Protein AF-A0A942S6B8-F1 (afdb_monomer)

Solvent-accessible surface area (backbone atoms only — not comparable to full-atom values): 69332 Å² total; per-residue (Å²): 142,80,85,87,83,87,82,84,86,86,85,88,84,91,89,78,94,70,94,60,59,54,60,22,39,58,41,60,64,40,84,64,71,44,78,44,99,30,43,45,52,40,47,31,43,44,52,34,79,82,56,38,43,36,40,33,31,12,32,60,76,71,49,8,24,29,42,35,36,38,78,88,68,45,78,41,54,66,49,101,44,85,36,75,44,97,40,42,18,71,32,54,34,50,34,55,22,74,85,59,41,39,38,44,35,26,24,40,37,83,92,50,50,7,29,41,34,34,41,38,55,97,80,37,79,42,79,53,77,60,77,41,70,50,78,41,66,50,43,24,39,33,44,40,91,88,56,41,44,34,40,39,36,45,51,72,25,21,36,36,34,34,54,55,99,93,42,78,42,55,39,22,37,66,36,76,60,78,44,69,56,42,32,46,27,44,42,62,36,87,84,44,35,36,40,42,34,36,18,40,99,48,22,32,30,41,31,34,44,50,78,82,38,46,52,80,37,72,66,39,39,52,69,77,33,67,67,68,41,66,13,35,60,35,68,54,30,29,59,31,58,44,60,50,95,87,49,34,37,36,41,41,35,22,24,24,78,88,56,54,26,8,44,36,39,34,39,29,75,82,64,52,79,44,75,54,41,60,79,44,61,44,96,55,31,45,28,30,47,21,50,33,62,33,75,79,75,40,45,35,38,36,34,12,32,64,44,87,76,67,46,26,26,20,42,34,35,30,52,39,79,93,77,43,39,74,46,70,54,55,31,67,57,67,37,92,29,37,32,44,44,39,18,37,32,43,32,83,86,47,46,42,34,44,30,28,27,22,62,70,78,37,13,26,28,41,28,34,47,48,79,76,78,50,64,65,74,41,40,47,70,46,40,62,95,70,51,78,59,59,35,68,48,62,76,27,69,51,48,42,44,75,51,35,30,52,82,63,13,44,75,53,58,47,66,42,70,80,38,43,68,77,29,33,51,71,43,90,76,34,44,35,36,45,66,27,33,77,37,66,29,32,38,33,40,20,36,68,93,38,76,88,34,42,33,72,46,67,32,42,26,35,67,33,75,40,95,42,74,63,73,44,35,41,73,46,39,61,94,70,47,77,62,59,31,48,30,64,90,45,70,48,52,36,46,73,50,30,36,53,71,62,15,65,55,55,57,45,58,43,64,78,39,34,70,73,17,29,48,59,40,89,75,34,44,29,42,47,67,38,69,44,52,25,32,38,32,44,28,30,69,89,48,70,88,31,46,30,75,47,71,30,44,33,26,66,45,34,44,74,48,38,30,31,85,62,71,77,49,81,40,56,18,24,52,65,70,28,43,19,35,32,62,50,73,35,56,82,64,26,27,36,35,41,34,35,41,35,35,37,34,32,22,64,53,91,80,51,72,62,34,31,45,39,31,37,18,39,54,55,84,89,41,75,46,62,74,75,46,72,46,81,44,55,59,76,42,77,44,82,73,51,72,61,91,70,32,31,32,32,43,38,33,36,66,49,91,69,61,53,78,41,59,50,45,61,32,20,45,30,50,32,57,42,36,81,83,70,63,47,35,25,30,19,12,12,75,51,64,49,78,53,99,66,61,48,23,28,36,24,64,78,79,82,70,54,56,34,74,69,62,74,36,30,50,21,34,38,40,33,27,33,49,42,72,27,51,22,38,48,46,46,76,81,77,55,74,59,62,42,36,59,75,34,72,47,54,38,41,65,48,54,67,44,92,94,58,66,70,52,51,50,48,41,58,78,40,36,67,73,12,28,49,51,38,81,77,34,41,32,34,21,72,27,72,39,61,17,33,36,31,40,25,32,73,82,41,82,89,40,46,21,62,40,68,34,38,19,38,58,88,41,60,42,72,53,64,25,63,77,75,80,74,80,44,62,50,56,40,88,75,36,48,40,27,40,58,48,80,30,56,74,50,25,34,36,37,38,38,34,39,34,40,36,23,32,34,76,60,91,50,54,38,34,32,35,19,36,54,49,97,89,37,69,52,61,75,77,42,90,71,45,47,42,49,78,80,42,79,38,49,77,48,70,36,87,88,79,75,36,44,30,28,40,33,38,28,42,39,78,59,63,48,76,39,55,39,45,58,30,23,43,31,56,48,52,72,21,54,19,40,28,32,21,74,90,39,64,54,86,55,44,16,31,35,29,24,74,92,58,72,67,38,74,40,62,37,94,81,58,25,14,55,28,34,34,45,32,29,36,52,43,74,69,83,82,46,72,35,30,77,46,51,49,74,49,80,55,96,54,22,44,33,38,38,46,44,78,41,81,93,52,91,68,63,35,72,54,20,35,41,32,26,48,76,86,40,78,76,48,73,40,50,62,88,51,53,62,50,74,48,73,74,65,67,81,45,78,46,44,35,28,36,19,32,28,30,33,74,59,38,66,47,66,17,61,56,29,62,37,82,45,78,44,86,75,52,60,38,85,45,61,44,68,78,70,65,85,72,84,83,90,58,90,92,74,86,86,88,84,83,74,46,80,45,69,80,32,80,41,90,77,74,81,52,80,40,76,42,64,51,56,100,84,66,89,74,90,73,84,83,90,72,77,84,88,78,87,75,95,71,92,78,66,101,81,71,86,74,66,50,54,50,66,54,73,53,75,81,81,86,78,89,83,84,88,88,86,80,74,70,85,60,95,54,101,58,92,83,63,85,74,89,79,94,71,76,85,86,88,80,74,93,83,70,94,64,35,51,71,53,74,53,68,49,76,45,47,29,87,65,31,39,90,43,47,80,41,61,47,48,62,48,77,45,74,28,59,68,63,55,80,41,39,28,45,36,32,20,36,58,49,59,99,88,45,70,33,59,82,74,47,77,45,77,58,85,62,56,56,72,35,78,35,79,44,68,46,95,64,57,46,75,31,78,24,49,31,36,21,50,28,36,39,40,29,37,73,69,114

Secondary structure (DSSP, 8-state):
---------------------S---EEESSSSS-SSSS-EEEEEEEE-TT--EEEEEEETTTTEEEEEEE-SS-EEESSSSS--SSS--SSEEEEE-TT--EEEEEEPPTT--BEEEEEEETTEEEEEPPS-SSB-SSEEEEE-TTS-EEEEESGGGSEEEEEETTEEEE-S-S-TTSS--S-EEEEE-TTSEEEEEEEETTEEEEEEEETT--TTSPPEEGGG-SS-EE---BTTB-EEEEE-TT--EEEEEE--TTTTT-EEEEEE-SS-EEE-SSTT-SSS-EEEEEEEE-TTS-EEEEEEE-SSTTTT-EEEEEEETTTTEEEEESSS-SSSS-EEEEEEEE-TT--EEEEEEETTTTEEEEEEE--------EEEEEEGGG--SEE-STT-EEEEEEEEESTTS---EEEEEEE-TTTEEE-TT-EEEE-SSSEEEEEEEEETTEEEEEEEEEEEE-S---SS---EEEEEEGGG--S-B-STT--EEEEEEEESTTS---EEEEEEE-TTTEEE-TT-EEEE-SSEEEEEEEEESS-TT-EEEEEEEE-TTEEEEE--S---EE---SSSSSEEEEEEEEEEEEEEEEEEEEEEEEESSS--EEEEEEEEEEESSSSEEEEEEEEEE--SEEEEEEEETTEEEEEEEEEEEEEEEEEEEEEEEEEEEEETT---EEEEEESS-SS---PPPEEE-SSSS-EEE-SS-EE-EEEEEEEEE-SEEEEETTS--SEEETT-EEEEEEEE-STTS-S-EEEEEEE-TTTEEE-TTSEEEE-SSEEEEEEEEESS-TT-EEEEEEEEE-TTEEEEEE--SSS-EEEE-TT-EEEEEEEE-TTEEEEEEEEEEEEES--S-EEEEEEEEETTEEEEEEEEEEEEEEEEEEEEEEETTTTEEEEEEEEEEEEEEEE-SEEEEEEEEESSSEEEEESS--SSSPPEEE-GGGTS--EE-TTS-EE-EEEEEEEEE----PPPS-EEEEEETTEEEEEEPPPP--TT-EEEEEEEEETTEEEEEEETT--EEEEET--SEEEEEEEEEEEETTS-EEPPPEEEEEEE-----EEEESS-------STT-------EEEE-SSS----EEEEEEE-TT--------S-S---------TT----EEEEEEE------------S---SSSSTT-----S-SS-------TT-EEEEEEEEE-HHHHGGGTT-EEEEEEEEESS--SEEEEEEE-S-BTTB--SEEEEEE----TTEEEEEEEEEEEE--SS-EEEEEEEEE---

Radius of gyration: 59.53 Å; Cα contacts (8 Å, |Δi|>4): 3350; chains: 1; bounding box: 93×90×215 Å

Sequence (1280 aa):
MKRRITFMFFSCLLSFLNVSLYAQVWEPVGDPAGVSAGQAGRLALKVDQQDNIVVGYYDASVAKGSVQRFDGNSWTYLGDGPGMTAATATYNSLSVDAQGVVYFTNQAGWPAAGLNVHKFINNTWESLPDAASATINFQASAVSANGTLFVATGENTGLVKRFVNGAWEQVGNAGFFGGGPSYLSMTIANDDRIYVSWNNNGFVHVYTNIVNASETDLWEAVGNVPNIAPATTSENYNSAVAVDLDNNLFLAYVSDNDGGRKLNVKKFNGETWSQLGPQNFTENRVQHISIAIGSNDIIYVAVSNWENENHLRNYVMAYDESTNTWHQAGTGWASVDKATNNSLAVDSNGNLYLGFVDSGLGKLSVKKLNLEIVAAESLIISTEAGLEPEITIDNGTIQLLAVVTPEQASQQVVWTLISGENHATIDQTGLLTATTSNAVVTVKAHAAENISIFNTIDVSITNQISPVQPQETYITTENNVNPDILSLDTDLQLYALTIPVEADQYVTWSVQVGADVASVDENGLVTPLAEGFAVLRATNSTYPELFDEIRVNVWEYGCTQFNDLSMVGIGYGINNGHLGADDFVVESETRFRVGTVRMKLMAQSLTEFTSFDLRFLKNDIDRPGEVLTSVNIVPTSQVYVTQVGMFHNYDVQLDLTEPVILDQGTYWISPIANTVDGNVVYWGATVNTGGIDGFSLFVDYNDGHGWRGLGGFNGVFEITGSCTPMPVVVKPTNGSEAKIYLNESLQLEAIVNVSGLSQNVNWSVETGTDFATVSSTGVVTGIGVGVATIKAVSVDDQTVFGILDVAVHDPNECFQQVVSNNMENGYTFGGIQLAIDIEVQSGQTFTISSIDINTGDLATTFSFVFFKDVDGLPGDQIVATATGNIVQNRVIGHHNVFLIYFHQYSIELTTPVVLSPGLYWMQCTSNALAWESTSSDINGFPGAFKSEATGNVWVYSSNGSDFVYKVNGLCETVTDFPSPNAVAYNYSNNTVNLIWEAPEAQAGFNLVGYKIYKGGQQIGTTDASTLNFGDPNSVNGTYTYGVSAVYGEPLPGESMPATVSVIIDLYPAIAVNPNSYVVSFNTPNVQATENMTIENNGTSLLHWTATIEYLNKNKTAAIDLTKVGAIANTNNFNENDPMLSTRIHLNEIPELALQSDVNGGQPLTTERDNAVLNYDGDNADAIGLTSGGSFYAAARFPASMTAPYAGFELESVDVFINHVPSASKLMIYAAGSATAPGALLHEQTFTGAASSWVTINLTSPVAINGTDIWVGYFVTHAGG

Mean predicted aligned error: 22.31 Å

Structure (mmCIF, N/CA/C/O backbone):
data_AF-A0A942S6B8-F1
#
_entry.id   AF-A0A942S6B8-F1
#
loop_
_atom_site.group_PDB
_atom_site.id
_atom_site.type_symbol
_atom_site.label_atom_id
_atom_site.label_alt_id
_atom_site.label_comp_id
_atom_site.label_asym_id
_atom_site.label_entity_id
_atom_site.label_seq_id
_atom_site.pdbx_PDB_ins_code
_atom_site.Cartn_x
_atom_site.Cartn_y
_atom_site.Cartn_z
_atom_site.occupancy
_atom_site.B_iso_or_equiv
_atom_site.auth_seq_id
_atom_site.auth_comp_id
_atom_site.auth_asym_id
_atom_site.auth_atom_id
_atom_site.pdbx_PDB_model_num
ATOM 1 N N . MET A 1 1 ? -47.130 -14.323 25.236 1.00 38.88 1 MET A N 1
ATOM 2 C CA . MET A 1 1 ? -47.177 -15.724 25.715 1.00 38.88 1 MET A CA 1
ATOM 3 C C . MET A 1 1 ? -45.967 -16.473 25.155 1.00 38.88 1 MET A C 1
ATOM 5 O O . MET A 1 1 ? -46.058 -17.019 24.070 1.00 38.88 1 MET A O 1
ATOM 9 N N . LYS A 1 2 ? -44.828 -16.449 25.858 1.00 27.91 2 LYS A N 1
ATOM 10 C CA . LYS A 1 2 ? -43.669 -17.350 25.696 1.00 27.91 2 LYS A CA 1
ATOM 11 C C . LYS A 1 2 ? -42.962 -17.405 27.063 1.00 27.91 2 LYS A C 1
ATOM 13 O O . LYS A 1 2 ? -43.058 -16.460 27.839 1.00 27.91 2 LYS A O 1
ATOM 18 N N . ARG A 1 3 ? -42.479 -18.596 27.413 1.00 28.83 3 ARG A N 1
ATOM 19 C CA . ARG A 1 3 ? -42.334 -19.145 28.774 1.00 28.83 3 ARG A CA 1
ATOM 20 C C . ARG A 1 3 ? -41.286 -18.439 29.646 1.00 28.83 3 ARG A C 1
ATOM 22 O O . ARG A 1 3 ? -40.148 -18.286 29.230 1.00 28.83 3 ARG A O 1
ATOM 29 N N . ARG A 1 4 ? -41.678 -18.146 30.894 1.00 29.83 4 ARG A N 1
ATOM 30 C CA . ARG A 1 4 ? -40.789 -17.900 32.040 1.00 29.83 4 ARG A CA 1
ATOM 31 C C . ARG A 1 4 ? -40.051 -19.194 32.403 1.00 29.83 4 ARG A C 1
ATOM 33 O O . ARG A 1 4 ? -40.712 -20.206 32.635 1.00 29.83 4 ARG A O 1
ATOM 40 N N . ILE A 1 5 ? -38.726 -19.138 32.509 1.00 27.66 5 ILE A N 1
ATOM 41 C CA . ILE A 1 5 ? -37.935 -20.079 33.309 1.00 27.66 5 ILE A CA 1
ATOM 42 C C . ILE A 1 5 ? -37.397 -19.271 34.487 1.00 27.66 5 ILE A C 1
ATOM 44 O O . ILE A 1 5 ? -36.614 -18.345 34.325 1.00 27.66 5 ILE A O 1
ATOM 48 N N . THR A 1 6 ? -37.926 -19.582 35.664 1.00 27.80 6 THR A N 1
ATOM 49 C CA . THR A 1 6 ? -37.502 -19.057 36.959 1.00 27.80 6 THR A CA 1
ATOM 50 C C . THR A 1 6 ? -36.287 -19.856 37.422 1.00 27.80 6 THR A C 1
ATOM 52 O O . THR A 1 6 ? -36.414 -21.065 37.598 1.00 27.80 6 THR A O 1
ATOM 55 N N . PHE A 1 7 ? -35.157 -19.198 37.683 1.00 25.34 7 PHE A N 1
ATOM 56 C CA . PHE A 1 7 ? -34.187 -19.682 38.665 1.00 25.34 7 PHE A CA 1
ATOM 57 C C . PHE A 1 7 ? -34.056 -18.641 39.774 1.00 25.34 7 PHE A C 1
ATOM 59 O O . PHE A 1 7 ? -33.945 -17.443 39.538 1.00 25.34 7 PHE A O 1
ATOM 66 N N . MET A 1 8 ? -34.239 -19.136 40.990 1.00 26.84 8 MET A N 1
ATOM 67 C CA . MET A 1 8 ? -34.455 -18.397 42.221 1.00 26.84 8 MET A CA 1
ATOM 68 C C . MET A 1 8 ? -33.093 -18.069 42.843 1.00 26.84 8 MET A C 1
ATOM 70 O O . MET A 1 8 ? -32.275 -18.965 43.030 1.00 26.84 8 MET A O 1
ATOM 74 N N . PHE A 1 9 ? -32.880 -16.791 43.151 1.00 28.38 9 PHE A N 1
ATOM 75 C CA . PHE A 1 9 ? -31.761 -16.260 43.929 1.00 28.38 9 PHE A CA 1
ATOM 76 C C . PHE A 1 9 ? -31.639 -16.934 45.308 1.00 28.38 9 PHE A C 1
ATOM 78 O O . PHE A 1 9 ? -32.648 -17.151 45.985 1.00 28.38 9 PHE A O 1
ATOM 85 N N . PHE A 1 10 ? -30.403 -17.119 45.778 1.00 26.95 10 PHE A N 1
ATOM 86 C CA . PHE A 1 10 ? -30.080 -17.050 47.204 1.00 26.95 10 PHE A CA 1
ATOM 87 C C . PHE A 1 10 ? -29.012 -15.970 47.389 1.00 26.95 10 PHE A C 1
ATOM 89 O O . PHE A 1 10 ? -27.934 -16.056 46.807 1.00 26.95 10 PHE A O 1
ATOM 96 N N . SER A 1 11 ? -29.351 -14.932 48.153 1.00 26.83 11 SER A N 1
ATOM 97 C CA . SER A 1 11 ? -28.458 -13.839 48.531 1.00 26.83 11 SER A CA 1
ATOM 98 C C . SER A 1 11 ? -28.036 -13.957 50.003 1.00 26.83 11 SER A C 1
ATOM 100 O O . SER A 1 11 ? -28.673 -14.658 50.790 1.00 26.83 11 SER A O 1
ATOM 102 N N . CYS A 1 12 ? -26.989 -13.190 50.332 1.00 25.47 12 CYS A N 1
ATOM 103 C CA . CYS A 1 12 ? -26.458 -12.815 51.650 1.00 25.47 12 CYS A CA 1
ATOM 104 C C . CYS A 1 12 ? -25.491 -13.787 52.356 1.00 25.47 12 CYS A C 1
ATOM 106 O O . CYS A 1 12 ? -25.913 -14.656 53.112 1.00 25.47 12 CYS A O 1
ATOM 108 N N . LEU A 1 13 ? -24.186 -13.475 52.300 1.00 25.89 13 LEU A N 1
ATOM 109 C CA . LEU A 1 13 ? -23.561 -12.596 53.306 1.00 25.89 13 LEU A CA 1
ATOM 110 C C . LEU A 1 13 ? -22.230 -11.999 52.792 1.00 25.89 13 LEU A C 1
ATOM 112 O O . LEU A 1 13 ? -21.275 -12.716 52.520 1.00 25.89 13 LEU A O 1
ATOM 116 N N . LEU A 1 14 ? -22.192 -10.670 52.686 1.00 37.78 14 LEU A N 1
ATOM 117 C CA . LEU A 1 14 ? -21.020 -9.833 52.411 1.00 37.78 14 LEU A CA 1
ATOM 118 C C . LEU A 1 14 ? -20.243 -9.604 53.722 1.00 37.78 14 LEU A C 1
ATOM 120 O O . LEU A 1 14 ? -20.875 -9.224 54.708 1.00 37.78 14 LEU A O 1
ATOM 124 N N . SER A 1 15 ? -18.915 -9.786 53.746 1.00 27.28 15 SER A N 1
ATOM 125 C CA . SER A 1 15 ? -17.926 -8.886 54.395 1.00 27.28 15 SER A CA 1
ATOM 126 C C . SER A 1 15 ? -16.551 -9.549 54.567 1.00 27.28 15 SER A C 1
ATOM 128 O O . SER A 1 15 ? -16.372 -10.423 55.405 1.00 27.28 15 SER A O 1
ATOM 130 N N . PHE A 1 16 ? -15.605 -9.098 53.741 1.00 26.45 16 PHE A N 1
ATOM 131 C CA . PHE A 1 16 ? -14.185 -8.790 53.981 1.00 26.45 16 PHE A CA 1
ATOM 132 C C . PHE A 1 16 ? -13.411 -9.025 52.684 1.00 26.45 16 PHE A C 1
ATOM 134 O O . PHE A 1 16 ? -13.256 -10.156 52.229 1.00 26.45 16 PHE A O 1
ATOM 141 N N . LEU A 1 17 ? -12.943 -7.918 52.098 1.00 36.81 17 LEU A N 1
ATOM 142 C CA . LEU A 1 17 ? -11.971 -7.914 51.017 1.00 36.81 17 LEU A CA 1
ATOM 143 C C . LEU A 1 17 ? -10.741 -8.725 51.443 1.00 36.81 17 LEU A C 1
ATOM 145 O O . LEU A 1 17 ? -10.040 -8.350 52.380 1.00 36.81 17 LEU A O 1
ATOM 149 N N . ASN A 1 18 ? -10.453 -9.791 50.706 1.00 25.27 18 ASN A N 1
ATOM 150 C CA . ASN A 1 18 ? -9.083 -10.186 50.430 1.00 25.27 18 ASN A CA 1
ATOM 151 C C . ASN A 1 18 ? -8.911 -10.099 48.921 1.00 25.27 18 ASN A C 1
ATOM 153 O O . ASN A 1 18 ? -9.507 -10.864 48.169 1.00 25.27 18 ASN A O 1
ATOM 157 N N . VAL A 1 19 ? -8.092 -9.140 48.503 1.00 42.66 19 VAL A N 1
ATOM 158 C CA . VAL A 1 19 ? -7.434 -9.185 47.206 1.00 42.66 19 VAL A CA 1
ATOM 159 C C . VAL A 1 19 ? -6.567 -10.440 47.239 1.00 42.66 19 VAL A C 1
ATOM 161 O O . VAL A 1 19 ? -5.649 -10.553 48.050 1.00 42.66 19 VAL A O 1
ATOM 164 N N . SER A 1 20 ? -6.889 -11.437 46.429 1.00 30.25 20 SER A N 1
ATOM 165 C CA . SER A 1 20 ? -5.974 -12.532 46.138 1.00 30.25 20 SER A CA 1
ATOM 166 C C . SER A 1 20 ? -6.148 -12.905 44.680 1.00 30.25 20 SER A C 1
ATOM 168 O O . SER A 1 20 ? -7.237 -13.233 44.226 1.00 30.25 20 SER A O 1
ATOM 170 N N . LEU A 1 21 ? -5.027 -12.705 43.999 1.00 40.00 21 LEU A N 1
ATOM 171 C CA . LEU A 1 21 ? -4.666 -13.004 42.627 1.00 40.00 21 LEU A CA 1
ATOM 172 C C . LEU A 1 21 ? -5.307 -14.289 42.048 1.00 40.00 21 LEU A C 1
ATOM 174 O O . LEU A 1 21 ? -5.657 -15.207 42.786 1.00 40.00 21 LEU A O 1
ATOM 178 N N . TYR A 1 22 ? -5.372 -14.334 40.712 1.00 45.38 22 TYR A N 1
ATOM 179 C CA . TYR A 1 22 ? -5.459 -15.500 39.814 1.00 45.38 22 TYR A CA 1
ATOM 180 C C . TYR A 1 22 ? -5.088 -16.824 40.484 1.00 45.38 22 TYR A C 1
ATOM 182 O O . TYR A 1 22 ? -3.904 -17.052 40.690 1.00 45.38 22 TYR A O 1
ATOM 190 N N . ALA A 1 23 ? -6.020 -17.699 40.843 1.00 44.59 23 ALA A N 1
ATOM 191 C CA . ALA A 1 23 ? -5.739 -18.693 41.876 1.00 44.59 23 ALA A CA 1
ATOM 192 C C . ALA A 1 23 ? -4.818 -19.867 41.421 1.00 44.59 23 ALA A C 1
ATOM 194 O O . ALA A 1 23 ? -5.246 -21.011 41.317 1.00 44.59 23 ALA A O 1
ATOM 195 N N . GLN A 1 24 ? -3.516 -19.611 41.236 1.00 63.47 24 GLN A N 1
ATOM 196 C CA . GLN A 1 24 ? -2.429 -20.564 41.462 1.00 63.47 24 GLN A CA 1
ATOM 197 C C . GLN A 1 24 ? -2.352 -20.785 42.978 1.00 63.47 24 GLN A C 1
ATOM 199 O O . GLN A 1 24 ? -1.637 -20.088 43.710 1.00 63.47 24 GLN A O 1
ATOM 204 N N . VAL A 1 25 ? -3.187 -21.692 43.482 1.00 73.56 25 VAL A N 1
ATOM 205 C CA . VAL A 1 25 ? -3.338 -21.917 44.922 1.00 73.56 25 VAL A CA 1
ATOM 206 C C . VAL A 1 25 ? -2.312 -22.926 45.418 1.00 73.56 25 VAL A C 1
ATOM 208 O O . VAL A 1 25 ? -1.962 -23.899 44.752 1.00 73.56 25 VAL A O 1
ATOM 211 N N . TRP A 1 26 ? -1.849 -22.695 46.641 1.00 85.06 26 TRP A N 1
ATOM 212 C CA . TRP A 1 26 ? -1.077 -23.665 47.398 1.00 85.06 26 TRP A CA 1
ATOM 213 C C . TRP A 1 26 ? -1.985 -24.755 47.970 1.00 85.06 26 TRP A C 1
ATOM 215 O O . TRP A 1 26 ? -2.694 -24.536 48.964 1.00 85.06 26 TRP A O 1
ATOM 225 N N . GLU A 1 27 ? -1.897 -25.949 47.395 1.00 87.00 27 GLU A N 1
ATOM 226 C CA . GLU A 1 27 ? -2.666 -27.123 47.800 1.00 87.00 27 GLU A CA 1
ATOM 227 C C . GLU A 1 27 ? -1.858 -28.019 48.748 1.00 87.00 27 GLU A C 1
ATOM 229 O O . GLU A 1 27 ? -0.646 -28.167 48.575 1.00 87.00 27 GLU A O 1
ATOM 234 N N . PRO A 1 28 ? -2.479 -28.617 49.779 1.00 87.62 28 PRO A N 1
ATOM 235 C CA . PRO A 1 28 ? -1.800 -29.585 50.634 1.00 87.62 28 PRO A CA 1
ATOM 236 C C . PRO A 1 28 ? -1.384 -30.831 49.840 1.00 87.62 28 PRO A C 1
ATOM 238 O O . PRO A 1 28 ? -2.161 -31.383 49.067 1.00 87.62 28 PRO A O 1
ATOM 241 N N . VAL A 1 29 ? -0.159 -31.303 50.069 1.00 87.50 29 VAL A N 1
ATOM 242 C CA . VAL A 1 29 ? 0.324 -32.579 49.529 1.00 87.50 29 VAL A CA 1
ATOM 243 C C . VAL A 1 29 ? -0.071 -33.690 50.492 1.00 87.50 29 VAL A C 1
ATOM 245 O O . VAL A 1 29 ? 0.502 -33.801 51.577 1.00 87.50 29 VAL A O 1
ATOM 248 N N . GLY A 1 30 ? -1.035 -34.515 50.082 1.00 76.62 30 GLY A N 1
ATOM 249 C CA . GLY A 1 30 ? -1.618 -35.583 50.898 1.00 76.62 30 GLY A CA 1
ATOM 250 C C . GLY A 1 30 ? -2.759 -35.112 51.812 1.00 76.62 30 GLY A C 1
ATOM 251 O O . GLY A 1 30 ? -2.859 -33.940 52.171 1.00 76.62 30 GLY A O 1
ATOM 252 N N . ASP A 1 31 ? -3.631 -36.048 52.190 1.00 65.81 31 ASP A N 1
ATOM 253 C CA . ASP A 1 31 ? -4.774 -35.836 53.091 1.00 65.81 31 ASP A CA 1
ATOM 254 C C . ASP A 1 31 ? -4.561 -36.641 54.390 1.00 65.81 31 ASP A C 1
ATOM 256 O O . ASP A 1 31 ? -4.319 -37.852 54.304 1.00 65.81 31 ASP A O 1
ATOM 260 N N . PRO A 1 32 ? -4.622 -36.033 55.598 1.00 67.62 32 PRO A N 1
ATOM 261 C CA . PRO A 1 32 ? -4.933 -34.630 55.927 1.00 67.62 32 PRO A CA 1
ATOM 262 C C . PRO A 1 32 ? -3.765 -33.649 55.744 1.00 67.62 32 PRO A C 1
ATOM 264 O O . PRO A 1 32 ? -2.610 -34.054 55.709 1.00 67.62 32 PRO A O 1
ATOM 267 N N . ALA A 1 33 ? -4.081 -32.343 55.732 1.00 68.31 33 ALA A N 1
ATOM 268 C CA . ALA A 1 33 ? -3.197 -31.185 55.476 1.00 68.31 33 ALA A CA 1
ATOM 269 C C . ALA A 1 33 ? -1.949 -31.017 56.386 1.00 68.31 33 ALA A C 1
ATOM 271 O O . ALA A 1 33 ? -1.314 -29.965 56.379 1.00 68.31 33 ALA A O 1
ATOM 272 N N . GLY A 1 34 ? -1.589 -32.017 57.193 1.00 81.62 34 GLY A N 1
ATOM 273 C CA . GLY A 1 34 ? -0.377 -32.034 58.005 1.00 81.62 34 GLY A CA 1
ATOM 274 C C . GLY A 1 34 ? 0.291 -33.408 57.982 1.00 81.62 34 GLY A C 1
ATOM 275 O O . GLY A 1 34 ? -0.355 -34.422 58.237 1.00 81.62 34 GLY A O 1
ATOM 276 N N . VAL A 1 35 ? 1.599 -33.411 57.734 1.00 90.25 35 VAL A N 1
ATOM 277 C CA . VAL A 1 35 ? 2.439 -34.602 57.536 1.00 90.25 35 VAL A CA 1
ATOM 278 C C . VAL A 1 35 ? 2.861 -35.228 58.866 1.00 90.25 35 VAL A C 1
ATOM 280 O O . VAL A 1 35 ? 2.888 -36.447 59.017 1.00 90.25 35 VAL A O 1
ATOM 283 N N . SER A 1 36 ? 3.202 -34.409 59.861 1.00 91.06 36 SER A N 1
ATOM 284 C CA . SER A 1 36 ? 3.652 -34.897 61.168 1.00 91.06 36 SER A CA 1
ATOM 285 C C . SER A 1 36 ? 2.483 -35.207 62.111 1.00 91.06 36 SER A C 1
ATOM 287 O O . SER A 1 36 ? 1.410 -34.601 62.050 1.00 91.06 36 SER A O 1
ATOM 289 N N . ALA A 1 37 ? 2.700 -36.133 63.051 1.00 85.31 37 ALA A N 1
ATOM 290 C CA . ALA A 1 37 ? 1.703 -36.483 64.066 1.00 85.31 37 ALA A CA 1
ATOM 291 C C . ALA A 1 37 ? 1.380 -35.312 65.024 1.00 85.31 37 ALA A C 1
ATOM 293 O O . ALA A 1 37 ? 0.256 -35.206 65.514 1.00 85.31 37 ALA A O 1
ATOM 294 N N . GLY A 1 38 ? 2.341 -34.409 65.251 1.00 86.00 38 GLY A N 1
ATOM 295 C CA . GLY A 1 38 ? 2.199 -33.185 66.046 1.00 86.00 38 GLY A CA 1
ATOM 296 C C . GLY A 1 38 ? 3.207 -32.116 65.618 1.00 86.00 38 GLY A C 1
ATOM 297 O O . GLY A 1 38 ? 3.633 -32.109 64.464 1.00 86.00 38 GLY A O 1
ATOM 298 N N . GLN A 1 39 ? 3.613 -31.240 66.542 1.00 88.25 39 GLN A N 1
ATOM 299 C CA . GLN A 1 39 ? 4.574 -30.162 66.266 1.00 88.25 39 GLN A CA 1
ATOM 300 C C . GLN A 1 39 ? 5.887 -30.708 65.687 1.00 88.25 39 GLN A C 1
ATOM 302 O O . GLN A 1 39 ? 6.383 -31.756 66.112 1.00 88.25 39 GLN A O 1
ATOM 307 N N . ALA A 1 40 ? 6.463 -29.976 64.738 1.00 92.12 40 ALA A N 1
ATOM 308 C CA . ALA A 1 40 ? 7.741 -30.301 64.119 1.00 92.12 40 ALA A CA 1
ATOM 309 C C . ALA A 1 40 ? 8.750 -29.164 64.337 1.00 92.12 40 ALA A C 1
ATOM 311 O O . ALA A 1 40 ? 8.369 -28.018 64.557 1.00 92.12 40 ALA A O 1
ATOM 312 N N . GLY A 1 41 ? 10.041 -29.490 64.320 1.00 88.12 41 GLY A N 1
ATOM 313 C CA . GLY A 1 41 ? 11.136 -28.517 64.351 1.00 88.12 41 GLY A CA 1
ATOM 314 C C . GLY A 1 41 ? 11.771 -28.328 62.976 1.00 88.12 41 GLY A C 1
ATOM 315 O O . GLY A 1 41 ? 11.094 -28.430 61.955 1.00 88.12 41 GLY A O 1
ATOM 316 N N . ARG A 1 42 ? 13.089 -28.082 62.953 1.00 89.44 42 ARG A N 1
ATOM 317 C CA . ARG A 1 42 ? 13.868 -27.941 61.716 1.00 89.44 42 ARG A CA 1
ATOM 318 C C . ARG A 1 42 ? 13.556 -29.093 60.757 1.00 89.44 42 ARG A C 1
ATOM 320 O O . ARG A 1 42 ? 13.542 -30.263 61.158 1.00 89.44 42 ARG A O 1
ATOM 327 N N . LEU A 1 43 ? 13.265 -28.733 59.513 1.00 94.19 43 LEU A N 1
ATOM 328 C CA . LEU A 1 43 ? 12.903 -29.657 58.450 1.00 94.19 43 LEU A CA 1
ATOM 329 C C . LEU A 1 43 ? 13.775 -29.420 57.223 1.00 94.19 43 LEU A C 1
ATOM 331 O O . LEU A 1 43 ? 14.296 -28.324 57.015 1.00 94.19 43 LEU A O 1
ATOM 335 N N . ALA A 1 44 ? 13.897 -30.455 56.407 1.00 94.38 44 ALA A N 1
ATOM 336 C CA . ALA A 1 44 ? 14.477 -30.388 55.081 1.00 94.38 44 ALA A CA 1
ATOM 337 C C . ALA A 1 44 ? 13.620 -31.231 54.134 1.00 94.38 44 ALA A C 1
ATOM 339 O O . ALA A 1 44 ? 13.363 -32.408 54.396 1.00 94.38 44 ALA A O 1
ATOM 340 N N . LEU A 1 45 ? 13.175 -30.597 53.055 1.00 95.44 45 LEU A N 1
ATOM 341 C CA . LEU A 1 45 ? 12.439 -31.197 51.951 1.00 95.44 45 LEU A CA 1
ATOM 342 C C . LEU A 1 45 ? 13.410 -31.436 50.791 1.00 95.44 45 LEU A C 1
ATOM 344 O O . LEU A 1 45 ? 14.239 -30.570 50.475 1.00 95.44 45 LEU A O 1
ATOM 348 N N . LYS A 1 46 ? 13.330 -32.613 50.177 1.00 94.00 46 LYS A N 1
ATOM 349 C CA . LYS A 1 46 ? 14.080 -32.989 48.977 1.00 94.00 46 LYS A CA 1
ATOM 350 C C . LYS A 1 46 ? 13.166 -33.767 48.039 1.00 94.00 46 LYS A C 1
ATOM 352 O O . LYS A 1 46 ? 12.267 -34.466 48.500 1.00 94.00 46 LYS A O 1
ATOM 357 N N . VAL A 1 47 ? 13.419 -33.636 46.745 1.00 90.06 47 VAL A N 1
ATOM 358 C CA . VAL A 1 47 ? 12.813 -34.465 45.704 1.00 90.06 47 VAL A CA 1
ATOM 359 C C . VAL A 1 47 ? 13.925 -35.341 45.138 1.00 90.06 47 VAL A C 1
ATOM 361 O O . VAL A 1 47 ? 15.032 -34.847 44.915 1.00 90.06 47 VAL A O 1
ATOM 364 N N . ASP A 1 48 ? 13.673 -36.643 45.017 1.00 83.94 48 ASP A N 1
ATOM 365 C CA . ASP A 1 48 ? 14.621 -37.575 44.402 1.00 83.94 48 ASP A CA 1
ATOM 366 C C . ASP A 1 48 ? 14.476 -37.608 42.870 1.00 83.94 48 ASP A C 1
ATOM 368 O O . ASP A 1 48 ? 13.570 -37.002 42.305 1.00 83.94 48 ASP A O 1
ATOM 372 N N . GLN A 1 49 ? 15.374 -38.308 42.170 1.00 81.12 49 GLN A N 1
ATOM 373 C CA . GLN A 1 49 ? 15.331 -38.393 40.700 1.00 81.12 49 GLN A CA 1
ATOM 374 C C . GLN A 1 49 ? 14.112 -39.151 40.144 1.00 81.12 49 GLN A C 1
ATOM 376 O O . GLN A 1 49 ? 13.931 -39.207 38.931 1.00 81.12 49 GLN A O 1
ATOM 381 N N . GLN A 1 50 ? 13.305 -39.780 40.999 1.00 83.88 50 GLN A N 1
ATOM 382 C CA . GLN A 1 50 ? 12.051 -40.430 40.626 1.00 83.88 50 GLN A CA 1
ATOM 383 C C . GLN A 1 50 ? 10.836 -39.577 41.031 1.00 83.88 50 GLN A C 1
ATOM 385 O O . GLN A 1 50 ? 9.722 -40.094 41.079 1.00 83.88 50 GLN A O 1
ATOM 390 N N . ASP A 1 51 ? 11.056 -38.291 41.324 1.00 85.31 51 ASP A N 1
ATOM 391 C CA . ASP A 1 51 ? 10.067 -37.313 41.778 1.00 85.31 51 ASP A CA 1
ATOM 392 C C . ASP A 1 51 ? 9.366 -37.672 43.101 1.00 85.31 51 ASP A C 1
ATOM 394 O O . ASP A 1 51 ? 8.329 -37.095 43.444 1.00 85.31 51 ASP A O 1
ATOM 398 N N . ASN A 1 52 ? 9.933 -38.579 43.908 1.00 87.44 52 ASN A N 1
ATOM 399 C CA . ASN A 1 52 ? 9.397 -38.812 45.245 1.00 87.44 52 ASN A CA 1
ATOM 400 C C . ASN A 1 52 ? 9.800 -37.667 46.172 1.00 87.44 52 ASN A C 1
ATOM 402 O O . ASN A 1 52 ? 10.967 -37.273 46.259 1.00 87.44 52 ASN A O 1
ATOM 406 N N . ILE A 1 53 ? 8.831 -37.192 46.948 1.00 92.06 53 ILE A N 1
ATOM 407 C CA . ILE A 1 53 ? 9.039 -36.107 47.901 1.00 92.06 53 ILE A CA 1
ATOM 408 C C . ILE A 1 53 ? 9.415 -36.716 49.249 1.00 92.06 53 ILE A C 1
ATOM 410 O O . ILE A 1 53 ? 8.649 -37.485 49.833 1.00 92.06 53 ILE A O 1
ATOM 414 N N . VAL A 1 54 ? 10.585 -36.357 49.769 1.00 94.38 54 VAL A N 1
ATOM 415 C CA . VAL A 1 54 ? 11.098 -36.831 51.056 1.00 94.38 54 VAL A CA 1
ATOM 416 C C . VAL A 1 54 ? 11.259 -35.648 51.999 1.00 94.38 54 VAL A C 1
ATOM 418 O O . VAL A 1 54 ? 11.880 -34.639 51.661 1.00 94.38 54 VAL A O 1
ATOM 421 N N . VAL A 1 55 ? 10.720 -35.777 53.210 1.00 95.75 55 VAL A N 1
ATOM 422 C CA . VAL A 1 55 ? 10.853 -34.767 54.260 1.00 95.75 55 VAL A CA 1
ATOM 423 C C . VAL A 1 55 ? 11.461 -35.374 55.515 1.00 95.75 55 VAL A C 1
ATOM 425 O O . VAL A 1 55 ? 10.957 -36.350 56.068 1.00 95.75 55 VAL A O 1
ATOM 428 N N . GLY A 1 56 ? 12.557 -34.780 55.977 1.00 95.56 56 GLY A N 1
ATOM 429 C CA . GLY A 1 56 ? 13.203 -35.103 57.244 1.00 95.56 56 GLY A CA 1
ATOM 430 C C . GLY A 1 56 ? 12.988 -33.968 58.230 1.00 95.56 56 GLY A C 1
ATOM 431 O O . GLY A 1 56 ? 13.184 -32.809 57.873 1.00 95.56 56 GLY A O 1
ATOM 432 N N . TYR A 1 57 ? 12.589 -34.269 59.462 1.00 95.88 57 TYR A N 1
ATOM 433 C CA . TYR A 1 57 ? 12.254 -33.244 60.449 1.00 95.88 57 TYR A CA 1
ATOM 434 C C . TYR A 1 57 ? 12.483 -33.712 61.891 1.00 95.88 57 TYR A C 1
ATOM 436 O O . TYR A 1 57 ? 12.551 -34.910 62.177 1.00 95.88 57 TYR A O 1
ATOM 444 N N . TYR A 1 58 ? 12.607 -32.759 62.816 1.00 95.00 58 TYR A N 1
ATOM 445 C CA . TYR A 1 58 ? 12.525 -33.046 64.249 1.00 95.00 58 TYR A CA 1
ATOM 446 C C . TYR A 1 58 ? 11.065 -33.250 64.650 1.00 95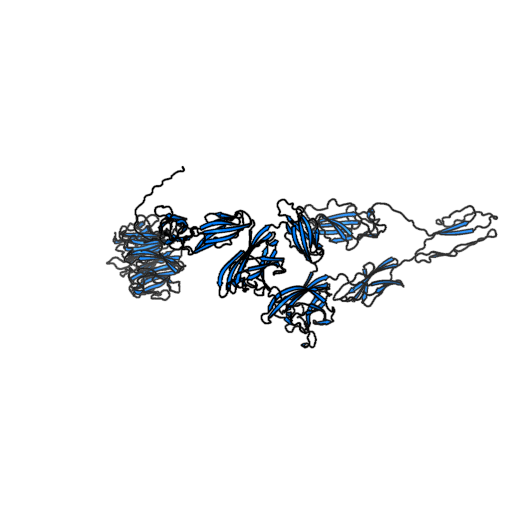.00 58 TYR A C 1
ATOM 448 O O . TYR A 1 58 ? 10.279 -32.304 64.625 1.00 95.00 58 TYR A O 1
ATOM 456 N N . ASP A 1 59 ? 10.695 -34.467 65.027 1.00 94.38 59 ASP A N 1
ATOM 457 C CA . ASP A 1 59 ? 9.346 -34.797 65.462 1.00 94.38 59 ASP A CA 1
ATOM 458 C C . ASP A 1 59 ? 9.215 -34.573 66.971 1.00 94.38 59 ASP A C 1
ATOM 460 O O . ASP A 1 59 ? 9.734 -35.347 67.784 1.00 94.38 59 ASP A O 1
ATOM 464 N N . ALA A 1 60 ? 8.523 -33.500 67.364 1.00 91.56 60 ALA A N 1
ATOM 465 C CA . ALA A 1 60 ? 8.383 -33.144 68.772 1.00 91.56 60 ALA A CA 1
ATOM 466 C C . ALA A 1 60 ? 7.467 -34.112 69.537 1.00 91.56 60 ALA A C 1
ATOM 468 O O . ALA A 1 60 ? 7.546 -34.164 70.764 1.00 91.56 60 ALA A O 1
ATOM 469 N N . SER A 1 61 ? 6.634 -34.902 68.843 1.00 90.62 61 SER A N 1
ATOM 470 C CA . SER A 1 61 ? 5.750 -35.884 69.487 1.00 90.62 61 SER A CA 1
ATOM 471 C C . SER A 1 61 ? 6.518 -37.070 70.081 1.00 90.62 61 SER A C 1
ATOM 473 O O . SER A 1 61 ? 6.100 -37.636 71.089 1.00 90.62 61 SER A O 1
ATOM 475 N N . VAL A 1 62 ? 7.673 -37.398 69.493 1.00 93.50 62 VAL A N 1
ATOM 476 C CA . VAL A 1 62 ? 8.575 -38.474 69.942 1.00 93.50 62 VAL A CA 1
ATOM 477 C C . VAL A 1 62 ? 9.965 -37.966 70.348 1.00 93.50 62 VAL A C 1
ATOM 479 O O . VAL A 1 62 ? 10.817 -38.764 70.734 1.00 93.50 62 VAL A O 1
ATOM 482 N N . ALA A 1 63 ? 10.192 -36.649 70.280 1.00 92.38 63 ALA A N 1
ATOM 483 C CA . ALA A 1 63 ? 11.457 -35.965 70.562 1.00 92.38 63 ALA A CA 1
ATOM 484 C C . ALA A 1 63 ? 12.667 -36.548 69.804 1.00 92.38 63 ALA A C 1
ATOM 486 O O . ALA A 1 63 ? 13.773 -36.634 70.342 1.00 92.38 63 ALA A O 1
ATOM 487 N N . LYS A 1 64 ? 12.464 -36.950 68.546 1.00 94.19 64 LYS A N 1
ATOM 488 C CA . LYS A 1 64 ? 13.450 -37.642 67.701 1.00 94.19 64 LYS A CA 1
ATOM 489 C C . LYS A 1 64 ? 13.351 -37.177 66.249 1.00 94.19 64 LYS A C 1
ATOM 491 O O . LYS A 1 64 ? 12.362 -36.567 65.858 1.00 94.19 64 LYS A O 1
ATOM 496 N N . GLY A 1 65 ? 14.377 -37.444 65.451 1.00 94.31 65 GLY A N 1
ATOM 497 C CA . GLY A 1 65 ? 14.341 -37.230 64.008 1.00 94.31 65 GLY A CA 1
ATOM 498 C C . GLY A 1 65 ? 13.441 -38.262 63.339 1.00 94.31 65 GLY A C 1
ATOM 499 O O . GLY A 1 65 ? 13.508 -39.448 63.663 1.00 94.31 65 GLY A O 1
ATOM 500 N N . SER A 1 66 ? 12.606 -37.804 62.417 1.00 95.88 66 SER A N 1
ATOM 501 C CA . SER A 1 66 ? 11.728 -38.635 61.599 1.00 95.88 66 SER A CA 1
ATOM 502 C C . SER A 1 66 ? 11.912 -38.271 60.136 1.00 95.88 66 SER A C 1
ATOM 504 O O . SER A 1 66 ? 12.184 -37.115 59.808 1.00 95.88 66 SER A O 1
ATOM 506 N N . VAL A 1 67 ? 11.732 -39.252 59.258 1.00 96.00 67 VAL A N 1
ATOM 507 C CA . VAL A 1 67 ? 11.745 -39.042 57.812 1.00 96.00 67 VAL A CA 1
ATOM 508 C C . VAL A 1 67 ? 10.513 -39.705 57.223 1.00 96.00 67 VAL A C 1
ATOM 510 O O . VAL A 1 67 ? 10.219 -40.857 57.546 1.00 96.00 67 VAL A O 1
ATOM 513 N N . GLN A 1 68 ? 9.791 -38.971 56.386 1.00 94.44 68 GLN A N 1
ATOM 514 C CA . GLN A 1 68 ? 8.637 -39.474 55.655 1.00 94.44 68 GLN A CA 1
ATOM 515 C C . GLN A 1 68 ? 8.825 -39.262 54.155 1.00 94.44 68 GLN A C 1
ATOM 517 O O . GLN A 1 68 ? 9.490 -38.313 53.737 1.00 94.44 68 GLN A O 1
ATOM 522 N N . ARG A 1 69 ? 8.227 -40.142 53.354 1.00 92.12 69 ARG A N 1
ATOM 523 C CA . ARG A 1 69 ? 8.182 -40.045 51.896 1.00 92.12 69 ARG A CA 1
ATOM 524 C C . ARG A 1 69 ? 6.735 -40.039 51.419 1.00 92.12 69 ARG A C 1
ATOM 526 O O . ARG A 1 69 ? 5.913 -40.791 51.946 1.00 92.12 69 ARG A O 1
ATOM 533 N N . PHE A 1 70 ? 6.455 -39.198 50.433 1.00 91.06 70 PHE A N 1
ATOM 534 C CA . PHE A 1 70 ? 5.192 -39.163 49.713 1.00 91.06 70 PHE A CA 1
ATOM 535 C C . PHE A 1 70 ? 5.273 -40.082 48.492 1.00 91.06 70 PHE A C 1
ATOM 537 O O . PHE A 1 70 ? 6.217 -39.980 47.711 1.00 91.06 70 PHE A O 1
ATOM 544 N N . ASP A 1 71 ? 4.302 -40.980 48.343 1.00 74.19 71 ASP A N 1
ATOM 545 C CA . ASP A 1 71 ? 4.233 -41.963 47.249 1.00 74.19 71 ASP A CA 1
ATOM 546 C C . ASP A 1 71 ? 3.267 -41.563 46.118 1.00 74.19 71 ASP A C 1
ATOM 548 O O . ASP A 1 71 ? 2.923 -42.383 45.268 1.00 74.19 71 ASP A O 1
ATOM 552 N N . GLY A 1 72 ? 2.800 -40.312 46.125 1.00 77.94 72 GLY A N 1
ATOM 553 C CA . GLY A 1 72 ? 1.775 -39.801 45.212 1.00 77.94 72 GLY A CA 1
ATOM 554 C C . GLY A 1 72 ? 0.370 -39.780 45.818 1.00 77.94 72 GLY A C 1
ATOM 555 O O . GLY A 1 72 ? -0.451 -38.976 45.388 1.00 77.94 72 GLY A O 1
ATOM 556 N N . ASN A 1 73 ? 0.107 -40.586 46.854 1.00 79.56 73 ASN A N 1
ATOM 557 C CA . ASN A 1 73 ? -1.198 -40.647 47.519 1.00 79.56 73 ASN A CA 1
ATOM 558 C C . ASN A 1 73 ? -1.125 -40.311 49.013 1.00 79.56 73 ASN A C 1
ATOM 560 O O . ASN A 1 73 ? -2.036 -39.680 49.548 1.00 79.56 73 ASN A O 1
ATOM 564 N N . SER A 1 74 ? -0.072 -40.740 49.714 1.00 86.62 74 SER A N 1
ATOM 565 C CA . SER A 1 74 ? 0.025 -40.600 51.168 1.00 86.62 74 SER A CA 1
ATOM 566 C C . SER A 1 74 ? 1.461 -40.458 51.671 1.00 86.62 74 SER A C 1
ATOM 568 O O . SER A 1 74 ? 2.424 -40.841 51.007 1.00 86.62 74 SER A O 1
ATOM 570 N N . TRP A 1 75 ? 1.602 -39.898 52.874 1.00 91.81 75 TRP A N 1
ATOM 571 C CA . TRP A 1 75 ? 2.880 -39.825 53.579 1.00 91.81 75 TRP A CA 1
ATOM 572 C C . TRP A 1 75 ? 3.120 -41.092 54.397 1.00 91.81 75 TRP A C 1
ATOM 574 O O . TRP A 1 75 ? 2.263 -41.520 55.172 1.00 91.81 75 TRP A O 1
ATOM 584 N N . THR A 1 76 ? 4.308 -41.676 54.246 1.00 91.12 76 THR A N 1
ATOM 585 C CA . THR A 1 76 ? 4.727 -42.874 54.982 1.00 91.12 76 THR A CA 1
ATOM 586 C C . THR A 1 76 ? 6.084 -42.663 55.640 1.00 91.12 76 THR A C 1
ATOM 588 O O . THR A 1 76 ? 6.986 -42.068 55.051 1.00 91.12 76 THR A O 1
ATOM 591 N N . TYR A 1 77 ? 6.252 -43.153 56.870 1.00 93.00 77 TYR A N 1
ATOM 592 C CA . TYR A 1 77 ? 7.551 -43.145 57.545 1.00 93.00 77 TYR A CA 1
ATOM 593 C C . TYR A 1 77 ? 8.536 -44.072 56.831 1.00 93.00 77 TYR A C 1
ATOM 595 O O . TYR A 1 77 ? 8.210 -45.213 56.509 1.00 93.00 77 TYR A O 1
ATOM 603 N N . LEU A 1 78 ? 9.763 -43.595 56.626 1.00 92.88 78 LEU A N 1
ATOM 604 C CA . LEU A 1 78 ? 10.870 -44.455 56.222 1.00 92.88 78 LEU A CA 1
ATOM 605 C C . LEU A 1 78 ? 11.378 -45.194 57.469 1.00 92.88 78 LEU A C 1
ATOM 607 O O . LEU A 1 78 ? 11.859 -44.556 58.406 1.00 92.88 78 LEU A O 1
ATOM 611 N N . GLY A 1 79 ? 11.262 -46.526 57.492 1.00 87.00 79 GLY A N 1
ATOM 612 C CA . GLY A 1 79 ? 11.573 -47.383 58.648 1.00 87.00 79 GLY A CA 1
ATOM 613 C C . GLY A 1 79 ? 10.332 -47.819 59.445 1.00 87.00 79 GLY A C 1
ATOM 614 O O . GLY A 1 79 ? 9.208 -47.696 58.973 1.00 87.00 79 GLY A O 1
ATOM 615 N N . ASP A 1 80 ? 10.526 -48.328 60.666 1.00 85.81 80 ASP A N 1
ATOM 616 C CA . ASP A 1 80 ? 9.462 -48.977 61.463 1.00 85.81 80 ASP A CA 1
ATOM 617 C C . ASP A 1 80 ? 8.479 -48.004 62.169 1.00 85.81 80 ASP A C 1
ATOM 619 O O . ASP A 1 80 ? 7.679 -48.429 63.006 1.00 85.81 80 ASP A O 1
ATOM 623 N N . GLY A 1 81 ? 8.524 -46.697 61.874 1.00 89.19 81 GLY A N 1
ATOM 624 C CA . GLY A 1 81 ? 7.642 -45.676 62.465 1.00 89.19 81 GLY A CA 1
ATOM 625 C C . GLY A 1 81 ? 8.327 -44.325 62.743 1.00 89.19 81 GLY A C 1
ATOM 626 O O . GLY A 1 81 ? 9.445 -44.096 62.277 1.00 89.19 81 GLY A O 1
ATOM 627 N N . PRO A 1 82 ? 7.678 -43.407 63.493 1.00 91.88 82 PRO A N 1
ATOM 628 C CA . PRO A 1 82 ? 8.271 -42.123 63.874 1.00 91.88 82 PRO A CA 1
ATOM 629 C C . PRO A 1 82 ? 9.486 -42.291 64.796 1.00 91.88 82 PRO A C 1
ATOM 631 O O . PRO A 1 82 ? 9.499 -43.143 65.684 1.00 91.88 82 PRO A O 1
ATOM 634 N N . GLY A 1 83 ? 10.470 -41.401 64.656 1.00 91.81 83 GLY A N 1
ATOM 635 C CA . GLY A 1 83 ? 11.612 -41.306 65.563 1.00 91.81 83 GLY A CA 1
ATOM 636 C C . GLY A 1 83 ? 12.713 -42.334 65.298 1.00 91.81 83 GLY A C 1
ATOM 637 O O . GLY A 1 83 ? 13.009 -43.157 66.167 1.00 91.81 83 GLY A O 1
ATOM 638 N N . MET A 1 84 ? 13.355 -42.247 64.131 1.00 93.06 84 MET A N 1
ATOM 639 C CA . MET A 1 84 ? 14.463 -43.126 63.729 1.00 93.06 84 MET A CA 1
ATOM 640 C C . MET A 1 84 ? 15.783 -42.831 64.464 1.00 93.06 84 MET A C 1
ATOM 642 O O . MET A 1 84 ? 16.620 -43.723 64.600 1.00 93.06 84 MET A O 1
ATOM 646 N N . THR A 1 85 ? 15.969 -41.622 65.004 1.00 92.88 85 THR A N 1
ATOM 647 C CA . THR A 1 85 ? 17.189 -41.283 65.754 1.00 92.88 85 THR A CA 1
ATOM 648 C C . THR A 1 85 ? 17.177 -41.866 67.172 1.00 92.88 85 THR A C 1
ATOM 650 O O . THR A 1 85 ? 16.135 -42.083 67.803 1.00 92.88 85 THR A O 1
ATOM 653 N N . ALA A 1 86 ? 18.368 -42.085 67.734 1.00 86.88 86 ALA A N 1
ATOM 654 C CA . ALA A 1 86 ? 18.508 -42.550 69.115 1.00 86.88 86 ALA A CA 1
ATOM 655 C C . ALA A 1 86 ? 18.104 -41.476 70.150 1.00 86.88 86 ALA A C 1
ATOM 657 O O . ALA A 1 86 ? 17.563 -41.816 71.203 1.00 86.88 86 ALA A O 1
ATOM 658 N N . ALA A 1 87 ? 18.331 -40.195 69.838 1.00 89.56 87 ALA A N 1
ATOM 659 C CA . ALA A 1 87 ? 18.098 -39.043 70.714 1.00 89.56 87 ALA A CA 1
ATOM 660 C C . ALA A 1 87 ? 17.492 -37.846 69.948 1.00 89.56 87 ALA A C 1
ATOM 662 O O . ALA A 1 87 ? 17.050 -37.992 68.806 1.00 89.56 87 ALA A O 1
ATOM 663 N N . THR A 1 88 ? 17.454 -36.668 70.579 1.00 90.19 88 THR A N 1
ATOM 664 C CA . THR A 1 88 ? 16.886 -35.441 70.002 1.00 90.19 88 THR A CA 1
ATOM 665 C C . THR A 1 88 ? 17.627 -34.990 68.743 1.00 90.19 88 THR A C 1
ATOM 667 O O . THR A 1 88 ? 18.852 -35.007 68.684 1.00 90.19 88 THR A O 1
ATOM 670 N N . ALA A 1 89 ? 16.870 -34.540 67.740 1.00 91.19 89 ALA A N 1
ATOM 671 C CA . ALA A 1 89 ? 17.385 -34.139 66.428 1.00 91.19 89 ALA A CA 1
ATOM 672 C C . ALA A 1 89 ? 16.969 -32.704 66.063 1.00 91.19 89 ALA A C 1
ATOM 674 O O . ALA A 1 89 ? 16.504 -32.456 64.957 1.00 91.19 89 ALA A O 1
ATOM 675 N N . THR A 1 90 ? 17.085 -31.756 67.002 1.00 91.12 90 THR A N 1
ATOM 676 C CA . THR A 1 90 ? 16.598 -30.371 66.818 1.00 91.12 90 THR A CA 1
ATOM 677 C C . THR A 1 90 ? 17.330 -29.606 65.718 1.00 91.12 90 THR A C 1
ATOM 679 O O . THR A 1 90 ? 16.782 -28.649 65.179 1.00 91.12 90 THR A O 1
ATOM 682 N N . TYR A 1 91 ? 18.537 -30.050 65.362 1.00 91.44 91 TYR A N 1
ATOM 683 C CA . TYR A 1 91 ? 19.240 -29.614 64.169 1.00 91.44 91 TYR A CA 1
ATOM 684 C C . TYR A 1 91 ? 19.578 -30.822 63.306 1.00 91.44 91 TYR A C 1
ATOM 686 O O . TYR A 1 91 ? 20.259 -31.757 63.738 1.00 91.44 91 TYR A O 1
ATOM 694 N N . ASN A 1 92 ? 19.093 -30.781 62.075 1.00 93.94 92 ASN A N 1
ATOM 695 C CA . ASN A 1 92 ? 19.179 -31.865 61.115 1.00 93.94 92 ASN A CA 1
ATOM 696 C C . ASN A 1 92 ? 19.442 -31.347 59.694 1.00 93.94 92 ASN A C 1
ATOM 698 O O . ASN A 1 92 ? 19.316 -30.150 59.421 1.00 93.94 92 ASN A O 1
ATOM 702 N N . SER A 1 93 ? 19.819 -32.259 58.804 1.00 95.00 93 SER A N 1
ATOM 703 C CA . SER A 1 93 ? 19.865 -32.062 57.355 1.00 95.00 93 SER A CA 1
ATOM 704 C C . SER A 1 93 ? 19.393 -33.345 56.667 1.00 95.00 93 SER A C 1
ATOM 706 O O . SER A 1 93 ? 19.449 -34.430 57.250 1.00 95.00 93 SER A O 1
ATOM 708 N N . LEU A 1 94 ? 18.897 -33.200 55.442 1.00 96.19 94 LEU A N 1
ATOM 709 C CA . LEU A 1 94 ? 18.443 -34.293 54.594 1.00 96.19 94 LEU A CA 1
ATOM 710 C C . LEU A 1 94 ? 19.070 -34.119 53.212 1.00 96.19 94 LEU A C 1
ATOM 712 O O . LEU A 1 94 ? 18.979 -33.037 52.624 1.00 96.19 94 LEU A O 1
ATOM 716 N N . SER A 1 95 ? 19.652 -35.189 52.691 1.00 95.38 95 SER A N 1
ATOM 717 C CA . SER A 1 95 ? 20.117 -35.283 51.310 1.00 95.38 95 SER A CA 1
ATOM 718 C C . SER A 1 95 ? 19.710 -36.630 50.720 1.00 95.38 95 SER A C 1
ATOM 720 O O . SER A 1 95 ? 19.496 -37.600 51.446 1.00 95.38 95 SER A O 1
ATOM 722 N N . VAL A 1 96 ? 19.532 -36.673 49.404 1.00 93.38 96 VAL A N 1
ATOM 723 C CA . VAL A 1 96 ? 19.121 -37.876 48.676 1.00 93.38 96 VAL A CA 1
ATOM 724 C C . VAL A 1 96 ? 20.046 -38.022 47.479 1.00 93.38 96 VAL A C 1
ATOM 726 O O . VAL A 1 96 ? 20.359 -37.021 46.836 1.00 93.38 96 VAL A O 1
ATOM 729 N N . ASP A 1 97 ? 20.536 -39.233 47.225 1.00 90.94 97 ASP A N 1
ATOM 730 C CA . ASP A 1 97 ? 21.364 -39.500 46.049 1.00 90.94 97 ASP A CA 1
ATOM 731 C C . ASP A 1 97 ? 20.527 -39.808 44.799 1.00 90.94 97 ASP A C 1
ATOM 733 O O . ASP A 1 97 ? 19.305 -39.953 44.851 1.00 90.94 97 ASP A O 1
ATOM 737 N N . ALA A 1 98 ? 21.201 -39.913 43.654 1.00 85.69 98 ALA A N 1
ATOM 738 C CA . ALA A 1 98 ? 20.571 -40.209 42.369 1.00 85.69 98 ALA A CA 1
ATOM 739 C C . ALA A 1 98 ? 19.814 -41.555 42.346 1.00 85.69 98 ALA A C 1
ATOM 741 O O . ALA A 1 98 ? 18.923 -41.761 41.525 1.00 85.69 98 ALA A O 1
ATOM 742 N N . GLN A 1 99 ? 20.147 -42.480 43.249 1.00 86.44 99 GLN A N 1
ATOM 743 C CA . GLN A 1 99 ? 19.508 -43.790 43.371 1.00 86.44 99 GLN A CA 1
ATOM 744 C C . GLN A 1 99 ? 18.362 -43.796 44.400 1.00 86.44 99 GLN A C 1
ATOM 746 O O . GLN A 1 99 ? 17.808 -44.861 44.684 1.00 86.44 99 GLN A O 1
ATOM 751 N N . GLY A 1 100 ? 18.010 -42.637 44.966 1.00 86.94 100 GLY A N 1
ATOM 752 C CA . GLY A 1 100 ? 16.947 -42.499 45.962 1.00 86.94 100 GLY A CA 1
ATOM 753 C C . GLY A 1 100 ? 17.359 -42.929 47.375 1.00 86.94 100 GLY A C 1
ATOM 754 O O . GLY A 1 100 ? 16.498 -43.105 48.242 1.00 86.94 100 GLY A O 1
ATOM 755 N N . VAL A 1 101 ? 18.656 -43.122 47.646 1.00 92.38 101 VAL A N 1
ATOM 756 C CA . VAL A 1 101 ? 19.152 -43.396 49.002 1.00 92.38 101 VAL A CA 1
ATOM 757 C C . VAL A 1 101 ? 19.077 -42.113 49.812 1.00 92.38 101 VAL A C 1
ATOM 759 O O . VAL A 1 101 ? 19.641 -41.083 49.440 1.00 92.38 101 VAL A O 1
ATOM 762 N N . VAL A 1 102 ? 18.407 -42.190 50.958 1.00 95.06 102 VAL A N 1
ATOM 763 C CA . VAL A 1 102 ? 18.184 -41.033 51.824 1.00 95.06 102 VAL A CA 1
ATOM 764 C C . VAL A 1 102 ? 19.233 -40.996 52.927 1.00 95.06 102 VAL A C 1
ATOM 766 O O . VAL A 1 102 ? 19.406 -41.965 53.669 1.00 95.06 102 VAL A O 1
ATOM 769 N N . TYR A 1 103 ? 19.891 -39.853 53.078 1.00 96.75 103 TYR A N 1
ATOM 770 C CA . TYR A 1 103 ? 20.805 -39.565 54.172 1.00 96.75 103 TYR A CA 1
ATOM 771 C C . TYR A 1 103 ? 20.178 -38.528 55.097 1.00 96.75 103 TYR A C 1
ATOM 773 O O . TYR A 1 103 ? 19.775 -37.444 54.672 1.00 96.75 103 TYR A O 1
ATOM 781 N N . PHE A 1 104 ? 20.102 -38.864 56.380 1.00 96.81 104 PHE A N 1
ATOM 782 C CA . PHE A 1 104 ? 19.617 -37.972 57.422 1.00 96.81 104 PHE A CA 1
ATOM 783 C C . PHE A 1 104 ? 20.720 -37.764 58.446 1.00 96.81 104 PHE A C 1
ATOM 785 O O . PHE A 1 104 ? 21.250 -38.722 59.012 1.00 96.81 104 PHE A O 1
ATOM 792 N N . THR A 1 105 ? 21.068 -36.510 58.692 1.00 96.38 105 THR A N 1
ATOM 793 C CA . THR A 1 105 ? 22.086 -36.156 59.676 1.00 96.38 105 THR A CA 1
ATOM 794 C C . THR A 1 105 ? 21.451 -35.382 60.812 1.00 96.38 105 THR A C 1
ATOM 796 O O . THR A 1 105 ? 20.564 -34.556 60.596 1.00 96.38 105 THR A O 1
ATOM 799 N N . ASN A 1 106 ? 21.941 -35.579 62.030 1.00 95.12 106 ASN A N 1
ATOM 800 C CA . ASN A 1 106 ? 21.527 -34.797 63.186 1.00 95.12 106 ASN A CA 1
ATOM 801 C C . ASN A 1 106 ? 22.676 -34.608 64.166 1.00 95.12 106 ASN A C 1
ATOM 803 O O . ASN A 1 106 ? 23.619 -35.393 64.230 1.00 95.12 106 ASN A O 1
ATOM 807 N N . GLN A 1 107 ? 22.559 -33.574 64.986 1.00 92.94 107 GLN A N 1
ATOM 808 C CA . GLN A 1 107 ? 23.438 -33.421 66.135 1.00 92.94 107 GLN A CA 1
ATOM 809 C C . GLN A 1 107 ? 23.288 -34.587 67.113 1.00 92.94 107 GLN A C 1
ATOM 811 O O . GLN A 1 107 ? 22.170 -35.054 67.353 1.00 92.94 107 GLN A O 1
ATOM 816 N N . ALA A 1 108 ? 24.387 -35.022 67.724 1.00 90.44 108 ALA A N 1
ATOM 817 C CA . ALA A 1 108 ? 24.315 -35.969 68.828 1.00 90.44 108 ALA A CA 1
ATOM 818 C C . ALA A 1 108 ? 23.538 -35.354 70.011 1.00 90.44 108 ALA A C 1
ATOM 820 O O . ALA A 1 108 ? 23.744 -34.196 70.383 1.00 90.44 108 ALA A O 1
ATOM 821 N N . GLY A 1 109 ? 22.619 -36.125 70.598 1.00 84.62 109 GLY A N 1
ATOM 822 C CA . GLY A 1 109 ? 21.809 -35.671 71.729 1.00 84.62 109 GLY A CA 1
ATOM 823 C C . GLY A 1 109 ? 22.620 -35.592 73.025 1.00 84.62 109 GLY A C 1
ATOM 824 O O . GLY A 1 109 ? 23.363 -36.517 73.357 1.00 84.62 109 GLY A O 1
ATOM 825 N N . TRP A 1 110 ? 22.445 -34.509 73.791 1.00 80.19 110 TRP A N 1
ATOM 826 C CA . TRP A 1 110 ? 23.138 -34.313 75.070 1.00 80.19 110 TRP A CA 1
ATOM 827 C C . TRP A 1 110 ? 22.959 -35.530 76.006 1.00 80.19 110 TRP A C 1
ATOM 829 O O . TRP A 1 110 ? 21.832 -36.011 76.154 1.00 80.19 110 TRP A O 1
ATOM 839 N N . PRO A 1 111 ? 24.027 -36.024 76.670 1.00 86.44 111 PRO A N 1
ATOM 840 C CA . PRO A 1 111 ? 25.361 -35.425 76.806 1.00 86.44 111 PRO A CA 1
ATOM 841 C C . PRO A 1 111 ? 26.381 -35.810 75.720 1.00 86.44 111 PRO A C 1
ATOM 843 O O . PRO A 1 111 ? 27.538 -35.408 75.833 1.00 86.44 111 PRO A O 1
ATOM 846 N N . ALA A 1 112 ? 26.000 -36.589 74.703 1.00 86.75 112 ALA A N 1
ATOM 847 C CA . ALA A 1 112 ? 26.905 -36.932 73.608 1.00 86.75 112 ALA A CA 1
ATOM 848 C C . ALA A 1 112 ? 27.206 -35.701 72.732 1.00 86.75 112 ALA A C 1
ATOM 850 O O . ALA A 1 112 ? 26.392 -34.784 72.624 1.00 86.75 112 ALA A O 1
ATOM 851 N N . ALA A 1 113 ? 28.388 -35.688 72.118 1.00 90.00 113 ALA A N 1
ATOM 852 C CA . ALA A 1 113 ? 28.822 -34.668 71.172 1.00 90.00 113 ALA A CA 1
ATOM 853 C C . ALA A 1 113 ? 29.232 -35.354 69.868 1.00 90.00 113 ALA A C 1
ATOM 855 O O . ALA A 1 113 ? 29.835 -36.425 69.899 1.00 90.00 113 ALA A O 1
ATOM 856 N N . GLY A 1 114 ? 28.868 -34.747 68.745 1.00 92.50 114 GLY A N 1
ATOM 857 C CA . GLY A 1 114 ? 29.172 -35.245 67.414 1.00 92.50 114 GLY A CA 1
ATOM 858 C C . GLY A 1 114 ? 28.060 -34.976 66.409 1.00 92.50 114 GLY A C 1
ATOM 859 O O . GLY A 1 114 ? 27.049 -34.336 66.725 1.00 92.50 114 GLY A O 1
ATOM 860 N N . LEU A 1 115 ? 28.261 -35.482 65.193 1.00 95.38 115 LEU A N 1
ATOM 861 C CA . LEU A 1 115 ? 27.269 -35.469 64.121 1.00 95.38 115 LEU A CA 1
ATOM 862 C C . LEU A 1 115 ? 26.892 -36.903 63.749 1.00 95.38 115 LEU A C 1
ATOM 864 O O . LEU A 1 115 ? 27.679 -37.585 63.091 1.00 95.38 115 LEU A O 1
ATOM 868 N N . ASN A 1 116 ? 25.690 -37.325 64.142 1.00 95.62 116 ASN A N 1
ATOM 869 C CA . ASN A 1 116 ? 25.147 -38.621 63.760 1.00 95.62 116 ASN A CA 1
ATOM 870 C C . ASN A 1 116 ? 24.708 -38.579 62.297 1.00 95.62 116 ASN A C 1
ATOM 872 O O . ASN A 1 116 ? 24.104 -37.603 61.838 1.00 95.62 116 ASN A O 1
ATOM 876 N N . VAL A 1 117 ? 25.004 -39.655 61.574 1.00 96.56 117 VAL A N 1
ATOM 877 C CA . VAL A 1 117 ? 24.679 -39.796 60.158 1.00 96.56 117 VAL A CA 1
ATOM 878 C C . VAL A 1 117 ? 23.978 -41.126 59.946 1.00 96.56 117 VAL A C 1
ATOM 880 O O . VAL A 1 117 ? 24.485 -42.182 60.319 1.00 96.56 117 VAL A O 1
ATOM 883 N N . HIS A 1 118 ? 22.806 -41.066 59.333 1.00 96.19 118 HIS A N 1
ATOM 884 C CA . HIS A 1 118 ? 21.954 -42.212 59.081 1.00 96.19 118 HIS A CA 1
ATOM 885 C C . HIS A 1 118 ? 21.720 -42.355 57.581 1.00 96.19 118 HIS A C 1
ATOM 887 O O . HIS A 1 118 ? 21.403 -41.379 56.902 1.00 96.19 118 HIS A O 1
ATOM 893 N N . LYS A 1 119 ? 21.858 -43.577 57.075 1.00 95.62 119 LYS A N 1
ATOM 894 C CA . LYS A 1 119 ? 21.649 -43.947 55.676 1.00 95.62 119 LYS A CA 1
ATOM 895 C C . LYS A 1 119 ? 20.444 -44.876 55.578 1.00 95.62 119 LYS A C 1
ATOM 897 O O . LYS A 1 119 ? 20.400 -45.892 56.266 1.00 95.62 119 LYS A O 1
ATOM 902 N N . PHE A 1 120 ? 19.479 -44.550 54.727 1.00 94.56 120 PHE A N 1
ATOM 903 C CA . PHE A 1 120 ? 18.330 -45.404 54.450 1.00 94.56 120 PHE A CA 1
ATOM 904 C C . PHE A 1 120 ? 18.528 -46.147 53.136 1.00 94.56 120 PHE A C 1
ATOM 906 O O . PHE A 1 120 ? 18.486 -45.553 52.060 1.00 94.56 120 PHE A O 1
ATOM 913 N N . ILE A 1 121 ? 18.729 -47.457 53.225 1.00 87.75 121 ILE A N 1
ATOM 914 C CA . ILE A 1 121 ? 18.897 -48.334 52.067 1.00 87.75 121 ILE A CA 1
ATOM 915 C C . ILE A 1 121 ? 18.203 -49.669 52.338 1.00 87.75 121 ILE A C 1
ATOM 917 O O . ILE A 1 121 ? 18.130 -50.127 53.479 1.00 87.75 121 ILE A O 1
ATOM 921 N N . ASN A 1 122 ? 17.652 -50.291 51.292 1.00 87.25 122 ASN A N 1
ATOM 922 C CA . ASN A 1 122 ? 16.926 -51.564 51.391 1.00 87.25 122 ASN A CA 1
ATOM 923 C C . ASN A 1 122 ? 15.804 -51.552 52.448 1.00 87.25 122 ASN A C 1
ATOM 925 O O . ASN A 1 122 ? 15.590 -52.535 53.153 1.00 87.25 122 ASN A O 1
ATOM 929 N N . ASN A 1 123 ? 15.090 -50.427 52.548 1.00 87.12 123 ASN A N 1
ATOM 930 C CA . ASN A 1 123 ? 13.997 -50.205 53.497 1.00 87.12 123 ASN A CA 1
ATOM 931 C C . ASN A 1 123 ? 14.403 -50.242 54.988 1.00 87.12 123 ASN A C 1
ATOM 933 O O . ASN A 1 123 ? 13.554 -50.434 55.856 1.00 87.12 123 ASN A O 1
ATOM 937 N N . THR A 1 124 ? 15.690 -50.061 55.298 1.00 91.69 124 THR A N 1
ATOM 938 C CA . THR A 1 124 ? 16.224 -50.074 56.668 1.00 91.69 124 THR A CA 1
ATOM 939 C C . THR A 1 124 ? 17.168 -48.901 56.914 1.00 91.69 124 THR A C 1
ATOM 941 O O . THR A 1 124 ? 17.866 -48.461 56.000 1.00 91.69 124 THR A O 1
ATOM 944 N N . TRP A 1 125 ? 17.199 -48.404 58.153 1.00 94.56 125 TRP A N 1
ATOM 945 C CA . TRP A 1 125 ? 18.160 -47.388 58.583 1.00 94.56 125 TRP A CA 1
ATOM 946 C C . TRP A 1 125 ? 19.455 -48.028 59.082 1.00 94.56 125 TRP A C 1
ATOM 948 O O . TRP A 1 125 ? 19.448 -48.846 60.001 1.00 94.56 125 TRP A O 1
ATOM 958 N N . GLU A 1 126 ? 20.569 -47.593 58.507 1.00 93.69 126 GLU A N 1
ATOM 959 C CA . GLU A 1 126 ? 21.930 -47.883 58.940 1.00 93.69 126 GLU A CA 1
ATOM 960 C C . GLU A 1 126 ? 22.534 -46.625 59.580 1.00 93.69 126 GLU A C 1
ATOM 962 O O . GLU A 1 126 ? 22.460 -45.534 59.014 1.00 93.69 126 GLU A O 1
ATOM 967 N N . SER A 1 127 ? 23.145 -46.760 60.759 1.00 93.50 127 SER A N 1
ATOM 968 C CA . SER A 1 127 ? 23.930 -45.678 61.366 1.00 93.50 127 SER A CA 1
ATOM 969 C C . SER A 1 127 ? 25.376 -45.757 60.889 1.00 93.50 127 SER A C 1
ATOM 971 O O . SER A 1 127 ? 26.040 -46.774 61.089 1.00 93.50 127 SER A O 1
ATOM 973 N N . LEU A 1 128 ? 25.867 -44.672 60.300 1.00 95.81 128 LEU A N 1
ATOM 974 C CA . LEU A 1 128 ? 27.268 -44.512 59.925 1.00 95.81 128 LEU A CA 1
ATOM 975 C C . LEU A 1 128 ? 28.084 -43.990 61.125 1.00 95.81 128 LEU A C 1
ATOM 977 O O . LEU A 1 128 ? 27.501 -43.480 62.086 1.00 95.81 128 LEU A O 1
ATOM 981 N N . PRO A 1 129 ? 29.428 -44.101 61.101 1.00 95.19 129 PRO A N 1
ATOM 982 C CA . PRO A 1 129 ? 30.282 -43.450 62.092 1.00 95.19 129 PRO A CA 1
ATOM 983 C C . PRO A 1 129 ? 29.982 -41.950 62.205 1.00 95.19 129 PRO A C 1
ATOM 985 O O . PRO A 1 129 ? 29.627 -41.318 61.210 1.00 95.19 129 PRO A O 1
ATOM 988 N N . ASP A 1 130 ? 30.175 -41.365 63.386 1.00 94.25 130 ASP A N 1
ATOM 989 C CA . ASP A 1 130 ? 29.967 -39.927 63.571 1.00 94.25 130 ASP A CA 1
ATOM 990 C C . ASP A 1 130 ? 30.955 -39.117 62.721 1.00 94.25 130 ASP A C 1
ATOM 992 O O . ASP A 1 130 ? 32.164 -39.370 62.720 1.00 94.25 130 ASP A O 1
ATOM 996 N N . ALA A 1 131 ? 30.444 -38.118 62.000 1.00 94.25 131 ALA A N 1
ATOM 997 C CA . ALA A 1 131 ? 31.265 -37.309 61.098 1.00 94.25 131 ALA A CA 1
ATOM 998 C C . ALA A 1 131 ? 32.047 -36.203 61.821 1.00 94.25 131 ALA A C 1
ATOM 1000 O O . ALA A 1 131 ? 33.010 -35.656 61.284 1.00 94.25 131 ALA A O 1
ATOM 1001 N N . ALA A 1 132 ? 31.651 -35.870 63.045 1.00 93.81 132 ALA A N 1
ATOM 1002 C CA . ALA A 1 132 ? 32.305 -34.891 63.902 1.00 93.81 132 ALA A CA 1
ATOM 1003 C C . ALA A 1 132 ? 32.300 -35.389 65.347 1.00 93.81 132 ALA A C 1
ATOM 1005 O O . ALA A 1 132 ? 31.463 -36.208 65.721 1.00 93.81 132 ALA A O 1
ATOM 1006 N N . SER A 1 133 ? 33.221 -34.867 66.149 1.00 91.31 133 SER A N 1
ATOM 1007 C CA . SER A 1 133 ? 33.368 -35.179 67.577 1.00 91.31 133 SER A CA 1
ATOM 1008 C C . SER A 1 133 ? 32.924 -34.028 68.488 1.00 91.31 133 SER A C 1
ATOM 1010 O O . SER A 1 133 ? 32.618 -34.241 69.660 1.00 91.31 133 SER A O 1
ATOM 1012 N N . ALA A 1 134 ? 32.878 -32.804 67.955 1.00 90.81 134 ALA A N 1
ATOM 1013 C CA . ALA A 1 134 ? 32.386 -31.618 68.647 1.00 90.81 134 ALA A CA 1
ATOM 1014 C C . ALA A 1 134 ? 30.847 -31.556 68.690 1.00 90.81 134 ALA A C 1
ATOM 1016 O O . ALA A 1 134 ? 30.156 -32.206 67.910 1.00 90.81 134 ALA A O 1
ATOM 1017 N N . THR A 1 135 ? 30.284 -30.738 69.584 1.00 89.94 135 THR A N 1
ATOM 1018 C CA . THR A 1 135 ? 28.846 -30.423 69.564 1.00 89.94 135 THR A CA 1
ATOM 1019 C C . THR A 1 135 ? 28.518 -29.621 68.305 1.00 89.94 135 THR A C 1
ATOM 1021 O O . THR A 1 135 ? 28.999 -28.498 68.148 1.00 89.94 135 THR A O 1
ATOM 1024 N N . ILE A 1 136 ? 27.700 -30.186 67.414 1.00 92.06 136 ILE A N 1
ATOM 1025 C CA . ILE A 1 136 ? 27.360 -29.582 66.121 1.00 92.06 136 ILE A CA 1
ATOM 1026 C C . ILE A 1 136 ? 25.895 -29.156 66.114 1.00 92.06 136 ILE A C 1
ATOM 1028 O O . ILE A 1 136 ? 25.035 -30.017 66.060 1.00 92.06 136 ILE A O 1
ATOM 1032 N N . ASN A 1 137 ? 25.609 -27.852 66.095 1.00 89.69 137 ASN A N 1
ATOM 1033 C CA . ASN A 1 137 ? 24.241 -27.360 65.879 1.00 89.69 137 ASN A CA 1
ATOM 1034 C C . ASN A 1 137 ? 24.005 -27.071 64.389 1.00 89.69 137 ASN A C 1
ATOM 1036 O O . ASN A 1 137 ? 23.150 -27.669 63.748 1.00 89.69 137 ASN A O 1
ATOM 1040 N N . PHE A 1 138 ? 24.806 -26.188 63.790 1.00 91.44 138 PHE A N 1
ATOM 1041 C CA . PHE A 1 138 ? 24.688 -25.885 62.365 1.00 91.44 138 PHE A CA 1
ATOM 1042 C C . PHE A 1 138 ? 25.508 -26.872 61.542 1.00 91.44 138 PHE A C 1
ATOM 1044 O O . PHE A 1 138 ? 26.710 -27.043 61.755 1.00 91.44 138 PHE A O 1
ATOM 1051 N N . GLN A 1 139 ? 24.829 -27.505 60.595 1.00 94.12 139 GLN A N 1
ATOM 1052 C CA . GLN A 1 139 ? 25.398 -28.462 59.661 1.00 94.12 139 GLN A CA 1
ATOM 1053 C C . GLN A 1 139 ? 24.581 -28.500 58.371 1.00 94.12 139 GLN A C 1
ATOM 1055 O O . GLN A 1 139 ? 23.389 -28.160 58.370 1.00 94.12 139 GLN A O 1
ATOM 1060 N N . ALA A 1 140 ? 25.236 -28.937 57.302 1.00 96.19 140 ALA A N 1
ATOM 1061 C CA . ALA A 1 140 ? 24.636 -29.182 56.001 1.00 96.19 140 ALA A CA 1
ATOM 1062 C C . ALA A 1 140 ? 25.206 -30.475 55.410 1.00 96.19 140 ALA A C 1
ATOM 1064 O O . ALA A 1 140 ? 26.352 -30.833 55.689 1.00 96.19 140 ALA A O 1
ATOM 1065 N N . SER A 1 141 ? 24.406 -31.157 54.597 1.00 97.12 141 SER A N 1
ATOM 1066 C CA . SER A 1 141 ? 24.814 -32.355 53.870 1.00 97.12 141 SER A CA 1
ATOM 1067 C C . SER A 1 141 ? 24.423 -32.248 52.402 1.00 97.12 141 SER A C 1
ATOM 1069 O O . SER A 1 141 ? 23.411 -31.624 52.079 1.00 97.12 141 SER A O 1
ATOM 1071 N N . ALA A 1 142 ? 25.221 -32.855 51.533 1.00 96.81 142 ALA A N 1
ATOM 1072 C CA . ALA A 1 142 ? 24.937 -33.002 50.112 1.00 96.81 142 ALA A CA 1
ATOM 1073 C C . ALA A 1 142 ? 25.539 -34.319 49.611 1.00 96.81 142 ALA A C 1
ATOM 1075 O O . ALA A 1 142 ? 26.472 -34.847 50.217 1.00 96.81 142 ALA A O 1
ATOM 1076 N N . VAL A 1 143 ? 25.013 -34.849 48.511 1.00 95.19 143 VAL A N 1
ATOM 1077 C CA . VAL A 1 143 ? 25.522 -36.076 47.892 1.00 95.19 143 VAL A CA 1
ATOM 1078 C C . VAL A 1 143 ? 25.964 -35.751 46.473 1.00 95.19 143 VAL A C 1
ATOM 1080 O O . VAL A 1 143 ? 25.240 -35.078 45.745 1.00 95.19 143 VAL A O 1
ATOM 1083 N N . SER A 1 144 ? 27.166 -36.180 46.094 1.00 93.75 144 SER A N 1
ATOM 1084 C CA . SER A 1 144 ? 27.667 -36.027 44.724 1.00 93.75 144 SER A CA 1
ATOM 1085 C C . SER A 1 144 ? 26.950 -36.973 43.760 1.00 93.75 144 SER A C 1
ATOM 1087 O O . SER A 1 144 ? 26.345 -37.964 44.173 1.00 93.75 144 SER A O 1
ATOM 1089 N N . ALA A 1 145 ? 27.090 -36.732 42.453 1.00 89.19 145 ALA A N 1
ATOM 1090 C CA . ALA A 1 145 ? 26.470 -37.554 41.409 1.00 89.19 145 ALA A CA 1
ATOM 1091 C C . ALA A 1 145 ? 26.831 -39.054 41.496 1.00 89.19 145 ALA A C 1
ATOM 1093 O O . ALA A 1 145 ? 26.042 -39.913 41.109 1.00 89.19 145 ALA A O 1
ATOM 1094 N N . ASN A 1 146 ? 28.007 -39.386 42.043 1.00 89.12 146 ASN A N 1
ATOM 1095 C CA . ASN A 1 146 ? 28.456 -40.767 42.254 1.00 89.12 146 ASN A CA 1
ATOM 1096 C C . ASN A 1 146 ? 27.975 -41.406 43.578 1.00 89.12 146 ASN A C 1
ATOM 1098 O O . ASN A 1 146 ? 28.433 -42.496 43.921 1.00 89.12 146 ASN A O 1
ATOM 1102 N N . GLY A 1 147 ? 27.097 -40.739 44.335 1.00 90.50 147 GLY A N 1
ATOM 1103 C CA . GLY A 1 147 ? 26.522 -41.259 45.580 1.00 90.50 147 GLY A CA 1
ATOM 1104 C C . GLY A 1 147 ? 27.390 -41.065 46.831 1.00 90.50 147 GLY A C 1
ATOM 1105 O O . GLY A 1 147 ? 27.106 -41.661 47.871 1.00 90.50 147 GLY A O 1
ATOM 1106 N N . THR A 1 148 ? 28.452 -40.252 46.768 1.00 95.50 148 THR A N 1
ATOM 1107 C CA . THR A 1 148 ? 29.304 -39.968 47.937 1.00 95.50 148 THR A CA 1
ATOM 1108 C C . THR A 1 148 ? 28.675 -38.881 48.808 1.00 95.50 148 THR A C 1
ATOM 1110 O O . THR A 1 148 ? 28.416 -37.775 48.340 1.00 95.50 148 THR A O 1
ATOM 1113 N N . LEU A 1 149 ? 28.456 -39.175 50.092 1.00 97.50 149 LEU A N 1
ATOM 1114 C CA . LEU A 1 149 ? 27.918 -38.215 51.058 1.00 97.50 149 LEU A CA 1
ATOM 1115 C C . LEU A 1 149 ? 29.002 -37.245 51.543 1.00 97.50 149 LEU A C 1
ATOM 1117 O O . LEU A 1 149 ? 30.053 -37.678 52.019 1.00 97.50 149 LEU A O 1
ATOM 1121 N N . PHE A 1 150 ? 28.685 -35.952 51.521 1.00 98.31 150 PHE A N 1
ATOM 1122 C CA . PHE A 1 150 ? 29.472 -34.860 52.082 1.00 98.31 150 PHE A CA 1
ATOM 1123 C C . PHE A 1 150 ? 28.719 -34.190 53.229 1.00 98.31 150 PHE A C 1
ATOM 1125 O O . PHE A 1 150 ? 27.500 -34.015 53.175 1.00 98.31 150 PHE A O 1
ATOM 1132 N N . VAL A 1 151 ? 29.453 -33.780 54.262 1.00 98.06 151 VAL A N 1
ATOM 1133 C CA . VAL A 1 151 ? 28.911 -33.021 55.395 1.00 98.06 151 VAL A CA 1
ATOM 1134 C C . VAL A 1 151 ? 29.810 -31.837 55.728 1.00 98.06 151 VAL A C 1
ATOM 1136 O O . VAL A 1 151 ? 31.027 -31.990 55.825 1.00 98.06 151 VAL A O 1
ATOM 1139 N N . ALA A 1 152 ? 29.210 -30.662 55.928 1.00 97.19 152 ALA A N 1
ATOM 1140 C CA . ALA A 1 152 ? 29.870 -29.474 56.465 1.00 97.19 152 ALA A CA 1
ATOM 1141 C C . ALA A 1 152 ? 29.433 -29.227 57.905 1.00 97.19 152 ALA A C 1
ATOM 1143 O O . ALA A 1 152 ? 28.241 -29.251 58.224 1.00 97.19 152 ALA A O 1
ATOM 1144 N N . THR A 1 153 ? 30.403 -28.919 58.764 1.00 96.00 153 THR A N 1
ATOM 1145 C CA . THR A 1 153 ? 30.173 -28.620 60.179 1.00 96.00 153 THR A CA 1
ATOM 1146 C C . THR A 1 153 ? 30.993 -27.418 60.635 1.00 96.00 153 THR A C 1
ATOM 1148 O O . THR A 1 153 ? 32.003 -27.060 60.028 1.00 96.00 153 THR A O 1
ATOM 1151 N N . GLY A 1 154 ? 30.579 -26.815 61.750 1.00 92.12 154 GLY A N 1
ATOM 1152 C CA . GLY A 1 154 ? 31.365 -25.795 62.447 1.00 92.12 154 GLY A CA 1
ATOM 1153 C C . GLY A 1 154 ? 32.558 -26.334 63.254 1.00 92.12 154 GLY A C 1
ATOM 1154 O O . GLY A 1 154 ? 33.221 -25.534 63.918 1.00 92.12 154 GLY A O 1
ATOM 1155 N N . GLU A 1 155 ? 32.837 -27.648 63.238 1.00 94.00 155 GLU A N 1
ATOM 1156 C CA . GLU A 1 155 ? 34.023 -28.222 63.896 1.00 94.00 155 GLU A CA 1
ATOM 1157 C C . GLU A 1 155 ? 35.286 -27.533 63.355 1.00 94.00 155 GLU A C 1
ATOM 1159 O O . GLU A 1 155 ? 35.389 -27.270 62.159 1.00 94.00 155 GLU A O 1
ATOM 1164 N N . ASN A 1 156 ? 36.221 -27.175 64.242 1.00 91.62 156 ASN A N 1
ATOM 1165 C CA . ASN A 1 156 ? 37.442 -26.437 63.893 1.00 91.62 156 ASN A CA 1
ATOM 1166 C C . ASN A 1 156 ? 37.203 -25.172 63.044 1.00 91.62 156 ASN A C 1
ATOM 1168 O O . ASN A 1 156 ? 37.988 -24.894 62.148 1.00 91.62 156 ASN A O 1
ATOM 1172 N N . THR A 1 157 ? 36.116 -24.429 63.300 1.00 92.81 157 THR A N 1
ATOM 1173 C CA . THR A 1 157 ? 35.722 -23.224 62.538 1.00 92.81 157 THR A CA 1
ATOM 1174 C C . THR A 1 157 ? 35.603 -23.466 61.029 1.00 92.81 157 THR A C 1
ATOM 1176 O O . THR A 1 157 ? 35.977 -22.610 60.231 1.00 92.81 157 THR A O 1
ATOM 1179 N N . GLY A 1 158 ? 35.097 -24.638 60.643 1.00 93.88 158 GLY A N 1
ATOM 1180 C CA . GLY A 1 158 ? 34.800 -25.012 59.263 1.00 93.88 158 GLY A CA 1
ATOM 1181 C C . GLY A 1 158 ? 35.506 -26.293 58.869 1.00 93.88 158 GLY A C 1
ATOM 1182 O O . GLY A 1 158 ? 36.722 -26.307 58.694 1.00 93.88 158 GLY A O 1
ATOM 1183 N N . LEU A 1 159 ? 34.733 -27.366 58.727 1.00 95.69 159 LEU A N 1
ATOM 1184 C CA . LEU A 1 159 ? 35.236 -28.681 58.359 1.00 95.69 159 LEU A CA 1
ATOM 1185 C C . LEU A 1 159 ? 34.245 -29.378 57.432 1.00 95.69 159 LEU A C 1
ATOM 1187 O O . LEU A 1 159 ? 33.065 -29.502 57.773 1.00 95.69 159 LEU A O 1
ATOM 1191 N N . VAL A 1 160 ? 34.744 -29.858 56.293 1.00 98.00 160 VAL A N 1
ATOM 1192 C CA . VAL A 1 160 ? 33.984 -30.674 55.341 1.00 98.00 160 VAL A CA 1
ATOM 1193 C C . VAL A 1 160 ? 34.589 -32.068 55.290 1.00 98.00 160 VAL A C 1
ATOM 1195 O O . VAL A 1 160 ? 35.811 -32.215 55.224 1.00 98.00 160 VAL A O 1
ATOM 1198 N N . LYS A 1 161 ? 33.745 -33.100 55.342 1.00 97.69 161 LYS A N 1
ATOM 1199 C CA . LYS A 1 161 ? 34.171 -34.496 55.193 1.00 97.69 161 LYS A CA 1
ATOM 1200 C C . LYS A 1 161 ? 33.310 -35.227 54.175 1.00 97.69 161 LYS A C 1
ATOM 1202 O O . LYS A 1 161 ? 32.119 -34.939 54.068 1.00 97.69 161 LYS A O 1
ATOM 1207 N N . ARG A 1 162 ? 33.909 -36.198 53.487 1.00 97.94 162 ARG A N 1
ATOM 1208 C CA . ARG A 1 162 ? 33.230 -37.166 52.620 1.00 97.94 162 ARG A CA 1
ATOM 1209 C C . ARG A 1 162 ? 33.262 -38.561 53.228 1.00 97.94 162 ARG A C 1
ATOM 1211 O O . ARG A 1 162 ? 34.231 -38.915 53.901 1.00 97.94 162 ARG A O 1
ATOM 1218 N N . PHE A 1 163 ? 32.228 -39.355 52.983 1.00 97.38 163 PHE A N 1
ATOM 1219 C CA . PHE A 1 163 ? 32.169 -40.738 53.444 1.00 97.38 163 PHE A CA 1
ATOM 1220 C C . PHE A 1 163 ? 32.594 -41.701 52.333 1.00 97.38 163 PHE A C 1
ATOM 1222 O O . PHE A 1 163 ? 31.863 -41.898 51.364 1.00 97.38 163 PHE A O 1
ATOM 1229 N N . VAL A 1 164 ? 33.770 -42.314 52.475 1.00 94.06 164 VAL A N 1
ATOM 1230 C CA . VAL A 1 164 ? 34.363 -43.208 51.471 1.00 94.06 164 VAL A CA 1
ATOM 1231 C C . VAL A 1 164 ? 34.836 -44.488 52.155 1.00 94.06 164 VAL A C 1
ATOM 1233 O O . VAL A 1 164 ? 35.483 -44.454 53.198 1.00 94.06 164 VAL A O 1
ATOM 1236 N N . ASN A 1 165 ? 34.491 -45.647 51.584 1.00 92.12 165 ASN A N 1
ATOM 1237 C CA . ASN A 1 165 ? 34.934 -46.969 52.057 1.00 92.12 165 ASN A CA 1
ATOM 1238 C C . ASN A 1 165 ? 34.701 -47.244 53.561 1.00 92.12 165 ASN A C 1
ATOM 1240 O O . ASN A 1 165 ? 35.497 -47.927 54.204 1.00 92.12 165 ASN A O 1
ATOM 1244 N N . GLY A 1 166 ? 33.604 -46.733 54.130 1.00 91.25 166 GLY A N 1
ATOM 1245 C CA . GLY A 1 166 ? 33.251 -46.956 55.537 1.00 91.25 166 GLY A CA 1
ATOM 1246 C C . GLY A 1 166 ? 33.898 -45.984 56.533 1.00 91.25 166 GLY A C 1
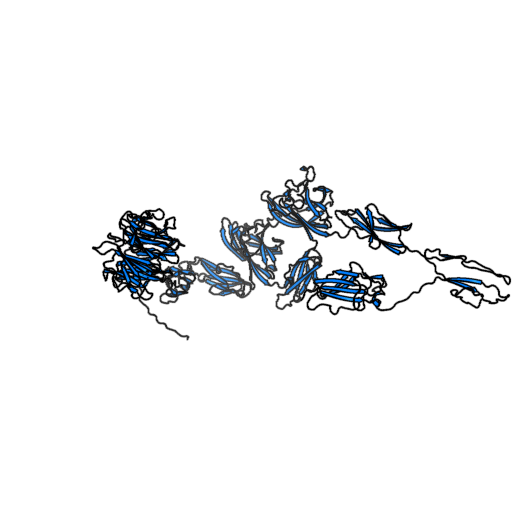ATOM 1247 O O . GLY A 1 166 ? 33.700 -46.147 57.737 1.00 91.25 166 GLY A O 1
ATOM 1248 N N . ALA A 1 167 ? 34.651 -44.984 56.065 1.00 95.19 167 ALA A N 1
ATOM 1249 C CA . ALA A 1 167 ? 35.319 -43.989 56.901 1.00 95.19 167 ALA A CA 1
ATOM 1250 C C . ALA A 1 167 ? 35.058 -42.553 56.416 1.00 95.19 167 ALA A C 1
ATOM 1252 O O . ALA A 1 167 ? 34.723 -42.315 55.256 1.00 95.19 167 ALA A O 1
ATOM 1253 N N . TRP A 1 168 ? 35.224 -41.588 57.324 1.00 97.50 168 TRP A N 1
ATOM 1254 C CA . TRP A 1 168 ? 35.169 -40.163 57.000 1.00 97.50 168 TRP A CA 1
ATOM 1255 C C . TRP A 1 168 ? 36.551 -39.638 56.625 1.00 97.50 168 TRP A C 1
ATOM 1257 O O . TRP A 1 168 ? 37.487 -39.724 57.420 1.00 97.50 168 TRP A O 1
ATOM 1267 N N . GLU A 1 169 ? 36.652 -39.036 55.445 1.00 97.12 169 GLU A N 1
ATOM 1268 C CA . GLU A 1 169 ? 37.849 -38.361 54.943 1.00 97.12 169 GLU A CA 1
ATOM 1269 C C . GLU A 1 169 ? 37.608 -36.851 54.901 1.00 97.12 169 GLU A C 1
ATOM 1271 O O . GLU A 1 169 ? 36.534 -36.405 54.498 1.00 97.12 169 GLU A O 1
ATOM 1276 N N . GLN A 1 170 ? 38.591 -36.049 55.314 1.00 97.19 170 GLN A N 1
ATOM 1277 C CA . GLN A 1 170 ? 38.506 -34.591 55.219 1.00 97.19 170 GLN A CA 1
ATOM 1278 C C . GLN A 1 170 ? 38.621 -34.126 53.760 1.00 97.19 170 GLN A C 1
ATOM 1280 O O . GLN A 1 170 ? 39.414 -34.665 52.991 1.00 97.19 170 GLN A O 1
ATOM 1285 N N . VAL A 1 171 ? 37.837 -33.108 53.402 1.00 97.88 171 VAL A N 1
ATOM 1286 C CA . VAL A 1 171 ? 37.805 -32.484 52.074 1.00 97.88 171 VAL A CA 1
ATOM 1287 C C . VAL A 1 171 ? 38.246 -31.031 52.219 1.00 97.88 171 VAL A C 1
ATOM 1289 O O . VAL A 1 171 ? 37.538 -30.214 52.814 1.00 97.88 171 VAL A O 1
ATOM 1292 N N . GLY A 1 172 ? 39.427 -30.718 51.692 1.00 97.69 172 GLY A N 1
ATOM 1293 C CA . GLY A 1 172 ? 40.068 -29.416 51.842 1.00 97.69 172 GLY A CA 1
ATOM 1294 C C . GLY A 1 172 ? 40.556 -29.121 53.264 1.00 97.69 172 GLY A C 1
ATOM 1295 O O . GLY A 1 172 ? 40.411 -29.927 54.187 1.00 97.69 172 GLY A O 1
ATOM 1296 N N . ASN A 1 173 ? 41.138 -27.943 53.462 1.00 96.38 173 ASN A N 1
ATOM 1297 C CA . ASN A 1 173 ? 41.649 -27.501 54.754 1.00 96.38 173 ASN A CA 1
ATOM 1298 C C . ASN A 1 173 ? 40.518 -27.186 55.750 1.00 96.38 173 ASN A C 1
ATOM 1300 O O . ASN A 1 173 ? 39.479 -26.635 55.393 1.00 96.38 173 ASN A O 1
ATOM 1304 N N . ALA A 1 174 ? 40.754 -27.457 57.033 1.00 95.50 174 ALA A N 1
ATOM 1305 C CA . ALA A 1 174 ? 39.881 -26.989 58.107 1.00 95.50 174 ALA A CA 1
ATOM 1306 C C . ALA A 1 174 ? 40.073 -25.480 58.381 1.00 95.50 174 ALA A C 1
ATOM 1308 O O . ALA A 1 174 ? 41.084 -24.884 57.996 1.00 95.50 174 ALA A O 1
ATOM 1309 N N . GLY A 1 175 ? 39.129 -24.866 59.095 1.00 94.94 175 GLY A N 1
ATOM 1310 C CA . GLY A 1 175 ? 39.245 -23.498 59.613 1.00 94.94 175 GLY A CA 1
ATOM 1311 C C . GLY A 1 175 ? 38.804 -22.383 58.670 1.00 94.94 175 GLY A C 1
ATOM 1312 O O . GLY A 1 175 ? 38.885 -21.211 59.039 1.00 94.94 175 GLY A O 1
ATOM 1313 N N . PHE A 1 176 ? 38.313 -22.720 57.479 1.00 95.62 176 PHE A N 1
ATOM 1314 C CA . PHE A 1 176 ? 38.018 -21.748 56.426 1.00 95.62 176 PHE A CA 1
ATOM 1315 C C . PHE A 1 176 ? 36.780 -20.869 56.682 1.00 95.62 176 PHE A C 1
ATOM 1317 O O . PHE A 1 176 ? 36.621 -19.861 56.000 1.00 95.62 176 PHE A O 1
ATOM 1324 N N . PHE A 1 177 ? 35.938 -21.160 57.688 1.00 94.69 177 PHE A N 1
ATOM 1325 C CA . PHE A 1 177 ? 34.861 -20.229 58.060 1.00 94.69 177 PHE A CA 1
ATOM 1326 C C . PHE A 1 177 ? 35.378 -18.985 58.795 1.00 94.69 177 PHE A C 1
ATOM 1328 O O . PHE A 1 177 ? 34.656 -17.992 58.897 1.00 94.69 177 PHE A O 1
ATOM 1335 N N . GLY A 1 178 ? 36.592 -19.032 59.365 1.00 89.06 178 GLY A N 1
ATOM 1336 C CA . GLY A 1 178 ? 37.175 -17.920 60.129 1.00 89.06 178 GLY A CA 1
ATOM 1337 C C . GLY A 1 178 ? 36.433 -17.574 61.432 1.00 89.06 178 GLY A C 1
ATOM 1338 O O . GLY A 1 178 ? 36.705 -16.545 62.046 1.00 89.06 178 GLY A O 1
ATOM 1339 N N . GLY A 1 179 ? 35.486 -18.416 61.860 1.00 90.06 179 GLY A N 1
ATOM 1340 C CA . GLY A 1 179 ? 34.638 -18.231 63.038 1.00 90.06 179 GLY A CA 1
ATOM 1341 C C . GLY A 1 179 ? 33.473 -19.226 63.070 1.00 90.06 179 GLY A C 1
ATOM 1342 O O . GLY A 1 179 ? 33.270 -19.990 62.128 1.00 90.06 179 GLY A O 1
ATOM 1343 N N . GLY A 1 180 ? 32.697 -19.236 64.158 1.00 89.69 180 GLY A N 1
ATOM 1344 C CA . GLY A 1 180 ? 31.513 -20.096 64.270 1.00 89.69 180 GLY A CA 1
ATOM 1345 C C . GLY A 1 180 ? 30.381 -19.646 63.328 1.00 89.69 180 GLY A C 1
ATOM 1346 O O . GLY A 1 180 ? 30.070 -18.453 63.309 1.00 89.69 180 GLY A O 1
ATOM 1347 N N . PRO A 1 181 ? 29.753 -20.550 62.553 1.00 93.81 181 PRO A N 1
ATOM 1348 C CA . PRO A 1 181 ? 28.637 -20.196 61.678 1.00 93.81 181 PRO A CA 1
ATOM 1349 C C . PRO A 1 181 ? 27.332 -20.040 62.477 1.00 93.81 181 PRO A C 1
ATOM 1351 O O . PRO A 1 181 ? 27.117 -20.748 63.458 1.00 93.81 181 PRO A O 1
ATOM 1354 N N . SER A 1 182 ? 26.442 -19.143 62.039 1.00 90.62 182 SER A N 1
ATOM 1355 C CA . SER A 1 182 ? 25.061 -19.021 62.561 1.00 90.62 182 SER A CA 1
ATOM 1356 C C . SER A 1 182 ? 24.019 -19.749 61.699 1.00 90.62 182 SER A C 1
ATOM 1358 O O . SER A 1 182 ? 22.862 -19.866 62.090 1.00 90.62 182 SER A O 1
ATOM 1360 N N . TYR A 1 183 ? 24.422 -20.201 60.509 1.00 91.56 183 TYR A N 1
ATOM 1361 C CA . TYR A 1 183 ? 23.661 -21.050 59.594 1.00 91.56 183 TYR A CA 1
ATOM 1362 C C . TYR A 1 183 ? 24.628 -21.652 58.563 1.00 91.56 183 TYR A C 1
ATOM 1364 O O . TYR A 1 183 ? 25.678 -21.059 58.309 1.00 91.56 183 TYR A O 1
ATOM 1372 N N . LEU A 1 184 ? 24.285 -22.804 57.982 1.00 93.94 184 LEU A N 1
ATOM 1373 C CA . LEU A 1 184 ? 25.077 -23.492 56.957 1.00 93.94 184 LEU A CA 1
ATOM 1374 C C . LEU A 1 184 ? 24.170 -24.040 55.853 1.00 93.94 184 LEU A C 1
ATOM 1376 O O . LEU A 1 184 ? 23.150 -24.663 56.157 1.00 93.94 184 LEU A O 1
ATOM 1380 N N . SER A 1 185 ? 24.585 -23.861 54.601 1.00 95.31 185 SER A N 1
ATOM 1381 C CA . SER A 1 185 ? 24.008 -24.512 53.421 1.00 95.31 185 SER A CA 1
ATOM 1382 C C . SER A 1 185 ? 25.126 -25.102 52.565 1.00 95.31 185 SER A C 1
ATOM 1384 O O . SER A 1 185 ? 26.226 -24.554 52.506 1.00 95.31 185 SER A O 1
ATOM 1386 N N . MET A 1 186 ? 24.851 -26.227 51.911 1.00 97.12 186 MET A N 1
ATOM 1387 C CA . MET A 1 186 ? 25.788 -26.906 51.020 1.00 97.12 186 MET A CA 1
ATOM 1388 C C . MET A 1 186 ? 25.047 -27.376 49.776 1.00 97.12 186 MET A C 1
ATOM 1390 O O . MET A 1 186 ? 23.930 -27.876 49.885 1.00 97.12 186 MET A O 1
ATOM 1394 N N . THR A 1 187 ? 25.689 -27.246 48.622 1.00 96.06 187 THR A N 1
ATOM 1395 C CA . THR A 1 187 ? 25.250 -27.876 47.375 1.00 96.06 187 THR A CA 1
ATOM 1396 C C . THR A 1 187 ? 26.463 -28.368 46.586 1.00 96.06 187 THR A C 1
ATOM 1398 O O . THR A 1 187 ? 27.584 -27.916 46.832 1.00 96.06 187 THR A O 1
ATOM 1401 N N . ILE A 1 188 ? 26.250 -29.315 45.675 1.00 95.69 188 ILE A N 1
ATOM 1402 C CA . ILE A 1 188 ? 27.279 -29.843 44.775 1.00 95.69 188 ILE A CA 1
ATOM 1403 C C . ILE A 1 188 ? 26.773 -29.636 43.349 1.00 95.69 188 ILE A C 1
ATOM 1405 O O . ILE A 1 188 ? 25.657 -30.039 43.034 1.00 95.69 188 ILE A O 1
ATOM 1409 N N . ALA A 1 189 ? 27.572 -28.960 42.529 1.00 93.44 189 ALA A N 1
ATOM 1410 C CA . ALA A 1 189 ? 27.286 -28.701 41.125 1.00 93.44 189 ALA A CA 1
ATOM 1411 C C . ALA A 1 189 ? 27.608 -29.913 40.241 1.00 93.44 189 ALA A C 1
ATOM 1413 O O . ALA A 1 189 ? 28.289 -30.852 40.663 1.00 93.44 189 ALA A O 1
ATOM 1414 N N . ASN A 1 190 ? 27.117 -29.884 39.001 1.00 90.69 190 ASN A N 1
ATOM 1415 C CA . ASN A 1 190 ? 27.304 -30.966 38.032 1.00 90.69 190 ASN A CA 1
ATOM 1416 C C . ASN A 1 190 ? 28.770 -31.104 37.588 1.00 90.69 190 ASN A C 1
ATOM 1418 O O . ASN A 1 190 ? 29.164 -32.163 37.106 1.00 90.69 190 ASN A O 1
ATOM 1422 N N . ASP A 1 191 ? 29.584 -30.061 37.771 1.00 92.94 191 ASP A N 1
ATOM 1423 C CA . ASP A 1 191 ? 31.028 -30.053 37.516 1.00 92.94 191 ASP A CA 1
ATOM 1424 C C . ASP A 1 191 ? 31.876 -30.540 38.712 1.00 92.94 191 ASP A C 1
ATOM 1426 O O . ASP A 1 191 ? 33.081 -30.285 38.771 1.00 92.94 191 ASP A O 1
ATOM 1430 N N . ASP A 1 192 ? 31.255 -31.242 39.668 1.00 94.44 192 ASP A N 1
ATOM 1431 C CA . ASP A 1 192 ? 31.883 -31.775 40.882 1.00 94.44 192 ASP A CA 1
ATOM 1432 C C . ASP A 1 192 ? 32.435 -30.701 41.848 1.00 94.44 192 ASP A C 1
ATOM 1434 O O . ASP A 1 192 ? 33.231 -30.998 42.755 1.00 94.44 192 ASP A O 1
ATOM 1438 N N . ARG A 1 193 ? 31.997 -29.443 41.718 1.00 95.50 193 ARG A N 1
ATOM 1439 C CA . ARG A 1 193 ? 32.282 -28.403 42.714 1.00 95.50 193 ARG A CA 1
ATOM 1440 C C . ARG A 1 193 ? 31.310 -28.459 43.875 1.00 95.50 193 ARG A C 1
ATOM 1442 O O . ARG A 1 193 ? 30.095 -28.425 43.716 1.00 95.50 193 ARG A O 1
ATOM 1449 N N . ILE A 1 194 ? 31.865 -28.459 45.075 1.00 97.81 194 ILE A N 1
ATOM 1450 C CA . ILE A 1 194 ? 31.139 -28.260 46.320 1.00 97.81 194 ILE A CA 1
ATOM 1451 C C . ILE A 1 194 ? 31.081 -26.760 46.587 1.00 97.81 194 ILE A C 1
ATOM 1453 O O . ILE A 1 194 ? 32.104 -26.077 46.529 1.00 97.81 194 ILE A O 1
ATOM 1457 N N . TYR A 1 195 ? 29.906 -26.266 46.954 1.00 98.00 195 TYR A N 1
ATOM 1458 C CA . TYR A 1 195 ? 29.705 -24.916 47.460 1.00 98.00 195 TYR A CA 1
ATOM 1459 C C . TYR A 1 195 ? 29.169 -24.979 48.883 1.00 98.00 195 TYR A C 1
ATOM 1461 O O . TYR A 1 195 ? 28.191 -25.677 49.158 1.00 98.00 195 TYR A O 1
ATOM 1469 N N . VAL A 1 196 ? 29.795 -24.232 49.788 1.00 98.00 196 VAL A N 1
ATOM 1470 C CA . VAL A 1 196 ? 29.356 -24.098 51.181 1.00 98.00 196 VAL A CA 1
ATOM 1471 C C . VAL A 1 196 ? 29.122 -22.628 51.480 1.00 98.00 196 VAL A C 1
ATOM 1473 O O . VAL A 1 196 ? 30.033 -21.816 51.311 1.00 98.00 196 VAL A O 1
ATOM 1476 N N . SER A 1 197 ? 27.918 -22.293 51.948 1.00 97.06 197 SER A N 1
ATOM 1477 C CA . SER A 1 197 ? 27.586 -20.952 52.427 1.00 97.06 197 SER A CA 1
ATOM 1478 C C . SER A 1 197 ? 27.354 -20.918 53.929 1.00 97.06 197 SER A C 1
ATOM 1480 O O . SER A 1 197 ? 26.818 -21.861 54.521 1.00 97.06 197 SER A O 1
ATOM 1482 N N . TRP A 1 198 ? 27.749 -19.811 54.554 1.00 96.25 198 TRP A N 1
ATOM 1483 C CA . TRP A 1 198 ? 27.500 -19.556 55.969 1.00 96.25 198 TRP A CA 1
ATOM 1484 C C . TRP A 1 198 ? 27.381 -18.066 56.263 1.00 96.25 198 TRP A C 1
ATOM 1486 O O . TRP A 1 198 ? 27.852 -17.220 55.502 1.00 96.25 198 TRP A O 1
ATOM 1496 N N . ASN A 1 199 ? 26.796 -17.765 57.423 1.00 95.25 199 ASN A N 1
ATOM 1497 C CA . ASN A 1 199 ? 26.714 -16.408 57.950 1.00 95.25 199 ASN A CA 1
ATOM 1498 C C . ASN A 1 199 ? 27.550 -16.319 59.228 1.00 95.25 199 ASN A C 1
ATOM 1500 O O . ASN A 1 199 ? 27.310 -17.072 60.181 1.00 95.25 199 ASN A O 1
ATOM 1504 N N . ASN A 1 200 ? 28.502 -15.389 59.273 1.00 94.44 200 ASN A N 1
ATOM 1505 C CA . ASN A 1 200 ? 29.163 -14.957 60.503 1.00 94.44 200 ASN A CA 1
ATOM 1506 C C . ASN A 1 200 ? 29.643 -13.501 60.359 1.00 94.44 200 ASN A C 1
ATOM 1508 O O . ASN A 1 200 ? 29.625 -12.936 59.273 1.00 94.44 200 ASN A O 1
ATOM 1512 N N . ASN A 1 201 ? 29.992 -12.854 61.475 1.00 92.94 201 ASN A N 1
ATOM 1513 C CA . ASN A 1 201 ? 30.600 -11.514 61.485 1.00 92.94 201 ASN A CA 1
ATOM 1514 C C . ASN A 1 201 ? 29.866 -10.411 60.676 1.00 92.94 201 ASN A C 1
ATOM 1516 O O . ASN A 1 201 ? 30.500 -9.457 60.236 1.00 92.94 201 ASN A O 1
ATOM 1520 N N . GLY A 1 202 ? 28.542 -10.510 60.500 1.00 94.31 202 GLY A N 1
ATOM 1521 C CA . GLY A 1 202 ? 27.723 -9.547 59.748 1.00 94.31 202 GLY A CA 1
ATOM 1522 C C . GLY A 1 202 ? 27.698 -9.750 58.228 1.00 94.31 202 GLY A C 1
ATOM 1523 O O . GLY A 1 202 ? 27.172 -8.897 57.517 1.00 94.31 202 GLY A O 1
ATOM 1524 N N . PHE A 1 203 ? 28.249 -10.855 57.718 1.00 96.44 203 PHE A N 1
ATOM 1525 C CA . PHE A 1 203 ? 28.322 -11.145 56.288 1.00 96.44 203 PHE A CA 1
ATOM 1526 C C . PHE A 1 203 ? 27.814 -12.550 55.960 1.00 96.44 203 PHE A C 1
ATOM 1528 O O . PHE A 1 203 ? 27.778 -13.446 56.810 1.00 96.44 203 PHE A O 1
ATOM 1535 N N . VAL A 1 204 ? 27.424 -12.730 54.697 1.00 97.44 204 VAL A N 1
ATOM 1536 C CA . VAL A 1 204 ? 27.257 -14.045 54.074 1.00 97.44 204 VAL A CA 1
ATOM 1537 C C . VAL A 1 204 ? 28.489 -14.369 53.229 1.00 97.44 204 VAL A C 1
ATOM 1539 O O . VAL A 1 204 ? 29.013 -13.519 52.502 1.00 97.44 204 VAL A O 1
ATOM 1542 N N . HIS A 1 205 ? 28.952 -15.608 53.338 1.00 97.62 205 HIS A N 1
ATOM 1543 C CA . HIS A 1 205 ? 30.145 -16.125 52.676 1.00 97.62 205 HIS A CA 1
ATOM 1544 C C . HIS A 1 205 ? 29.769 -17.329 51.822 1.00 97.62 205 HIS A C 1
ATOM 1546 O O . HIS A 1 205 ? 28.863 -18.078 52.193 1.00 97.62 205 HIS A O 1
ATOM 1552 N N . VAL A 1 206 ? 30.481 -17.537 50.712 1.00 98.19 206 VAL A N 1
ATOM 1553 C CA . VAL A 1 206 ? 30.356 -18.751 49.898 1.00 98.19 206 VAL A CA 1
ATOM 1554 C C . VAL A 1 206 ? 31.736 -19.181 49.425 1.00 98.19 206 VAL A C 1
ATOM 1556 O O . VAL A 1 206 ? 32.444 -18.400 48.790 1.00 98.19 206 VAL A O 1
ATOM 1559 N N . TYR A 1 207 ? 32.134 -20.401 49.777 1.00 98.12 207 TYR A N 1
ATOM 1560 C CA . TYR A 1 207 ? 33.428 -20.971 49.402 1.00 98.12 207 TYR A CA 1
ATOM 1561 C C . TYR A 1 207 ? 33.229 -22.261 48.617 1.00 98.12 207 TYR A C 1
ATOM 1563 O O . TYR A 1 207 ? 32.213 -22.944 48.772 1.00 98.12 207 TYR A O 1
ATOM 1571 N N . THR A 1 208 ? 34.209 -22.580 47.780 1.00 97.94 208 THR A N 1
ATOM 1572 C CA . THR A 1 208 ? 34.187 -23.739 46.898 1.00 97.94 208 THR A CA 1
ATOM 1573 C C . THR A 1 208 ? 35.439 -24.595 47.020 1.00 97.94 208 THR A C 1
ATOM 1575 O O . THR A 1 208 ? 36.517 -24.113 47.375 1.00 97.94 208 THR A O 1
ATOM 1578 N N . ASN A 1 209 ? 35.263 -25.884 46.742 1.00 97.81 209 ASN A N 1
ATOM 1579 C CA . ASN A 1 209 ? 36.316 -26.868 46.532 1.00 97.81 209 ASN A CA 1
ATOM 1580 C C . ASN A 1 209 ? 35.761 -27.997 45.642 1.00 97.81 209 ASN A C 1
ATOM 1582 O O . ASN A 1 209 ? 34.564 -28.028 45.371 1.00 97.81 209 ASN A O 1
ATOM 1586 N N . ILE A 1 210 ? 36.589 -28.931 45.186 1.00 96.75 210 ILE A N 1
ATOM 1587 C CA . ILE A 1 210 ? 36.149 -30.077 44.372 1.00 96.75 210 ILE A CA 1
ATOM 1588 C C . ILE A 1 210 ? 35.897 -31.322 45.232 1.00 96.75 210 ILE A C 1
ATOM 1590 O O . ILE A 1 210 ? 36.528 -31.508 46.275 1.00 96.75 210 ILE A O 1
ATOM 1594 N N . VAL A 1 211 ? 35.022 -32.226 44.779 1.00 96.50 211 VAL A N 1
ATOM 1595 C CA . VAL A 1 211 ? 34.649 -33.452 45.525 1.00 96.50 211 VAL A CA 1
ATOM 1596 C C . VAL A 1 211 ? 35.833 -34.342 45.935 1.00 96.50 211 VAL A C 1
ATOM 1598 O O . VAL A 1 211 ? 35.804 -35.002 46.979 1.00 96.50 211 VAL A O 1
ATOM 1601 N N . ASN A 1 212 ? 36.908 -34.328 45.144 1.00 94.81 212 ASN A N 1
ATOM 1602 C CA . ASN A 1 212 ? 38.097 -35.160 45.344 1.00 94.81 212 ASN A CA 1
ATOM 1603 C C . ASN A 1 212 ? 39.247 -34.449 46.074 1.00 94.81 212 ASN A C 1
ATOM 1605 O O . ASN A 1 212 ? 40.335 -35.017 46.168 1.00 94.81 212 ASN A O 1
ATOM 1609 N N . ALA A 1 213 ? 39.025 -33.246 46.609 1.00 96.94 213 ALA A N 1
ATOM 1610 C CA . ALA A 1 213 ? 40.056 -32.493 47.314 1.00 96.94 213 ALA A CA 1
ATOM 1611 C C . ALA A 1 213 ? 40.664 -33.287 48.485 1.00 96.94 213 ALA A C 1
ATOM 1613 O O . ALA A 1 213 ? 39.978 -34.050 49.176 1.00 96.94 213 ALA A O 1
ATOM 1614 N N . SER A 1 214 ? 41.965 -33.105 48.681 1.00 95.94 214 SER A N 1
ATOM 1615 C CA . SER A 1 214 ? 42.748 -33.594 49.813 1.00 95.94 214 SER A CA 1
ATOM 1616 C C . SER A 1 214 ? 42.593 -32.678 51.029 1.00 95.94 214 SER A C 1
ATOM 1618 O O . SER A 1 214 ? 42.136 -31.545 50.917 1.00 95.94 214 SER A O 1
ATOM 1620 N N . GLU A 1 215 ? 43.025 -33.132 52.205 1.00 95.75 215 GLU A N 1
ATOM 1621 C CA . GLU A 1 215 ? 42.985 -32.329 53.438 1.00 95.75 215 GLU A CA 1
ATOM 1622 C C . GLU A 1 215 ? 43.869 -31.065 53.400 1.00 95.75 215 GLU A C 1
ATOM 1624 O O . GLU A 1 215 ? 43.697 -30.171 54.231 1.00 95.75 215 GLU A O 1
ATOM 1629 N N . THR A 1 216 ? 44.814 -30.988 52.455 1.00 94.31 216 THR A N 1
ATOM 1630 C CA . THR A 1 216 ? 45.720 -29.842 52.274 1.00 94.31 216 THR A CA 1
ATOM 1631 C C . THR A 1 216 ? 45.237 -28.829 51.241 1.00 94.31 216 THR A C 1
ATOM 1633 O O . THR A 1 216 ? 45.774 -27.722 51.203 1.00 94.31 216 THR A O 1
ATOM 1636 N N . ASP A 1 217 ? 44.254 -29.184 50.409 1.00 97.25 217 ASP A N 1
ATOM 1637 C CA . ASP A 1 217 ? 43.735 -28.281 49.381 1.00 97.25 217 ASP A CA 1
ATOM 1638 C C . ASP A 1 217 ? 42.939 -27.144 50.019 1.00 97.25 217 ASP A C 1
ATOM 1640 O O . ASP A 1 217 ? 42.159 -27.353 50.949 1.00 97.25 217 ASP A O 1
ATOM 1644 N N . LEU A 1 218 ? 43.137 -25.920 49.535 1.00 97.00 218 LEU A N 1
ATOM 1645 C CA . LEU A 1 218 ? 42.493 -24.759 50.132 1.00 97.00 218 LEU A CA 1
ATOM 1646 C C . LEU A 1 218 ? 41.035 -24.648 49.681 1.00 97.00 218 LEU A C 1
ATOM 1648 O O . LEU A 1 218 ? 40.730 -24.778 48.501 1.00 97.00 218 LEU A O 1
ATOM 1652 N N . TRP A 1 219 ? 40.137 -24.373 50.624 1.00 97.94 219 TRP A N 1
ATOM 1653 C CA . TRP A 1 219 ? 38.818 -23.838 50.309 1.00 97.94 219 TRP A CA 1
ATOM 1654 C C . TRP A 1 219 ? 38.963 -22.396 49.830 1.00 97.94 219 TRP A C 1
ATOM 1656 O O . TRP A 1 219 ? 39.540 -21.557 50.528 1.00 97.94 219 TRP A O 1
ATOM 1666 N N . GLU A 1 220 ? 38.407 -22.100 48.661 1.00 97.12 220 GLU A N 1
ATOM 1667 C CA . GLU A 1 220 ? 38.545 -20.799 48.008 1.00 97.12 220 GLU A CA 1
ATOM 1668 C C . GLU A 1 220 ? 37.238 -20.013 48.069 1.00 97.12 220 GLU A C 1
ATOM 1670 O O . GLU A 1 220 ? 36.154 -20.569 47.897 1.00 97.12 220 GLU A O 1
ATOM 1675 N N . ALA A 1 221 ? 37.326 -18.701 48.291 1.00 97.31 221 ALA A N 1
ATOM 1676 C CA . ALA A 1 221 ? 36.163 -17.827 48.215 1.00 97.31 221 ALA A CA 1
ATOM 1677 C C . ALA A 1 221 ? 35.644 -17.772 46.772 1.00 97.31 221 ALA A C 1
ATOM 1679 O O . ALA A 1 221 ? 36.404 -17.473 45.848 1.00 97.31 221 ALA A O 1
ATOM 1680 N N . VAL A 1 222 ? 34.347 -18.011 46.566 1.00 97.88 222 VAL A N 1
ATOM 1681 C CA . VAL A 1 222 ? 33.757 -18.010 45.219 1.00 97.88 222 VAL A CA 1
ATOM 1682 C C . VAL A 1 222 ? 33.886 -16.623 44.587 1.00 97.88 222 VAL A C 1
ATOM 1684 O O . VAL A 1 222 ? 33.473 -15.617 45.170 1.00 97.88 222 VAL A O 1
ATOM 1687 N N . GLY A 1 223 ? 34.474 -16.567 43.390 1.00 95.31 223 GLY A N 1
ATOM 1688 C CA . GLY A 1 223 ? 34.753 -15.314 42.684 1.00 95.31 223 GLY A CA 1
ATOM 1689 C C . GLY A 1 223 ? 35.837 -14.453 43.340 1.00 95.31 223 GLY A C 1
ATOM 1690 O O . GLY A 1 223 ? 35.889 -13.255 43.084 1.00 95.31 223 GLY A O 1
ATOM 1691 N N . ASN A 1 224 ? 36.674 -15.026 44.215 1.00 95.88 224 ASN A N 1
ATOM 1692 C CA . ASN A 1 224 ? 37.648 -14.301 45.042 1.00 95.88 224 ASN A CA 1
ATOM 1693 C C . ASN A 1 224 ? 37.014 -13.247 45.972 1.00 95.88 224 ASN A C 1
ATOM 1695 O O . ASN A 1 224 ? 37.677 -12.291 46.379 1.00 95.88 224 ASN A O 1
ATOM 1699 N N . VAL A 1 225 ? 35.738 -13.420 46.336 1.00 97.44 225 VAL A N 1
ATOM 1700 C CA . VAL A 1 225 ? 35.014 -12.505 47.225 1.00 97.44 225 VAL A CA 1
ATOM 1701 C C . VAL A 1 225 ? 34.776 -13.191 48.576 1.00 97.44 225 VAL A C 1
ATOM 1703 O O . VAL A 1 225 ? 33.835 -13.968 48.714 1.00 97.44 225 VAL A O 1
ATOM 1706 N N . PRO A 1 226 ? 35.603 -12.939 49.608 1.00 94.00 226 PRO A N 1
ATOM 1707 C CA . PRO A 1 226 ? 35.457 -13.616 50.897 1.00 94.00 226 PRO A CA 1
ATOM 1708 C C . PRO A 1 226 ? 34.182 -13.209 51.646 1.00 94.00 226 PRO A C 1
ATOM 1710 O O . PRO A 1 226 ? 33.600 -14.053 52.318 1.00 94.00 226 PRO A O 1
ATOM 1713 N N . ASN A 1 227 ? 33.732 -11.955 51.512 1.00 96.44 227 ASN A N 1
ATOM 1714 C CA . ASN A 1 227 ? 32.501 -11.428 52.111 1.00 96.44 227 ASN A CA 1
ATOM 1715 C C . ASN A 1 227 ? 31.543 -11.021 50.984 1.00 96.44 227 ASN A C 1
ATOM 1717 O O . ASN A 1 227 ? 31.681 -9.926 50.440 1.00 96.44 227 ASN A O 1
ATOM 1721 N N . ILE A 1 228 ? 30.599 -11.891 50.614 1.00 97.50 228 ILE A N 1
ATOM 1722 C CA . ILE A 1 228 ? 29.750 -11.686 49.427 1.00 97.50 228 ILE A CA 1
ATOM 1723 C C . ILE A 1 228 ? 28.836 -10.469 49.591 1.00 97.50 228 ILE A C 1
ATOM 1725 O O . ILE A 1 228 ? 28.697 -9.662 48.669 1.00 97.50 228 ILE A O 1
ATOM 1729 N N . ALA A 1 229 ? 28.198 -10.340 50.756 1.00 97.12 229 ALA A N 1
ATOM 1730 C CA . ALA A 1 229 ? 27.325 -9.217 51.078 1.00 97.12 229 ALA A CA 1
ATOM 1731 C C . ALA A 1 229 ? 27.099 -9.078 52.595 1.00 97.12 229 ALA A C 1
ATOM 1733 O O . ALA A 1 229 ? 27.185 -10.083 53.311 1.00 97.12 229 ALA A O 1
ATOM 1734 N N . PRO A 1 230 ? 26.775 -7.867 53.093 1.00 97.25 230 PRO A N 1
ATOM 1735 C CA . PRO A 1 230 ? 26.256 -7.681 54.444 1.00 97.25 230 PRO A CA 1
ATOM 1736 C C . PRO A 1 230 ? 24.965 -8.482 54.638 1.00 97.25 230 PRO A C 1
ATOM 1738 O O . PRO A 1 230 ? 24.031 -8.385 53.837 1.00 97.25 230 PRO A O 1
ATOM 1741 N N . ALA A 1 231 ? 24.921 -9.294 55.689 1.00 96.38 231 ALA A N 1
ATOM 1742 C CA . ALA A 1 231 ? 23.804 -10.185 55.965 1.00 96.38 231 ALA A CA 1
ATOM 1743 C C . ALA A 1 231 ? 23.586 -10.343 57.468 1.00 96.38 231 ALA A C 1
ATOM 1745 O O . ALA A 1 231 ? 24.517 -10.278 58.276 1.00 96.38 231 ALA A O 1
ATOM 1746 N N . THR A 1 232 ? 22.340 -10.602 57.856 1.00 95.00 232 THR A N 1
ATOM 1747 C CA . THR A 1 232 ? 22.028 -10.867 59.261 1.00 95.00 232 THR A CA 1
ATOM 1748 C C . THR A 1 232 ? 22.639 -12.207 59.707 1.00 95.00 232 THR A C 1
ATOM 1750 O O . THR A 1 232 ? 22.503 -13.236 59.047 1.00 95.00 232 THR A O 1
ATOM 1753 N N . THR A 1 233 ? 23.306 -12.220 60.864 1.00 91.50 233 THR A N 1
ATOM 1754 C CA . THR A 1 233 ? 23.882 -13.432 61.472 1.00 91.50 233 THR A CA 1
ATOM 1755 C C . THR A 1 233 ? 22.950 -13.994 62.541 1.00 91.50 233 THR A C 1
ATOM 1757 O O . THR A 1 233 ? 23.123 -13.753 63.737 1.00 91.50 233 THR A O 1
ATOM 1760 N N . SER A 1 234 ? 21.914 -14.705 62.108 1.00 90.38 234 SER A N 1
ATOM 1761 C CA . SER A 1 234 ? 20.944 -15.363 62.984 1.00 90.38 234 SER A CA 1
ATOM 1762 C C . SER A 1 234 ? 20.362 -16.581 62.276 1.00 90.38 234 SER A C 1
ATOM 1764 O O . SER A 1 234 ? 20.150 -16.543 61.068 1.00 90.38 234 SER A O 1
ATOM 1766 N N . GLU A 1 235 ? 20.051 -17.640 63.022 1.00 84.69 235 GLU A N 1
ATOM 1767 C CA . GLU A 1 235 ? 19.473 -18.871 62.463 1.00 84.69 235 GLU A CA 1
ATOM 1768 C C . GLU A 1 235 ? 18.089 -18.667 61.820 1.00 84.69 235 GLU A C 1
ATOM 1770 O O . GLU A 1 235 ? 17.705 -19.428 60.935 1.00 84.69 235 GLU A O 1
ATOM 1775 N N . ASN A 1 236 ? 17.368 -17.610 62.218 1.00 88.38 236 ASN A N 1
ATOM 1776 C CA . ASN A 1 236 ? 16.072 -17.246 61.638 1.00 88.38 236 ASN A CA 1
ATOM 1777 C C . ASN A 1 236 ? 16.211 -16.382 60.372 1.00 88.38 236 ASN A C 1
ATOM 1779 O O . ASN A 1 236 ? 15.283 -16.318 59.574 1.00 88.38 236 ASN A O 1
ATOM 1783 N N . TYR A 1 237 ? 17.357 -15.726 60.175 1.00 87.69 237 TYR A N 1
ATOM 1784 C CA . TYR A 1 237 ? 17.664 -14.871 59.022 1.00 87.69 237 TYR A CA 1
ATOM 1785 C C . TYR A 1 237 ? 18.788 -15.520 58.207 1.00 87.69 237 TYR A C 1
ATOM 1787 O O . TYR A 1 237 ? 19.917 -15.034 58.146 1.00 87.69 237 TYR A O 1
ATOM 1795 N N . ASN A 1 238 ? 18.486 -16.697 57.674 1.00 87.25 238 ASN A N 1
ATOM 1796 C CA . ASN A 1 238 ? 19.442 -17.600 57.054 1.00 87.25 238 ASN A CA 1
ATOM 1797 C C . ASN A 1 238 ? 19.852 -17.180 55.630 1.00 87.25 238 ASN A C 1
ATOM 1799 O O . ASN A 1 238 ? 19.323 -16.235 55.043 1.00 87.25 238 ASN A O 1
ATOM 1803 N N . SER A 1 239 ? 20.833 -17.905 55.090 1.00 94.75 239 SER A N 1
ATOM 1804 C CA . SER A 1 239 ? 21.197 -17.907 53.674 1.00 94.75 239 SER A CA 1
ATOM 1805 C C . SER A 1 239 ? 21.015 -19.306 53.095 1.00 94.75 239 SER A C 1
ATOM 1807 O O . SER A 1 239 ? 21.040 -20.300 53.828 1.00 94.75 239 SER A O 1
ATOM 1809 N N . ALA A 1 240 ? 20.826 -19.384 51.784 1.00 95.81 240 ALA A N 1
ATOM 1810 C CA . ALA A 1 240 ? 20.705 -20.645 51.073 1.00 95.81 240 ALA A CA 1
ATOM 1811 C C . ALA A 1 240 ? 21.367 -20.542 49.697 1.00 95.81 240 ALA A C 1
ATOM 1813 O O . ALA A 1 240 ? 21.337 -19.483 49.066 1.00 95.81 240 ALA A O 1
ATOM 1814 N N . VAL A 1 241 ? 21.962 -21.649 49.252 1.00 97.12 241 VAL A N 1
ATOM 1815 C CA . VAL A 1 241 ? 22.589 -21.763 47.932 1.00 97.12 241 VAL A CA 1
ATOM 1816 C C . VAL A 1 241 ? 21.933 -22.859 47.108 1.00 97.12 241 VAL A C 1
ATOM 1818 O O . VAL A 1 241 ? 21.602 -23.916 47.643 1.00 97.12 241 VAL A O 1
ATOM 1821 N N . ALA A 1 242 ? 21.791 -22.603 45.813 1.00 95.88 242 ALA A N 1
ATOM 1822 C CA . ALA A 1 242 ? 21.373 -23.571 44.807 1.00 95.88 242 ALA A CA 1
ATOM 1823 C C . ALA A 1 242 ? 22.212 -23.383 43.538 1.00 95.88 242 ALA A C 1
ATOM 1825 O O . ALA A 1 242 ? 22.777 -22.313 43.320 1.00 95.88 242 ALA A O 1
ATOM 1826 N N . VAL A 1 243 ? 22.308 -24.432 42.729 1.00 93.31 243 VAL A N 1
ATOM 1827 C CA . VAL A 1 243 ? 23.031 -24.437 41.453 1.00 93.31 243 VAL A CA 1
ATOM 1828 C C . VAL A 1 243 ? 22.076 -24.901 40.365 1.00 93.31 243 VAL A C 1
ATOM 1830 O O . VAL A 1 243 ? 21.294 -25.822 40.612 1.00 93.31 243 VAL A O 1
ATOM 1833 N N . ASP A 1 244 ? 22.091 -24.227 39.219 1.00 91.00 244 ASP A N 1
ATOM 1834 C CA . ASP A 1 244 ? 21.315 -24.647 38.049 1.00 91.00 244 ASP A CA 1
ATOM 1835 C C . ASP A 1 244 ? 22.056 -25.732 37.247 1.00 91.00 244 ASP A C 1
ATOM 1837 O O . ASP A 1 244 ? 23.149 -26.181 37.618 1.00 91.00 244 ASP A O 1
ATOM 1841 N N . LEU A 1 245 ? 21.441 -26.184 36.150 1.00 87.88 245 LEU A N 1
ATOM 1842 C CA . LEU A 1 245 ? 22.013 -27.219 35.287 1.00 87.88 245 LEU A CA 1
ATOM 1843 C C . LEU A 1 245 ? 23.314 -26.772 34.601 1.00 87.88 245 LEU A C 1
ATOM 1845 O O . LEU A 1 245 ? 24.188 -27.612 34.368 1.00 87.88 245 LEU A O 1
ATOM 1849 N N . ASP A 1 246 ? 23.471 -25.467 34.373 1.00 90.12 246 ASP A N 1
ATOM 1850 C CA . ASP A 1 246 ? 24.647 -24.837 33.765 1.00 90.12 246 ASP A CA 1
ATOM 1851 C C . ASP A 1 246 ? 25.769 -24.529 34.774 1.00 90.12 246 ASP A C 1
ATOM 1853 O O . ASP A 1 246 ? 26.815 -23.988 34.408 1.00 90.12 246 ASP A O 1
ATOM 1857 N N . ASN A 1 247 ? 25.601 -24.922 36.041 1.00 91.00 247 ASN A N 1
ATOM 1858 C CA . ASN A 1 247 ? 26.514 -24.653 37.156 1.00 91.00 247 ASN A CA 1
ATOM 1859 C C . ASN A 1 247 ? 26.626 -23.170 37.551 1.00 91.00 247 ASN A C 1
ATOM 1861 O O . ASN A 1 247 ? 27.586 -22.783 38.228 1.00 91.00 247 ASN A O 1
ATOM 1865 N N . ASN A 1 248 ? 25.646 -22.330 37.208 1.00 93.62 248 ASN A N 1
ATOM 1866 C CA . ASN A 1 248 ? 25.538 -21.024 37.842 1.00 93.62 248 ASN A CA 1
ATOM 1867 C C . ASN A 1 248 ? 25.098 -21.206 39.294 1.00 93.62 248 ASN A C 1
ATOM 1869 O O . ASN A 1 248 ? 24.167 -21.947 39.612 1.00 93.62 248 ASN A O 1
ATOM 1873 N N . LEU A 1 249 ? 25.760 -20.481 40.188 1.00 96.94 249 LEU A N 1
ATOM 1874 C CA . LEU A 1 249 ? 25.493 -20.535 41.616 1.00 96.94 249 LEU A CA 1
ATOM 1875 C C . LEU A 1 249 ? 24.609 -19.363 42.030 1.00 96.94 249 LEU A C 1
ATOM 1877 O O . LEU A 1 249 ? 24.941 -18.202 41.799 1.00 96.94 249 LEU A O 1
ATOM 1881 N N . PHE A 1 250 ? 23.519 -19.663 42.721 1.00 97.62 250 PHE A N 1
ATOM 1882 C CA . PHE A 1 250 ? 22.594 -18.676 43.253 1.00 97.62 250 PHE A CA 1
ATOM 1883 C C . PHE A 1 250 ? 22.682 -18.649 44.771 1.00 97.62 250 PHE A C 1
ATOM 1885 O O . PHE A 1 250 ? 22.646 -19.687 45.432 1.00 97.62 250 PHE A O 1
ATOM 1892 N N . LEU A 1 251 ? 22.781 -17.445 45.327 1.00 98.12 251 LEU A N 1
ATOM 1893 C CA . LEU A 1 251 ? 22.812 -17.185 46.759 1.00 98.12 251 LEU A CA 1
ATOM 1894 C C . LEU A 1 251 ? 21.617 -16.318 47.141 1.00 98.12 251 LEU A C 1
ATOM 1896 O O . LEU A 1 251 ? 21.593 -15.131 46.813 1.00 98.12 251 LEU A O 1
ATOM 1900 N N . ALA A 1 252 ? 20.677 -16.883 47.894 1.00 98.12 252 ALA A N 1
ATOM 1901 C CA . ALA A 1 252 ? 19.649 -16.119 48.588 1.00 98.12 252 ALA A CA 1
ATOM 1902 C C . ALA A 1 252 ? 20.121 -15.792 50.010 1.00 98.12 252 ALA A C 1
ATOM 1904 O O . ALA A 1 252 ? 20.654 -16.655 50.715 1.00 98.12 252 ALA A O 1
ATOM 1905 N N . TYR A 1 253 ? 19.924 -14.551 50.450 1.00 97.81 253 TYR A N 1
ATOM 1906 C CA . TYR A 1 253 ? 20.278 -14.117 51.801 1.00 97.81 253 TYR A CA 1
ATOM 1907 C C . TYR A 1 253 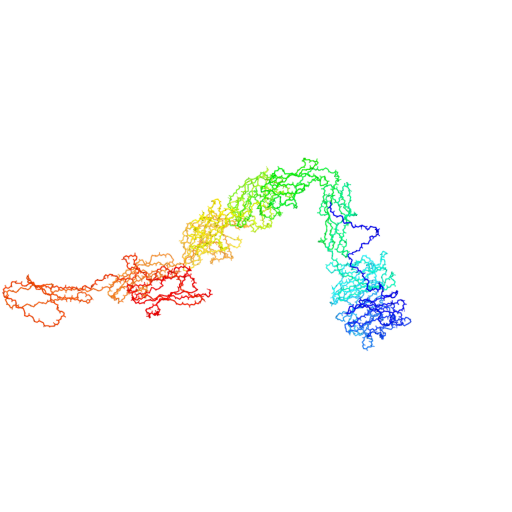? 19.380 -12.979 52.283 1.00 97.81 253 TYR A C 1
ATOM 1909 O O . TYR A 1 253 ? 18.877 -12.176 51.495 1.00 97.81 253 TYR A O 1
ATOM 1917 N N . VAL A 1 254 ? 19.203 -12.894 53.602 1.00 97.88 254 VAL A N 1
ATOM 1918 C CA . VAL A 1 254 ? 18.556 -11.740 54.229 1.00 97.88 254 VAL A CA 1
ATOM 1919 C C . VAL A 1 254 ? 19.605 -10.690 54.576 1.00 97.88 254 VAL A C 1
ATOM 1921 O O . VAL A 1 254 ? 20.606 -11.001 55.231 1.00 97.88 254 VAL A O 1
ATOM 1924 N N . SER A 1 255 ? 19.375 -9.448 54.143 1.00 97.12 255 SER A N 1
ATOM 1925 C CA . SER A 1 255 ? 20.282 -8.333 54.414 1.00 97.12 255 SER A CA 1
ATOM 1926 C C . SER A 1 255 ? 20.434 -8.054 55.909 1.00 97.12 255 SER A C 1
ATOM 1928 O O . SER A 1 255 ? 19.720 -8.589 56.765 1.00 97.12 255 SER A O 1
ATOM 1930 N N . ASP A 1 256 ? 21.435 -7.251 56.240 1.00 95.38 256 ASP A N 1
ATOM 1931 C CA . ASP A 1 256 ? 21.658 -6.755 57.588 1.00 95.38 256 ASP A CA 1
ATOM 1932 C C . ASP A 1 256 ? 20.588 -5.725 58.013 1.00 95.38 256 ASP A C 1
ATOM 1934 O O . ASP A 1 256 ? 19.535 -5.559 57.391 1.00 95.38 256 ASP A O 1
ATOM 1938 N N . ASN A 1 257 ? 20.824 -5.054 59.141 1.00 94.19 257 ASN A N 1
ATOM 1939 C CA . ASN A 1 257 ? 19.877 -4.079 59.667 1.00 94.19 257 ASN A CA 1
ATOM 1940 C C . ASN A 1 257 ? 19.737 -2.840 58.766 1.00 94.19 257 ASN A C 1
ATOM 1942 O O . ASN A 1 257 ? 18.639 -2.295 58.679 1.00 94.19 257 ASN A O 1
ATOM 1946 N N . ASP A 1 258 ? 20.812 -2.432 58.090 1.00 95.31 258 ASP A N 1
ATOM 1947 C CA . ASP A 1 258 ? 20.835 -1.247 57.227 1.00 95.31 258 ASP A CA 1
ATOM 1948 C C . ASP A 1 258 ? 20.127 -1.517 55.893 1.00 95.31 258 ASP A C 1
ATOM 1950 O O . ASP A 1 258 ? 19.386 -0.667 55.402 1.00 95.31 258 ASP A O 1
ATOM 1954 N N . GLY A 1 259 ? 20.239 -2.740 55.361 1.00 93.50 259 GLY A N 1
ATOM 1955 C CA . GLY A 1 259 ? 19.410 -3.225 54.251 1.00 93.50 259 GLY A CA 1
ATOM 1956 C C . GLY A 1 259 ? 17.952 -3.522 54.633 1.00 93.50 259 GLY A C 1
ATOM 1957 O O . GLY A 1 259 ? 17.182 -4.008 53.803 1.00 93.50 259 GLY A O 1
ATOM 1958 N N . GLY A 1 260 ? 17.563 -3.259 55.885 1.00 95.75 260 GLY A N 1
ATOM 1959 C CA . GLY A 1 260 ? 16.201 -3.426 56.373 1.00 95.75 260 GLY A CA 1
ATOM 1960 C C . GLY A 1 260 ? 15.770 -4.879 56.558 1.00 95.75 260 GLY A C 1
ATOM 1961 O O . GLY A 1 260 ? 14.571 -5.111 56.625 1.00 95.75 260 GLY A O 1
ATOM 1962 N N . ARG A 1 261 ? 16.696 -5.849 56.650 1.00 95.50 261 ARG A N 1
ATOM 1963 C CA . ARG A 1 261 ? 16.419 -7.300 56.773 1.00 95.50 261 ARG A CA 1
ATOM 1964 C C . ARG A 1 261 ? 15.471 -7.835 55.695 1.00 95.50 261 ARG A C 1
ATOM 1966 O O . ARG A 1 261 ? 14.513 -8.561 55.980 1.00 95.50 261 ARG A O 1
ATOM 1973 N N . LYS A 1 262 ? 15.748 -7.444 54.457 1.00 97.00 262 LYS A N 1
ATOM 1974 C CA . LYS A 1 262 ? 14.987 -7.785 53.254 1.00 97.00 262 LYS A CA 1
ATOM 1975 C C . LYS A 1 262 ? 15.704 -8.851 52.430 1.00 97.00 262 LYS A C 1
ATOM 1977 O O . LYS A 1 262 ? 16.910 -9.067 52.585 1.00 97.00 262 LYS A O 1
ATOM 1982 N N . LEU A 1 263 ? 14.959 -9.531 51.563 1.00 97.56 263 LEU A N 1
ATOM 1983 C CA . LEU A 1 263 ? 15.523 -10.579 50.717 1.00 97.56 263 LEU A CA 1
ATOM 1984 C C . LEU A 1 263 ? 16.434 -9.988 49.634 1.00 97.56 263 LEU A C 1
ATOM 1986 O O . LEU A 1 263 ? 16.124 -8.961 49.029 1.00 97.56 263 LEU A O 1
ATOM 1990 N N . ASN A 1 264 ? 17.538 -10.680 49.370 1.00 98.00 264 ASN A N 1
ATOM 1991 C CA . ASN A 1 264 ? 18.405 -10.466 48.221 1.00 98.00 264 ASN A CA 1
ATOM 1992 C C . ASN A 1 264 ? 18.773 -11.808 47.592 1.00 98.00 264 ASN A C 1
ATOM 1994 O O . ASN A 1 264 ? 18.898 -12.815 48.294 1.00 98.00 264 ASN A O 1
ATOM 1998 N N . VAL A 1 265 ? 19.002 -11.794 46.280 1.00 98.19 265 VAL A N 1
ATOM 1999 C CA . VAL A 1 265 ? 19.506 -12.946 45.535 1.00 98.19 265 VAL A CA 1
ATOM 2000 C C . VAL A 1 265 ? 20.645 -12.489 44.634 1.00 98.19 265 VAL A C 1
ATOM 2002 O O . VAL A 1 265 ? 20.532 -11.477 43.942 1.00 98.19 265 VAL A O 1
ATOM 2005 N N . LYS A 1 266 ? 21.758 -13.219 44.657 1.00 97.69 266 LYS A N 1
ATOM 2006 C CA . LYS A 1 266 ? 22.904 -12.995 43.771 1.00 97.69 266 LYS A CA 1
ATOM 2007 C C . LYS A 1 266 ? 23.179 -14.233 42.926 1.00 97.69 266 LYS A C 1
ATOM 2009 O O . LYS A 1 266 ? 23.084 -15.344 43.443 1.00 97.69 266 LYS A O 1
ATOM 2014 N N . LYS A 1 267 ? 23.558 -14.026 41.664 1.00 96.94 267 LYS A N 1
ATOM 2015 C CA . LYS A 1 267 ? 24.010 -15.064 40.727 1.00 96.94 267 LYS A CA 1
ATOM 2016 C C . LYS A 1 267 ? 25.525 -14.968 40.566 1.00 96.94 267 LYS A C 1
ATOM 2018 O O . LYS A 1 267 ? 26.063 -13.872 40.436 1.00 96.94 267 LYS A O 1
ATOM 2023 N N . PHE A 1 268 ? 26.207 -16.102 40.575 1.00 97.25 268 PHE A N 1
ATOM 2024 C CA . PHE A 1 268 ? 27.602 -16.245 40.191 1.00 97.25 268 PHE A CA 1
ATOM 2025 C C . PHE A 1 268 ? 27.664 -17.105 38.936 1.00 97.25 268 PHE A C 1
ATOM 2027 O O . PHE A 1 268 ? 27.268 -18.268 38.959 1.00 97.25 268 PHE A O 1
ATOM 2034 N N . ASN A 1 269 ? 28.152 -16.523 37.846 1.00 90.38 269 ASN A N 1
ATOM 2035 C CA . ASN A 1 269 ? 28.160 -17.143 36.518 1.00 90.38 269 ASN A CA 1
ATOM 2036 C C . ASN A 1 269 ? 29.442 -17.940 36.207 1.00 90.38 269 ASN A C 1
ATOM 2038 O O . ASN A 1 269 ? 29.758 -18.168 35.045 1.00 90.38 269 ASN A O 1
ATOM 2042 N N . GLY A 1 270 ? 30.234 -18.275 37.228 1.00 89.12 270 GLY A N 1
ATOM 2043 C CA . GLY A 1 270 ? 31.566 -18.869 37.073 1.00 89.12 270 GLY A CA 1
ATOM 2044 C C . GLY A 1 270 ? 32.715 -17.862 37.187 1.00 89.12 270 GLY A C 1
ATOM 2045 O O . GLY A 1 270 ? 33.821 -18.255 37.558 1.00 89.12 270 GLY A O 1
ATOM 2046 N N . GLU A 1 271 ? 32.457 -16.566 36.975 1.00 89.69 271 GLU A N 1
ATOM 2047 C CA . GLU A 1 271 ? 33.488 -15.519 37.042 1.00 89.69 271 GLU A CA 1
ATOM 2048 C C . GLU A 1 271 ? 33.160 -14.407 38.042 1.00 89.69 271 GLU A C 1
ATOM 2050 O O . GLU A 1 271 ? 34.005 -14.037 38.862 1.00 89.69 271 GLU A O 1
ATOM 2055 N N . THR A 1 272 ? 31.938 -13.866 38.004 1.00 94.06 272 THR A N 1
ATOM 2056 C CA . THR A 1 272 ? 31.555 -12.683 38.791 1.00 94.06 272 THR A CA 1
ATOM 2057 C C . THR A 1 272 ? 30.191 -12.833 39.452 1.00 94.06 272 THR A C 1
ATOM 2059 O O . THR A 1 272 ? 29.322 -13.562 38.978 1.00 94.06 272 THR A O 1
ATOM 2062 N N . TRP A 1 273 ? 30.009 -12.131 40.575 1.00 97.38 273 TRP A N 1
ATOM 2063 C CA . TRP A 1 273 ? 28.732 -12.041 41.281 1.00 97.38 273 TRP A CA 1
ATOM 2064 C C . TRP A 1 273 ? 27.901 -10.861 40.765 1.00 97.38 273 TRP A C 1
ATOM 2066 O O . TRP A 1 273 ? 28.334 -9.712 40.868 1.00 97.38 273 TRP A O 1
ATOM 2076 N N . SER A 1 274 ? 26.671 -11.117 40.324 1.00 96.12 274 SER A N 1
ATOM 2077 C CA . SER A 1 274 ? 25.668 -10.104 39.977 1.00 96.12 274 SER A CA 1
ATOM 2078 C C . SER A 1 274 ? 24.462 -10.172 40.919 1.00 96.12 274 SER A C 1
ATOM 2080 O O . SER A 1 274 ? 24.156 -11.213 41.497 1.00 96.12 274 SER A O 1
ATOM 2082 N N . GLN A 1 275 ? 23.799 -9.035 41.141 1.00 96.75 275 GLN A N 1
ATOM 2083 C CA . GLN A 1 275 ? 22.510 -9.003 41.839 1.00 96.75 275 GLN A CA 1
ATOM 2084 C C . GLN A 1 275 ? 21.407 -9.446 40.871 1.00 96.75 275 GLN A C 1
ATOM 2086 O O . GLN A 1 275 ? 21.379 -8.974 39.738 1.00 96.75 275 GLN A O 1
ATOM 2091 N N . LEU A 1 276 ? 20.494 -10.297 41.339 1.00 96.06 276 LEU A N 1
ATOM 2092 C CA . LEU A 1 276 ? 19.324 -10.741 40.590 1.00 96.06 276 LEU A CA 1
ATOM 2093 C C . LEU A 1 276 ? 18.095 -9.919 41.022 1.00 96.06 276 LEU A C 1
ATOM 2095 O O . LEU A 1 276 ? 17.640 -10.026 42.165 1.00 96.06 276 LEU A O 1
ATOM 2099 N N . GLY A 1 277 ? 17.591 -9.061 40.132 1.00 95.31 277 GLY A N 1
ATOM 2100 C CA . GLY A 1 277 ? 16.559 -8.062 40.431 1.00 95.31 277 GLY A CA 1
ATOM 2101 C C . GLY A 1 277 ? 17.031 -6.894 41.316 1.00 95.31 277 GLY A C 1
ATOM 2102 O O . GLY A 1 277 ? 18.228 -6.729 41.567 1.00 95.31 277 GLY A O 1
ATOM 2103 N N . PRO A 1 278 ? 16.110 -6.045 41.807 1.00 95.25 278 PRO A N 1
ATOM 2104 C CA . PRO A 1 278 ? 16.452 -4.960 42.727 1.00 95.25 278 PRO A CA 1
ATOM 2105 C C . PRO A 1 278 ? 17.069 -5.480 44.037 1.00 95.25 278 PRO A C 1
ATOM 2107 O O . PRO A 1 278 ? 16.732 -6.561 44.516 1.00 95.25 278 PRO A O 1
ATOM 2110 N N . GLN A 1 279 ? 17.967 -4.712 44.661 1.00 95.94 279 GLN A N 1
ATOM 2111 C CA . GLN A 1 279 ? 18.426 -5.030 46.020 1.00 95.94 279 GLN A CA 1
ATOM 2112 C C . GLN A 1 279 ? 17.307 -4.792 47.035 1.00 95.94 279 GLN A C 1
ATOM 2114 O O . GLN A 1 279 ? 16.551 -3.832 46.907 1.00 95.94 279 GLN A O 1
ATOM 2119 N N . ASN A 1 280 ? 17.252 -5.623 48.080 1.00 96.31 280 ASN A N 1
ATOM 2120 C CA . ASN A 1 280 ? 16.279 -5.513 49.170 1.00 96.31 280 ASN A CA 1
ATOM 2121 C C . ASN A 1 280 ? 14.828 -5.429 48.649 1.00 96.31 280 ASN A C 1
ATOM 2123 O O . ASN A 1 280 ? 14.054 -4.580 49.089 1.00 96.31 280 ASN A O 1
ATOM 2127 N N . PHE A 1 281 ? 14.478 -6.277 47.678 1.00 94.62 281 PHE A N 1
ATOM 2128 C CA . PHE A 1 281 ? 13.269 -6.115 46.861 1.00 94.62 281 PHE A CA 1
ATOM 2129 C C . PHE A 1 281 ? 11.961 -6.479 47.569 1.00 94.62 281 PHE A C 1
ATOM 2131 O O . PHE A 1 281 ? 10.894 -6.080 47.112 1.00 94.62 281 PHE A O 1
ATOM 2138 N N . THR A 1 282 ? 12.001 -7.231 48.672 1.00 93.56 282 THR A N 1
ATOM 2139 C CA . THR A 1 282 ? 10.773 -7.530 49.416 1.00 93.56 282 THR A CA 1
ATOM 2140 C C . THR A 1 282 ? 10.209 -6.259 50.038 1.00 93.56 282 THR A C 1
ATOM 2142 O O . THR A 1 282 ? 10.947 -5.436 50.581 1.00 93.56 282 THR A O 1
ATOM 2145 N N . GLU A 1 283 ? 8.888 -6.092 49.999 1.00 90.38 283 GLU A N 1
ATOM 2146 C CA . GLU A 1 283 ? 8.217 -4.951 50.634 1.00 90.38 283 GLU A CA 1
ATOM 2147 C C . GLU A 1 283 ? 8.542 -4.888 52.136 1.00 90.38 283 GLU A C 1
ATOM 2149 O O . GLU A 1 283 ? 8.955 -3.846 52.654 1.00 90.38 283 GLU A O 1
ATOM 2154 N N . ASN A 1 284 ? 8.498 -6.053 52.782 1.00 92.44 284 ASN A N 1
ATOM 2155 C CA . ASN A 1 284 ? 8.630 -6.243 54.219 1.00 92.44 284 ASN A CA 1
ATOM 2156 C C . ASN A 1 284 ? 9.922 -6.970 54.622 1.00 92.44 284 ASN A C 1
ATOM 2158 O O . ASN A 1 284 ? 10.646 -7.527 53.786 1.00 92.44 284 ASN A O 1
ATOM 2162 N N . ARG A 1 285 ? 10.194 -6.984 55.935 1.00 94.88 285 ARG A N 1
ATOM 2163 C CA . ARG A 1 285 ? 11.239 -7.823 56.541 1.00 94.88 285 ARG A CA 1
ATOM 2164 C C . ARG A 1 285 ? 10.899 -9.298 56.386 1.00 94.88 285 ARG A C 1
ATOM 2166 O O . ARG A 1 285 ? 9.738 -9.676 56.519 1.00 94.88 285 ARG A O 1
ATOM 2173 N N . VAL A 1 286 ? 11.913 -10.138 56.193 1.00 95.88 286 VAL A N 1
ATOM 2174 C CA . VAL A 1 286 ? 11.715 -11.580 55.980 1.00 95.88 286 VAL A CA 1
ATOM 2175 C C . VAL A 1 286 ? 12.644 -12.453 56.825 1.00 95.88 286 VAL A C 1
ATOM 2177 O O . VAL A 1 286 ? 13.715 -12.022 57.251 1.00 95.88 286 VAL A O 1
ATOM 2180 N N . GLN A 1 287 ? 12.220 -13.695 57.066 1.00 94.94 287 GLN A N 1
ATOM 2181 C CA . GLN A 1 287 ? 12.953 -14.748 57.782 1.00 94.94 287 GLN A CA 1
ATOM 2182 C C . GLN A 1 287 ? 12.698 -16.130 57.155 1.00 94.94 287 GLN A C 1
ATOM 2184 O O . GLN A 1 287 ? 11.828 -16.273 56.298 1.00 94.94 287 GLN A O 1
ATOM 2189 N N . HIS A 1 288 ? 13.430 -17.148 57.619 1.00 94.12 288 HIS A N 1
ATOM 2190 C CA . HIS A 1 288 ? 13.282 -18.559 57.246 1.00 94.12 288 HIS A CA 1
ATOM 2191 C C . HIS A 1 288 ? 13.291 -18.775 55.733 1.00 94.12 288 HIS A C 1
ATOM 2193 O O . HIS A 1 288 ? 12.350 -19.328 55.175 1.00 94.12 288 HIS A O 1
ATOM 2199 N N . ILE A 1 289 ? 14.333 -18.311 55.057 1.00 96.00 289 ILE A N 1
ATOM 2200 C CA . ILE A 1 289 ? 14.393 -18.376 53.605 1.00 96.00 289 ILE A CA 1
ATOM 2201 C C . ILE A 1 289 ? 14.770 -19.775 53.114 1.00 96.00 289 ILE A C 1
ATOM 2203 O O . ILE A 1 289 ? 15.489 -20.517 53.790 1.00 96.00 289 ILE A O 1
ATOM 2207 N N . SER A 1 290 ? 14.328 -20.116 51.911 1.00 96.06 290 SER A N 1
ATOM 2208 C CA . SER A 1 290 ? 14.773 -21.302 51.179 1.00 96.06 290 SER A CA 1
ATOM 2209 C C . SER A 1 290 ? 14.795 -20.991 49.692 1.00 96.06 290 SER A C 1
ATOM 2211 O O . SER A 1 290 ? 13.943 -20.238 49.237 1.00 96.06 290 SER A O 1
ATOM 2213 N N . ILE A 1 291 ? 15.750 -21.550 48.952 1.00 96.56 291 ILE A N 1
ATOM 2214 C CA . ILE A 1 291 ? 15.883 -21.368 47.504 1.00 96.56 291 ILE A CA 1
ATOM 2215 C C . ILE A 1 291 ? 15.804 -22.724 46.808 1.00 96.56 291 ILE A C 1
ATOM 2217 O O . ILE A 1 291 ? 16.370 -23.706 47.293 1.00 96.56 291 ILE A O 1
ATOM 2221 N N . ALA A 1 292 ? 15.112 -22.758 45.676 1.00 94.19 292 ALA A N 1
ATOM 2222 C CA . ALA A 1 292 ? 15.127 -23.864 44.732 1.00 94.19 292 ALA A CA 1
ATOM 2223 C C . ALA A 1 292 ? 15.079 -23.305 43.305 1.00 94.19 292 ALA A C 1
ATOM 2225 O O . ALA A 1 292 ? 14.589 -22.197 43.084 1.00 94.19 292 ALA A O 1
ATOM 2226 N N . ILE A 1 293 ? 15.604 -24.068 42.354 1.00 91.12 293 ILE A N 1
ATOM 2227 C CA . ILE A 1 293 ? 15.625 -23.710 40.935 1.00 91.12 293 ILE A CA 1
ATOM 2228 C C . ILE A 1 293 ? 14.789 -24.762 40.214 1.00 91.12 293 ILE A C 1
ATOM 2230 O O . ILE A 1 293 ? 14.958 -25.956 40.475 1.00 91.12 293 ILE A O 1
ATOM 2234 N N . GLY A 1 294 ? 13.830 -24.318 39.404 1.00 81.56 294 GLY A N 1
ATOM 2235 C CA . GLY A 1 294 ? 12.974 -25.211 38.631 1.00 81.56 294 GLY A CA 1
ATOM 2236 C C . GLY A 1 294 ? 13.663 -25.755 37.382 1.00 81.56 294 GLY A C 1
ATOM 2237 O O . GLY A 1 294 ? 14.674 -25.221 36.940 1.00 81.56 294 GLY A O 1
ATOM 2238 N N . SER A 1 295 ? 13.093 -26.804 36.784 1.00 69.38 295 SER A N 1
ATOM 2239 C CA . SER A 1 295 ? 13.563 -27.376 35.508 1.00 69.38 295 SER A CA 1
ATOM 2240 C C . SER A 1 295 ? 13.380 -26.443 34.299 1.00 69.38 295 SER A C 1
ATOM 2242 O O . SER A 1 295 ? 13.856 -26.741 33.210 1.00 69.38 295 SER A O 1
ATOM 2244 N N . ASN A 1 296 ? 12.701 -25.315 34.501 1.00 68.06 296 ASN A N 1
ATOM 2245 C CA . ASN A 1 296 ? 12.525 -24.198 33.575 1.00 68.06 296 ASN A CA 1
ATOM 2246 C C . ASN A 1 296 ? 13.511 -23.039 33.832 1.00 68.06 296 ASN A C 1
ATOM 2248 O O . ASN A 1 296 ? 13.256 -21.927 33.379 1.00 68.06 296 ASN A O 1
ATOM 2252 N N . ASP A 1 297 ? 14.561 -23.270 34.626 1.00 80.62 297 ASP A N 1
ATOM 2253 C CA . ASP A 1 297 ? 15.549 -22.281 35.080 1.00 80.62 297 ASP A CA 1
ATOM 2254 C C . ASP A 1 297 ? 14.974 -21.101 35.889 1.00 80.62 297 ASP A C 1
ATOM 2256 O O . ASP A 1 297 ? 15.680 -20.137 36.191 1.00 80.62 297 ASP A O 1
ATOM 2260 N N . ILE A 1 298 ? 13.713 -21.185 36.337 1.00 87.56 298 ILE A N 1
ATOM 2261 C CA . ILE A 1 298 ? 13.125 -20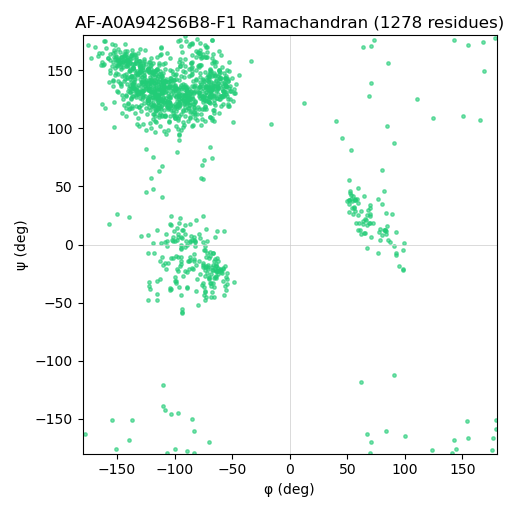.169 37.215 1.00 87.56 298 ILE A CA 1
ATOM 2262 C C . ILE A 1 298 ? 13.645 -20.346 38.643 1.00 87.56 298 ILE A C 1
ATOM 2264 O O . ILE A 1 298 ? 13.624 -21.435 39.223 1.00 87.56 298 ILE A O 1
ATOM 2268 N N . ILE A 1 299 ? 14.069 -19.233 39.241 1.00 93.88 299 ILE A N 1
ATOM 2269 C CA . ILE A 1 299 ? 14.567 -19.175 40.612 1.00 93.88 299 ILE A CA 1
ATOM 2270 C C . ILE A 1 299 ? 13.412 -18.849 41.556 1.00 93.88 299 ILE A C 1
ATOM 2272 O O . ILE A 1 299 ? 12.798 -17.784 41.460 1.00 93.88 299 ILE A O 1
ATOM 2276 N N . TYR A 1 300 ? 13.170 -19.741 42.517 1.00 93.94 300 TYR A N 1
ATOM 2277 C CA . TYR A 1 300 ? 12.139 -19.592 43.538 1.00 93.94 300 TYR A CA 1
ATOM 2278 C C . TYR A 1 300 ? 12.756 -19.404 44.922 1.00 93.94 300 TYR A C 1
ATOM 2280 O O . TYR A 1 300 ? 13.634 -20.166 45.332 1.00 93.94 300 TYR A O 1
ATOM 2288 N N . VAL A 1 301 ? 12.260 -18.424 45.680 1.00 96.88 301 VAL A N 1
ATOM 2289 C CA . VAL A 1 301 ? 12.691 -18.172 47.060 1.00 96.88 301 VAL A CA 1
ATOM 2290 C C . VAL A 1 301 ? 11.497 -18.077 48.001 1.00 96.88 301 VAL A C 1
ATOM 2292 O O . VAL A 1 301 ? 10.694 -17.152 47.913 1.00 96.88 301 VAL A O 1
ATOM 2295 N N . ALA A 1 302 ? 11.390 -19.018 48.936 1.00 96.00 302 ALA A N 1
ATOM 2296 C CA . ALA A 1 302 ? 10.398 -18.979 50.004 1.00 96.00 302 ALA A CA 1
ATOM 2297 C C . ALA A 1 302 ? 10.879 -18.074 51.129 1.00 96.00 302 ALA A C 1
ATOM 2299 O O . ALA A 1 302 ? 12.059 -18.092 51.477 1.00 96.00 302 ALA A O 1
ATOM 2300 N N . VAL A 1 303 ? 9.953 -17.333 51.728 1.00 95.81 303 VAL A N 1
ATOM 2301 C CA . VAL A 1 303 ? 10.204 -16.415 52.839 1.00 95.81 303 VAL A CA 1
ATOM 2302 C C . VAL A 1 303 ? 9.024 -16.410 53.809 1.00 95.81 303 VAL A C 1
ATOM 2304 O O . VAL A 1 303 ? 7.886 -16.643 53.409 1.00 95.81 303 VAL A O 1
ATOM 2307 N N . SER A 1 304 ? 9.277 -16.100 55.081 1.00 96.12 304 SER A N 1
ATOM 2308 C CA . SER A 1 304 ? 8.245 -15.796 56.080 1.00 96.12 304 SER A CA 1
ATOM 2309 C C . SER A 1 304 ? 8.237 -14.300 56.399 1.00 96.12 304 SER A C 1
ATOM 2311 O O . SER A 1 304 ? 9.274 -13.739 56.761 1.00 96.12 304 SER A O 1
ATOM 2313 N N . ASN A 1 305 ? 7.071 -13.658 56.285 1.00 93.44 305 ASN A N 1
ATOM 2314 C CA . ASN A 1 305 ? 6.885 -12.214 56.476 1.00 93.44 305 ASN A CA 1
ATOM 2315 C C . ASN A 1 305 ? 7.070 -11.791 57.945 1.00 93.44 305 ASN A C 1
ATOM 2317 O O . ASN A 1 305 ? 6.481 -12.393 58.833 1.00 93.44 305 ASN A O 1
ATOM 2321 N N . TRP A 1 306 ? 7.831 -10.738 58.243 1.00 89.50 306 TRP A N 1
ATOM 2322 C CA . TRP A 1 306 ? 8.121 -10.290 59.617 1.00 89.50 306 TRP A CA 1
ATOM 2323 C C . TRP A 1 306 ? 7.457 -8.948 59.970 1.00 89.50 306 TRP A C 1
ATOM 2325 O O . TRP A 1 306 ? 8.043 -8.104 60.644 1.00 89.50 306 TRP A O 1
ATOM 2335 N N . GLU A 1 307 ? 6.209 -8.742 59.560 1.00 88.94 307 GLU A N 1
ATOM 2336 C CA . GLU A 1 307 ? 5.418 -7.582 60.000 1.00 88.94 307 GLU A CA 1
ATOM 2337 C C . GLU A 1 307 ? 4.254 -7.989 60.904 1.00 88.94 307 GLU A C 1
ATOM 2339 O O . GLU A 1 307 ? 4.001 -9.174 61.107 1.00 88.94 307 GLU A O 1
ATOM 2344 N N . ASN A 1 308 ? 3.609 -7.012 61.550 1.00 79.19 308 ASN A N 1
ATOM 2345 C CA . ASN A 1 308 ? 2.556 -7.279 62.540 1.00 79.19 308 ASN A CA 1
ATOM 2346 C C . ASN A 1 308 ? 1.302 -7.893 61.896 1.00 79.19 308 ASN A C 1
ATOM 2348 O O . ASN A 1 308 ? 0.708 -8.813 62.457 1.00 79.19 308 ASN A O 1
ATOM 2352 N N . GLU A 1 309 ? 0.916 -7.400 60.720 1.00 73.38 309 GLU A N 1
ATOM 2353 C CA . GLU A 1 309 ? -0.132 -7.997 59.895 1.00 73.38 309 GLU A CA 1
ATOM 2354 C C . GLU A 1 309 ? 0.455 -9.200 59.142 1.00 73.38 309 GLU A C 1
ATOM 2356 O O . GLU A 1 309 ? 1.499 -9.090 58.501 1.00 73.38 309 GLU A O 1
ATOM 2361 N N . ASN A 1 310 ? -0.189 -10.371 59.243 1.00 80.62 310 ASN A N 1
ATOM 2362 C CA . ASN A 1 310 ? 0.307 -11.638 58.678 1.00 80.62 310 ASN A CA 1
ATOM 2363 C C . ASN A 1 310 ? 1.697 -12.060 59.198 1.00 80.62 310 ASN A C 1
ATOM 2365 O O . ASN A 1 310 ? 2.528 -12.586 58.453 1.00 80.62 310 ASN A O 1
ATOM 2369 N N . HIS A 1 311 ? 1.945 -11.838 60.491 1.00 89.88 311 HIS A N 1
ATOM 2370 C CA . HIS A 1 311 ? 3.211 -12.161 61.143 1.00 89.88 311 HIS A CA 1
ATOM 2371 C C . HIS A 1 311 ? 3.628 -13.626 60.945 1.00 89.88 311 HIS A C 1
ATOM 2373 O O . HIS A 1 311 ? 2.931 -14.544 61.367 1.00 89.88 311 HIS A O 1
ATOM 2379 N N . LEU A 1 312 ? 4.803 -13.823 60.351 1.00 92.12 312 LEU A N 1
ATOM 2380 C CA . LEU A 1 312 ? 5.444 -15.084 59.971 1.00 92.12 312 LEU A CA 1
ATOM 2381 C C . LEU A 1 312 ? 4.688 -15.959 58.968 1.00 92.12 312 LEU A C 1
ATOM 2383 O O . LEU A 1 312 ? 5.085 -17.105 58.769 1.00 92.12 312 LEU A O 1
ATOM 2387 N N . ARG A 1 313 ? 3.650 -15.463 58.294 1.00 93.81 313 ARG A N 1
ATOM 2388 C CA . ARG A 1 313 ? 3.050 -16.232 57.196 1.00 93.81 313 ARG A CA 1
ATOM 2389 C C . ARG A 1 313 ? 4.021 -16.308 56.020 1.00 93.81 313 ARG A C 1
ATOM 2391 O O . ARG A 1 313 ? 4.726 -15.334 55.739 1.00 93.81 313 ARG A O 1
ATOM 2398 N N . ASN A 1 314 ? 4.095 -17.470 55.374 1.00 93.88 314 ASN A N 1
ATOM 2399 C CA . ASN A 1 314 ? 5.045 -17.695 54.289 1.00 93.88 314 ASN A CA 1
ATOM 2400 C C . ASN A 1 314 ? 4.426 -17.522 52.900 1.00 93.88 314 ASN A C 1
ATOM 2402 O O . ASN A 1 314 ? 3.234 -17.736 52.672 1.00 93.88 314 ASN A O 1
ATOM 2406 N N . TYR A 1 315 ? 5.287 -17.123 51.975 1.00 93.00 315 TYR A N 1
ATOM 2407 C CA . TYR A 1 315 ? 5.014 -16.985 50.553 1.00 93.00 315 TYR A CA 1
ATOM 2408 C C . TYR A 1 315 ? 6.300 -17.268 49.771 1.00 93.00 315 TYR A C 1
ATOM 2410 O O . TYR A 1 315 ? 7.383 -17.376 50.356 1.00 93.00 315 TYR A O 1
ATOM 2418 N N . VAL A 1 316 ? 6.182 -17.423 48.455 1.00 93.31 316 VAL A N 1
ATOM 2419 C CA . VAL A 1 316 ? 7.317 -17.700 47.569 1.00 93.31 316 VAL A CA 1
ATOM 2420 C C . VAL A 1 316 ? 7.434 -16.590 46.543 1.00 93.31 316 VAL A C 1
ATOM 2422 O O . VAL A 1 316 ? 6.425 -16.120 46.039 1.00 93.31 316 VAL A O 1
ATOM 2425 N N . MET A 1 317 ? 8.656 -16.172 46.241 1.00 92.44 317 MET A N 1
ATOM 2426 C CA . MET A 1 317 ? 8.972 -15.234 45.170 1.00 92.44 317 MET A CA 1
ATOM 2427 C C . MET A 1 317 ? 9.572 -15.998 43.989 1.00 92.44 317 MET A C 1
ATOM 2429 O O . MET A 1 317 ? 10.430 -16.851 44.206 1.00 92.44 317 MET A O 1
ATOM 2433 N N . ALA A 1 318 ? 9.145 -15.680 42.772 1.00 91.38 318 ALA A N 1
ATOM 2434 C CA . ALA A 1 318 ? 9.718 -16.143 41.514 1.00 91.38 318 ALA A CA 1
ATOM 2435 C C . ALA A 1 318 ? 10.424 -14.985 40.802 1.00 91.38 318 ALA A C 1
ATOM 2437 O O . ALA A 1 318 ? 9.948 -13.843 40.820 1.00 91.38 318 ALA A O 1
ATOM 2438 N N . TYR A 1 319 ? 11.576 -15.283 40.210 1.00 91.81 319 TYR A N 1
ATOM 2439 C CA . TYR A 1 319 ? 12.322 -14.328 39.402 1.00 91.81 319 TYR A CA 1
ATOM 2440 C C . TYR A 1 319 ? 11.823 -14.330 37.956 1.00 91.81 319 TYR A C 1
ATOM 2442 O O . TYR A 1 319 ? 11.702 -15.392 37.348 1.00 91.81 319 TYR A O 1
ATOM 2450 N N . ASP A 1 320 ? 11.575 -13.140 37.415 1.00 86.56 320 ASP A N 1
ATOM 2451 C CA . ASP A 1 320 ? 11.320 -12.913 35.997 1.00 86.56 320 ASP A CA 1
ATOM 2452 C C . ASP A 1 320 ? 12.571 -12.298 35.359 1.00 86.56 320 ASP A C 1
ATOM 2454 O O . ASP A 1 320 ? 12.950 -11.156 35.645 1.00 86.56 320 ASP A O 1
ATOM 2458 N N . GLU A 1 321 ? 13.234 -13.078 34.509 1.00 85.06 321 GLU A N 1
ATOM 2459 C CA . GLU A 1 321 ? 14.451 -12.652 33.821 1.00 85.06 321 GLU A CA 1
ATOM 2460 C C . GLU A 1 321 ? 14.175 -11.583 32.753 1.00 85.06 321 GLU A C 1
ATOM 2462 O O . GLU A 1 321 ? 15.015 -10.708 32.539 1.00 85.06 321 GLU A O 1
ATOM 2467 N N . SER A 1 322 ? 12.990 -11.588 32.131 1.00 83.69 322 SER A N 1
ATOM 2468 C CA . SER A 1 322 ? 12.652 -10.671 31.033 1.00 83.69 322 SER A CA 1
ATOM 2469 C C . SER A 1 322 ? 12.525 -9.222 31.502 1.00 83.69 322 SER A C 1
ATOM 2471 O O . SER A 1 322 ? 12.934 -8.287 30.811 1.00 83.69 322 SER A O 1
ATOM 2473 N N . THR A 1 323 ? 12.005 -9.038 32.712 1.00 86.44 323 THR A N 1
ATOM 2474 C CA . THR A 1 323 ? 11.819 -7.735 33.356 1.00 86.44 323 THR A CA 1
ATOM 2475 C C . THR A 1 323 ? 12.897 -7.434 34.394 1.00 86.44 323 THR A C 1
ATOM 2477 O O . THR A 1 323 ? 12.987 -6.300 34.871 1.00 86.44 323 THR A O 1
ATOM 2480 N N . ASN A 1 324 ? 13.710 -8.430 34.764 1.00 88.94 324 ASN A N 1
ATOM 2481 C CA . ASN A 1 324 ? 14.629 -8.382 35.898 1.00 88.94 324 ASN A CA 1
ATOM 2482 C C . ASN A 1 324 ? 13.916 -7.982 37.208 1.00 88.94 324 ASN A C 1
ATOM 2484 O O . ASN A 1 324 ? 14.418 -7.166 37.990 1.00 88.94 324 ASN A O 1
ATOM 2488 N N . THR A 1 325 ? 12.728 -8.539 37.456 1.00 90.69 325 THR A N 1
ATOM 2489 C CA . THR A 1 325 ? 11.938 -8.283 38.671 1.00 90.69 325 THR A CA 1
ATOM 2490 C C . THR A 1 325 ? 11.559 -9.571 39.396 1.00 90.69 325 THR A C 1
ATOM 2492 O O . THR A 1 325 ? 11.727 -10.679 38.897 1.00 90.69 325 THR A O 1
ATOM 2495 N N . TRP A 1 326 ? 11.082 -9.421 40.632 1.00 91.00 326 TRP A N 1
ATOM 2496 C CA . TRP A 1 326 ? 10.572 -10.520 41.445 1.00 91.00 326 TRP A CA 1
ATOM 2497 C C . TRP A 1 326 ? 9.073 -10.346 41.649 1.00 91.00 326 TRP A C 1
ATOM 2499 O O . TRP A 1 326 ? 8.626 -9.261 42.025 1.00 91.00 326 TRP A O 1
ATOM 2509 N N . HIS A 1 327 ? 8.314 -11.420 41.468 1.00 87.19 327 HIS A N 1
ATOM 2510 C CA . HIS A 1 327 ? 6.879 -11.469 41.740 1.00 87.19 327 HIS A CA 1
ATOM 2511 C C . HIS A 1 327 ? 6.559 -12.642 42.671 1.00 87.19 327 HIS A C 1
ATOM 2513 O O . HIS A 1 327 ? 7.347 -13.574 42.809 1.00 87.19 327 HIS A O 1
ATOM 2519 N N . GLN A 1 328 ? 5.425 -12.591 43.367 1.00 88.19 328 GLN A N 1
ATOM 2520 C CA . GLN A 1 328 ? 5.008 -13.697 44.224 1.00 88.19 328 GLN A CA 1
ATOM 2521 C C . GLN A 1 328 ? 4.546 -14.883 43.362 1.00 88.19 328 GLN A C 1
ATOM 2523 O O . GLN A 1 328 ? 3.719 -14.713 42.471 1.00 88.19 328 GLN A O 1
ATOM 2528 N N . ALA A 1 329 ? 5.079 -16.073 43.632 1.00 84.38 329 ALA A N 1
ATOM 2529 C CA . ALA A 1 329 ? 4.651 -17.325 43.026 1.00 84.38 329 ALA A CA 1
ATOM 2530 C C . ALA A 1 329 ? 3.424 -17.867 43.770 1.00 84.38 329 ALA A C 1
ATOM 2532 O O . ALA A 1 329 ? 3.473 -18.131 44.981 1.00 84.38 329 ALA A O 1
ATOM 2533 N N . GLY A 1 330 ? 2.327 -18.046 43.038 1.00 75.19 330 GLY A N 1
ATOM 2534 C CA . GLY A 1 330 ? 1.047 -18.404 43.624 1.00 75.19 330 GLY A CA 1
ATOM 2535 C C . GLY A 1 330 ? 0.367 -17.270 44.379 1.00 75.19 330 GLY A C 1
ATOM 2536 O O . GLY A 1 330 ? 0.895 -16.171 44.554 1.00 75.19 330 GLY A O 1
ATOM 2537 N N . THR A 1 331 ? -0.839 -17.554 44.855 1.00 70.00 331 THR A N 1
ATOM 2538 C CA . THR A 1 331 ? -1.731 -16.525 45.397 1.00 70.00 331 THR A CA 1
ATOM 2539 C C . THR A 1 331 ? -1.961 -16.702 46.878 1.00 70.00 331 THR A C 1
ATOM 2541 O O . THR A 1 331 ? -2.221 -17.811 47.350 1.00 70.00 331 THR A O 1
ATOM 2544 N N . GLY A 1 332 ? -1.887 -15.593 47.612 1.00 75.69 332 GLY A N 1
ATOM 2545 C CA . GLY A 1 332 ? -2.026 -15.593 49.060 1.00 75.69 332 GLY A CA 1
ATOM 2546 C C . GLY A 1 332 ? -0.870 -16.298 49.773 1.00 75.69 332 GLY A C 1
ATOM 2547 O O . GLY A 1 332 ? 0.216 -16.497 49.235 1.00 75.69 332 GLY A O 1
ATOM 2548 N N . TRP A 1 333 ? -1.101 -16.648 51.032 1.00 87.25 333 TRP A N 1
ATOM 2549 C CA . TRP A 1 333 ? -0.099 -17.271 51.892 1.00 87.25 333 TRP A CA 1
ATOM 2550 C C . TRP A 1 333 ? -0.163 -18.789 51.763 1.00 87.25 333 TRP A C 1
ATOM 2552 O O . TRP A 1 333 ? -1.248 -19.373 51.844 1.00 87.25 333 TRP A O 1
ATOM 2562 N N . ALA A 1 334 ? 0.991 -19.444 51.637 1.00 88.06 334 ALA A N 1
ATOM 2563 C CA . ALA A 1 334 ? 1.022 -20.901 51.641 1.00 88.06 334 ALA A CA 1
ATOM 2564 C C . ALA A 1 334 ? 0.595 -21.443 53.018 1.00 88.06 334 ALA A C 1
ATOM 2566 O O . ALA A 1 334 ? -0.129 -22.437 53.095 1.00 88.06 334 ALA A O 1
ATOM 2567 N N . SER A 1 335 ? 0.962 -20.767 54.105 1.00 91.19 335 SER A N 1
ATOM 2568 C CA . SER A 1 335 ? 0.600 -21.155 55.465 1.00 91.19 335 SER A CA 1
ATOM 2569 C C . SER A 1 335 ? -0.758 -20.637 55.927 1.00 91.19 335 SER A C 1
ATOM 2571 O O . SER A 1 335 ? -1.226 -19.569 55.522 1.00 91.19 335 SER A O 1
ATOM 2573 N N . VAL A 1 336 ? -1.382 -21.384 56.838 1.00 87.44 336 VAL A N 1
ATOM 2574 C CA . VAL A 1 336 ? -2.597 -20.963 57.546 1.00 87.44 336 VAL A CA 1
ATOM 2575 C C . VAL A 1 336 ? -2.247 -19.888 58.578 1.00 87.44 336 VAL A C 1
ATOM 2577 O O . VAL A 1 336 ? -2.908 -18.854 58.629 1.00 87.44 336 VAL A O 1
ATOM 2580 N N . ASP A 1 337 ? -1.175 -20.098 59.345 1.00 90.00 337 ASP A N 1
ATOM 2581 C CA . A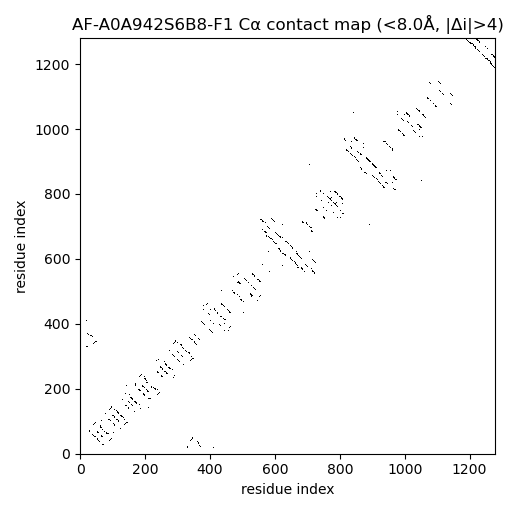SP A 1 337 ? -0.659 -19.164 60.359 1.00 90.00 337 ASP A CA 1
ATOM 2582 C C . ASP A 1 337 ? 0.885 -19.079 60.270 1.00 90.00 337 ASP A C 1
ATOM 2584 O O . ASP A 1 337 ? 1.446 -19.237 59.182 1.00 90.00 337 ASP A O 1
ATOM 2588 N N . LYS A 1 338 ? 1.598 -18.794 61.367 1.00 93.44 338 LYS A N 1
ATOM 2589 C CA . LYS A 1 338 ? 3.063 -18.657 61.385 1.00 93.44 338 LYS A CA 1
ATOM 2590 C C . LYS A 1 338 ? 3.745 -19.890 60.797 1.00 93.44 338 LYS A C 1
ATOM 2592 O O . LYS A 1 338 ? 3.565 -21.004 61.289 1.00 93.44 338 LYS A O 1
ATOM 2597 N N . ALA A 1 339 ? 4.584 -19.652 59.798 1.00 93.62 339 ALA A N 1
ATOM 2598 C CA . ALA A 1 339 ? 5.409 -20.640 59.134 1.00 93.62 339 ALA A CA 1
ATOM 2599 C C . ALA A 1 339 ? 6.882 -20.444 59.490 1.00 93.62 339 ALA A C 1
ATOM 2601 O O . ALA A 1 339 ? 7.469 -19.384 59.251 1.00 93.62 339 ALA A O 1
ATOM 2602 N N . THR A 1 340 ? 7.496 -21.490 60.038 1.00 93.00 340 THR A N 1
ATOM 2603 C CA . THR A 1 340 ? 8.936 -21.520 60.337 1.00 93.00 340 THR A CA 1
ATOM 2604 C C . THR A 1 340 ? 9.615 -22.677 59.612 1.00 93.00 340 THR A C 1
ATOM 2606 O O . THR A 1 340 ? 8.971 -23.673 59.277 1.00 93.00 340 THR A O 1
ATOM 2609 N N . ASN A 1 341 ? 10.931 -22.556 59.403 1.00 91.88 341 ASN A N 1
ATOM 2610 C CA . ASN A 1 341 ? 11.766 -23.577 58.759 1.00 91.88 341 ASN A CA 1
ATOM 2611 C C . ASN A 1 341 ? 11.323 -23.925 57.326 1.00 91.88 341 ASN A C 1
ATOM 2613 O O . ASN A 1 341 ? 11.183 -25.101 57.005 1.00 91.88 341 ASN A O 1
ATOM 2617 N N . ASN A 1 342 ? 11.095 -22.925 56.467 1.00 95.94 342 ASN A N 1
ATOM 2618 C CA . ASN A 1 342 ? 10.732 -23.195 55.075 1.00 95.94 342 ASN A CA 1
ATOM 2619 C C . ASN A 1 342 ? 11.807 -24.055 54.385 1.00 95.94 342 ASN A C 1
ATOM 2621 O O . ASN A 1 342 ? 13.006 -23.819 54.545 1.00 95.94 342 ASN A O 1
ATOM 2625 N N . SER A 1 343 ? 11.369 -25.022 53.584 1.00 95.44 343 SER A N 1
ATOM 2626 C CA . SER A 1 343 ? 12.215 -25.782 52.670 1.00 95.44 343 SER A CA 1
ATOM 2627 C C . SER A 1 343 ? 11.495 -25.938 51.342 1.00 95.44 343 SER A C 1
ATOM 2629 O O . SER A 1 343 ? 10.437 -26.565 51.280 1.00 95.44 343 SER A O 1
ATOM 2631 N N . LEU A 1 344 ? 12.090 -25.384 50.291 1.00 94.81 344 LEU A N 1
ATOM 2632 C CA . LEU A 1 344 ? 11.628 -25.540 48.921 1.00 94.81 344 LEU A CA 1
ATOM 2633 C C . LEU A 1 344 ? 12.282 -26.741 48.247 1.00 94.81 344 LEU A C 1
ATOM 2635 O O . LEU A 1 344 ? 13.436 -27.082 48.525 1.00 94.81 344 LEU A O 1
ATOM 2639 N N . ALA A 1 345 ? 11.531 -27.352 47.342 1.00 92.56 345 ALA A N 1
ATOM 2640 C CA . ALA A 1 345 ? 12.030 -28.295 46.358 1.00 92.56 345 ALA A CA 1
ATOM 2641 C C . ALA A 1 345 ? 11.168 -28.207 45.092 1.00 92.56 345 ALA A C 1
ATOM 2643 O O . ALA A 1 345 ? 10.001 -27.820 45.161 1.00 92.56 345 ALA A O 1
ATOM 2644 N N . VAL A 1 346 ? 11.747 -28.566 43.950 1.00 89.81 346 VAL A N 1
ATOM 2645 C CA . VAL A 1 346 ? 11.052 -28.636 42.661 1.00 89.81 346 VAL A CA 1
ATOM 2646 C C . VAL A 1 346 ? 11.262 -30.039 42.100 1.00 89.81 346 VAL A C 1
ATOM 2648 O O . VAL A 1 346 ? 12.354 -30.588 42.255 1.00 89.81 346 VAL A O 1
ATOM 2651 N N . ASP A 1 347 ? 10.214 -30.635 41.533 1.00 86.62 347 ASP A N 1
ATOM 2652 C CA . ASP A 1 347 ? 10.319 -31.925 40.841 1.00 86.62 347 ASP A CA 1
ATOM 2653 C C . ASP A 1 347 ? 10.715 -31.762 39.366 1.00 86.62 347 ASP A C 1
ATOM 2655 O O . ASP A 1 347 ? 10.787 -30.649 38.840 1.00 86.62 347 ASP A O 1
ATOM 2659 N N . SER A 1 348 ? 10.996 -32.873 38.683 1.00 83.12 348 SER A N 1
ATOM 2660 C CA . SER A 1 348 ? 11.438 -32.851 37.286 1.00 83.12 348 SER A CA 1
ATOM 2661 C C . SER A 1 348 ? 10.398 -32.247 36.329 1.00 83.12 348 SER A C 1
ATOM 2663 O O . SER A 1 348 ? 10.761 -31.655 35.311 1.00 83.12 348 SER A O 1
ATOM 2665 N N . ASN A 1 349 ? 9.114 -32.294 36.701 1.00 79.88 349 ASN A N 1
ATOM 2666 C CA . ASN A 1 349 ? 7.997 -31.717 35.950 1.00 79.88 349 ASN A CA 1
ATOM 2667 C C . ASN A 1 349 ? 7.800 -30.215 36.230 1.00 79.88 349 ASN A C 1
ATOM 2669 O O . ASN A 1 349 ? 6.840 -29.621 35.742 1.00 79.88 349 ASN A O 1
ATOM 2673 N N . GLY A 1 350 ? 8.678 -29.601 37.026 1.00 77.81 350 GLY A N 1
ATOM 2674 C CA . GLY A 1 350 ? 8.611 -28.185 37.372 1.00 77.81 350 GLY A CA 1
ATOM 2675 C C . GLY A 1 350 ? 7.603 -27.866 38.475 1.00 77.81 350 GLY A C 1
ATOM 2676 O O . GLY A 1 350 ? 7.375 -26.691 38.760 1.00 77.81 350 GLY A O 1
ATOM 2677 N N . ASN A 1 351 ? 7.005 -28.865 39.136 1.00 85.31 351 ASN A N 1
ATOM 2678 C CA . ASN A 1 351 ? 6.084 -28.588 40.229 1.00 85.31 351 ASN A CA 1
ATOM 2679 C C . ASN A 1 351 ? 6.837 -28.106 41.467 1.00 85.31 351 ASN A C 1
ATOM 2681 O O . ASN A 1 351 ? 7.774 -28.750 41.945 1.00 85.31 351 ASN A O 1
ATOM 2685 N N . LEU A 1 352 ? 6.361 -27.004 42.036 1.00 90.06 352 LEU A N 1
ATOM 2686 C CA . LEU A 1 352 ? 6.967 -26.373 43.197 1.00 90.06 352 LEU A CA 1
ATOM 2687 C C . LEU A 1 352 ? 6.346 -26.892 44.500 1.00 90.06 352 LEU A C 1
ATOM 2689 O O . LEU A 1 352 ? 5.134 -26.796 44.703 1.00 90.06 352 LEU A O 1
ATOM 2693 N N . TYR A 1 353 ? 7.192 -27.371 45.415 1.00 92.62 353 TYR A N 1
ATOM 2694 C CA . TYR A 1 353 ? 6.797 -27.857 46.735 1.00 92.62 353 TYR A CA 1
ATOM 2695 C C . TYR A 1 353 ? 7.423 -27.025 47.851 1.00 92.62 353 TYR A C 1
ATOM 2697 O O . TYR A 1 353 ? 8.627 -26.764 47.866 1.00 92.62 353 TYR A O 1
ATOM 2705 N N . LEU A 1 354 ? 6.603 -26.663 48.834 1.00 95.19 354 LEU A N 1
ATOM 2706 C CA . LEU A 1 354 ? 6.997 -25.891 50.004 1.00 95.19 354 LEU A CA 1
ATOM 2707 C C . LEU A 1 354 ? 6.643 -26.648 51.286 1.00 95.19 354 LEU A C 1
ATOM 2709 O O . LEU A 1 354 ? 5.472 -26.820 51.622 1.00 95.19 354 LEU A O 1
ATOM 2713 N N . GLY A 1 355 ? 7.673 -27.078 52.015 1.00 95.12 355 GLY A N 1
ATOM 2714 C CA . GLY A 1 355 ? 7.565 -27.643 53.359 1.00 95.12 355 GLY A CA 1
ATOM 2715 C C . GLY A 1 355 ? 7.802 -26.582 54.433 1.00 95.12 355 GLY A C 1
ATOM 2716 O O . GLY A 1 355 ? 8.738 -25.794 54.319 1.00 95.12 355 GLY A O 1
ATOM 2717 N N . PHE A 1 356 ? 6.974 -26.554 55.474 1.00 95.31 356 PHE A N 1
ATOM 2718 C CA . PHE A 1 356 ? 7.079 -25.601 56.586 1.00 95.31 356 PHE A CA 1
ATOM 2719 C C . PHE A 1 356 ? 6.387 -26.130 57.848 1.00 95.31 356 PHE A C 1
ATOM 2721 O O . PHE A 1 356 ? 5.530 -27.011 57.782 1.00 95.31 356 PHE A O 1
ATOM 2728 N N . VAL A 1 357 ? 6.738 -25.585 59.015 1.00 94.00 357 VAL A N 1
ATOM 2729 C CA . VAL A 1 357 ? 6.015 -25.849 60.269 1.00 94.00 357 VAL A CA 1
ATOM 2730 C C . VAL A 1 357 ? 4.946 -24.785 60.458 1.00 94.00 357 VAL A C 1
ATOM 2732 O O . VAL A 1 357 ? 5.290 -23.616 60.629 1.00 94.00 357 VAL A O 1
ATOM 2735 N N . ASP A 1 358 ? 3.677 -25.192 60.451 1.00 92.38 358 ASP A N 1
ATOM 2736 C CA . ASP A 1 358 ? 2.520 -24.306 60.584 1.00 92.38 358 ASP A CA 1
ATOM 2737 C C . ASP A 1 358 ? 2.011 -24.288 62.035 1.00 92.38 358 ASP A C 1
ATOM 2739 O O . ASP A 1 358 ? 1.600 -25.320 62.581 1.00 92.38 358 ASP A O 1
ATOM 2743 N N . SER A 1 359 ? 2.022 -23.115 62.677 1.00 89.69 359 SER A N 1
ATOM 2744 C CA . SER A 1 359 ? 1.556 -22.976 64.063 1.00 89.69 359 SER A CA 1
ATOM 2745 C C . SER A 1 359 ? 0.046 -23.132 64.230 1.00 89.69 359 SER A C 1
ATOM 2747 O O . SER A 1 359 ? -0.392 -23.556 65.298 1.00 89.69 359 SER A O 1
ATOM 2749 N N . GLY A 1 360 ? -0.737 -22.808 63.201 1.00 86.31 360 GLY A N 1
ATOM 2750 C CA . GLY A 1 360 ? -2.196 -22.899 63.204 1.00 86.31 360 GLY A CA 1
ATOM 2751 C C . GLY A 1 360 ? -2.673 -24.345 63.095 1.00 86.31 360 GLY A C 1
ATOM 2752 O O . GLY A 1 360 ? -3.629 -24.732 63.764 1.00 86.31 360 GLY A O 1
ATOM 2753 N N . LEU A 1 361 ? -1.960 -25.169 62.319 1.00 85.69 361 LEU A N 1
ATOM 2754 C CA . LEU A 1 361 ? -2.188 -26.621 62.251 1.00 85.69 361 LEU A CA 1
ATOM 2755 C C . LEU A 1 361 ? -1.476 -27.391 63.371 1.00 85.69 361 LEU A C 1
ATOM 2757 O O . LEU A 1 361 ? -1.823 -28.534 63.674 1.00 85.69 361 LEU A O 1
ATOM 2761 N N . GLY A 1 362 ? -0.451 -26.778 63.958 1.00 87.00 362 GLY A N 1
ATOM 2762 C CA . GLY A 1 362 ? 0.436 -27.382 64.938 1.00 87.00 362 GLY A CA 1
ATOM 2763 C C . GLY A 1 362 ? 1.229 -28.580 64.413 1.00 87.00 362 GLY A C 1
ATOM 2764 O O . GLY A 1 362 ? 1.545 -29.489 65.185 1.00 87.00 362 GLY A O 1
ATOM 2765 N N . LYS A 1 363 ? 1.507 -28.594 63.105 1.00 91.12 363 LYS A N 1
ATOM 2766 C CA . LYS A 1 363 ? 2.126 -29.695 62.356 1.00 91.12 363 LYS A CA 1
ATOM 2767 C C . LYS A 1 363 ? 3.048 -29.160 61.259 1.00 91.12 363 LYS A C 1
ATOM 2769 O O . LYS A 1 363 ? 2.940 -28.009 60.845 1.00 91.12 363 LYS A O 1
ATOM 2774 N N . LEU A 1 364 ? 3.927 -30.024 60.759 1.00 93.19 364 LEU A N 1
ATOM 2775 C CA . LEU A 1 364 ? 4.595 -29.825 59.477 1.00 93.19 364 LEU A CA 1
ATOM 2776 C C . LEU A 1 364 ? 3.574 -29.973 58.346 1.00 93.19 364 LEU A C 1
ATOM 2778 O O . LEU A 1 364 ? 2.833 -30.956 58.311 1.00 93.19 364 LEU A O 1
ATOM 2782 N N . SER A 1 365 ? 3.565 -29.019 57.424 1.00 93.31 365 SER A N 1
ATOM 2783 C CA . SER A 1 365 ? 2.760 -29.024 56.206 1.00 93.31 365 SER A CA 1
ATOM 2784 C C . SER A 1 365 ? 3.688 -29.020 54.996 1.00 93.31 365 SER A C 1
ATOM 2786 O O . SER A 1 365 ? 4.718 -28.346 55.001 1.00 93.31 365 SER A O 1
ATOM 2788 N N . VAL A 1 366 ? 3.311 -29.757 53.954 1.00 94.19 366 VAL A N 1
ATOM 2789 C CA . VAL A 1 366 ? 3.923 -29.661 52.627 1.00 94.19 366 VAL A CA 1
ATOM 2790 C C . VAL A 1 366 ? 2.821 -29.260 51.666 1.00 94.19 366 VAL A C 1
ATOM 2792 O O . VAL A 1 366 ? 1.763 -29.888 51.649 1.00 94.19 366 VAL A O 1
ATOM 2795 N N . LYS A 1 367 ? 3.052 -28.197 50.901 1.00 92.38 367 LYS A N 1
ATOM 2796 C CA . LYS A 1 367 ? 2.120 -27.728 49.881 1.00 92.38 367 LYS A CA 1
ATOM 2797 C C . LYS A 1 367 ? 2.751 -27.747 48.499 1.00 92.38 367 LYS A C 1
ATOM 2799 O O . LYS A 1 367 ? 3.945 -27.487 48.378 1.00 92.38 367 LYS A O 1
ATOM 2804 N N . LYS A 1 368 ? 1.942 -28.040 47.487 1.00 89.44 368 LYS A N 1
ATOM 2805 C CA . LYS A 1 368 ? 2.282 -27.969 46.067 1.00 89.44 368 LYS A CA 1
ATOM 2806 C C . LYS A 1 368 ? 1.625 -26.725 45.480 1.00 89.44 368 LYS A C 1
ATOM 2808 O O . LYS A 1 368 ? 0.465 -26.451 45.785 1.00 89.44 368 LYS A O 1
ATOM 2813 N N . LEU A 1 369 ? 2.356 -25.974 44.665 1.00 85.19 369 LEU A N 1
ATOM 2814 C CA . LEU A 1 369 ? 1.767 -24.906 43.868 1.00 85.19 369 LEU A CA 1
ATOM 2815 C C . LEU A 1 369 ? 1.187 -25.511 42.587 1.00 85.19 369 LEU A C 1
ATOM 2817 O O . LEU A 1 369 ? 1.926 -26.132 41.821 1.00 85.19 369 LEU A O 1
ATOM 2821 N N . ASN A 1 370 ? -0.119 -25.349 42.361 1.00 67.62 370 ASN A N 1
ATOM 2822 C CA . ASN A 1 370 ? -0.718 -25.720 41.083 1.00 67.62 370 ASN A CA 1
ATOM 2823 C C . ASN A 1 370 ? -0.338 -24.667 40.024 1.00 67.62 370 ASN A C 1
ATOM 2825 O O . ASN A 1 370 ? -0.672 -23.492 40.175 1.00 67.62 370 ASN A O 1
ATOM 2829 N N . LEU A 1 371 ? 0.412 -25.085 39.000 1.00 57.59 371 LEU A N 1
ATOM 2830 C CA . LEU A 1 371 ? 0.941 -24.220 37.939 1.00 57.59 371 LEU A CA 1
ATOM 2831 C C . LEU A 1 371 ? 0.048 -24.173 36.688 1.00 57.59 371 LEU A C 1
ATOM 2833 O O . LEU A 1 371 ? 0.391 -23.467 35.740 1.00 57.59 371 LEU A O 1
ATOM 2837 N N . GLU A 1 372 ? -1.084 -24.888 36.653 1.00 49.09 372 GLU A N 1
ATOM 2838 C CA . GLU A 1 372 ? -2.040 -24.748 35.549 1.00 49.09 372 GLU A CA 1
ATOM 2839 C C . GLU A 1 372 ? -2.660 -23.341 35.570 1.00 49.09 372 GLU A C 1
ATOM 2841 O O . GLU A 1 372 ? -3.487 -23.008 36.419 1.00 49.09 372 GLU A O 1
ATOM 2846 N N . ILE A 1 373 ? -2.244 -22.492 34.625 1.00 52.78 373 ILE A N 1
ATOM 2847 C CA . ILE A 1 373 ? -2.910 -21.222 34.333 1.00 52.78 373 ILE A CA 1
ATOM 2848 C C . ILE A 1 373 ? -4.273 -21.565 33.733 1.00 52.78 373 ILE A C 1
ATOM 2850 O O . ILE A 1 373 ? -4.358 -21.996 32.582 1.00 52.78 373 ILE A O 1
ATOM 2854 N N . VAL A 1 374 ? -5.344 -21.362 34.498 1.00 56.22 374 VAL A N 1
ATOM 2855 C CA . VAL A 1 374 ? -6.696 -21.415 33.944 1.00 56.22 374 VAL A CA 1
ATOM 2856 C C . VAL A 1 374 ? -6.928 -20.111 33.187 1.00 56.22 374 VAL A C 1
ATOM 2858 O O . VAL A 1 374 ? -7.114 -19.055 33.791 1.00 56.22 374 VAL A O 1
ATOM 2861 N N . ALA A 1 375 ? -6.838 -20.172 31.859 1.00 60.66 375 ALA A N 1
ATOM 2862 C CA . ALA A 1 375 ? -7.070 -19.016 31.006 1.00 60.66 375 ALA A CA 1
ATOM 2863 C C . ALA A 1 375 ? -8.518 -18.530 31.151 1.00 60.66 375 ALA A C 1
ATOM 2865 O O . ALA A 1 375 ? -9.448 -19.338 31.172 1.00 60.66 375 ALA A O 1
ATOM 2866 N N . ALA A 1 376 ? -8.710 -17.212 31.215 1.00 69.88 376 ALA A N 1
ATOM 2867 C CA . ALA A 1 376 ? -10.026 -16.625 31.023 1.00 69.88 376 ALA A CA 1
ATOM 2868 C C . ALA A 1 376 ? -10.564 -17.036 29.644 1.00 69.88 376 ALA A C 1
ATOM 2870 O O . ALA A 1 376 ? -9.942 -16.773 28.616 1.00 69.88 376 ALA A O 1
ATOM 2871 N N . GLU A 1 377 ? -11.712 -17.701 29.626 1.00 82.62 377 GLU A N 1
ATOM 2872 C CA . GLU A 1 377 ? -12.402 -18.126 28.406 1.00 82.62 377 GLU A CA 1
ATOM 2873 C C . GLU A 1 377 ? -13.477 -17.118 28.002 1.00 82.62 377 GLU A C 1
ATOM 2875 O O . GLU A 1 377 ? -13.706 -16.881 26.818 1.00 82.62 377 GLU A O 1
ATOM 2880 N N . SER A 1 378 ? -14.156 -16.521 28.984 1.00 84.56 378 SER A N 1
ATOM 2881 C CA . SER A 1 378 ? -15.160 -15.489 28.736 1.00 84.56 378 SER A CA 1
ATOM 2882 C C . SER A 1 378 ? -15.288 -14.539 29.922 1.00 84.56 378 SER A C 1
ATOM 2884 O O . SER A 1 378 ? -14.864 -14.853 31.031 1.00 84.56 378 SER A O 1
ATOM 2886 N N . LEU A 1 379 ? -15.872 -13.371 29.685 1.00 91.94 379 LEU A N 1
ATOM 2887 C CA . LEU A 1 379 ? -16.201 -12.379 30.702 1.00 91.94 379 LEU A CA 1
ATOM 2888 C C . LEU A 1 379 ? -17.665 -11.993 30.498 1.00 91.94 379 LEU A C 1
ATOM 2890 O O . LEU A 1 379 ? -18.107 -11.849 29.359 1.00 91.94 379 LEU A O 1
ATOM 2894 N N . ILE A 1 380 ? -18.424 -11.823 31.576 1.00 91.62 380 ILE A N 1
ATOM 2895 C CA . ILE A 1 380 ? -19.778 -11.257 31.544 1.00 91.62 380 ILE A CA 1
ATOM 2896 C C . ILE A 1 380 ? -19.845 -10.014 32.426 1.00 91.62 380 ILE A C 1
ATOM 2898 O O . ILE A 1 380 ? -19.282 -10.008 33.519 1.00 91.62 380 ILE A O 1
ATOM 2902 N N . ILE A 1 381 ? -20.537 -8.971 31.962 1.00 94.19 381 ILE A N 1
ATOM 2903 C CA . ILE A 1 381 ? -20.857 -7.784 32.767 1.00 94.19 381 ILE A CA 1
ATOM 2904 C C . ILE A 1 381 ? -22.341 -7.828 33.136 1.00 94.19 381 ILE A C 1
ATOM 2906 O O . ILE A 1 381 ? -23.188 -8.210 32.331 1.00 94.19 381 ILE A O 1
ATOM 2910 N N . SER A 1 382 ? -22.657 -7.442 34.367 1.00 91.56 382 SER A N 1
ATOM 2911 C CA . SER A 1 382 ? -24.019 -7.293 34.880 1.00 91.56 382 SER A CA 1
ATOM 2912 C C . SER A 1 382 ? -24.114 -6.078 35.802 1.00 91.56 382 SER A C 1
ATOM 2914 O O . SER A 1 382 ? -23.101 -5.559 36.261 1.00 91.56 382 SER A O 1
ATOM 2916 N N . THR A 1 383 ? -25.326 -5.618 36.084 1.00 91.56 383 THR A N 1
ATOM 2917 C CA . THR A 1 383 ? -25.590 -4.580 37.087 1.00 91.56 383 THR A CA 1
ATOM 2918 C C . THR A 1 383 ? -25.718 -5.202 38.478 1.00 91.56 383 THR A C 1
ATOM 2920 O O . THR A 1 383 ? -26.182 -6.340 38.639 1.00 91.56 383 THR A O 1
ATOM 2923 N N . GLU A 1 384 ? -25.343 -4.460 39.518 1.00 86.81 384 GLU A N 1
ATOM 2924 C CA . GLU A 1 384 ? -25.598 -4.881 40.894 1.00 86.81 384 GLU A CA 1
ATOM 2925 C C . GLU A 1 384 ? -27.107 -5.113 41.107 1.00 86.81 384 GLU A C 1
ATOM 2927 O O . GLU A 1 384 ? -27.948 -4.313 40.702 1.00 86.81 384 GLU A O 1
ATOM 2932 N N . ALA A 1 385 ? -27.453 -6.253 41.713 1.00 79.19 385 ALA A N 1
ATOM 2933 C CA . ALA A 1 385 ? -28.829 -6.727 41.910 1.00 79.19 385 ALA A CA 1
ATOM 2934 C C . ALA A 1 385 ? -29.654 -7.008 40.630 1.00 79.19 385 ALA A C 1
ATOM 2936 O O . ALA A 1 385 ? -30.845 -7.306 40.747 1.00 79.19 385 ALA A O 1
ATOM 2937 N N . GLY A 1 386 ? -29.043 -6.996 39.437 1.00 79.19 386 GLY A N 1
ATOM 2938 C CA . GLY A 1 386 ? -29.721 -7.312 38.173 1.00 79.19 386 GLY A CA 1
ATOM 2939 C C . GLY A 1 386 ? -30.736 -6.252 37.736 1.00 79.19 386 GLY A C 1
ATOM 2940 O O . GLY A 1 386 ? -31.785 -6.596 37.195 1.00 79.19 386 GLY A O 1
ATOM 2941 N N . LEU A 1 387 ? -30.453 -4.983 38.033 1.00 84.69 387 LEU A N 1
ATOM 2942 C CA . LEU A 1 387 ? -31.215 -3.830 37.552 1.00 84.69 387 LEU A CA 1
ATOM 2943 C C . LEU A 1 387 ? -31.086 -3.669 36.026 1.00 84.69 387 LEU A C 1
ATOM 2945 O O . LEU A 1 387 ? -30.108 -4.117 35.429 1.00 84.69 387 LEU A O 1
ATOM 2949 N N . GLU A 1 388 ? -32.045 -2.997 35.393 1.00 89.69 388 GLU A N 1
ATOM 2950 C CA . GLU A 1 388 ? -31.870 -2.559 34.001 1.00 89.69 388 GLU A CA 1
ATOM 2951 C C . GLU A 1 388 ? -30.662 -1.599 33.919 1.00 89.69 388 GLU A C 1
ATOM 2953 O O . GLU A 1 388 ? -30.468 -0.803 34.845 1.00 89.69 388 GLU A O 1
ATOM 2958 N N . PRO A 1 389 ? -29.819 -1.674 32.871 1.00 91.50 389 PRO A N 1
ATOM 2959 C CA . PRO A 1 389 ? -28.638 -0.827 32.725 1.00 91.50 389 PRO A CA 1
ATOM 2960 C C . PRO A 1 389 ? -29.042 0.592 32.292 1.00 91.50 389 PRO A C 1
ATOM 2962 O O . PRO A 1 389 ? -28.777 1.030 31.176 1.00 91.50 389 PRO A O 1
ATOM 2965 N N . GLU A 1 390 ? -29.710 1.321 33.182 1.00 92.19 390 GLU A N 1
ATOM 2966 C CA . GLU A 1 390 ? -30.150 2.696 32.958 1.00 92.19 390 GLU A CA 1
ATOM 2967 C C . GLU A 1 390 ? -29.844 3.605 34.156 1.00 92.19 390 GLU A C 1
ATOM 2969 O O . GLU A 1 390 ? -29.972 3.213 35.318 1.00 92.19 390 GLU A O 1
ATOM 2974 N N . ILE A 1 391 ? -29.464 4.852 33.870 1.00 88.88 391 ILE A N 1
ATOM 2975 C CA . ILE A 1 391 ? -29.379 5.938 34.849 1.00 88.88 391 ILE A CA 1
ATOM 2976 C C . ILE A 1 391 ? -30.394 7.003 34.433 1.00 88.88 391 ILE A C 1
ATOM 2978 O O . ILE A 1 391 ? -30.188 7.742 33.474 1.00 88.88 391 ILE A O 1
ATOM 2982 N N . THR A 1 392 ? -31.511 7.077 35.158 1.00 88.19 392 THR A N 1
ATOM 2983 C CA . THR A 1 392 ? -32.638 7.976 34.838 1.00 88.19 392 THR A CA 1
ATOM 2984 C C . THR A 1 392 ? -32.827 9.099 35.860 1.00 88.19 392 THR A C 1
ATOM 2986 O O . THR A 1 392 ? -33.806 9.845 35.792 1.00 88.19 392 THR A O 1
ATOM 2989 N N . ILE A 1 393 ? -31.963 9.156 36.876 1.00 84.31 393 ILE A N 1
ATOM 2990 C CA . ILE A 1 393 ? -31.974 10.160 37.944 1.00 84.31 393 ILE A CA 1
ATOM 2991 C C . ILE A 1 393 ? -30.813 11.112 37.681 1.00 84.31 393 ILE A C 1
ATOM 2993 O O . ILE A 1 393 ? -29.710 10.649 37.395 1.00 84.31 393 ILE A O 1
ATOM 2997 N N . ASP A 1 394 ? -31.061 12.414 37.792 1.00 79.81 394 ASP A N 1
ATOM 2998 C CA . ASP A 1 394 ? -30.033 13.450 37.678 1.00 79.81 394 ASP A CA 1
ATOM 2999 C C . ASP A 1 394 ? -28.873 13.201 38.663 1.00 79.81 394 ASP A C 1
ATOM 3001 O O . ASP A 1 394 ? -29.110 13.001 39.859 1.00 79.81 394 ASP A O 1
ATOM 3005 N N . ASN A 1 395 ? -27.633 13.189 38.158 1.00 77.81 395 ASN A N 1
ATOM 3006 C CA . ASN A 1 395 ? -26.414 12.818 38.895 1.00 77.81 395 ASN A CA 1
ATOM 3007 C C . ASN A 1 395 ? -26.463 11.404 39.518 1.00 77.81 395 ASN A C 1
ATOM 3009 O O . ASN A 1 395 ? -25.869 11.145 40.570 1.00 77.81 395 ASN A O 1
ATOM 3013 N N . GLY A 1 396 ? -27.221 10.491 38.908 1.00 88.00 396 GLY A N 1
ATOM 3014 C CA . GLY A 1 396 ? -27.361 9.112 39.363 1.00 88.00 396 GLY A CA 1
ATOM 3015 C C . GLY A 1 396 ? -26.112 8.259 39.118 1.00 88.00 396 GLY A C 1
ATOM 3016 O O . GLY A 1 396 ? -25.259 8.578 38.287 1.00 88.00 396 GLY A O 1
ATOM 3017 N N . THR A 1 397 ? -26.025 7.135 39.829 1.00 93.44 397 THR A N 1
ATOM 3018 C CA . THR A 1 397 ? -24.960 6.138 39.667 1.00 93.44 397 THR A CA 1
ATOM 3019 C C . THR A 1 397 ? -25.538 4.742 39.451 1.00 93.44 397 THR A C 1
ATOM 3021 O O . THR A 1 397 ? -26.649 4.445 39.898 1.00 93.44 397 THR A O 1
ATOM 3024 N N . ILE A 1 398 ? -24.775 3.871 38.793 1.00 93.25 398 ILE A N 1
ATOM 3025 C CA . ILE A 1 398 ? -25.063 2.438 38.688 1.00 93.25 398 ILE A CA 1
ATOM 3026 C C . ILE A 1 398 ? -23.781 1.634 38.917 1.00 93.25 398 ILE A C 1
ATOM 3028 O O . ILE A 1 398 ? -22.717 1.968 38.398 1.00 93.25 398 ILE A O 1
ATOM 3032 N N . GLN A 1 399 ? -23.872 0.580 39.724 1.00 95.50 399 GLN A N 1
ATOM 3033 C CA . GLN A 1 399 ? -22.749 -0.311 40.002 1.00 95.50 399 GLN A CA 1
ATOM 3034 C C . GLN A 1 399 ? -22.737 -1.456 38.986 1.00 95.50 399 GLN A C 1
ATOM 3036 O O . GLN A 1 399 ? -23.714 -2.203 38.874 1.00 95.50 399 GLN A O 1
ATOM 3041 N N . LEU A 1 400 ? -21.624 -1.615 38.274 1.00 94.75 400 LEU A N 1
ATOM 3042 C CA . LEU A 1 400 ? -21.380 -2.727 37.360 1.00 94.75 400 LEU A CA 1
ATOM 3043 C C . LEU A 1 400 ? -20.521 -3.797 38.042 1.00 94.75 400 LEU A C 1
ATOM 3045 O O . LEU A 1 400 ? -19.676 -3.502 38.889 1.00 94.75 400 LEU A O 1
ATOM 3049 N N . LEU A 1 401 ? -20.766 -5.053 37.679 1.00 92.44 401 LEU A N 1
ATOM 3050 C CA . LEU A 1 401 ? -20.085 -6.247 38.168 1.00 92.44 401 LEU A CA 1
ATOM 3051 C C . LEU A 1 401 ? -19.601 -7.061 36.967 1.00 92.44 401 LEU A C 1
ATOM 3053 O O . LEU A 1 401 ? -20.383 -7.324 36.054 1.00 92.44 401 LEU A O 1
ATOM 3057 N N . ALA A 1 402 ? -18.343 -7.496 36.986 1.00 89.56 402 ALA A N 1
ATOM 3058 C CA . ALA A 1 402 ? -17.786 -8.393 35.980 1.00 89.56 402 ALA A CA 1
ATOM 3059 C C . ALA A 1 402 ? -17.502 -9.771 36.591 1.00 89.56 402 ALA A C 1
ATOM 3061 O O . ALA A 1 402 ? -17.033 -9.860 37.725 1.00 89.56 402 ALA A O 1
ATOM 3062 N N . VAL A 1 403 ? -17.777 -10.835 35.837 1.00 87.56 403 VAL A N 1
ATOM 3063 C CA . VAL A 1 403 ? -17.446 -12.219 36.206 1.00 87.56 403 VAL A CA 1
ATOM 3064 C C . VAL A 1 403 ? -16.700 -12.862 35.047 1.00 87.56 403 VAL A C 1
ATOM 3066 O O . VAL A 1 403 ? -17.201 -12.875 33.922 1.00 87.56 403 VAL A O 1
ATOM 3069 N N . VAL A 1 404 ? -15.517 -13.402 35.317 1.00 81.81 404 VAL A N 1
ATOM 3070 C CA . VAL A 1 404 ? -14.689 -14.106 34.332 1.00 81.81 404 VAL A CA 1
ATOM 3071 C C . VAL A 1 404 ? -14.893 -15.610 34.495 1.00 81.81 404 VAL A C 1
ATOM 3073 O O . VAL A 1 404 ? -14.906 -16.127 35.614 1.00 81.81 404 VAL A O 1
ATOM 3076 N N . THR A 1 405 ? -15.066 -16.327 33.386 1.00 76.81 405 THR A N 1
ATOM 3077 C CA . THR A 1 405 ? -15.221 -17.783 33.367 1.00 76.81 405 THR A CA 1
ATOM 3078 C C . THR A 1 405 ? -14.023 -18.473 32.720 1.00 76.81 405 THR A C 1
ATOM 3080 O O . THR A 1 405 ? -13.522 -17.962 31.718 1.00 76.81 405 THR A O 1
ATOM 3083 N N . PRO A 1 406 ? -13.662 -19.679 33.184 1.00 67.31 406 PRO A N 1
ATOM 3084 C CA . PRO A 1 406 ? -14.210 -20.353 34.370 1.00 67.31 406 PRO A CA 1
ATOM 3085 C C . PRO A 1 406 ? -13.828 -19.619 35.673 1.00 67.31 406 PRO A C 1
ATOM 3087 O O . PRO A 1 406 ? -12.881 -18.848 35.684 1.00 67.31 406 PRO A O 1
ATOM 3090 N N . GLU A 1 407 ? -14.546 -19.861 36.779 1.00 64.81 407 GLU A N 1
ATOM 3091 C CA . GLU A 1 407 ? -14.340 -19.173 38.082 1.00 64.81 407 GLU A CA 1
ATOM 3092 C C . GLU A 1 407 ? -12.902 -19.297 38.628 1.00 64.81 407 GLU A C 1
ATOM 3094 O O . GLU A 1 407 ? -12.482 -18.509 39.469 1.00 64.81 407 GLU A O 1
ATOM 3099 N N . GLN A 1 408 ? -12.140 -20.273 38.127 1.00 59.34 408 GLN A N 1
ATOM 3100 C CA . GLN A 1 408 ? -10.744 -20.511 38.500 1.00 59.34 408 GLN A CA 1
ATOM 3101 C C . GLN A 1 408 ? -9.746 -19.620 37.736 1.00 59.34 408 GLN A C 1
ATOM 3103 O O . GLN A 1 408 ? -8.577 -19.555 38.114 1.00 59.34 408 GLN A O 1
ATOM 3108 N N . ALA A 1 409 ? -10.193 -18.937 36.675 1.00 59.56 409 ALA A N 1
ATOM 3109 C CA . ALA A 1 409 ? -9.443 -17.867 36.026 1.00 59.56 409 ALA A CA 1
ATOM 3110 C C . ALA A 1 409 ? -9.431 -16.603 36.906 1.00 59.56 409 ALA A C 1
ATOM 3112 O O . ALA A 1 409 ? -10.149 -16.506 37.909 1.00 59.56 409 ALA A O 1
ATOM 3113 N N . SER A 1 410 ? -8.622 -15.610 36.536 1.00 68.56 410 SER A N 1
ATOM 3114 C CA . SER A 1 410 ? -8.625 -14.319 37.225 1.00 68.56 410 SER A CA 1
ATOM 3115 C C . SER A 1 410 ? -9.997 -13.706 37.298 1.00 68.56 410 SER A C 1
ATOM 3117 O O . SER A 1 410 ? -10.709 -13.686 36.306 1.00 68.56 410 SER A O 1
ATOM 3119 N N . GLN A 1 411 ? -10.303 -13.059 38.414 1.00 79.94 411 GLN A N 1
ATOM 3120 C CA . GLN A 1 411 ? -11.442 -12.146 38.477 1.00 79.94 411 GLN A CA 1
ATOM 3121 C C . GLN A 1 411 ? -11.007 -10.676 38.383 1.00 79.94 411 GLN A C 1
ATOM 3123 O O . GLN A 1 411 ? -11.827 -9.779 38.564 1.00 79.94 411 GLN A O 1
ATOM 3128 N N . GLN A 1 412 ? -9.721 -10.397 38.124 1.00 77.81 412 GLN A N 1
ATOM 3129 C CA . GLN A 1 412 ? -9.268 -9.028 37.896 1.00 77.81 412 GLN A CA 1
ATOM 3130 C C . GLN A 1 412 ? -9.673 -8.559 36.507 1.00 77.81 412 GLN A C 1
ATOM 3132 O O . GLN A 1 412 ? -9.337 -9.175 35.497 1.00 77.81 412 GLN A O 1
ATOM 3137 N N . VAL A 1 413 ? -10.349 -7.419 36.478 1.00 85.88 413 VAL A N 1
ATOM 3138 C CA . VAL A 1 413 ? -10.764 -6.763 35.248 1.00 85.88 413 VAL A CA 1
ATOM 3139 C C . VAL A 1 413 ? -10.301 -5.317 35.255 1.00 85.88 413 VAL A C 1
ATOM 3141 O O . VAL A 1 413 ? -10.147 -4.704 36.313 1.00 85.88 413 VAL A O 1
ATOM 3144 N N . VAL A 1 414 ? -10.087 -4.770 34.069 1.00 87.69 414 VAL A N 1
ATOM 3145 C CA . VAL A 1 414 ? -9.855 -3.340 33.877 1.00 87.69 414 VAL A CA 1
ATOM 3146 C C . VAL A 1 414 ? -11.126 -2.746 33.296 1.00 87.69 414 VAL A C 1
ATOM 3148 O O . VAL A 1 414 ? -11.606 -3.196 32.254 1.00 87.69 414 VAL A O 1
ATOM 3151 N N . TRP A 1 415 ? -11.666 -1.756 34.002 1.00 94.12 415 TRP A N 1
ATOM 3152 C CA . TRP A 1 415 ? -12.825 -0.986 33.576 1.00 94.12 415 TRP A CA 1
ATOM 3153 C C . TRP A 1 415 ? -12.377 0.200 32.738 1.00 94.12 415 TRP A C 1
ATOM 3155 O O . TRP A 1 415 ? -11.525 0.982 33.165 1.00 94.12 415 TRP A O 1
ATOM 3165 N N . THR A 1 416 ? -12.975 0.350 31.565 1.00 90.69 416 THR A N 1
ATOM 3166 C CA . THR A 1 416 ? -12.803 1.524 30.718 1.00 90.69 416 THR A CA 1
ATOM 3167 C C . THR A 1 416 ? -14.144 1.957 30.154 1.00 90.69 416 THR A C 1
ATOM 3169 O O . THR A 1 416 ? -15.015 1.142 29.842 1.00 90.69 416 THR A O 1
ATOM 3172 N N . LEU A 1 417 ? -14.310 3.265 30.015 1.00 91.38 417 LEU A N 1
ATOM 3173 C CA . LEU A 1 417 ? -15.301 3.804 29.100 1.00 91.38 417 LEU A CA 1
ATOM 3174 C C . LEU A 1 417 ? -14.706 3.697 27.702 1.00 91.38 417 LEU A C 1
ATOM 3176 O O . LEU A 1 417 ? -13.554 4.058 27.497 1.00 91.38 417 LEU A O 1
ATOM 3180 N N . ILE A 1 418 ? -15.453 3.114 26.772 1.00 88.19 418 ILE A N 1
ATOM 3181 C CA . ILE A 1 418 ? -15.034 3.049 25.365 1.00 88.19 418 ILE A CA 1
ATOM 3182 C C . ILE A 1 418 ? -15.934 3.894 24.465 1.00 88.19 418 ILE A C 1
ATOM 3184 O O . ILE A 1 418 ? -15.560 4.182 23.334 1.00 88.19 418 ILE A O 1
ATOM 3188 N N . SER A 1 419 ? -17.092 4.322 24.976 1.00 84.06 419 SER A N 1
ATOM 3189 C CA . SER A 1 419 ? -17.937 5.350 24.376 1.00 84.06 419 SER A CA 1
ATOM 3190 C C . SER A 1 419 ? -18.683 6.105 25.476 1.00 84.06 419 SER A C 1
ATOM 3192 O O . SER A 1 419 ? -19.121 5.500 26.455 1.00 84.06 419 SER A O 1
ATOM 3194 N N . GLY A 1 420 ? -18.824 7.422 25.322 1.00 75.88 420 GLY A N 1
ATOM 3195 C CA . GLY A 1 420 ? -19.586 8.263 26.245 1.00 75.88 420 GLY A CA 1
ATOM 3196 C C . GLY A 1 420 ? -18.807 8.845 27.435 1.00 75.88 420 GLY A C 1
ATOM 3197 O O . GLY A 1 420 ? -19.415 9.155 28.456 1.00 75.88 420 GLY A O 1
ATOM 3198 N N . GLU A 1 421 ? -17.485 9.038 27.324 1.00 79.69 421 GLU A N 1
ATOM 3199 C CA . GLU A 1 421 ? -16.627 9.577 28.407 1.00 79.69 421 GLU A CA 1
ATOM 3200 C C . GLU A 1 421 ? -17.032 10.976 28.911 1.00 79.69 421 GLU A C 1
ATOM 3202 O O . GLU A 1 421 ? -16.772 11.325 30.060 1.00 79.69 421 GLU A O 1
ATOM 3207 N N . ASN A 1 422 ? -17.717 11.770 28.080 1.00 76.00 422 ASN A N 1
ATOM 3208 C CA . ASN A 1 422 ? -18.258 13.081 28.470 1.00 76.00 422 ASN A CA 1
ATOM 3209 C C . ASN A 1 422 ? -19.621 12.987 29.189 1.00 76.00 422 ASN A C 1
ATOM 3211 O O . ASN A 1 422 ? -20.132 13.985 29.704 1.00 76.00 422 ASN A O 1
ATOM 3215 N N . HIS A 1 423 ? -20.217 11.793 29.216 1.00 78.88 423 HIS A N 1
ATOM 3216 C CA . HIS A 1 423 ? -21.562 11.534 29.730 1.00 78.88 423 HIS A CA 1
ATOM 3217 C C . HIS A 1 423 ? -21.581 10.737 31.030 1.00 78.88 423 HIS A C 1
ATOM 3219 O O . HIS A 1 423 ? -22.592 10.748 31.739 1.00 78.88 423 HIS A O 1
ATOM 3225 N N . ALA A 1 424 ? -20.476 10.070 31.363 1.00 86.38 424 ALA A N 1
ATOM 3226 C CA . ALA A 1 424 ? -20.291 9.425 32.647 1.00 86.38 424 ALA A CA 1
ATOM 3227 C C . ALA A 1 424 ? -18.811 9.248 32.994 1.00 86.38 424 ALA A C 1
ATOM 3229 O O . ALA A 1 424 ? -17.939 9.288 32.135 1.00 86.38 424 ALA A O 1
ATOM 3230 N N . THR A 1 425 ? -18.535 8.976 34.267 1.00 91.19 425 THR A N 1
ATOM 3231 C CA . THR A 1 425 ? -17.218 8.526 34.741 1.00 91.19 425 THR A CA 1
ATOM 3232 C C . THR A 1 425 ? -17.333 7.131 35.340 1.00 91.19 425 THR A C 1
ATOM 3234 O O . THR A 1 425 ? -18.350 6.819 35.961 1.00 91.19 425 THR A O 1
ATOM 3237 N N . ILE A 1 426 ? -16.310 6.291 35.157 1.00 94.88 426 ILE A N 1
ATOM 3238 C CA . ILE A 1 426 ? -16.224 4.964 35.776 1.00 94.88 426 ILE A CA 1
ATOM 3239 C C . ILE A 1 426 ? -14.971 4.853 36.640 1.00 94.88 426 ILE A C 1
ATOM 3241 O O . ILE A 1 426 ? -13.893 5.297 36.242 1.00 94.88 426 ILE A O 1
ATOM 3245 N N . ASP A 1 427 ? -15.106 4.269 37.827 1.00 91.81 427 ASP A N 1
ATOM 3246 C CA . ASP A 1 427 ? -13.972 3.998 38.708 1.00 91.81 427 ASP A CA 1
ATOM 3247 C C . ASP A 1 427 ? -13.454 2.551 38.594 1.00 91.81 427 ASP A C 1
ATOM 3249 O O . ASP A 1 427 ? -14.023 1.696 37.915 1.00 91.81 427 ASP A O 1
ATOM 3253 N N . GLN A 1 428 ? -12.355 2.252 39.294 1.00 86.38 428 GLN A N 1
ATOM 3254 C CA . GLN A 1 428 ? -11.728 0.921 39.288 1.00 86.38 428 GLN A CA 1
ATOM 3255 C C . GLN A 1 428 ? -12.605 -0.184 39.898 1.00 86.38 428 GLN A C 1
ATOM 3257 O O . GLN A 1 428 ? -12.285 -1.364 39.758 1.00 86.38 428 GLN A O 1
ATOM 3262 N N . THR A 1 429 ? -13.690 0.178 40.584 1.00 86.19 429 THR A N 1
ATOM 3263 C CA . THR A 1 429 ? -14.640 -0.770 41.171 1.00 86.19 429 THR A CA 1
ATOM 3264 C C . THR A 1 429 ? -15.830 -1.052 40.258 1.00 86.19 429 THR A C 1
ATOM 3266 O O . THR A 1 429 ? -16.640 -1.910 40.593 1.00 86.19 429 THR A O 1
ATOM 3269 N N . GLY A 1 430 ? -15.933 -0.379 39.106 1.00 91.19 430 GLY A N 1
ATOM 3270 C CA . GLY A 1 430 ? -17.062 -0.504 38.186 1.00 91.19 430 GLY A CA 1
ATOM 3271 C C . GLY A 1 430 ? -18.250 0.396 38.540 1.00 91.19 430 GLY A C 1
ATOM 3272 O O . GLY A 1 430 ? -19.355 0.154 38.054 1.00 91.19 430 GLY A O 1
ATOM 3273 N N . LEU A 1 431 ? -18.066 1.412 39.393 1.00 94.62 431 LEU A N 1
ATOM 3274 C CA . LEU A 1 431 ? -19.115 2.385 39.698 1.00 94.62 431 LEU A CA 1
ATOM 3275 C C . LEU A 1 431 ? -19.186 3.433 38.582 1.00 94.62 431 LEU A C 1
ATOM 3277 O O . LEU A 1 431 ? -18.264 4.233 38.420 1.00 94.62 431 LEU A O 1
ATOM 3281 N N . LEU A 1 432 ? -20.287 3.436 37.831 1.00 94.88 432 LEU A N 1
ATOM 3282 C CA . LEU A 1 432 ? -20.552 4.385 36.753 1.00 94.88 432 LEU A CA 1
ATOM 3283 C C . LEU A 1 432 ? -21.416 5.546 37.273 1.00 94.88 432 LEU A C 1
ATOM 3285 O O . LEU A 1 432 ? -22.479 5.320 37.850 1.00 94.88 432 LEU A O 1
ATOM 3289 N N . THR A 1 433 ? -20.973 6.786 37.062 1.00 91.06 433 THR A N 1
ATOM 3290 C CA . THR A 1 433 ? -21.653 8.019 37.504 1.00 91.06 433 THR A CA 1
ATOM 3291 C C . THR A 1 433 ? -22.024 8.883 36.306 1.00 91.06 433 THR A C 1
ATOM 3293 O O . THR A 1 433 ? -21.122 9.275 35.570 1.00 91.06 433 THR A O 1
ATOM 3296 N N . ALA A 1 434 ? -23.310 9.203 36.129 1.00 88.12 434 ALA A N 1
ATOM 3297 C CA . ALA A 1 434 ? -23.794 10.038 35.026 1.00 88.12 434 ALA A CA 1
ATOM 3298 C C . ALA A 1 434 ? -23.453 11.524 35.219 1.00 88.12 434 ALA A C 1
ATOM 3300 O O . ALA A 1 434 ? -23.557 12.051 36.328 1.00 88.12 434 ALA A O 1
ATOM 3301 N N . THR A 1 435 ? -23.090 12.199 34.128 1.00 78.50 435 THR A N 1
ATOM 3302 C CA . THR A 1 435 ? -22.762 13.634 34.099 1.00 78.50 435 THR A CA 1
ATOM 3303 C C . THR A 1 435 ? -23.629 14.437 33.127 1.00 78.50 435 THR A C 1
ATOM 3305 O O . THR A 1 435 ? -23.919 15.595 33.414 1.00 78.50 435 THR A O 1
ATOM 3308 N N . THR A 1 436 ? -24.076 13.859 32.005 1.00 70.69 436 THR A N 1
ATOM 3309 C CA . THR A 1 436 ? -24.946 14.523 31.007 1.00 70.69 436 THR A CA 1
ATOM 3310 C C . THR A 1 436 ? -25.926 13.525 30.365 1.00 70.69 436 THR A C 1
ATOM 3312 O O . THR A 1 436 ? -25.753 12.314 30.483 1.00 70.69 436 THR A O 1
ATOM 3315 N N . SER A 1 437 ? -27.014 14.005 29.746 1.00 73.06 437 SER A N 1
ATOM 3316 C CA . SER A 1 437 ? -28.152 13.163 29.322 1.00 73.06 437 SER A CA 1
ATOM 3317 C C . SER A 1 437 ? -28.055 12.715 27.868 1.00 73.06 437 SER A C 1
ATOM 3319 O O . SER A 1 437 ? -27.447 13.392 27.044 1.00 73.06 437 SER A O 1
ATOM 3321 N N . ASN A 1 438 ? -28.784 11.643 27.543 1.00 68.19 438 ASN A N 1
ATOM 3322 C CA . ASN A 1 438 ? -29.012 11.083 26.195 1.00 68.19 438 ASN A CA 1
ATOM 3323 C C . ASN A 1 438 ? -27.760 10.560 25.542 1.00 68.19 438 ASN A C 1
ATOM 3325 O O . ASN A 1 438 ? -27.535 10.729 24.348 1.00 68.19 438 ASN A O 1
ATOM 3329 N N . ALA A 1 439 ? -26.978 9.881 26.355 1.00 72.62 439 ALA A N 1
ATOM 3330 C CA . ALA A 1 439 ? -25.977 8.989 25.849 1.00 72.62 439 ALA A CA 1
ATOM 3331 C C . ALA A 1 439 ? -26.364 7.571 26.216 1.00 72.62 439 ALA A C 1
ATOM 3333 O O . ALA A 1 439 ? -26.855 7.291 27.313 1.00 72.62 439 ALA A O 1
ATOM 3334 N N . VAL A 1 440 ? -26.088 6.674 25.286 1.00 83.50 440 VAL A N 1
ATOM 3335 C CA . VAL A 1 440 ? -25.764 5.310 25.651 1.00 83.50 440 VAL A CA 1
ATOM 3336 C C . VAL A 1 440 ? -24.264 5.305 25.895 1.00 83.50 440 VAL A C 1
ATOM 3338 O O . VAL A 1 440 ? -23.478 5.651 25.017 1.00 83.50 440 VAL A O 1
ATOM 3341 N N . VAL A 1 441 ? -23.879 4.995 27.125 1.00 87.00 441 VAL A N 1
ATOM 3342 C CA . VAL A 1 441 ? -22.480 4.898 27.518 1.00 87.00 441 VAL A CA 1
ATOM 3343 C C . VAL A 1 441 ? -22.072 3.440 27.437 1.00 87.00 441 VAL A C 1
ATOM 3345 O O . VAL A 1 441 ? -22.656 2.596 28.120 1.00 87.00 441 VAL A O 1
ATOM 3348 N N . THR A 1 442 ? -21.056 3.147 26.630 1.00 92.25 442 THR A N 1
ATOM 3349 C CA . THR A 1 442 ? -20.527 1.790 26.503 1.00 92.25 442 THR A CA 1
ATOM 3350 C C . THR A 1 442 ? -19.349 1.623 27.447 1.00 92.25 442 THR A C 1
ATOM 3352 O O . THR A 1 442 ? -18.272 2.207 27.273 1.00 92.25 442 THR A O 1
ATOM 3355 N N . VAL A 1 443 ? -19.554 0.782 28.454 1.00 94.06 443 VAL A N 1
ATOM 3356 C CA . VAL A 1 443 ? -18.521 0.388 29.405 1.00 94.06 443 VAL A CA 1
ATOM 3357 C C . VAL A 1 443 ? -17.927 -0.939 28.966 1.00 94.06 443 VAL A C 1
ATOM 3359 O O . VAL A 1 443 ? -18.648 -1.918 28.776 1.00 94.06 443 VAL A O 1
ATOM 3362 N N . LYS A 1 444 ? -16.600 -0.997 28.869 1.00 94.56 444 LYS A N 1
ATOM 3363 C CA . LYS A 1 444 ? -15.847 -2.228 28.650 1.00 94.56 444 LYS A CA 1
ATOM 3364 C C . LYS A 1 444 ? -15.219 -2.689 29.959 1.00 94.56 444 LYS A C 1
ATOM 3366 O O . LYS A 1 444 ? -14.589 -1.910 30.672 1.00 94.56 444 LYS A O 1
ATOM 3371 N N . ALA A 1 445 ? -15.339 -3.982 30.227 1.00 94.19 445 ALA A N 1
ATOM 3372 C CA . ALA A 1 445 ? -14.471 -4.676 31.163 1.00 94.19 445 ALA A CA 1
ATOM 3373 C C . ALA A 1 445 ? -13.706 -5.742 30.387 1.00 94.19 445 ALA A C 1
ATOM 3375 O O . ALA A 1 445 ? -14.313 -6.557 29.690 1.00 94.19 445 ALA A O 1
ATOM 3376 N N . HIS A 1 446 ? -12.383 -5.744 30.498 1.00 90.88 446 HIS A N 1
ATOM 3377 C CA . HIS A 1 446 ? -11.560 -6.833 29.981 1.00 90.88 446 HIS A CA 1
ATOM 3378 C C . HIS A 1 446 ? -10.819 -7.532 31.111 1.00 90.88 446 HIS A C 1
ATOM 3380 O O . HIS A 1 446 ? -10.465 -6.897 32.105 1.00 90.88 446 HIS A O 1
ATOM 3386 N N . ALA A 1 447 ? -10.572 -8.828 30.945 1.00 83.44 447 ALA A N 1
ATOM 3387 C CA . ALA A 1 447 ? -9.721 -9.598 31.835 1.00 83.44 447 ALA A CA 1
ATOM 3388 C C . ALA A 1 447 ? -8.320 -8.966 31.852 1.00 83.44 447 ALA A C 1
ATOM 3390 O O . ALA A 1 447 ? -7.784 -8.578 30.805 1.00 83.44 447 ALA A O 1
ATOM 3391 N N . ALA A 1 448 ? -7.741 -8.796 33.037 1.00 76.38 448 ALA A N 1
ATOM 3392 C CA . ALA A 1 448 ? -6.461 -8.110 33.184 1.00 76.38 448 ALA A CA 1
ATOM 3393 C C . ALA A 1 448 ? -5.286 -8.914 32.581 1.00 76.38 448 ALA A C 1
ATOM 3395 O O . ALA A 1 448 ? -4.311 -8.314 32.134 1.00 76.38 448 ALA A O 1
ATOM 3396 N N . GLU A 1 449 ? -5.398 -10.242 32.489 1.00 68.12 449 GLU A N 1
ATOM 3397 C CA . GLU A 1 449 ? -4.426 -11.132 31.837 1.00 68.12 449 GLU A CA 1
ATOM 3398 C C . GLU A 1 449 ? -4.505 -11.150 30.310 1.00 68.12 449 GLU A C 1
ATOM 3400 O O . GLU A 1 449 ? -3.526 -11.494 29.648 1.00 68.12 449 GLU A O 1
ATOM 3405 N N . ASN A 1 450 ? -5.668 -10.840 29.737 1.00 72.38 450 ASN A N 1
ATOM 3406 C CA . ASN A 1 450 ? -5.889 -10.932 28.302 1.00 72.38 450 ASN A CA 1
ATOM 3407 C C . ASN A 1 450 ? -6.969 -9.941 27.876 1.00 72.38 450 ASN A C 1
ATOM 3409 O O . ASN A 1 450 ? -8.164 -10.209 27.986 1.00 72.38 450 ASN A O 1
ATOM 3413 N N . ILE A 1 451 ? -6.530 -8.820 27.309 1.00 80.88 451 ILE A N 1
ATOM 3414 C CA . ILE A 1 451 ? -7.402 -7.757 26.796 1.00 80.88 451 ILE A CA 1
ATOM 3415 C C . ILE A 1 451 ? -8.390 -8.235 25.715 1.00 80.88 451 ILE A C 1
ATOM 3417 O O . ILE A 1 451 ? -9.408 -7.579 25.481 1.00 80.88 451 ILE A O 1
ATOM 3421 N N . SER A 1 452 ? -8.112 -9.377 25.072 1.00 83.31 452 SER A N 1
ATOM 3422 C CA . SER A 1 452 ? -8.997 -9.999 24.077 1.00 83.31 452 SER A CA 1
ATOM 3423 C C . SER A 1 452 ? -10.207 -10.691 24.711 1.00 83.31 452 SER A C 1
ATOM 3425 O O . SER A 1 452 ? -11.201 -10.910 24.026 1.00 83.31 452 SER A O 1
ATOM 3427 N N . ILE A 1 453 ? -10.150 -11.017 26.007 1.00 86.19 453 ILE A N 1
ATOM 3428 C CA . ILE A 1 453 ? -11.282 -11.546 26.771 1.00 86.19 453 ILE A CA 1
ATOM 3429 C C . ILE A 1 453 ? -11.952 -10.373 27.463 1.00 86.19 453 ILE A C 1
ATOM 3431 O O . ILE A 1 453 ? -11.507 -9.883 28.498 1.00 86.19 453 ILE A O 1
ATOM 3435 N N . PHE A 1 454 ? -13.021 -9.886 26.856 1.00 93.12 454 PHE A N 1
ATOM 3436 C CA . PHE A 1 454 ? -13.741 -8.730 27.348 1.00 93.12 454 PHE A CA 1
ATOM 3437 C C . PHE A 1 454 ? -15.233 -8.899 27.139 1.00 93.12 454 PHE A C 1
ATOM 3439 O O . PHE A 1 454 ? -15.694 -9.767 26.399 1.00 93.12 454 PHE A O 1
ATOM 3446 N N . ASN A 1 455 ? -15.983 -8.034 27.796 1.00 95.81 455 ASN A N 1
ATOM 3447 C CA . ASN A 1 455 ? -17.384 -7.821 27.514 1.00 95.81 455 ASN A CA 1
ATOM 3448 C C . ASN A 1 455 ? -17.649 -6.317 27.556 1.00 95.81 455 ASN A C 1
ATOM 3450 O O . ASN A 1 455 ? -16.844 -5.540 28.083 1.00 95.81 455 ASN A O 1
ATOM 3454 N N . THR A 1 456 ? -18.765 -5.912 26.979 1.00 95.38 456 THR A N 1
ATOM 3455 C CA . THR A 1 456 ? -19.232 -4.535 26.981 1.00 95.38 456 THR A CA 1
ATOM 3456 C C . THR A 1 456 ? -20.665 -4.508 27.474 1.00 95.38 456 THR A C 1
ATOM 3458 O O . THR A 1 456 ? -21.448 -5.415 27.199 1.00 95.38 456 THR A O 1
ATOM 3461 N N . ILE A 1 457 ? -21.015 -3.462 28.207 1.00 93.88 457 ILE A N 1
ATOM 3462 C CA . ILE A 1 457 ? -22.397 -3.183 28.570 1.00 93.88 457 ILE A CA 1
ATOM 3463 C C . ILE A 1 457 ? -22.730 -1.755 28.168 1.00 93.88 457 ILE A C 1
ATOM 3465 O O . ILE A 1 457 ? -21.971 -0.826 28.448 1.00 93.88 457 ILE A O 1
ATOM 3469 N N . ASP A 1 458 ? -23.874 -1.608 27.518 1.00 93.75 458 ASP A N 1
ATOM 3470 C CA . ASP A 1 458 ? -24.451 -0.319 27.180 1.00 93.75 458 ASP A CA 1
ATOM 3471 C C . ASP A 1 458 ? -25.366 0.123 28.316 1.00 93.75 458 ASP A C 1
ATOM 3473 O O . ASP A 1 458 ? -26.292 -0.596 28.700 1.00 93.75 458 ASP A O 1
ATOM 3477 N N . VAL A 1 459 ? -25.092 1.304 28.867 1.00 90.50 459 VAL A N 1
ATOM 3478 C CA . VAL A 1 459 ? -25.904 1.924 29.913 1.00 90.50 459 VAL A CA 1
ATOM 3479 C C . VAL A 1 459 ? -26.608 3.142 29.335 1.00 90.50 459 VAL A C 1
ATOM 3481 O O . VAL A 1 459 ? -25.964 4.092 28.894 1.00 90.50 459 VAL A O 1
ATOM 3484 N N . SER A 1 460 ? -27.940 3.132 29.360 1.00 89.81 460 SER A N 1
ATOM 3485 C CA . SER A 1 460 ? -28.749 4.260 28.889 1.00 89.81 460 SER A CA 1
ATOM 3486 C C . SER A 1 460 ? -28.813 5.357 29.949 1.00 89.81 460 SER A C 1
ATOM 3488 O O . SER A 1 460 ? -29.338 5.145 31.042 1.00 89.81 460 SER A O 1
ATOM 3490 N N . ILE A 1 461 ? -28.318 6.549 29.630 1.00 86.81 461 ILE A N 1
ATOM 3491 C CA . ILE A 1 461 ? -28.364 7.714 30.514 1.00 86.81 461 ILE A CA 1
ATOM 3492 C C . ILE A 1 461 ? -29.416 8.691 29.995 1.00 86.81 461 ILE A C 1
ATOM 3494 O O . ILE A 1 461 ? -29.306 9.223 28.892 1.00 86.81 461 ILE A O 1
ATOM 3498 N N . THR A 1 462 ? -30.443 8.954 30.799 1.00 80.81 462 THR A N 1
ATOM 3499 C CA . THR A 1 462 ? -31.529 9.890 30.465 1.00 80.81 462 THR A CA 1
ATOM 3500 C C . THR A 1 462 ? -31.864 10.791 31.651 1.00 80.81 462 THR A C 1
ATOM 3502 O O . THR A 1 462 ? -31.486 10.510 32.789 1.00 80.81 462 THR A O 1
ATOM 3505 N N . ASN A 1 463 ? -32.582 11.887 31.392 1.00 75.50 463 ASN A N 1
ATOM 3506 C CA . ASN A 1 463 ? -33.012 12.869 32.395 1.00 75.50 463 ASN A CA 1
ATOM 3507 C C . ASN A 1 463 ? -31.874 13.472 33.234 1.00 75.50 463 ASN A C 1
ATOM 3509 O O . ASN A 1 463 ? -32.091 13.818 34.397 1.00 75.50 463 ASN A O 1
ATOM 3513 N N . GLN A 1 464 ? -30.680 13.609 32.661 1.00 76.69 464 GLN A N 1
ATOM 3514 C CA . GLN A 1 464 ? -29.666 14.476 33.261 1.00 76.69 464 GLN A CA 1
ATOM 3515 C C . GLN A 1 464 ? -29.932 15.899 32.788 1.00 76.69 464 GLN A C 1
ATOM 3517 O O . GLN A 1 464 ? -30.313 16.123 31.638 1.00 76.69 464 GLN A O 1
ATOM 3522 N N . ILE A 1 465 ? -29.768 16.868 33.671 1.00 70.00 465 ILE A N 1
ATOM 3523 C CA . ILE A 1 465 ? -29.948 18.265 33.297 1.00 70.00 465 ILE A CA 1
ATOM 3524 C C . ILE A 1 465 ? -28.570 18.885 33.267 1.00 70.00 465 ILE A C 1
ATOM 3526 O O . ILE A 1 465 ? -27.952 19.073 34.318 1.00 70.00 465 ILE A O 1
ATOM 3530 N N . SER A 1 466 ? -28.098 19.238 32.071 1.00 62.69 466 SER A N 1
ATOM 3531 C CA . SER A 1 466 ? -26.901 20.053 32.014 1.00 62.69 466 SER A CA 1
ATOM 3532 C C . SER A 1 466 ? -27.193 21.457 32.557 1.00 62.69 466 SER A C 1
ATOM 3534 O O . SER A 1 466 ? -28.133 22.119 32.108 1.00 62.69 466 SER A O 1
ATOM 3536 N N . PRO A 1 467 ? -26.382 21.981 33.492 1.00 67.38 467 PRO A N 1
ATOM 3537 C CA . PRO A 1 467 ? -26.438 23.389 33.867 1.00 67.38 467 PRO A CA 1
ATOM 3538 C C . PRO A 1 467 ? -25.829 24.318 32.796 1.00 67.38 467 PRO A C 1
ATOM 3540 O O . PRO A 1 467 ? -25.814 25.536 32.990 1.00 67.38 467 PRO A O 1
ATOM 3543 N N . VAL A 1 468 ? -25.301 23.772 31.696 1.00 72.44 468 VAL A N 1
ATOM 3544 C CA . VAL A 1 468 ? -24.566 24.491 30.651 1.00 72.44 468 VAL A CA 1
ATOM 3545 C C . VAL A 1 468 ? -25.445 24.645 29.404 1.00 72.44 468 VAL A C 1
ATOM 3547 O O . VAL A 1 468 ? -26.012 23.676 28.910 1.00 72.44 468 VAL A O 1
ATOM 3550 N N . GLN A 1 469 ? -25.582 25.873 28.889 1.00 80.44 469 GLN A N 1
ATOM 3551 C CA . GLN A 1 469 ? -26.366 26.123 27.673 1.00 80.44 469 GLN A CA 1
ATOM 3552 C C . GLN A 1 469 ? -25.591 25.739 26.403 1.00 80.44 469 GLN A C 1
ATOM 3554 O O . GLN A 1 469 ? -24.400 26.058 26.319 1.00 80.44 469 GLN A O 1
ATOM 3559 N N . PRO A 1 470 ? -26.260 25.128 25.407 1.00 82.31 470 PRO A N 1
ATOM 3560 C CA . PRO A 1 470 ? -25.658 24.826 24.115 1.00 82.31 470 PRO A CA 1
ATOM 3561 C C . PRO A 1 470 ? -25.406 26.112 23.320 1.00 82.31 470 PRO A C 1
ATOM 3563 O O . PRO A 1 470 ? -26.195 27.056 23.385 1.00 82.31 470 PRO A O 1
ATOM 3566 N N . GLN A 1 471 ? -24.290 26.155 22.597 1.00 88.06 471 GLN A N 1
ATOM 3567 C CA . GLN A 1 471 ? -23.850 27.317 21.820 1.00 88.06 471 GLN A CA 1
ATOM 3568 C C . GLN A 1 471 ? -23.840 27.027 20.324 1.00 88.06 471 GLN A C 1
ATOM 3570 O O . GLN A 1 471 ? -24.290 27.866 19.553 1.00 88.06 471 GLN A O 1
ATOM 3575 N N . GLU A 1 472 ? -23.358 25.854 19.920 1.00 88.94 472 GLU A N 1
ATOM 3576 C CA . GLU A 1 472 ? -23.222 25.446 18.518 1.00 88.94 472 GLU A CA 1
ATOM 3577 C C . GLU A 1 472 ? -23.490 23.945 18.388 1.00 88.94 472 GLU A C 1
ATOM 3579 O O . GLU A 1 472 ? -23.373 23.211 19.366 1.00 88.94 472 GLU A O 1
ATOM 3584 N N . THR A 1 473 ? -23.878 23.479 17.203 1.00 89.31 473 THR A N 1
ATOM 3585 C CA . THR A 1 473 ? -24.029 22.052 16.872 1.00 89.31 473 THR A CA 1
ATOM 3586 C C . THR A 1 473 ? -23.243 21.782 15.601 1.00 89.31 473 THR A C 1
ATOM 3588 O O . THR A 1 473 ? -23.260 22.630 14.720 1.00 89.31 473 THR A O 1
ATOM 3591 N N . TYR A 1 474 ? -22.564 20.640 15.535 1.00 87.50 474 TYR A N 1
ATOM 3592 C CA . TYR A 1 474 ? -21.714 20.215 14.423 1.00 87.50 474 TYR A CA 1
ATOM 3593 C C . TYR A 1 474 ? -22.039 18.775 14.033 1.00 87.50 474 TYR A C 1
ATOM 3595 O O . TYR A 1 474 ? -22.339 17.970 14.917 1.00 87.50 474 TYR A O 1
ATOM 3603 N N . ILE A 1 475 ? -21.938 18.437 12.749 1.00 91.62 475 ILE A N 1
ATOM 3604 C CA . ILE A 1 475 ? -22.009 17.060 12.249 1.00 91.62 475 ILE A CA 1
ATOM 3605 C C . ILE A 1 475 ? -20.598 16.550 11.950 1.00 91.62 475 ILE A C 1
ATOM 3607 O O . ILE A 1 475 ? -19.782 17.240 11.345 1.00 91.62 475 ILE A O 1
ATOM 3611 N N . THR A 1 476 ? -20.326 15.303 12.322 1.00 87.19 476 THR A N 1
ATOM 3612 C CA . THR A 1 476 ? -19.168 14.551 11.836 1.00 87.19 476 THR A CA 1
ATOM 3613 C C . THR A 1 476 ? -19.576 13.144 11.405 1.00 87.19 476 THR A C 1
ATOM 3615 O O . THR A 1 476 ? -20.636 12.646 11.783 1.00 87.19 476 THR A O 1
ATOM 3618 N N . THR A 1 477 ? -18.739 12.497 10.607 1.00 87.06 477 THR A N 1
ATOM 3619 C CA . THR A 1 477 ? -18.847 11.075 10.275 1.00 87.06 477 THR A CA 1
ATOM 3620 C C . THR A 1 477 ? -18.172 10.226 11.351 1.00 87.06 477 THR A C 1
ATOM 3622 O O . THR A 1 477 ? -17.282 10.682 12.078 1.00 87.06 477 THR A O 1
ATOM 3625 N N . GLU A 1 478 ? -18.566 8.960 11.458 1.00 85.06 478 GLU A N 1
ATOM 3626 C CA . GLU A 1 478 ? -17.849 7.999 12.294 1.00 85.06 478 GLU A CA 1
ATOM 3627 C C . GLU A 1 478 ? -16.361 7.927 11.911 1.00 85.06 478 GLU A C 1
ATOM 3629 O O . GLU A 1 478 ? -16.012 7.796 10.743 1.00 85.06 478 GLU A O 1
ATOM 3634 N N . ASN A 1 479 ? -15.464 8.038 12.896 1.00 77.75 479 ASN A N 1
ATOM 3635 C CA . ASN A 1 479 ? -14.006 8.063 12.695 1.00 77.75 479 ASN A CA 1
ATOM 3636 C C . ASN A 1 479 ? -13.482 9.182 11.766 1.00 77.75 479 ASN A C 1
ATOM 3638 O O . ASN A 1 479 ? -12.343 9.097 11.307 1.00 77.75 479 ASN A O 1
ATOM 3642 N N . ASN A 1 480 ? -14.267 10.239 11.512 1.00 74.38 480 ASN A N 1
ATOM 3643 C CA . ASN A 1 480 ? -13.932 11.322 10.577 1.00 74.38 480 ASN A CA 1
ATOM 3644 C C . ASN A 1 480 ? -13.613 10.827 9.147 1.00 74.38 480 ASN A C 1
ATOM 3646 O O . ASN A 1 480 ? -12.775 11.417 8.457 1.00 74.38 480 ASN A O 1
ATOM 3650 N N . VAL A 1 481 ? -14.249 9.735 8.704 1.00 80.31 481 VAL A N 1
ATOM 3651 C CA . VAL A 1 481 ? -14.125 9.234 7.324 1.00 80.31 481 VAL A CA 1
ATOM 3652 C C . VAL A 1 481 ? -14.750 10.199 6.311 1.00 80.31 481 VAL A C 1
ATOM 3654 O O . VAL A 1 481 ? -15.521 11.092 6.671 1.00 80.31 481 VAL A O 1
ATOM 3657 N N . ASN A 1 482 ? -14.427 10.034 5.028 1.00 81.38 482 ASN A N 1
ATOM 3658 C CA . ASN A 1 482 ? -15.083 10.789 3.961 1.00 81.38 482 ASN A CA 1
ATOM 3659 C C . ASN A 1 482 ? -16.617 10.541 4.001 1.00 81.38 482 ASN A C 1
ATOM 3661 O O . ASN A 1 482 ? -17.023 9.385 4.121 1.00 81.38 482 ASN A O 1
ATOM 3665 N N . PRO A 1 483 ? -17.466 11.592 3.945 1.00 87.00 483 PRO A N 1
ATOM 3666 C CA . PRO A 1 483 ? -18.922 11.441 3.897 1.00 87.00 483 PRO A CA 1
ATOM 3667 C C . PRO A 1 483 ? -19.466 10.845 2.589 1.00 87.00 483 PRO A C 1
ATOM 3669 O O . PRO A 1 483 ? -20.666 10.604 2.514 1.00 87.00 483 PRO A O 1
ATOM 3672 N N . ASP A 1 484 ? -18.649 10.625 1.559 1.00 89.12 484 ASP A N 1
ATOM 3673 C CA . ASP A 1 484 ? -19.079 9.971 0.324 1.00 89.12 484 ASP A CA 1
ATOM 3674 C C . ASP A 1 484 ? -19.346 8.470 0.543 1.00 89.12 484 ASP A C 1
ATOM 3676 O O . ASP A 1 484 ? -18.541 7.739 1.120 1.00 89.12 484 ASP A O 1
ATOM 3680 N N . ILE A 1 485 ? -20.476 7.992 0.023 1.00 90.44 485 ILE A N 1
ATOM 3681 C CA . ILE A 1 485 ? -20.873 6.583 0.038 1.00 90.44 485 ILE A CA 1
ATOM 3682 C C . ILE A 1 485 ? -20.527 5.971 -1.322 1.00 90.44 485 ILE A C 1
ATOM 3684 O O . ILE A 1 485 ? -21.039 6.408 -2.351 1.00 90.44 485 ILE A O 1
ATOM 3688 N N . LEU A 1 486 ? -19.665 4.951 -1.336 1.00 90.50 486 LEU A N 1
ATOM 3689 C CA . LEU A 1 486 ? -19.124 4.363 -2.573 1.00 90.50 486 LEU A CA 1
ATOM 3690 C C . LEU A 1 486 ? -19.941 3.183 -3.138 1.00 90.50 486 LEU A C 1
ATOM 3692 O O . LEU A 1 486 ? -19.571 2.623 -4.167 1.00 90.50 486 LEU A O 1
ATOM 3696 N N . SER A 1 487 ? -21.017 2.770 -2.466 1.00 91.00 487 SER A N 1
ATOM 3697 C CA . SER A 1 487 ? -21.926 1.713 -2.929 1.00 91.00 487 SER A CA 1
ATOM 3698 C C . SER A 1 487 ? -23.306 1.863 -2.288 1.00 91.00 487 SER A C 1
ATOM 3700 O O . SER A 1 487 ? -23.411 2.297 -1.142 1.00 91.00 487 SER A O 1
ATOM 3702 N N . LEU A 1 488 ? -24.364 1.433 -2.982 1.00 91.00 488 LEU A N 1
ATOM 3703 C CA . LEU A 1 488 ? -25.735 1.418 -2.447 1.00 91.00 488 LEU A CA 1
ATOM 3704 C C . LEU A 1 488 ? -25.960 0.390 -1.323 1.00 91.00 488 LEU A C 1
ATOM 3706 O O . LEU A 1 488 ? -27.002 0.419 -0.677 1.00 91.00 488 LEU A O 1
ATOM 3710 N N . ASP A 1 489 ? -25.002 -0.505 -1.079 1.00 91.12 489 ASP A N 1
ATOM 3711 C CA . ASP A 1 489 ? -25.086 -1.514 -0.014 1.00 91.12 489 ASP A CA 1
ATOM 3712 C C . ASP A 1 489 ? -24.340 -1.098 1.271 1.00 91.12 489 ASP A C 1
ATOM 3714 O O . ASP A 1 489 ? -24.249 -1.884 2.217 1.00 91.12 489 ASP A O 1
ATOM 3718 N N . THR A 1 490 ? -23.792 0.122 1.311 1.00 91.25 490 THR A N 1
ATOM 3719 C CA . THR A 1 490 ? -22.980 0.625 2.426 1.00 91.25 490 THR A CA 1
ATOM 3720 C C . THR A 1 490 ? -23.661 1.817 3.094 1.00 91.25 490 THR A C 1
ATOM 3722 O O . THR A 1 490 ? -23.799 2.876 2.488 1.00 91.25 490 THR A O 1
ATOM 3725 N N . ASP A 1 491 ? -24.042 1.667 4.362 1.00 93.50 491 ASP A N 1
ATOM 3726 C CA . ASP A 1 491 ? -24.556 2.776 5.172 1.00 93.50 491 ASP A CA 1
ATOM 3727 C C . ASP A 1 491 ? -23.412 3.679 5.686 1.00 93.50 491 ASP A C 1
ATOM 3729 O O . ASP A 1 491 ? -22.279 3.229 5.878 1.00 93.50 491 ASP A O 1
ATOM 3733 N N . LEU A 1 492 ? -23.720 4.950 5.963 1.00 94.56 492 LEU A N 1
ATOM 3734 C CA . LEU A 1 492 ? -22.811 5.912 6.598 1.00 94.56 492 LEU A CA 1
ATOM 3735 C C . LEU A 1 492 ? -23.355 6.329 7.965 1.00 94.56 492 LEU A C 1
ATOM 3737 O O . LEU A 1 492 ? -24.482 6.803 8.072 1.00 94.56 492 LEU A O 1
ATOM 3741 N N . GLN A 1 493 ? -22.537 6.233 9.009 1.00 95.81 493 GLN A N 1
ATOM 3742 C CA . GLN A 1 493 ? -22.911 6.709 10.339 1.00 95.81 493 GLN A CA 1
ATOM 3743 C C . GLN A 1 493 ? -22.481 8.169 10.543 1.00 95.81 493 GLN A C 1
ATOM 3745 O O . GLN A 1 493 ? -21.295 8.502 10.441 1.00 95.81 493 GLN A O 1
ATOM 3750 N N . LEU A 1 494 ? -23.444 9.033 10.876 1.00 92.88 494 LEU A N 1
ATOM 3751 C CA . LEU A 1 494 ? -23.211 10.413 11.299 1.00 92.88 494 LEU A CA 1
ATOM 3752 C C . LEU A 1 494 ? -23.391 10.572 12.810 1.00 92.88 494 LEU A C 1
ATOM 3754 O O . LEU A 1 494 ? -24.218 9.910 13.434 1.00 92.88 494 LEU A O 1
ATOM 3758 N N . TYR A 1 495 ? -22.652 11.516 13.379 1.00 89.06 495 TYR A N 1
ATOM 3759 C CA . TYR A 1 495 ? -22.770 11.957 14.762 1.00 89.06 495 TYR A CA 1
ATOM 3760 C C . TYR A 1 495 ? -22.959 13.468 14.804 1.00 89.06 495 TYR A C 1
ATOM 3762 O O . TYR A 1 495 ? -22.349 14.200 14.026 1.00 89.06 495 TYR A O 1
ATOM 3770 N N . ALA A 1 496 ? -23.783 13.937 15.737 1.00 89.50 496 ALA A N 1
ATOM 3771 C CA . ALA A 1 496 ? -23.908 15.354 16.033 1.00 89.50 496 ALA A CA 1
ATOM 3772 C C . ALA A 1 496 ? -23.296 15.652 17.403 1.00 89.50 496 ALA A C 1
ATOM 3774 O O . ALA A 1 496 ? -23.531 14.916 18.361 1.00 89.50 496 ALA A O 1
ATOM 3775 N N . LEU A 1 497 ? -22.535 16.741 17.496 1.00 85.75 497 LEU A N 1
ATOM 3776 C CA . LEU A 1 497 ? -21.959 17.239 18.740 1.00 85.75 497 LEU A CA 1
ATOM 3777 C C . LEU A 1 497 ? -22.406 18.681 18.964 1.00 85.75 497 LEU A C 1
ATOM 3779 O O . LEU A 1 497 ? -22.159 19.558 18.139 1.00 85.75 497 LEU A O 1
ATOM 3783 N N . THR A 1 498 ? -23.020 18.938 20.109 1.00 85.56 498 THR A N 1
ATOM 3784 C CA . THR A 1 498 ? -23.358 20.275 20.582 1.00 85.56 498 THR A CA 1
ATOM 3785 C C . THR A 1 498 ? -22.267 20.777 21.538 1.00 85.56 498 THR A C 1
ATOM 3787 O O . THR A 1 498 ? -21.937 20.117 22.521 1.00 85.56 498 THR A O 1
ATOM 3790 N N . ILE A 1 499 ? -21.689 21.949 21.262 1.00 80.69 499 ILE A N 1
ATOM 3791 C CA . ILE A 1 499 ? -20.633 22.575 22.077 1.00 80.69 499 ILE A CA 1
ATOM 3792 C C . ILE A 1 499 ? -21.248 23.673 22.961 1.00 80.69 499 ILE A C 1
ATOM 3794 O O . ILE A 1 499 ? -22.123 24.403 22.487 1.00 80.69 499 ILE A O 1
ATOM 3798 N N . PRO A 1 500 ? -20.798 23.845 24.221 1.00 81.25 500 PRO A N 1
ATOM 3799 C CA . PRO A 1 500 ? -19.832 23.002 24.941 1.00 81.25 500 PRO A CA 1
ATOM 3800 C C . PRO A 1 500 ? -20.397 21.596 25.204 1.00 81.25 500 PRO A C 1
ATOM 3802 O O . PRO A 1 500 ? -21.606 21.448 25.356 1.00 81.25 500 PRO A O 1
ATOM 3805 N N . VAL A 1 501 ? -19.539 20.568 25.217 1.00 69.81 501 VAL A N 1
ATOM 3806 C CA . VAL A 1 501 ? -19.955 19.147 25.284 1.00 69.81 501 VAL A CA 1
ATOM 3807 C C . VAL A 1 501 ? -20.733 18.814 26.558 1.00 69.81 501 VAL A C 1
ATOM 3809 O O . VAL A 1 501 ? -21.511 17.866 26.610 1.00 69.81 501 VAL A O 1
ATOM 3812 N N . GLU A 1 502 ? -20.553 19.633 27.589 1.00 71.38 502 GLU A N 1
ATOM 3813 C CA . GLU A 1 502 ? -21.297 19.562 28.829 1.00 71.38 502 GLU A CA 1
ATOM 3814 C C . GLU A 1 502 ? -22.776 19.917 28.645 1.00 71.38 502 GLU A C 1
ATOM 3816 O O . GLU A 1 502 ? -23.560 19.527 29.499 1.00 71.38 502 GLU A O 1
ATOM 3821 N N . ALA A 1 503 ? -23.171 20.648 27.593 1.00 77.31 503 ALA A N 1
ATOM 3822 C CA . ALA A 1 503 ? -24.557 21.025 27.302 1.00 77.31 503 ALA A CA 1
ATOM 3823 C C . ALA A 1 503 ? -25.417 19.837 26.824 1.00 77.31 503 ALA A C 1
ATOM 3825 O O . ALA A 1 503 ? -24.914 18.758 26.514 1.00 77.31 503 ALA A O 1
ATOM 3826 N N . ASP A 1 504 ? -26.734 20.037 26.742 1.00 74.69 504 ASP A N 1
ATOM 3827 C CA . ASP A 1 504 ? -27.663 19.012 26.255 1.00 74.69 504 ASP A CA 1
ATOM 3828 C C . ASP A 1 504 ? -27.431 18.682 24.765 1.00 74.69 504 ASP A C 1
ATOM 3830 O O . ASP A 1 504 ? -27.530 19.556 23.901 1.00 74.69 504 ASP A O 1
ATOM 3834 N N . GLN A 1 505 ? -27.208 17.399 24.463 1.00 80.19 505 GLN A N 1
ATOM 3835 C CA . GLN A 1 505 ? -26.819 16.900 23.132 1.00 80.19 505 GLN A CA 1
ATOM 3836 C C . GLN A 1 505 ? -27.998 16.457 22.242 1.00 80.19 505 GLN A C 1
ATOM 3838 O O . GLN A 1 505 ? -27.810 15.784 21.233 1.00 80.19 505 GLN A O 1
ATOM 3843 N N . TYR A 1 506 ? -29.242 16.778 22.611 1.00 81.38 506 TYR A N 1
ATOM 3844 C CA . TYR A 1 506 ? -30.411 16.334 21.848 1.00 81.38 506 TYR A CA 1
ATOM 3845 C C . TYR A 1 506 ? -30.449 16.975 20.455 1.00 81.38 506 TYR A C 1
ATOM 3847 O O . TYR A 1 506 ? -30.621 18.192 20.351 1.00 81.38 506 TYR A O 1
ATOM 3855 N N . VAL A 1 507 ? -30.456 16.173 19.389 1.00 88.50 507 VAL A N 1
ATOM 3856 C CA . VAL A 1 507 ? -30.688 16.642 18.013 1.00 88.50 507 VAL A CA 1
ATOM 3857 C C . VAL A 1 507 ? -31.818 15.877 17.325 1.00 88.50 507 VAL A C 1
ATOM 3859 O O . VAL A 1 507 ? -32.181 14.774 17.720 1.00 88.50 507 VAL A O 1
ATOM 3862 N N . THR A 1 508 ? -32.369 16.475 16.277 1.00 93.62 508 THR A N 1
ATOM 3863 C CA . THR A 1 508 ? -33.294 15.842 15.335 1.00 93.62 508 THR A CA 1
ATOM 3864 C C . THR A 1 508 ? -32.660 15.816 13.950 1.00 93.62 508 THR A C 1
ATOM 3866 O O . THR A 1 508 ? -32.158 16.840 13.478 1.00 93.62 508 THR A O 1
ATOM 3869 N N . TRP A 1 509 ? -32.675 14.645 13.312 1.00 96.56 509 TRP A N 1
ATOM 3870 C CA . TRP A 1 509 ? -32.128 14.436 11.974 1.00 96.56 509 TRP A CA 1
ATOM 3871 C C . TRP A 1 509 ? -33.187 14.636 10.891 1.00 96.56 509 TRP A C 1
ATOM 3873 O O . TRP A 1 509 ? -34.364 14.316 11.070 1.00 96.56 509 TRP A O 1
ATOM 3883 N N . SER A 1 510 ? -32.776 15.193 9.753 1.00 96.19 510 SER A N 1
ATOM 3884 C CA . SER A 1 510 ? -33.656 15.408 8.603 1.00 96.19 510 SER A CA 1
ATOM 3885 C C . SER A 1 510 ? -32.879 15.492 7.292 1.00 96.19 510 SER A C 1
ATOM 3887 O O . SER A 1 510 ? -31.767 16.017 7.256 1.00 96.19 510 SER A O 1
ATOM 3889 N N . VAL A 1 511 ? -33.490 15.026 6.201 1.00 97.38 511 VAL A N 1
ATOM 3890 C CA . VAL A 1 511 ? -32.970 15.222 4.840 1.00 97.38 511 VAL A CA 1
ATOM 3891 C C . VAL A 1 511 ? -33.496 16.548 4.294 1.00 97.38 511 VAL A C 1
ATOM 3893 O O . VAL A 1 511 ? -34.707 16.741 4.184 1.00 97.38 511 VAL A O 1
ATOM 3896 N N . GLN A 1 512 ? -32.594 17.464 3.954 1.00 97.00 512 GLN A N 1
ATOM 3897 C CA . GLN A 1 512 ? -32.924 18.782 3.402 1.00 97.00 512 GLN A CA 1
ATOM 3898 C C . GLN A 1 512 ? -33.021 18.744 1.875 1.00 97.00 512 GLN A C 1
ATOM 3900 O O . GLN A 1 512 ? -33.892 19.384 1.284 1.00 97.00 512 GLN A O 1
ATOM 3905 N N . VAL A 1 513 ? -32.142 17.967 1.237 1.00 95.75 513 VAL A N 1
ATOM 3906 C CA . VAL A 1 513 ? -32.072 17.765 -0.217 1.00 95.75 513 VAL A CA 1
ATOM 3907 C C . VAL A 1 513 ? -31.742 16.298 -0.489 1.00 95.75 513 VAL A C 1
ATOM 3909 O O . VAL A 1 513 ? -30.971 15.715 0.265 1.00 95.75 513 VAL A O 1
ATOM 3912 N N . GLY A 1 514 ? -32.304 15.710 -1.550 1.00 95.19 514 GLY A N 1
ATOM 3913 C CA . GLY A 1 514 ? -31.969 14.345 -1.978 1.00 95.19 514 GLY A CA 1
ATOM 3914 C C . GLY A 1 514 ? -32.602 13.237 -1.133 1.00 95.19 514 GLY A C 1
ATOM 3915 O O . GLY A 1 514 ? -31.962 12.229 -0.865 1.00 95.19 514 GLY A O 1
ATOM 3916 N N . ALA A 1 515 ? -33.859 13.393 -0.703 1.00 95.69 515 ALA A N 1
ATOM 3917 C CA . ALA A 1 515 ? -34.579 12.346 0.043 1.00 95.69 515 ALA A CA 1
ATOM 3918 C C . ALA A 1 515 ? -34.865 11.075 -0.786 1.00 95.69 515 ALA A C 1
ATOM 3920 O O . ALA A 1 515 ? -35.247 10.047 -0.235 1.00 95.69 515 ALA A O 1
ATOM 3921 N N . ASP A 1 516 ? -34.714 11.159 -2.107 1.00 96.38 516 ASP A N 1
ATOM 3922 C CA . ASP A 1 516 ? -34.689 10.048 -3.057 1.00 96.38 516 ASP A CA 1
ATOM 3923 C C . ASP A 1 516 ? -33.286 9.441 -3.251 1.00 96.38 516 ASP A C 1
ATOM 3925 O O . ASP A 1 516 ? -33.187 8.337 -3.777 1.00 96.38 516 ASP A O 1
ATOM 3929 N N . VAL A 1 517 ? -32.229 10.129 -2.801 1.00 95.56 517 VAL A N 1
ATOM 3930 C CA . VAL A 1 517 ? -30.819 9.700 -2.870 1.00 95.56 517 VAL A CA 1
ATOM 3931 C C . VAL A 1 517 ? -30.381 9.010 -1.581 1.00 95.56 517 VAL A C 1
ATOM 3933 O O . VAL A 1 517 ? -29.717 7.983 -1.651 1.00 95.56 517 VAL A O 1
ATOM 3936 N N . ALA A 1 518 ? -30.740 9.543 -0.410 1.00 96.62 518 ALA A N 1
ATOM 3937 C CA . ALA A 1 518 ? -30.412 8.945 0.884 1.00 96.62 518 ALA A CA 1
ATOM 3938 C C . ALA A 1 518 ? -31.468 9.275 1.951 1.00 96.62 518 ALA A C 1
ATOM 3940 O O . ALA A 1 518 ? -32.125 10.320 1.905 1.00 96.62 518 ALA A O 1
ATOM 3941 N N . SER A 1 519 ? -31.602 8.402 2.948 1.00 96.56 519 SER A N 1
ATOM 3942 C CA . SER A 1 519 ? -32.401 8.636 4.159 1.00 96.56 519 SER A CA 1
ATOM 3943 C C . SER A 1 519 ? -31.518 8.662 5.400 1.00 96.56 519 SER A C 1
ATOM 3945 O O . SER A 1 519 ? -30.527 7.948 5.427 1.00 96.56 519 SER A O 1
ATOM 3947 N N . VAL A 1 520 ? -31.896 9.423 6.431 1.00 97.19 520 VAL A N 1
ATOM 3948 C CA . VAL A 1 520 ? -31.228 9.426 7.744 1.00 97.19 520 VAL A CA 1
ATOM 3949 C C . VAL A 1 520 ? -32.225 9.065 8.844 1.00 97.19 520 VAL A C 1
ATOM 3951 O O . VAL A 1 520 ? -33.354 9.569 8.835 1.00 97.19 520 VAL A O 1
ATOM 3954 N N . ASP A 1 521 ? -31.838 8.174 9.755 1.00 94.88 521 ASP A N 1
ATOM 3955 C CA . ASP A 1 521 ? -32.669 7.763 10.890 1.00 94.88 521 ASP A CA 1
ATOM 3956 C C . ASP A 1 521 ? -32.478 8.655 12.137 1.00 94.88 521 ASP A C 1
ATOM 3958 O O . ASP A 1 521 ? -31.754 9.651 12.121 1.00 94.88 521 ASP A O 1
ATOM 3962 N N . GLU A 1 522 ? -33.166 8.328 13.237 1.00 89.38 522 GLU A N 1
ATOM 3963 C CA . GLU A 1 522 ? -33.091 9.098 14.489 1.00 89.38 522 GLU A CA 1
ATOM 3964 C C . GLU A 1 522 ? -31.716 9.048 15.178 1.00 89.38 522 GLU A C 1
ATOM 3966 O O . GLU A 1 522 ? -31.416 9.925 15.989 1.00 89.38 522 GLU A O 1
ATOM 3971 N N . ASN A 1 523 ? -30.873 8.075 14.823 1.00 86.81 523 ASN A N 1
ATOM 3972 C CA . ASN A 1 523 ? -29.528 7.883 15.361 1.00 86.81 523 ASN A CA 1
ATOM 3973 C C . ASN A 1 523 ? -28.437 8.432 14.429 1.00 86.81 523 ASN A C 1
ATOM 3975 O O . ASN A 1 523 ? -27.256 8.296 14.739 1.00 86.81 523 ASN A O 1
ATOM 3979 N N . GLY A 1 524 ? -28.802 9.054 13.304 1.00 91.69 524 GLY A N 1
ATOM 3980 C CA . GLY A 1 524 ? -27.843 9.568 12.327 1.00 91.69 524 GLY A CA 1
ATOM 3981 C C . GLY A 1 524 ? -27.301 8.509 11.362 1.00 91.69 524 GLY A C 1
ATOM 3982 O O . GLY A 1 524 ? -26.333 8.794 10.659 1.00 91.69 524 GLY A O 1
ATOM 3983 N N . LEU A 1 525 ? -27.898 7.312 11.296 1.00 95.25 525 LEU A N 1
ATOM 3984 C CA . LEU A 1 525 ? -27.535 6.308 10.295 1.00 95.25 525 LEU A CA 1
ATOM 3985 C C . LEU A 1 525 ? -28.122 6.706 8.940 1.00 95.25 525 LEU A C 1
ATOM 3987 O O . LEU A 1 525 ? -29.334 6.892 8.800 1.00 95.25 525 LEU A O 1
ATOM 3991 N N . VAL A 1 526 ? -27.250 6.845 7.948 1.00 97.19 526 VAL A N 1
ATOM 3992 C CA . VAL A 1 526 ? -27.579 7.247 6.585 1.00 97.19 526 VAL A CA 1
ATOM 3993 C C . VAL A 1 526 ? -27.598 6.023 5.687 1.00 97.19 526 VAL A C 1
ATOM 3995 O O . VAL A 1 526 ? -26.568 5.385 5.493 1.00 97.19 526 VAL A O 1
ATOM 3998 N N . THR A 1 527 ? -28.751 5.749 5.086 1.00 96.38 527 THR A N 1
ATOM 3999 C CA . THR A 1 527 ? -28.922 4.665 4.115 1.00 96.38 527 THR A CA 1
ATOM 4000 C C . THR A 1 527 ? -29.008 5.232 2.701 1.00 96.38 527 THR A C 1
ATOM 4002 O O . THR A 1 527 ? -29.890 6.066 2.444 1.00 96.38 527 THR A O 1
ATOM 4005 N N . PRO A 1 528 ? -28.127 4.806 1.777 1.00 96.69 528 PRO A N 1
ATOM 4006 C CA . PRO A 1 528 ? -28.200 5.204 0.377 1.00 96.69 528 PRO A CA 1
ATOM 4007 C C . PRO A 1 528 ? -29.414 4.563 -0.316 1.00 96.69 528 PRO A C 1
ATOM 4009 O O . PRO A 1 528 ? -29.805 3.432 -0.036 1.00 96.69 528 PRO A O 1
ATOM 4012 N N . LEU A 1 529 ? -30.029 5.303 -1.235 1.00 95.25 529 LEU A N 1
ATOM 4013 C CA . LEU A 1 529 ? -31.224 4.903 -1.986 1.00 95.25 529 LEU A CA 1
ATOM 4014 C C . LEU A 1 529 ? -30.990 4.930 -3.504 1.00 95.25 529 LEU A C 1
ATOM 4016 O O . LEU A 1 529 ? -31.530 4.082 -4.215 1.00 95.25 529 LEU A O 1
ATOM 4020 N N . ALA A 1 530 ? -30.206 5.890 -4.003 1.00 94.00 530 ALA A N 1
ATOM 4021 C CA . ALA A 1 530 ? -29.854 6.038 -5.416 1.00 94.00 530 ALA A CA 1
ATOM 4022 C C . ALA A 1 530 ? -28.554 6.845 -5.581 1.00 94.00 530 ALA A C 1
ATOM 4024 O O . ALA A 1 530 ? -28.174 7.582 -4.675 1.00 94.00 530 ALA A O 1
ATOM 4025 N N . GLU A 1 531 ? -27.895 6.742 -6.741 1.00 89.75 531 GLU A N 1
ATOM 4026 C CA . GLU A 1 531 ? -26.752 7.604 -7.084 1.00 89.75 531 GLU A CA 1
ATOM 4027 C C . GLU A 1 531 ? -27.180 9.082 -7.146 1.00 89.75 531 GLU A C 1
ATOM 4029 O O . GLU A 1 531 ? -28.205 9.428 -7.742 1.00 89.75 531 GLU A O 1
ATOM 4034 N N . GLY A 1 532 ? -26.387 9.969 -6.543 1.00 89.44 532 GLY A N 1
ATOM 4035 C CA . GLY A 1 532 ? -26.678 11.400 -6.475 1.00 89.44 532 GLY A CA 1
ATOM 4036 C C . GLY A 1 532 ? -26.023 12.065 -5.269 1.00 89.44 532 GLY A C 1
ATOM 4037 O O . GLY A 1 532 ? -24.994 11.613 -4.782 1.00 89.44 532 GLY A O 1
ATOM 4038 N N . PHE A 1 533 ? -26.619 13.144 -4.762 1.00 91.56 533 PHE A N 1
ATOM 4039 C CA . PHE A 1 533 ? -26.208 13.723 -3.482 1.00 91.56 533 PHE A CA 1
ATOM 4040 C C . PHE A 1 533 ? -27.409 14.009 -2.581 1.00 91.56 533 PHE A C 1
ATOM 4042 O O . PHE A 1 533 ? -28.494 14.352 -3.060 1.00 91.56 533 PHE A O 1
ATOM 4049 N N . ALA A 1 534 ? -27.188 13.916 -1.274 1.00 94.50 534 ALA A N 1
ATOM 4050 C CA . ALA A 1 534 ? -28.130 14.327 -0.247 1.00 94.50 534 ALA A CA 1
ATOM 4051 C C . ALA A 1 534 ? -27.487 15.362 0.687 1.00 94.50 534 ALA A C 1
ATOM 4053 O O . ALA A 1 534 ? -26.276 15.360 0.899 1.00 94.50 534 ALA A O 1
ATOM 4054 N N . VAL A 1 535 ? -28.301 16.262 1.241 1.00 94.38 535 VAL A N 1
ATOM 4055 C CA . VAL A 1 535 ? -27.889 17.189 2.307 1.00 94.38 535 VAL A CA 1
ATOM 4056 C C . VAL A 1 535 ? -28.673 16.838 3.559 1.00 94.38 535 VAL A C 1
ATOM 4058 O O . VAL A 1 535 ? -29.906 16.871 3.551 1.00 94.38 535 VAL A O 1
ATOM 4061 N N . LEU A 1 536 ? -27.960 16.490 4.622 1.00 96.19 536 LEU A N 1
ATOM 4062 C CA . LEU A 1 536 ? -28.509 15.997 5.879 1.00 96.19 536 LEU A CA 1
ATOM 4063 C C . LEU A 1 536 ? -28.271 17.025 6.978 1.00 96.19 536 LEU A C 1
ATOM 4065 O O . LEU A 1 536 ? -27.194 17.608 7.050 1.00 96.19 536 LEU A O 1
ATOM 4069 N N . ARG A 1 537 ? -29.271 17.246 7.832 1.00 96.06 537 ARG A N 1
ATOM 4070 C CA . ARG A 1 537 ? -29.233 18.248 8.902 1.00 96.06 537 ARG A CA 1
ATOM 4071 C C . ARG A 1 537 ? -29.479 17.615 10.263 1.00 96.06 537 ARG A C 1
ATOM 4073 O O . ARG A 1 537 ? -30.488 16.928 10.435 1.00 96.06 537 ARG A O 1
ATOM 4080 N N . ALA A 1 538 ? -28.641 17.970 11.232 1.00 95.56 538 ALA A N 1
ATOM 4081 C CA . ALA A 1 538 ? -28.860 17.753 12.657 1.00 95.56 538 ALA A CA 1
ATOM 4082 C C . ALA A 1 538 ? -29.267 19.083 13.300 1.00 95.56 538 ALA A C 1
ATOM 4084 O O . ALA A 1 538 ? -28.522 20.057 13.243 1.00 95.56 538 ALA A O 1
ATOM 4085 N N . THR A 1 539 ? -30.460 19.144 13.892 1.00 94.19 539 THR A N 1
ATOM 4086 C CA . THR A 1 539 ? -30.995 20.356 14.540 1.00 94.19 539 THR A CA 1
ATOM 4087 C C . THR A 1 539 ? -31.133 20.130 16.037 1.00 94.19 539 THR A C 1
ATOM 4089 O O . THR A 1 539 ? -31.807 19.177 16.430 1.00 94.19 539 THR A O 1
ATOM 4092 N N . ASN A 1 540 ? -30.559 20.997 16.877 1.00 91.56 540 ASN A N 1
ATOM 4093 C CA . ASN A 1 540 ? -30.708 20.884 18.327 1.00 91.56 540 ASN A CA 1
ATOM 4094 C C . ASN A 1 540 ? -32.195 20.931 18.724 1.00 91.56 540 ASN A C 1
ATOM 4096 O O . ASN A 1 540 ? -32.965 21.780 18.274 1.00 91.56 540 ASN A O 1
ATOM 4100 N N . SER A 1 541 ? -32.605 19.991 19.572 1.00 85.62 541 SER A N 1
ATOM 4101 C CA . SER A 1 541 ? -34.018 19.753 19.891 1.00 85.62 541 SER A CA 1
ATOM 4102 C C . SER A 1 541 ? -34.633 20.854 20.755 1.00 85.62 541 SER A C 1
ATOM 4104 O O . SER A 1 541 ? -35.850 21.039 20.735 1.00 85.62 541 SER A O 1
ATOM 4106 N N . THR A 1 542 ? -33.809 21.582 21.513 1.00 83.31 542 THR A N 1
ATOM 4107 C CA . THR A 1 542 ? -34.254 22.673 22.393 1.00 83.31 542 THR A CA 1
ATOM 4108 C C . THR A 1 542 ? -34.060 24.041 21.739 1.00 83.31 542 THR A C 1
ATOM 4110 O O . THR A 1 542 ? -34.883 24.934 21.951 1.00 83.31 542 THR A O 1
ATOM 4113 N N . TYR A 1 543 ? -33.014 24.193 20.921 1.00 86.75 543 TYR A N 1
ATOM 4114 C CA . TYR A 1 543 ? -32.632 25.439 20.249 1.00 86.75 543 TYR A CA 1
ATOM 4115 C C . TYR A 1 543 ? -32.528 25.215 18.730 1.00 86.75 543 TYR A C 1
ATOM 4117 O O . TYR A 1 543 ? -31.430 24.997 18.222 1.00 86.75 543 TYR A O 1
ATOM 4125 N N . PRO A 1 544 ? -33.649 25.238 17.980 1.00 88.38 544 PRO A N 1
ATOM 4126 C CA . PRO A 1 544 ? -33.672 24.880 16.557 1.00 88.38 544 PRO A CA 1
ATOM 4127 C C . PRO A 1 544 ? -32.829 25.775 15.635 1.00 88.38 544 PRO A C 1
ATOM 4129 O O . PRO A 1 544 ? -32.611 25.441 14.473 1.00 88.38 544 PRO A O 1
ATOM 4132 N N . GLU A 1 545 ? -32.395 26.936 16.122 1.00 89.31 545 GLU A N 1
ATOM 4133 C CA . GLU A 1 545 ? -31.430 27.808 15.456 1.00 89.31 545 GLU A CA 1
ATOM 4134 C C . GLU A 1 545 ? -30.000 27.247 15.452 1.00 89.31 545 GLU A C 1
ATOM 4136 O O . GLU A 1 545 ? -29.197 27.678 14.629 1.00 89.31 545 GLU A O 1
ATOM 4141 N N . LEU A 1 546 ? -29.691 26.297 16.341 1.00 92.62 546 LEU A N 1
ATOM 4142 C CA . LEU A 1 546 ? -28.418 25.589 16.394 1.00 92.62 546 LEU A CA 1
ATOM 4143 C C . LEU A 1 546 ? -28.536 24.313 15.558 1.00 92.62 546 LEU A C 1
ATOM 4145 O O . LEU A 1 546 ? -29.146 23.328 15.980 1.00 92.62 546 LEU A O 1
ATOM 4149 N N . PHE A 1 547 ? -27.976 24.339 14.355 1.00 94.31 547 PHE A N 1
ATOM 4150 C CA . PHE A 1 547 ? -27.948 23.196 13.450 1.00 94.31 547 PHE A CA 1
ATOM 4151 C C . PHE A 1 547 ? -26.664 23.201 12.628 1.00 94.31 547 PHE A C 1
ATOM 4153 O O . PHE A 1 547 ? -26.034 24.244 12.467 1.00 94.31 547 PHE A O 1
ATOM 4160 N N . ASP A 1 548 ? -26.344 22.044 12.066 1.00 94.25 548 ASP A N 1
ATOM 4161 C CA . ASP A 1 548 ? -25.317 21.897 11.039 1.00 94.25 548 ASP A CA 1
ATOM 4162 C C . ASP A 1 548 ? -25.850 21.027 9.898 1.00 94.25 548 ASP A C 1
ATOM 4164 O O . ASP A 1 548 ? -26.839 20.300 10.068 1.00 94.25 548 ASP A O 1
ATOM 4168 N N . GLU A 1 549 ? -25.232 21.139 8.726 1.00 94.06 549 GLU A N 1
ATOM 4169 C CA . GLU A 1 549 ? -25.587 20.390 7.525 1.00 94.06 549 GLU A CA 1
ATOM 4170 C C . GLU A 1 549 ? -24.360 19.724 6.912 1.00 94.06 549 GLU A C 1
ATOM 4172 O O . GLU A 1 549 ? -23.319 20.350 6.738 1.00 94.06 549 GLU A O 1
ATOM 4177 N N . ILE A 1 550 ? -24.513 18.468 6.499 1.00 89.94 550 ILE A N 1
ATOM 4178 C CA . ILE A 1 550 ? -23.482 17.733 5.771 1.00 89.94 550 ILE A CA 1
ATOM 4179 C C . ILE A 1 550 ? -24.013 17.283 4.414 1.00 89.94 550 ILE A C 1
ATOM 4181 O O . ILE A 1 550 ? -25.146 16.808 4.292 1.00 89.94 550 ILE A O 1
ATOM 4185 N N . ARG A 1 551 ? -23.189 17.442 3.377 1.00 90.44 551 ARG A N 1
ATOM 4186 C CA . ARG A 1 551 ? -23.441 16.877 2.052 1.00 90.44 551 ARG A CA 1
ATOM 4187 C C . ARG A 1 551 ? -22.819 15.484 1.975 1.00 90.44 551 ARG A C 1
ATOM 4189 O O . ARG A 1 551 ? -21.656 15.317 2.318 1.00 90.44 551 ARG A O 1
ATOM 4196 N N . VAL A 1 552 ? -23.594 14.526 1.482 1.00 91.00 552 VAL A N 1
ATOM 4197 C CA . VAL A 1 552 ? -23.186 13.141 1.216 1.00 91.00 552 VAL A CA 1
ATOM 4198 C C . VAL A 1 552 ? -23.379 12.888 -0.275 1.00 91.00 552 VAL A C 1
ATOM 4200 O O . VAL A 1 552 ? -24.506 13.016 -0.765 1.00 91.00 552 VAL A O 1
ATOM 4203 N N . ASN A 1 553 ? -22.312 12.563 -1.009 1.00 90.25 553 ASN A N 1
ATOM 4204 C CA . ASN A 1 553 ? -22.441 12.069 -2.380 1.00 90.25 553 ASN A CA 1
ATOM 4205 C C . ASN A 1 553 ? -22.535 10.534 -2.349 1.00 90.25 553 ASN A C 1
ATOM 4207 O O . ASN A 1 553 ? -21.794 9.877 -1.625 1.00 90.25 553 ASN A O 1
ATOM 4211 N N . VAL A 1 554 ? -23.461 9.964 -3.114 1.00 91.81 554 VAL A N 1
ATOM 4212 C CA . VAL A 1 554 ? -23.709 8.521 -3.200 1.00 91.81 554 VAL A CA 1
ATOM 4213 C C . VAL A 1 554 ? -23.357 8.055 -4.604 1.00 91.81 554 VAL A C 1
ATOM 4215 O O . VAL A 1 554 ? -23.902 8.581 -5.576 1.00 91.81 554 VAL A O 1
ATOM 4218 N N . TRP A 1 555 ? -22.491 7.051 -4.698 1.00 90.31 555 TRP A N 1
ATOM 4219 C CA . TRP A 1 555 ? -22.045 6.421 -5.937 1.00 90.31 555 TRP A CA 1
ATOM 4220 C C . TRP A 1 555 ? -22.497 4.960 -5.970 1.00 90.31 555 TRP A C 1
ATOM 4222 O O . TRP A 1 555 ? -22.313 4.239 -4.993 1.00 90.31 555 TRP A O 1
ATOM 4232 N N . GLU A 1 556 ? -23.069 4.500 -7.086 1.00 88.62 556 GLU A N 1
ATOM 4233 C CA . GLU A 1 556 ? -23.455 3.085 -7.226 1.00 88.62 556 GLU A CA 1
ATOM 4234 C C . GLU A 1 556 ? -22.226 2.185 -7.435 1.00 88.62 556 GLU A C 1
ATOM 4236 O O . GLU A 1 556 ? -22.120 1.123 -6.826 1.00 88.62 556 GLU A O 1
ATOM 4241 N N . TYR A 1 557 ? -21.271 2.647 -8.251 1.00 88.19 557 TYR A N 1
ATOM 4242 C CA . TYR A 1 557 ? -19.989 1.983 -8.524 1.00 88.19 557 TYR A CA 1
ATOM 4243 C C . TYR A 1 557 ? -18.830 2.897 -8.118 1.00 88.19 557 TYR A C 1
ATOM 4245 O O . TYR A 1 557 ? -18.035 3.314 -8.964 1.00 88.19 557 TYR A O 1
ATOM 4253 N N . GLY A 1 558 ? -18.810 3.313 -6.852 1.00 88.31 558 GLY A N 1
ATOM 4254 C CA . GLY A 1 558 ? -17.858 4.291 -6.340 1.00 88.31 558 GLY A CA 1
ATOM 4255 C C . GLY A 1 558 ? -16.421 3.780 -6.346 1.00 88.31 558 GLY A C 1
ATOM 4256 O O . GLY A 1 558 ? -16.142 2.655 -5.939 1.00 88.31 558 GLY A O 1
ATOM 4257 N N . CYS A 1 559 ? -15.501 4.629 -6.785 1.00 88.25 559 CYS A N 1
ATOM 4258 C CA . CYS A 1 559 ? -14.068 4.399 -6.681 1.00 88.25 559 CYS A CA 1
ATOM 4259 C C . CYS A 1 559 ? -13.356 5.701 -6.323 1.00 88.25 559 CYS A C 1
ATOM 4261 O O . CYS A 1 559 ? -13.831 6.801 -6.630 1.00 88.25 559 CYS A O 1
ATOM 4263 N N . THR A 1 560 ? -12.197 5.553 -5.694 1.00 88.19 560 THR A N 1
ATOM 4264 C CA . THR A 1 560 ? -11.393 6.670 -5.215 1.00 88.19 560 THR A CA 1
ATOM 4265 C C . THR A 1 560 ? -9.935 6.430 -5.572 1.00 88.19 560 THR A C 1
ATOM 4267 O O . THR A 1 560 ? -9.430 5.320 -5.422 1.00 88.19 560 THR A O 1
ATOM 4270 N N . GLN A 1 561 ? -9.259 7.481 -6.026 1.00 85.50 561 GLN A N 1
ATOM 4271 C CA . GLN A 1 561 ? -7.805 7.543 -6.144 1.00 85.50 561 GLN A CA 1
ATOM 4272 C C . GLN A 1 561 ? -7.320 8.664 -5.226 1.00 85.50 561 GLN A C 1
ATOM 4274 O O . GLN A 1 561 ? -7.926 9.735 -5.176 1.00 85.50 561 GLN A O 1
ATOM 4279 N N . PHE A 1 562 ? -6.266 8.430 -4.456 1.00 82.12 562 PHE A N 1
ATOM 4280 C CA . PHE A 1 562 ? -5.761 9.432 -3.523 1.00 82.12 562 PHE A CA 1
ATOM 4281 C C . PHE A 1 562 ? -4.279 9.246 -3.231 1.00 82.12 562 PHE A C 1
ATOM 4283 O O . PHE A 1 562 ? -3.744 8.138 -3.264 1.00 82.12 562 PHE A O 1
ATOM 4290 N N . ASN A 1 563 ? -3.639 10.352 -2.868 1.00 81.31 563 ASN A N 1
ATOM 4291 C CA . ASN A 1 563 ? -2.380 10.324 -2.138 1.00 81.31 563 ASN A CA 1
ATOM 4292 C C . ASN A 1 563 ? -2.648 10.345 -0.633 1.00 81.31 563 ASN A C 1
ATOM 4294 O O . ASN A 1 563 ? -3.735 10.731 -0.207 1.00 81.31 563 ASN A O 1
ATOM 4298 N N . ASP A 1 564 ? -1.678 9.915 0.182 1.00 77.56 564 ASP A N 1
ATOM 4299 C CA . ASP A 1 564 ? -1.836 9.884 1.641 1.00 77.56 564 ASP A CA 1
ATOM 4300 C C . ASP A 1 564 ? -2.374 11.235 2.147 1.00 77.56 564 ASP A C 1
ATOM 4302 O O . ASP A 1 564 ? -1.800 12.297 1.893 1.00 77.56 564 ASP A O 1
ATOM 4306 N N . LEU A 1 565 ? -3.504 11.182 2.856 1.00 77.62 565 LEU A N 1
ATOM 4307 C CA . LEU A 1 565 ? -4.235 12.360 3.318 1.00 77.62 565 LEU A CA 1
ATOM 4308 C C . LEU A 1 565 ? -3.515 13.103 4.458 1.00 77.62 565 LEU A C 1
ATOM 4310 O O . LEU A 1 565 ? -3.949 14.188 4.867 1.00 77.62 565 LEU A O 1
ATOM 4314 N N . SER A 1 566 ? -2.423 12.536 4.982 1.00 78.94 566 SER A N 1
ATOM 4315 C CA . SER A 1 566 ? -1.553 13.173 5.962 1.00 78.94 566 SER A CA 1
ATOM 4316 C C . SER A 1 566 ? -0.623 14.195 5.307 1.00 78.94 566 SER A C 1
ATOM 4318 O O . SER A 1 566 ? 0.123 13.922 4.371 1.00 78.94 566 SER A O 1
ATOM 4320 N N . MET A 1 567 ? -0.657 15.421 5.827 1.00 81.62 567 MET A N 1
ATOM 4321 C CA . MET A 1 567 ? 0.146 16.518 5.302 1.00 81.62 567 MET A CA 1
ATOM 4322 C C . MET A 1 567 ? 1.448 16.653 6.095 1.00 81.62 567 MET A C 1
ATOM 4324 O O . MET A 1 567 ? 1.421 16.917 7.299 1.00 81.62 567 MET A O 1
ATOM 4328 N N . VAL A 1 568 ? 2.589 16.515 5.420 1.00 81.88 568 VAL A N 1
ATOM 4329 C CA . VAL A 1 568 ? 3.932 16.622 6.025 1.00 81.88 568 VAL A CA 1
ATOM 4330 C C . VAL A 1 568 ? 4.616 17.955 5.721 1.00 81.88 568 VAL A C 1
ATOM 4332 O O . VAL A 1 568 ? 5.623 18.290 6.347 1.00 81.88 568 VAL A O 1
ATOM 4335 N N . GLY A 1 569 ? 4.074 18.745 4.788 1.00 82.12 569 GLY A N 1
ATOM 4336 C CA . GLY A 1 569 ? 4.653 20.031 4.425 1.00 82.12 569 GLY A CA 1
ATOM 4337 C C . GLY A 1 569 ? 3.878 20.815 3.372 1.00 82.12 569 GLY A C 1
ATOM 4338 O O . GLY A 1 569 ? 2.703 20.567 3.105 1.00 82.12 569 GLY A O 1
ATOM 4339 N N . ILE A 1 570 ? 4.582 21.789 2.797 1.00 79.50 570 ILE A N 1
ATOM 4340 C CA . ILE A 1 570 ? 4.072 22.733 1.803 1.00 79.50 570 ILE A CA 1
ATOM 4341 C C . ILE A 1 570 ? 4.505 22.240 0.421 1.00 79.50 570 ILE A C 1
ATOM 4343 O O . ILE A 1 570 ? 5.701 22.151 0.148 1.00 79.50 570 ILE A O 1
ATOM 4347 N N . GLY A 1 571 ? 3.541 21.932 -0.437 1.00 74.00 571 GLY A N 1
ATOM 4348 C CA . GLY A 1 571 ? 3.737 21.698 -1.865 1.00 74.00 571 GLY A CA 1
ATOM 4349 C C . GLY A 1 571 ? 3.766 23.004 -2.663 1.00 74.00 571 GLY A C 1
ATOM 4350 O O . GLY A 1 571 ? 3.981 24.093 -2.129 1.00 74.00 571 GLY A O 1
ATOM 4351 N N . TYR A 1 572 ? 3.543 22.921 -3.973 1.00 79.25 572 TYR A N 1
ATOM 4352 C CA . TYR A 1 572 ? 3.715 24.054 -4.886 1.00 79.25 572 TYR A CA 1
ATOM 4353 C C . TYR A 1 572 ? 2.511 24.247 -5.817 1.00 79.25 572 TYR A C 1
ATOM 4355 O O . TYR A 1 572 ? 1.801 23.302 -6.133 1.00 79.25 572 TYR A O 1
ATOM 4363 N N . GLY A 1 573 ? 2.323 25.492 -6.273 1.00 70.19 573 GLY A N 1
ATOM 4364 C CA . GLY A 1 573 ? 1.663 25.781 -7.546 1.00 70.19 573 GLY A CA 1
ATOM 4365 C C . GLY A 1 573 ? 0.134 25.787 -7.580 1.00 70.19 573 GLY A C 1
ATOM 4366 O O . GLY A 1 573 ? -0.439 25.245 -8.514 1.00 70.19 573 GLY A O 1
ATOM 4367 N N . ILE A 1 574 ? -0.531 26.432 -6.614 1.00 85.06 574 ILE A N 1
ATOM 4368 C CA . ILE A 1 574 ? -1.983 26.681 -6.708 1.00 85.06 574 ILE A CA 1
ATOM 4369 C C . ILE A 1 574 ? -2.274 28.061 -7.312 1.00 85.06 574 ILE A C 1
ATOM 4371 O O . ILE A 1 574 ? -2.986 28.184 -8.295 1.00 85.06 574 ILE A O 1
ATOM 4375 N N . ASN A 1 575 ? -1.748 29.145 -6.743 1.00 87.00 575 ASN A N 1
ATOM 4376 C CA . ASN A 1 575 ? -1.920 30.489 -7.324 1.00 87.00 575 ASN A CA 1
ATOM 4377 C C . ASN A 1 575 ? -0.739 31.421 -7.012 1.00 87.00 575 ASN A C 1
ATOM 4379 O O . ASN A 1 575 ? -0.865 32.644 -6.968 1.00 87.00 575 ASN A O 1
ATOM 4383 N N . ASN A 1 576 ? 0.431 30.828 -6.785 1.00 81.12 576 ASN A N 1
ATOM 4384 C CA . ASN A 1 576 ? 1.638 31.510 -6.326 1.00 81.12 576 ASN A CA 1
ATOM 4385 C C . ASN A 1 576 ? 2.593 31.904 -7.470 1.00 81.12 576 ASN A C 1
ATOM 4387 O O . ASN A 1 576 ? 3.770 32.157 -7.223 1.00 81.12 576 ASN A O 1
ATOM 4391 N N . GLY A 1 577 ? 2.091 31.945 -8.708 1.00 81.12 577 GLY A N 1
ATOM 4392 C CA . GLY A 1 577 ? 2.878 32.191 -9.921 1.00 81.12 577 GLY A CA 1
ATOM 4393 C C . GLY A 1 577 ? 3.398 30.923 -10.604 1.00 81.12 577 GLY A C 1
ATOM 4394 O O . GLY A 1 577 ? 3.862 31.011 -11.737 1.00 81.12 577 GLY A O 1
ATOM 4395 N N . HIS A 1 578 ? 3.260 29.758 -9.969 1.00 87.56 578 HIS A N 1
ATOM 4396 C CA . HIS A 1 578 ? 3.584 28.448 -10.536 1.00 87.56 578 HIS A CA 1
ATOM 4397 C C . HIS A 1 578 ? 2.314 27.594 -10.673 1.00 87.56 578 HIS A C 1
ATOM 4399 O O . HIS A 1 578 ? 1.312 27.872 -10.011 1.00 87.56 578 HIS A O 1
ATOM 4405 N N . LEU A 1 579 ? 2.371 26.552 -11.498 1.00 90.00 579 LEU A N 1
ATOM 4406 C CA . LEU A 1 579 ? 1.338 25.526 -11.634 1.00 90.00 579 LEU A CA 1
ATOM 4407 C C . LEU A 1 579 ? 1.879 24.220 -11.065 1.00 90.00 579 LEU A C 1
ATOM 4409 O O . LEU A 1 579 ? 2.946 23.782 -11.471 1.00 90.00 579 LEU A O 1
ATOM 4413 N N . GLY A 1 580 ? 1.177 23.624 -10.111 1.00 91.75 580 GLY A N 1
ATOM 4414 C CA . GLY A 1 580 ? 1.474 22.303 -9.570 1.00 91.75 580 GLY A CA 1
ATOM 4415 C C . GLY A 1 580 ? 0.570 21.278 -10.234 1.00 91.75 580 GLY A C 1
ATOM 4416 O O . GLY A 1 580 ? -0.592 21.585 -10.506 1.00 91.75 580 GLY A O 1
ATOM 4417 N N . ALA A 1 581 ? 1.084 20.088 -10.513 1.00 93.31 581 ALA A N 1
ATOM 4418 C CA . ALA A 1 581 ? 0.304 18.985 -11.044 1.00 93.31 581 ALA A CA 1
ATOM 4419 C C . ALA A 1 581 ? 0.752 17.667 -10.426 1.00 93.31 581 ALA A C 1
ATOM 4421 O O . ALA A 1 581 ? 1.953 17.425 -10.295 1.00 93.31 581 ALA A O 1
ATOM 4422 N N . ASP A 1 582 ? -0.219 16.833 -10.083 1.00 92.31 582 ASP A N 1
ATOM 4423 C CA . ASP A 1 582 ? 0.007 15.513 -9.499 1.00 92.31 582 ASP A CA 1
ATOM 4424 C C . ASP A 1 582 ? -0.793 14.454 -10.255 1.00 92.31 582 ASP A C 1
ATOM 4426 O O . ASP A 1 582 ? -1.812 14.793 -10.868 1.00 92.31 582 ASP A O 1
ATOM 4430 N N . ASP A 1 583 ? -0.322 13.211 -10.273 1.00 91.75 583 ASP A N 1
ATOM 4431 C CA . ASP A 1 583 ? -0.910 12.160 -11.096 1.00 91.75 583 ASP A CA 1
ATOM 4432 C C . ASP A 1 583 ? -1.951 11.311 -10.361 1.00 91.75 583 ASP A C 1
ATOM 4434 O O . ASP A 1 583 ? -1.988 11.205 -9.139 1.00 91.75 583 ASP A O 1
ATOM 4438 N N . PHE A 1 584 ? -2.835 10.701 -11.142 1.00 91.25 584 PHE A N 1
ATOM 4439 C CA . PHE A 1 584 ? -3.742 9.651 -10.704 1.00 91.25 584 PHE A CA 1
ATOM 4440 C C . PHE A 1 584 ? -3.962 8.660 -11.847 1.00 91.25 584 PHE A C 1
ATOM 4442 O O . PHE A 1 584 ? -3.813 8.992 -13.030 1.00 91.25 584 PHE A O 1
ATOM 4449 N N . VAL A 1 585 ? -4.322 7.428 -11.494 1.00 89.50 585 VAL A N 1
ATOM 4450 C CA . VAL A 1 585 ? -4.447 6.326 -12.449 1.00 89.50 585 VAL A CA 1
ATOM 4451 C C . VAL A 1 585 ? -5.903 5.893 -12.555 1.00 89.50 585 VAL A C 1
ATOM 4453 O O . VAL A 1 585 ? -6.566 5.629 -11.555 1.00 89.50 585 VAL A O 1
ATOM 4456 N N . VAL A 1 586 ? -6.400 5.801 -13.785 1.00 89.56 586 VAL A N 1
ATOM 4457 C CA . VAL A 1 586 ? -7.635 5.086 -14.106 1.00 89.56 586 VAL A CA 1
ATOM 4458 C C . VAL A 1 586 ? -7.258 3.650 -14.441 1.00 89.56 586 VAL A C 1
ATOM 4460 O O . VAL A 1 586 ? -6.498 3.409 -15.384 1.00 89.56 586 VAL A O 1
ATOM 4463 N N . GLU A 1 587 ? -7.763 2.705 -13.650 1.00 86.12 587 GLU A N 1
ATOM 4464 C CA . GLU A 1 587 ? -7.412 1.288 -13.758 1.00 86.12 587 GLU A CA 1
ATOM 4465 C C . GLU A 1 587 ? -7.729 0.702 -15.142 1.00 86.12 587 GLU A C 1
ATOM 4467 O O . GLU A 1 587 ? -8.653 1.132 -15.842 1.00 86.12 587 GLU A O 1
ATOM 4472 N N . SER A 1 588 ? -6.973 -0.330 -15.525 1.00 82.81 588 SER A N 1
ATOM 4473 C CA . SER A 1 588 ? -7.178 -1.050 -16.784 1.00 82.81 588 SER A CA 1
ATOM 4474 C C . SER A 1 588 ? -8.616 -1.546 -16.930 1.00 82.81 588 SER A C 1
ATOM 4476 O O . SER A 1 588 ? -9.198 -2.062 -15.981 1.00 82.81 588 SER A O 1
ATOM 4478 N N . GLU A 1 589 ? -9.150 -1.463 -18.144 1.00 82.62 589 GLU A N 1
ATOM 4479 C CA . GLU A 1 589 ? -10.495 -1.888 -18.537 1.00 82.62 589 GLU A CA 1
ATOM 4480 C C . GLU A 1 589 ? -11.641 -1.102 -17.867 1.00 82.62 589 GLU A C 1
ATOM 4482 O O . GLU A 1 589 ? -12.814 -1.457 -18.028 1.00 82.62 589 GLU A O 1
ATOM 4487 N N . THR A 1 590 ? -11.340 0.001 -17.169 1.00 87.38 590 THR A N 1
ATOM 4488 C CA . THR A 1 590 ? -12.337 0.848 -16.499 1.00 87.38 590 THR A CA 1
ATOM 4489 C C . THR A 1 590 ? -12.450 2.240 -17.118 1.00 87.38 590 THR A C 1
ATOM 4491 O O . THR A 1 590 ? -11.536 2.755 -17.762 1.00 87.38 590 THR A O 1
ATOM 4494 N N . ARG A 1 591 ? -13.625 2.843 -16.941 1.00 89.31 591 ARG A N 1
ATOM 4495 C CA . ARG A 1 591 ? -13.913 4.247 -17.216 1.00 89.31 591 ARG A CA 1
ATOM 4496 C C . ARG A 1 591 ? -14.223 4.934 -15.899 1.00 89.31 591 ARG A C 1
ATOM 4498 O O . ARG A 1 591 ? -15.179 4.553 -15.217 1.00 89.31 591 ARG A O 1
ATOM 4505 N N . PHE A 1 592 ? -13.458 5.972 -15.590 1.00 91.88 592 PHE A N 1
ATOM 4506 C CA . PHE A 1 592 ? -13.646 6.795 -14.412 1.00 91.88 592 PHE A CA 1
ATOM 4507 C C . PHE A 1 592 ? -14.458 8.044 -14.746 1.00 91.88 592 PHE A C 1
ATOM 4509 O O . PHE A 1 592 ? -14.070 8.893 -15.553 1.00 91.88 592 PHE A O 1
ATOM 4516 N N . ARG A 1 593 ? -15.616 8.152 -14.103 1.00 91.62 593 ARG A N 1
ATOM 4517 C CA . ARG A 1 593 ? -16.467 9.334 -14.100 1.00 91.62 593 ARG A CA 1
ATOM 4518 C C . ARG A 1 593 ? -16.160 10.134 -12.841 1.00 91.62 593 ARG A C 1
ATOM 4520 O O . ARG A 1 593 ? -16.730 9.860 -11.788 1.00 91.62 593 ARG A O 1
ATOM 4527 N N . VAL A 1 594 ? -15.265 11.108 -12.966 1.00 91.75 594 VAL A N 1
ATOM 4528 C CA . VAL A 1 594 ? -14.831 11.975 -11.866 1.00 91.75 594 VAL A CA 1
ATOM 4529 C C . VAL A 1 594 ? -16.010 12.794 -11.354 1.00 91.75 594 VAL A C 1
ATOM 4531 O O . VAL A 1 594 ? -16.664 13.499 -12.129 1.00 91.75 594 VAL A O 1
ATOM 4534 N N . GLY A 1 595 ? -16.252 12.719 -10.048 1.00 90.12 595 GLY A N 1
ATOM 4535 C CA . GLY A 1 595 ? -17.360 13.386 -9.377 1.00 90.12 595 GLY A CA 1
ATOM 4536 C C . GLY A 1 595 ? -16.932 14.453 -8.384 1.00 90.12 595 GLY A C 1
ATOM 4537 O O . GLY A 1 595 ? -17.433 15.572 -8.430 1.00 90.12 595 GLY A O 1
ATOM 4538 N N . THR A 1 596 ? -15.980 14.130 -7.517 1.00 91.12 596 THR A N 1
ATOM 4539 C CA . THR A 1 596 ? -15.549 15.000 -6.424 1.00 91.12 596 THR A CA 1
ATOM 4540 C C . THR A 1 596 ? -14.032 15.023 -6.354 1.00 91.12 596 THR A C 1
ATOM 4542 O O . THR A 1 596 ? -13.374 13.999 -6.521 1.00 91.12 596 THR A O 1
ATOM 4545 N N . VAL A 1 597 ? -13.473 16.204 -6.102 1.00 92.88 597 VAL A N 1
ATOM 4546 C CA . VAL A 1 597 ? -12.051 16.386 -5.804 1.00 92.88 597 VAL A CA 1
ATOM 4547 C C . VAL A 1 597 ? -11.922 17.081 -4.459 1.00 92.88 597 VAL A C 1
ATOM 4549 O O . VAL A 1 597 ? -12.423 18.191 -4.269 1.00 92.88 597 VAL A O 1
ATOM 4552 N N . ARG A 1 598 ? -11.234 16.431 -3.525 1.00 91.94 598 ARG A N 1
ATOM 4553 C CA . ARG A 1 598 ? -10.913 16.959 -2.203 1.00 91.94 598 ARG A CA 1
ATOM 4554 C C . ARG A 1 598 ? -9.415 17.204 -2.110 1.00 91.94 598 ARG A C 1
ATOM 4556 O O . ARG A 1 598 ? -8.618 16.383 -2.547 1.00 91.94 598 ARG A O 1
ATOM 4563 N N . MET A 1 599 ? -9.016 18.342 -1.559 1.00 92.50 599 MET A N 1
ATOM 4564 C CA . MET A 1 599 ? -7.610 18.742 -1.480 1.00 92.50 599 MET A CA 1
ATOM 4565 C C . MET A 1 599 ? -7.296 19.346 -0.118 1.00 92.50 599 MET A C 1
ATOM 4567 O O . MET A 1 599 ? -8.101 20.093 0.445 1.00 92.50 599 MET A O 1
ATOM 4571 N N . LYS A 1 600 ? -6.082 19.096 0.379 1.00 92.56 600 LYS A N 1
ATOM 4572 C CA . LYS A 1 600 ? -5.533 19.858 1.506 1.00 92.56 600 LYS A CA 1
ATOM 4573 C C . LYS A 1 600 ? -4.726 21.024 0.959 1.00 92.56 600 LYS A C 1
ATOM 4575 O O . LYS A 1 600 ? -3.813 20.826 0.160 1.00 92.56 600 LYS A O 1
ATOM 4580 N N . LEU A 1 601 ? -5.051 22.238 1.388 1.00 93.62 601 LEU A N 1
ATOM 4581 C CA . LEU A 1 601 ? -4.429 23.471 0.904 1.00 93.62 601 LEU A CA 1
ATOM 4582 C C . LEU A 1 601 ? -3.864 24.289 2.064 1.00 93.62 601 LEU A C 1
ATOM 4584 O O . LEU A 1 601 ? -4.337 24.202 3.195 1.00 93.62 601 LEU A O 1
ATOM 4588 N N . MET A 1 602 ? -2.871 25.127 1.776 1.00 92.31 602 MET A N 1
ATOM 4589 C CA . MET A 1 602 ? -2.246 26.022 2.750 1.00 92.31 602 MET A CA 1
ATOM 4590 C C . MET A 1 602 ? -2.249 27.457 2.224 1.00 92.31 602 MET A C 1
ATOM 4592 O O . MET A 1 602 ? -1.776 27.704 1.118 1.00 92.31 602 MET A O 1
ATOM 4596 N N . ALA A 1 603 ? -2.727 28.421 3.013 1.00 91.75 603 ALA A N 1
ATOM 4597 C CA . ALA A 1 603 ? -2.683 29.846 2.670 1.00 91.75 603 ALA A CA 1
ATOM 4598 C C . ALA A 1 603 ? -1.808 30.641 3.651 1.00 91.75 603 ALA A C 1
ATOM 4600 O O . ALA A 1 603 ? -1.751 30.338 4.843 1.00 91.75 603 ALA A O 1
ATOM 4601 N N . GLN A 1 604 ? -1.129 31.686 3.167 1.00 88.94 604 GLN A N 1
ATOM 4602 C CA . GLN A 1 604 ? -0.253 32.527 4.009 1.00 88.94 604 GLN A CA 1
ATOM 4603 C C . GLN A 1 604 ? -1.009 33.351 5.063 1.00 88.94 604 GLN A C 1
ATOM 4605 O O . GLN A 1 604 ? -0.425 33.768 6.059 1.00 88.94 604 GLN A O 1
ATOM 4610 N N . SER A 1 605 ? -2.300 33.585 4.842 1.00 89.50 605 SER A N 1
ATOM 4611 C CA . SER A 1 605 ? -3.198 34.277 5.764 1.00 89.50 605 SER A CA 1
ATOM 4612 C C . SER A 1 605 ? -4.541 33.556 5.799 1.00 89.50 605 SER A C 1
ATOM 4614 O O . SER A 1 605 ? -4.878 32.819 4.868 1.00 89.50 605 SER A O 1
ATOM 4616 N N . LEU A 1 606 ? -5.314 33.786 6.858 1.00 91.31 606 LEU A N 1
ATOM 4617 C CA . LEU A 1 606 ? -6.706 33.354 6.920 1.00 91.31 606 LEU A CA 1
ATOM 4618 C C . LEU A 1 606 ? -7.481 33.957 5.732 1.00 91.31 606 LEU A C 1
ATOM 4620 O O . LEU A 1 606 ? -7.380 35.159 5.490 1.00 91.31 606 LEU A O 1
ATOM 4624 N N . THR A 1 607 ? -8.190 33.134 4.959 1.00 92.75 607 THR A N 1
ATOM 4625 C CA . THR A 1 607 ? -8.851 33.542 3.713 1.00 92.75 607 THR A CA 1
ATOM 4626 C C . THR A 1 607 ? -9.965 32.574 3.327 1.00 92.75 607 THR A C 1
ATOM 4628 O O . THR A 1 607 ? -10.059 31.483 3.882 1.00 92.75 607 THR A O 1
ATOM 4631 N N . GLU A 1 608 ? -10.771 32.970 2.346 1.00 93.38 608 GLU A N 1
ATOM 4632 C CA . GLU A 1 608 ? -11.812 32.142 1.735 1.00 93.38 608 GLU A CA 1
ATOM 4633 C C . GLU A 1 608 ? -11.509 31.926 0.249 1.00 93.38 608 GLU A C 1
ATOM 4635 O O . GLU A 1 608 ? -11.104 32.852 -0.467 1.00 93.38 608 GLU A O 1
ATOM 4640 N N . PHE A 1 609 ? -11.726 30.703 -0.225 1.00 95.19 609 PHE A N 1
ATOM 4641 C CA . PHE A 1 609 ? -11.601 30.315 -1.624 1.00 95.19 609 PHE A CA 1
ATOM 4642 C C . PHE A 1 609 ? -12.897 30.628 -2.377 1.00 95.19 609 PHE A C 1
ATOM 4644 O O . PHE A 1 609 ? -13.977 30.188 -1.984 1.00 95.19 609 PHE A O 1
ATOM 4651 N N . THR A 1 610 ? -12.798 31.379 -3.474 1.00 95.50 610 THR A N 1
ATOM 4652 C CA . THR A 1 610 ? -13.954 31.834 -4.267 1.00 95.50 610 THR A CA 1
ATOM 4653 C C . THR A 1 610 ? -14.213 30.976 -5.496 1.00 95.50 610 THR A C 1
ATOM 4655 O O . THR A 1 610 ? -15.355 30.865 -5.929 1.00 95.50 610 THR A O 1
ATOM 4658 N N . SER A 1 611 ? -13.167 30.402 -6.092 1.00 94.94 611 SER A N 1
ATOM 4659 C CA . SER A 1 611 ? -13.265 29.505 -7.249 1.00 94.94 611 SER A CA 1
ATOM 4660 C C . SER A 1 611 ? -11.955 28.758 -7.482 1.00 94.94 611 SER A C 1
ATOM 4662 O O . SER A 1 611 ? -10.902 29.188 -7.013 1.00 94.94 611 SER A O 1
ATOM 4664 N N . PHE A 1 612 ? -12.029 27.672 -8.240 1.00 95.38 612 PHE A N 1
ATOM 4665 C CA . PHE A 1 612 ? -10.908 26.887 -8.732 1.00 95.38 612 PHE A CA 1
ATOM 4666 C C . PHE A 1 612 ? -11.033 26.697 -10.248 1.00 95.38 612 PHE A C 1
ATOM 4668 O O . PHE A 1 612 ? -12.127 26.421 -10.733 1.00 95.38 612 PHE A O 1
ATOM 4675 N N . ASP A 1 613 ? -9.925 26.820 -10.978 1.00 94.38 613 ASP A N 1
ATOM 4676 C CA . ASP A 1 613 ? -9.755 26.294 -12.339 1.00 94.38 613 ASP A CA 1
ATOM 4677 C C . ASP A 1 613 ? -9.006 24.963 -12.213 1.00 94.38 613 ASP A C 1
ATOM 4679 O O . ASP A 1 613 ? -7.808 24.939 -11.927 1.00 94.38 613 ASP A O 1
ATOM 4683 N N . LEU A 1 614 ? -9.736 23.856 -12.327 1.00 95.00 614 LEU A N 1
ATOM 4684 C CA . LEU A 1 614 ? -9.221 22.506 -12.137 1.00 95.00 614 LEU A CA 1
ATOM 4685 C C . LEU A 1 614 ? -8.925 21.868 -13.493 1.00 95.00 614 LEU A C 1
ATOM 4687 O O . LEU A 1 614 ? -9.848 21.529 -14.237 1.00 95.00 614 LEU A O 1
ATOM 4691 N N . ARG A 1 615 ? -7.641 21.710 -13.815 1.00 95.31 615 ARG A N 1
ATOM 4692 C CA . ARG A 1 615 ? -7.192 21.158 -15.097 1.00 95.31 615 ARG A CA 1
ATOM 4693 C C . ARG A 1 615 ? -6.901 19.677 -14.976 1.00 95.31 615 ARG A C 1
ATOM 4695 O O . ARG A 1 615 ? -6.178 19.270 -14.075 1.00 95.31 615 ARG A O 1
ATOM 4702 N N . PHE A 1 616 ? -7.391 18.912 -15.940 1.00 95.44 616 PHE A N 1
ATOM 4703 C CA . PHE A 1 616 ? -7.013 17.523 -16.153 1.00 95.44 616 PHE A CA 1
ATOM 4704 C C . PHE A 1 616 ? -6.095 17.469 -17.368 1.00 95.44 616 PHE A C 1
ATOM 4706 O O . PHE A 1 616 ? -6.471 17.936 -18.447 1.00 95.44 616 PHE A O 1
ATOM 4713 N N . LEU A 1 617 ? -4.885 16.948 -17.197 1.00 94.94 617 LEU A N 1
ATOM 4714 C CA . LEU A 1 617 ? -3.866 16.884 -18.237 1.00 94.94 617 LEU A CA 1
ATOM 4715 C C . LEU A 1 617 ? -3.595 15.432 -18.624 1.00 94.94 617 LEU A C 1
ATOM 4717 O O . LEU A 1 617 ? -3.659 14.522 -17.794 1.00 94.94 617 LEU A O 1
ATOM 4721 N N . LYS A 1 618 ? -3.285 15.225 -19.902 1.00 91.25 618 LYS A N 1
ATOM 4722 C CA . LYS A 1 618 ? -2.831 13.933 -20.417 1.00 91.25 618 LYS A CA 1
ATOM 4723 C C . LYS A 1 618 ? -1.433 13.641 -19.873 1.00 91.25 618 LYS A C 1
ATOM 4725 O O . LYS A 1 618 ? -0.652 14.569 -19.677 1.00 91.25 618 LYS A O 1
ATOM 4730 N N . ASN A 1 619 ? -1.095 12.375 -19.663 1.00 87.44 619 ASN A N 1
ATOM 4731 C CA . ASN A 1 619 ? 0.288 11.985 -19.396 1.00 87.44 619 ASN A CA 1
ATOM 4732 C C . ASN A 1 619 ? 1.160 12.156 -20.660 1.00 87.44 619 ASN A C 1
ATOM 4734 O O . ASN A 1 619 ? 0.811 11.631 -21.717 1.00 87.44 619 ASN A O 1
ATOM 4738 N N . ASP A 1 620 ? 2.288 12.868 -20.556 1.00 82.44 620 ASP A N 1
ATOM 4739 C CA . ASP A 1 620 ? 3.317 13.012 -21.607 1.00 82.44 620 ASP A CA 1
ATOM 4740 C C . ASP A 1 620 ? 4.609 12.287 -21.206 1.00 82.44 620 ASP A C 1
ATOM 4742 O O . ASP A 1 620 ? 5.645 12.908 -20.958 1.00 82.44 620 ASP A O 1
ATOM 4746 N N . ILE A 1 621 ? 4.531 10.953 -21.149 1.00 78.06 621 ILE A N 1
ATOM 4747 C CA . ILE A 1 621 ? 5.592 10.065 -20.649 1.00 78.06 621 ILE A CA 1
ATOM 4748 C C . ILE A 1 621 ? 6.016 10.502 -19.245 1.00 78.06 621 ILE A C 1
ATOM 4750 O O . ILE A 1 621 ? 7.017 11.197 -19.058 1.00 78.06 621 ILE A O 1
ATOM 4754 N N . ASP A 1 622 ? 5.222 10.064 -18.273 1.00 81.25 622 ASP A N 1
ATOM 4755 C CA . ASP A 1 622 ? 5.556 10.103 -16.847 1.00 81.25 622 ASP A CA 1
ATOM 4756 C C . ASP A 1 622 ? 5.594 11.513 -16.234 1.00 81.25 622 ASP A C 1
ATOM 4758 O O . ASP A 1 622 ? 6.296 11.784 -15.259 1.00 81.25 622 ASP A O 1
ATOM 4762 N N . ARG A 1 623 ? 4.838 12.443 -16.830 1.00 85.50 623 ARG A N 1
ATOM 4763 C CA . ARG A 1 623 ? 4.734 13.857 -16.427 1.00 85.50 623 ARG A CA 1
ATOM 4764 C C . ARG A 1 623 ? 3.491 14.526 -17.033 1.00 85.50 623 ARG A C 1
ATOM 4766 O O . ARG A 1 623 ? 2.941 14.012 -18.015 1.00 85.50 623 ARG A O 1
ATOM 4773 N N . PRO A 1 624 ? 3.074 15.700 -16.525 1.00 91.44 624 PRO A N 1
ATOM 4774 C CA . PRO A 1 624 ? 1.941 16.422 -17.089 1.00 91.44 624 PRO A CA 1
ATOM 4775 C C . PRO A 1 624 ? 2.201 16.873 -18.533 1.00 91.44 624 PRO A C 1
ATOM 4777 O O . PRO A 1 624 ? 3.243 17.454 -18.845 1.00 91.44 624 PRO A O 1
ATOM 4780 N N . GLY A 1 625 ? 1.227 16.622 -19.405 1.00 87.38 625 GLY A N 1
ATOM 4781 C CA . GLY A 1 625 ? 1.227 16.993 -20.817 1.00 87.38 625 GLY A CA 1
ATOM 4782 C C . GLY A 1 625 ? 0.226 18.101 -21.145 1.00 87.38 625 GLY A C 1
ATOM 4783 O O . GLY A 1 625 ? 0.086 19.085 -20.417 1.00 87.38 625 GLY A O 1
ATOM 4784 N N . GLU A 1 626 ? -0.470 17.960 -22.274 1.00 88.94 626 GLU A N 1
ATOM 4785 C CA . GLU A 1 626 ? -1.506 18.906 -22.696 1.00 88.94 626 GLU A CA 1
ATOM 4786 C C . GLU A 1 626 ? -2.755 18.846 -21.803 1.00 88.94 626 GLU A C 1
ATOM 4788 O O . GLU A 1 626 ? -3.110 17.800 -21.256 1.00 88.94 626 GLU A O 1
ATOM 4793 N N . VAL A 1 627 ? -3.452 19.978 -21.676 1.00 93.31 627 VAL A N 1
ATOM 4794 C CA . VAL A 1 627 ? -4.722 20.054 -20.942 1.00 93.31 627 VAL A CA 1
ATOM 4795 C C . VAL A 1 627 ? -5.813 19.362 -21.761 1.00 93.31 627 VAL A C 1
ATOM 4797 O O . VAL A 1 627 ? -6.169 19.836 -22.838 1.00 93.31 627 VAL A O 1
ATOM 4800 N N . LEU A 1 628 ? -6.372 18.275 -21.228 1.00 92.19 628 LEU A N 1
ATOM 4801 C CA . LEU A 1 628 ? -7.519 17.570 -21.810 1.00 92.19 628 LEU A CA 1
ATOM 4802 C C . LEU A 1 628 ? -8.807 18.364 -21.601 1.00 92.19 628 LEU A C 1
ATOM 4804 O O . LEU A 1 628 ? -9.603 18.541 -22.519 1.00 92.19 628 LEU A O 1
ATOM 4808 N N . THR A 1 629 ? -9.017 18.832 -20.371 1.00 94.25 629 THR A N 1
ATOM 4809 C CA . THR A 1 629 ? -10.180 19.636 -19.997 1.00 94.25 629 THR A CA 1
ATOM 4810 C C . THR A 1 629 ? -9.882 20.491 -18.767 1.00 94.25 629 THR A C 1
ATOM 4812 O O . THR A 1 629 ? -8.966 20.195 -17.998 1.00 94.25 629 THR A O 1
ATOM 4815 N N . SER A 1 630 ? -10.657 21.559 -18.586 1.00 93.75 630 SER A N 1
ATOM 4816 C CA . SER A 1 630 ? -10.581 22.439 -17.421 1.00 93.75 630 SER A CA 1
ATOM 4817 C C . SER A 1 630 ? -11.971 22.738 -16.884 1.00 93.75 630 SER A C 1
ATOM 4819 O O . SER A 1 630 ? -12.876 23.076 -17.651 1.00 93.75 630 SER A O 1
ATOM 4821 N N . VAL A 1 631 ? -12.135 22.647 -15.567 1.00 94.38 631 VAL A N 1
ATOM 4822 C CA . VAL A 1 631 ? -13.411 22.861 -14.882 1.00 94.38 631 VAL A CA 1
ATOM 4823 C C . VAL A 1 631 ? -13.289 24.064 -13.957 1.00 94.38 631 VAL A C 1
ATOM 4825 O O . VAL A 1 631 ? -12.493 24.061 -13.023 1.00 94.38 631 VAL A O 1
ATOM 4828 N N . ASN A 1 632 ? -14.107 25.090 -14.197 1.00 94.38 632 ASN A N 1
ATOM 4829 C CA . ASN A 1 632 ? -14.227 26.222 -13.282 1.00 94.38 632 ASN A CA 1
ATOM 4830 C C . ASN A 1 632 ? -15.308 25.919 -12.243 1.00 94.38 632 ASN A C 1
ATOM 4832 O O . ASN A 1 632 ? -16.475 25.753 -12.598 1.00 94.38 632 ASN A O 1
ATOM 4836 N N . ILE A 1 633 ? -14.923 25.852 -10.971 1.00 94.62 633 ILE A N 1
ATOM 4837 C CA . ILE A 1 633 ? -15.776 25.350 -9.892 1.00 94.62 633 ILE A CA 1
ATOM 4838 C C . ILE A 1 633 ? -15.649 26.197 -8.626 1.00 94.62 633 ILE A C 1
ATOM 4840 O O . ILE A 1 633 ? -14.574 26.679 -8.285 1.00 94.62 633 ILE A O 1
ATOM 4844 N N . VAL A 1 634 ? -16.759 26.398 -7.921 1.00 94.38 634 VAL A N 1
ATOM 4845 C CA . VAL A 1 634 ? -16.769 27.008 -6.584 1.00 94.38 634 VAL A CA 1
ATOM 4846 C C . VAL A 1 634 ? -16.732 25.880 -5.552 1.00 94.38 634 VAL A C 1
ATOM 4848 O O . VAL A 1 634 ? -17.450 24.898 -5.747 1.00 94.38 634 VAL A O 1
ATOM 4851 N N . PRO A 1 635 ? -15.941 25.992 -4.469 1.00 94.00 635 PRO A N 1
ATOM 4852 C CA . PRO A 1 635 ? -15.936 24.982 -3.417 1.00 94.00 635 PRO A CA 1
ATOM 4853 C C . PRO A 1 635 ? -17.324 24.740 -2.845 1.00 94.00 635 PRO A C 1
ATOM 4855 O O . PRO A 1 635 ? -18.024 25.689 -2.487 1.00 94.00 635 PRO A O 1
ATOM 4858 N N . THR A 1 636 ? -17.704 23.471 -2.736 1.00 89.94 636 THR A N 1
ATOM 4859 C CA . THR A 1 636 ? -18.930 23.072 -2.039 1.00 89.94 636 THR A CA 1
ATOM 4860 C C . THR A 1 636 ? -18.723 23.033 -0.532 1.00 89.94 636 THR A C 1
ATOM 4862 O O . THR A 1 636 ? -19.651 23.338 0.212 1.00 89.94 636 THR A O 1
ATOM 4865 N N . SER A 1 637 ? -17.497 22.748 -0.087 1.00 87.69 637 SER A N 1
ATOM 4866 C CA . SER A 1 637 ? -17.064 22.887 1.303 1.00 87.69 637 SER A CA 1
ATOM 4867 C C . SER A 1 637 ? -15.630 23.414 1.375 1.00 87.69 637 SER A C 1
ATOM 4869 O O . SER A 1 637 ? -14.782 23.072 0.549 1.00 87.69 637 SER A O 1
ATOM 4871 N N . GLN A 1 638 ? -15.359 24.263 2.365 1.00 91.25 638 GLN A N 1
ATOM 4872 C CA . GLN A 1 638 ? -14.014 24.707 2.724 1.00 91.25 638 GLN A CA 1
ATOM 4873 C C . GLN A 1 638 ? -13.923 24.831 4.247 1.00 91.25 638 GLN A C 1
ATOM 4875 O O . GLN A 1 638 ? -14.555 25.695 4.853 1.00 91.25 638 GLN A O 1
ATOM 4880 N N . VAL A 1 639 ? -13.154 23.949 4.878 1.00 88.88 639 VAL A N 1
ATOM 4881 C CA . VAL A 1 639 ? -13.016 23.893 6.336 1.00 88.88 639 VAL A CA 1
ATOM 4882 C C . VAL A 1 639 ? -11.613 24.327 6.720 1.00 88.88 639 VAL A C 1
ATOM 4884 O O . VAL A 1 639 ? -10.624 23.751 6.268 1.00 88.88 639 VAL A O 1
ATOM 4887 N N . TYR A 1 640 ? -11.516 25.342 7.575 1.00 90.81 640 TYR A N 1
ATOM 4888 C CA . TYR A 1 640 ? -10.256 25.693 8.218 1.00 90.81 640 TYR A CA 1
ATOM 4889 C C . TYR A 1 640 ? -9.897 24.627 9.259 1.00 90.81 640 TYR A C 1
ATOM 4891 O O . TYR A 1 640 ? -10.673 24.360 10.173 1.00 90.81 640 TYR A O 1
ATOM 4899 N N . VAL A 1 641 ? -8.717 24.024 9.124 1.00 88.69 641 VAL A N 1
ATOM 4900 C CA . VAL A 1 641 ? -8.280 22.913 9.979 1.00 88.69 641 VAL A CA 1
ATOM 4901 C C . VAL A 1 641 ? -7.460 23.429 11.156 1.00 88.69 641 VAL A C 1
ATOM 4903 O O . VAL A 1 641 ? -7.783 23.179 12.313 1.00 88.69 641 VAL A O 1
ATOM 4906 N N . THR A 1 642 ? -6.351 24.113 10.872 1.00 90.75 642 THR A N 1
ATOM 4907 C CA . THR A 1 642 ? -5.407 24.584 11.894 1.00 90.75 642 THR A CA 1
ATOM 4908 C C . THR A 1 642 ? -4.382 25.548 11.296 1.00 90.75 642 THR A C 1
ATOM 4910 O O . THR A 1 642 ? -4.251 25.654 10.075 1.00 90.75 642 THR A O 1
ATOM 4913 N N . GLN A 1 643 ? -3.608 26.209 12.155 1.00 89.81 643 GLN A N 1
ATOM 4914 C CA . GLN A 1 643 ? -2.459 27.020 11.765 1.00 89.81 643 GLN A CA 1
ATOM 4915 C C . GLN A 1 643 ? -1.160 26.278 12.102 1.00 89.81 643 GLN A C 1
ATOM 4917 O O . GLN A 1 643 ? -0.930 25.901 13.252 1.00 89.81 643 GLN A O 1
ATOM 4922 N N . VAL A 1 644 ? -0.273 26.128 11.115 1.00 84.06 644 VAL A N 1
ATOM 4923 C CA . VAL A 1 644 ? 1.074 25.565 11.295 1.00 84.06 644 VAL A CA 1
ATOM 4924 C C . VAL A 1 644 ? 2.106 26.623 10.919 1.00 84.06 644 VAL A C 1
ATOM 4926 O O . VAL A 1 644 ? 2.285 26.982 9.754 1.00 84.06 644 VAL A O 1
ATOM 4929 N N . GLY A 1 645 ? 2.792 27.162 11.929 1.00 87.12 645 GLY A N 1
ATOM 4930 C CA . GLY A 1 645 ? 3.696 28.294 11.738 1.00 87.12 645 GLY A CA 1
ATOM 4931 C C . GLY A 1 645 ? 2.942 29.524 11.222 1.00 87.12 645 GLY A C 1
ATOM 4932 O O . GLY A 1 645 ? 2.056 30.040 11.900 1.00 87.12 645 GLY A O 1
ATOM 4933 N N . MET A 1 646 ? 3.299 30.008 10.030 1.00 87.69 646 MET A N 1
ATOM 4934 C CA . MET A 1 646 ? 2.627 31.148 9.386 1.00 87.69 646 MET A CA 1
ATOM 4935 C C . MET A 1 646 ? 1.513 30.750 8.406 1.00 87.69 646 MET A C 1
ATOM 4937 O O . MET A 1 646 ? 0.863 31.630 7.856 1.00 87.69 646 MET A O 1
ATOM 4941 N N . PHE A 1 647 ? 1.296 29.455 8.170 1.00 90.81 647 PHE A N 1
ATOM 4942 C CA . PHE A 1 647 ? 0.340 28.975 7.174 1.00 90.81 647 PHE A CA 1
ATOM 4943 C C . PHE A 1 647 ? -0.950 28.476 7.826 1.00 90.81 647 PHE A C 1
ATOM 4945 O O . PHE A 1 647 ? -0.924 27.875 8.900 1.00 90.81 647 PHE A O 1
ATOM 4952 N N . HIS A 1 648 ? -2.067 28.730 7.152 1.00 91.94 648 HIS A N 1
ATOM 4953 C CA . HIS A 1 648 ? -3.411 28.315 7.536 1.00 91.94 648 HIS A CA 1
ATOM 4954 C C . HIS A 1 648 ? -3.818 27.145 6.646 1.00 91.94 648 HIS A C 1
ATOM 4956 O O . HIS A 1 648 ? -3.806 27.281 5.422 1.00 91.94 648 HIS A O 1
ATOM 4962 N N . ASN A 1 649 ? -4.143 26.009 7.256 1.00 92.69 649 ASN A N 1
ATOM 4963 C CA . ASN A 1 649 ? -4.468 24.776 6.551 1.00 92.69 649 ASN A CA 1
ATOM 4964 C C . ASN A 1 649 ? -5.972 24.678 6.334 1.00 92.69 649 ASN A C 1
ATOM 4966 O O . ASN A 1 649 ? -6.750 24.925 7.258 1.00 92.69 649 ASN A O 1
ATOM 4970 N N . TYR A 1 650 ? -6.359 24.242 5.144 1.00 92.81 650 TYR A N 1
ATOM 4971 C CA . TYR A 1 650 ? -7.745 24.054 4.754 1.00 92.81 650 TYR A CA 1
ATOM 4972 C C . TYR A 1 650 ? -7.951 22.674 4.158 1.00 92.81 650 TYR A C 1
ATOM 4974 O O . TYR A 1 650 ? -7.068 22.119 3.502 1.00 92.81 650 TYR A O 1
ATOM 4982 N N . ASP A 1 651 ? -9.147 22.160 4.373 1.00 90.94 651 ASP A N 1
ATOM 4983 C CA . ASP A 1 651 ? -9.706 21.028 3.662 1.00 90.94 651 ASP A CA 1
ATOM 4984 C C . ASP A 1 651 ? -10.780 21.555 2.713 1.00 90.94 651 ASP A C 1
ATOM 4986 O O . ASP A 1 651 ? -11.727 22.205 3.160 1.00 90.94 651 ASP A O 1
ATOM 4990 N N . VAL A 1 652 ? -10.591 21.361 1.411 1.00 93.00 652 VAL A N 1
ATOM 4991 C CA . VAL A 1 652 ? -11.453 21.940 0.380 1.00 93.00 652 VAL A CA 1
ATOM 4992 C C . VAL A 1 652 ? -12.032 20.831 -0.478 1.00 93.00 652 VAL A C 1
ATOM 4994 O O . VAL A 1 652 ? -11.285 20.021 -1.023 1.00 93.00 652 VAL A O 1
ATOM 4997 N N . GLN A 1 653 ? -13.354 20.836 -0.630 1.00 92.12 653 GLN A N 1
ATOM 4998 C CA . GLN A 1 653 ? -14.095 19.905 -1.472 1.00 92.12 653 GLN A CA 1
ATOM 4999 C C . GLN A 1 653 ? -14.703 20.632 -2.673 1.00 92.12 653 GLN A C 1
ATOM 5001 O O . GLN A 1 653 ? -15.317 21.698 -2.542 1.00 92.12 653 GLN A O 1
ATOM 5006 N N . LEU A 1 654 ? -14.522 20.031 -3.846 1.00 93.31 654 LEU A N 1
ATOM 5007 C CA . LEU A 1 654 ? -15.014 20.488 -5.137 1.00 93.31 654 LEU A CA 1
ATOM 5008 C C . LEU A 1 654 ? -15.900 19.383 -5.735 1.00 93.31 654 LEU A C 1
ATOM 5010 O O . LEU A 1 654 ? -15.378 18.381 -6.219 1.00 93.31 654 LEU A O 1
ATOM 5014 N N . ASP A 1 655 ? -17.225 19.552 -5.718 1.00 90.19 655 ASP A N 1
ATOM 5015 C CA . ASP A 1 655 ? -18.147 18.607 -6.373 1.00 90.19 655 ASP A CA 1
ATOM 5016 C C . ASP A 1 655 ? -18.469 19.056 -7.807 1.00 90.19 655 ASP A C 1
ATOM 5018 O O . ASP A 1 655 ? -19.096 20.099 -8.034 1.00 90.19 655 ASP A O 1
ATOM 5022 N N . LEU A 1 656 ? -18.047 18.265 -8.793 1.00 89.50 656 LEU A N 1
ATOM 5023 C CA . LEU A 1 656 ? -18.238 18.545 -10.209 1.00 89.50 656 LEU A CA 1
ATOM 5024 C C . LEU A 1 656 ? -19.718 18.393 -10.580 1.00 89.50 656 LEU A C 1
ATOM 5026 O O . LEU A 1 656 ? -20.327 17.341 -10.413 1.00 89.50 656 LEU A O 1
ATOM 5030 N N . THR A 1 657 ? -20.299 19.464 -11.122 1.00 79.06 657 THR A N 1
ATOM 5031 C CA . THR A 1 657 ? -21.688 19.455 -11.616 1.00 79.06 657 THR A CA 1
ATOM 5032 C C . THR A 1 657 ? -21.823 18.733 -12.953 1.00 79.06 657 THR A C 1
ATOM 5034 O O . THR A 1 657 ? -22.830 18.074 -13.190 1.00 79.06 657 THR A O 1
ATOM 5037 N N . GLU A 1 658 ? -20.789 18.820 -13.790 1.00 84.25 658 GLU A N 1
ATOM 5038 C CA . GLU A 1 658 ? -20.622 18.028 -15.004 1.00 84.25 658 GLU A CA 1
ATOM 5039 C C . GLU A 1 658 ? -19.383 17.140 -14.823 1.00 84.25 658 GLU A C 1
ATOM 5041 O O . GLU A 1 658 ? -18.284 17.665 -14.613 1.00 84.25 658 GLU A O 1
ATOM 5046 N N . PRO A 1 659 ? -19.537 15.810 -14.853 1.00 81.38 659 PRO A N 1
ATOM 5047 C CA . PRO A 1 659 ? -18.456 14.890 -14.546 1.00 81.38 659 PRO A CA 1
ATOM 5048 C C . PRO A 1 659 ? -17.409 14.865 -15.664 1.00 81.38 659 PRO A C 1
ATOM 5050 O O . PRO A 1 659 ? -17.742 14.911 -16.851 1.00 81.38 659 PRO A O 1
ATOM 5053 N N . VAL A 1 660 ? -16.138 14.716 -15.291 1.00 91.12 660 VAL A N 1
ATOM 5054 C CA . VAL A 1 660 ? -15.050 14.487 -16.252 1.00 91.12 660 VAL A CA 1
ATOM 5055 C C . VAL A 1 660 ? -14.921 12.984 -16.491 1.00 91.12 660 VAL A C 1
ATOM 5057 O O . VAL A 1 660 ? -14.797 12.212 -15.545 1.00 91.12 660 VAL A O 1
ATOM 5060 N N . ILE A 1 661 ? -14.992 12.566 -17.757 1.00 90.12 661 ILE A N 1
ATOM 5061 C CA . ILE A 1 661 ? -14.902 11.157 -18.153 1.00 90.12 661 ILE A CA 1
ATOM 5062 C C . ILE A 1 661 ? -13.488 10.863 -18.635 1.00 90.12 661 ILE A C 1
ATOM 5064 O O . ILE A 1 661 ? -13.027 11.476 -19.599 1.00 90.12 661 ILE A O 1
ATOM 5068 N N . LEU A 1 662 ? -12.831 9.914 -17.979 1.00 90.38 662 LEU A N 1
ATOM 5069 C CA . LEU A 1 662 ? -11.489 9.452 -18.305 1.00 90.38 662 LEU A CA 1
ATOM 5070 C C . LEU A 1 662 ? -11.538 7.935 -18.491 1.00 90.38 662 LEU A C 1
ATOM 5072 O O . LEU A 1 662 ? -12.083 7.220 -17.652 1.00 90.38 662 LEU A O 1
ATOM 5076 N N . ASP A 1 663 ? -11.022 7.454 -19.616 1.00 88.44 663 ASP A N 1
ATOM 5077 C CA . ASP A 1 663 ? -10.828 6.018 -19.839 1.00 88.44 663 ASP A CA 1
ATOM 5078 C C . ASP A 1 663 ? -9.535 5.562 -19.140 1.00 88.44 663 ASP A C 1
ATOM 5080 O O . ASP A 1 663 ? -8.837 6.379 -18.549 1.00 88.44 663 ASP A O 1
ATOM 5084 N N . GLN A 1 664 ? -9.220 4.267 -19.166 1.00 86.69 664 GLN A N 1
ATOM 5085 C CA . GLN A 1 664 ? -7.988 3.722 -18.582 1.00 86.69 664 GLN A CA 1
ATOM 5086 C C . GLN A 1 664 ? -6.722 4.528 -18.954 1.00 86.69 664 GLN A C 1
ATOM 5088 O O . GLN A 1 664 ? -6.528 4.907 -20.113 1.00 86.69 664 GLN A O 1
ATOM 5093 N N . GLY A 1 665 ? -5.827 4.742 -17.988 1.00 86.12 665 GLY A N 1
ATOM 5094 C CA . GLY A 1 665 ? -4.558 5.445 -18.196 1.00 86.12 665 GLY A CA 1
ATOM 5095 C C . GLY A 1 665 ? -4.138 6.334 -17.026 1.00 86.12 665 GLY A C 1
ATOM 5096 O O . GLY A 1 665 ? -4.867 6.501 -16.052 1.00 86.12 665 GLY A O 1
ATOM 5097 N N . THR A 1 666 ? -2.947 6.919 -17.136 1.00 89.31 666 THR A N 1
ATOM 5098 C CA . THR A 1 666 ? -2.435 7.912 -16.179 1.00 89.31 666 THR A CA 1
ATOM 5099 C C . THR A 1 666 ? -2.829 9.316 -16.623 1.00 89.31 666 THR A C 1
ATOM 5101 O O . THR A 1 666 ? -2.682 9.677 -17.796 1.00 89.31 666 THR A O 1
ATOM 5104 N N . TYR A 1 667 ? -3.293 10.125 -15.678 1.00 92.69 667 TYR A N 1
ATOM 5105 C CA . TYR A 1 667 ? -3.693 11.513 -15.887 1.00 92.69 667 TYR A CA 1
ATOM 5106 C C . TYR A 1 667 ? -3.127 12.390 -14.782 1.00 92.69 667 TYR A C 1
ATOM 5108 O O . TYR A 1 667 ? -2.740 11.898 -13.730 1.00 92.69 667 TYR A O 1
ATOM 5116 N N . TRP A 1 668 ? -3.106 13.696 -15.020 1.00 93.94 668 TRP A N 1
ATOM 5117 C CA . TRP A 1 668 ? -2.594 14.672 -14.065 1.00 93.94 668 TRP A CA 1
ATOM 5118 C C . TRP A 1 668 ? -3.669 15.686 -13.709 1.00 93.94 668 TRP A C 1
ATOM 5120 O O . TRP A 1 668 ? -4.452 16.088 -14.571 1.00 93.94 668 TRP A O 1
ATOM 5130 N N . ILE A 1 669 ? -3.691 16.133 -12.459 1.00 94.19 669 ILE A N 1
ATOM 5131 C CA . ILE A 1 669 ? -4.592 17.176 -11.977 1.00 94.19 669 ILE A CA 1
ATOM 5132 C C . ILE A 1 669 ? -3.791 18.413 -11.571 1.00 94.19 669 ILE A C 1
ATOM 5134 O O . ILE A 1 669 ? -2.866 18.325 -10.771 1.00 94.19 669 ILE A O 1
ATOM 5138 N N . SER A 1 670 ? -4.136 19.572 -12.136 1.00 95.00 670 SER A N 1
ATOM 5139 C CA . SER A 1 670 ? -3.497 20.859 -11.839 1.00 95.00 670 SER A CA 1
ATOM 5140 C C . SER A 1 670 ? -4.541 21.891 -11.395 1.00 95.00 670 SER A C 1
ATOM 5142 O O . SER A 1 670 ? -5.252 22.457 -12.233 1.00 95.00 670 SER A O 1
ATOM 5144 N N . PRO A 1 671 ? -4.692 22.106 -10.077 1.00 94.69 671 PRO A N 1
ATOM 5145 C CA . PRO A 1 671 ? -5.639 23.064 -9.518 1.00 94.69 671 PRO A CA 1
ATOM 5146 C C . PRO A 1 671 ? -5.073 24.488 -9.466 1.00 94.69 671 PRO A C 1
ATOM 5148 O O . PRO A 1 671 ? -3.964 24.714 -8.986 1.00 94.69 671 PRO A O 1
ATOM 5151 N N . ILE A 1 672 ? -5.887 25.475 -9.852 1.00 93.25 672 ILE A N 1
ATOM 5152 C CA . ILE A 1 672 ? -5.600 26.903 -9.654 1.00 93.25 672 ILE A CA 1
ATOM 5153 C C . ILE A 1 672 ? -6.694 27.533 -8.800 1.00 93.25 672 ILE A C 1
ATOM 5155 O O . ILE A 1 672 ? -7.849 27.527 -9.208 1.00 93.25 672 ILE A O 1
ATOM 5159 N N . ALA A 1 673 ? -6.358 28.116 -7.647 1.00 93.62 673 ALA A N 1
ATOM 5160 C CA . ALA A 1 673 ? -7.352 28.685 -6.729 1.00 93.62 673 ALA A CA 1
ATOM 5161 C C . ALA A 1 673 ? -7.416 30.216 -6.771 1.00 93.62 673 ALA A C 1
ATOM 5163 O O . ALA A 1 673 ? -6.399 30.908 -6.753 1.00 93.62 673 ALA A O 1
ATOM 5164 N N . ASN A 1 674 ? -8.623 30.762 -6.690 1.00 93.19 674 ASN A N 1
ATOM 5165 C CA . ASN A 1 674 ? -8.867 32.174 -6.426 1.00 93.19 674 ASN A CA 1
ATOM 5166 C C . ASN A 1 674 ? -9.368 32.342 -4.991 1.00 93.19 674 ASN A C 1
ATOM 5168 O O . ASN A 1 674 ? -10.191 31.562 -4.514 1.00 93.19 674 ASN A O 1
ATOM 5172 N N . THR A 1 675 ? -8.899 33.382 -4.307 1.00 93.25 675 THR A N 1
ATOM 5173 C CA . THR A 1 675 ? -9.306 33.719 -2.936 1.00 93.25 675 THR A CA 1
ATOM 5174 C C . THR A 1 675 ? -9.885 35.130 -2.886 1.00 93.25 675 THR A C 1
ATOM 5176 O O . THR A 1 675 ? -9.607 35.945 -3.768 1.00 93.25 675 THR A O 1
ATOM 5179 N N . VAL A 1 676 ? -10.704 35.431 -1.875 1.00 89.88 676 VAL A N 1
ATOM 5180 C CA . VAL A 1 676 ? -11.373 36.744 -1.731 1.00 89.88 676 VAL A CA 1
ATOM 5181 C C . VAL A 1 676 ? -10.392 37.922 -1.666 1.00 89.88 676 VAL A C 1
ATOM 5183 O O . VAL A 1 676 ? -10.697 38.998 -2.176 1.00 89.88 676 VAL A O 1
ATOM 5186 N N . ASP A 1 677 ? -9.195 37.701 -1.115 1.00 87.50 677 ASP A N 1
ATOM 5187 C CA . ASP A 1 677 ? -8.176 38.740 -0.902 1.00 87.50 677 ASP A CA 1
ATOM 5188 C C . ASP A 1 677 ? -6.968 38.621 -1.849 1.00 87.50 677 ASP A C 1
ATOM 5190 O O . ASP A 1 677 ? -6.002 39.374 -1.722 1.00 87.50 677 ASP A O 1
ATOM 5194 N N . GLY A 1 678 ? -6.979 37.656 -2.778 1.00 85.88 678 GLY A N 1
ATOM 5195 C CA . GLY A 1 678 ? -5.815 37.344 -3.618 1.00 85.88 678 GLY A CA 1
ATOM 5196 C C . GLY A 1 678 ? -4.635 36.751 -2.835 1.00 85.88 678 GLY A C 1
ATOM 5197 O O . GLY A 1 678 ? -3.484 36.889 -3.248 1.00 85.88 678 GLY A O 1
ATOM 5198 N N . ASN A 1 679 ? -4.911 36.113 -1.694 1.00 88.62 679 ASN A N 1
ATOM 5199 C CA . ASN A 1 679 ? -3.923 35.401 -0.892 1.00 88.62 679 ASN A CA 1
ATOM 5200 C C . ASN A 1 679 ? -3.268 34.261 -1.677 1.00 88.62 679 ASN A C 1
ATOM 5202 O O . ASN A 1 679 ? -3.927 33.543 -2.436 1.00 88.62 679 ASN A O 1
ATOM 5206 N N . VAL A 1 680 ? -1.974 34.079 -1.408 1.00 90.44 680 VAL A N 1
ATOM 5207 C CA . VAL A 1 680 ? -1.155 33.002 -1.963 1.00 90.44 680 VAL A CA 1
ATOM 5208 C C . VAL A 1 680 ? -1.504 31.676 -1.289 1.00 90.44 680 VAL A C 1
ATOM 5210 O O . VAL A 1 680 ? -1.486 31.570 -0.058 1.00 90.44 680 VAL A O 1
ATOM 5213 N N . VAL A 1 681 ? -1.769 30.674 -2.119 1.00 91.75 681 VAL A N 1
ATOM 5214 C CA . VAL A 1 681 ? -2.182 29.315 -1.785 1.00 91.75 681 VAL A CA 1
ATOM 5215 C C . VAL A 1 681 ? -1.128 28.333 -2.295 1.00 91.75 681 VAL A C 1
ATOM 5217 O O . VAL A 1 681 ? -0.578 28.476 -3.392 1.00 91.75 681 VAL A O 1
ATOM 5220 N N . TYR A 1 682 ? -0.870 27.318 -1.484 1.00 91.94 682 TYR A N 1
ATOM 5221 C CA . TYR A 1 682 ? -0.003 26.186 -1.766 1.00 91.94 682 TYR A CA 1
ATOM 5222 C C . TYR A 1 682 ? -0.806 24.894 -1.635 1.00 91.94 682 TYR A C 1
ATOM 5224 O O . TYR A 1 682 ? -1.731 24.810 -0.824 1.00 91.94 682 TYR A O 1
ATOM 5232 N N . TRP A 1 683 ? -0.437 23.888 -2.420 1.00 92.56 683 TRP A N 1
ATOM 5233 C CA . TRP A 1 683 ? -0.968 22.540 -2.261 1.00 92.56 683 TRP A CA 1
ATOM 5234 C C . TRP A 1 683 ? -0.327 21.926 -1.017 1.00 92.56 683 TRP A C 1
ATOM 5236 O O . TRP A 1 683 ? 0.873 22.088 -0.822 1.00 92.56 683 TRP A O 1
ATOM 5246 N N . GLY A 1 684 ? -1.081 21.259 -0.152 1.00 91.06 684 GLY A N 1
ATOM 5247 C CA . GLY A 1 684 ? -0.495 20.413 0.885 1.00 91.06 684 GLY A CA 1
ATOM 5248 C C . GLY A 1 684 ? 0.331 19.291 0.258 1.00 91.06 684 GLY A C 1
ATOM 5249 O O . GLY A 1 684 ? -0.054 18.772 -0.786 1.00 91.06 684 GLY A O 1
ATOM 5250 N N . ALA A 1 685 ? 1.457 18.931 0.878 1.00 89.88 685 ALA A N 1
ATOM 5251 C CA . ALA A 1 685 ? 2.330 17.864 0.389 1.00 89.88 685 ALA A CA 1
ATOM 5252 C C . ALA A 1 685 ? 2.442 16.692 1.373 1.00 89.88 685 ALA A C 1
ATOM 5254 O O . ALA A 1 685 ? 2.405 16.893 2.592 1.00 89.88 685 ALA A O 1
ATOM 5255 N N . THR A 1 686 ? 2.646 15.493 0.828 1.00 87.12 686 THR A N 1
ATOM 5256 C CA . THR A 1 686 ? 2.955 14.240 1.533 1.00 87.12 686 THR A CA 1
ATOM 5257 C C . THR A 1 686 ? 4.164 13.544 0.896 1.00 87.12 686 THR A C 1
ATOM 5259 O O . THR A 1 686 ? 4.490 13.818 -0.255 1.00 87.12 686 THR A O 1
ATOM 5262 N N . VAL A 1 687 ? 4.856 12.671 1.636 1.00 83.56 687 VAL A N 1
ATOM 5263 C CA . VAL A 1 687 ? 5.940 11.810 1.104 1.00 83.56 687 VAL A CA 1
ATOM 5264 C C . VAL A 1 687 ? 5.463 10.389 0.791 1.00 83.56 687 VAL A C 1
ATOM 5266 O O . VAL A 1 687 ? 6.202 9.611 0.196 1.00 83.56 687 VAL A O 1
ATOM 5269 N N . ASN A 1 688 ? 4.245 10.043 1.211 1.00 77.62 688 ASN A N 1
ATOM 5270 C CA . ASN A 1 688 ? 3.662 8.725 1.011 1.00 77.62 688 ASN A CA 1
ATOM 5271 C C . ASN A 1 688 ? 2.705 8.775 -0.181 1.00 77.62 688 ASN A C 1
ATOM 5273 O O . ASN A 1 688 ? 1.909 9.707 -0.314 1.00 77.62 688 ASN A O 1
ATOM 5277 N N . THR A 1 689 ? 2.751 7.762 -1.035 1.00 65.38 689 THR A N 1
ATOM 5278 C CA . THR A 1 689 ? 1.705 7.544 -2.031 1.00 65.38 689 THR A CA 1
ATOM 5279 C C . THR A 1 689 ? 0.556 6.796 -1.356 1.00 65.38 689 THR A C 1
ATOM 5281 O O . THR A 1 689 ? 0.773 5.867 -0.578 1.00 65.38 689 THR A O 1
ATOM 5284 N N . GLY A 1 690 ? -0.688 7.209 -1.597 1.00 56.53 690 GLY A N 1
ATOM 5285 C CA . GLY A 1 690 ? -1.886 6.615 -0.979 1.00 56.53 690 GLY A CA 1
ATOM 5286 C C . GLY A 1 690 ? -2.268 5.251 -1.566 1.00 56.53 690 GLY A C 1
ATOM 5287 O O . GLY A 1 690 ? -3.433 4.875 -1.522 1.00 56.53 690 GLY A O 1
ATOM 5288 N N . GLY A 1 691 ? -1.305 4.524 -2.144 1.00 55.34 691 GLY A N 1
ATOM 5289 C CA . GLY A 1 691 ? -1.532 3.323 -2.952 1.00 55.34 691 GLY A CA 1
ATOM 5290 C C . GLY A 1 691 ? -1.494 3.552 -4.468 1.00 55.34 691 GLY A C 1
ATOM 5291 O O . GLY A 1 691 ? -1.660 2.593 -5.212 1.00 55.34 691 GLY A O 1
ATOM 5292 N N . ILE A 1 692 ? -1.245 4.782 -4.933 1.00 60.41 692 ILE A N 1
ATOM 5293 C CA . ILE A 1 692 ? -0.960 5.077 -6.345 1.00 60.41 692 ILE A CA 1
ATOM 5294 C C . ILE A 1 692 ? 0.535 4.809 -6.594 1.00 60.41 692 ILE A C 1
ATOM 5296 O O . ILE A 1 692 ? 1.385 5.473 -6.000 1.00 60.41 692 ILE A O 1
ATOM 5300 N N . ASP A 1 693 ? 0.879 3.857 -7.467 1.00 58.81 693 ASP A N 1
ATOM 5301 C CA . ASP A 1 693 ? 2.252 3.659 -7.978 1.00 58.81 693 ASP A CA 1
ATOM 5302 C C . ASP A 1 693 ? 2.590 4.753 -9.019 1.00 58.81 693 ASP A C 1
ATOM 5304 O O . ASP A 1 693 ? 2.860 4.474 -10.188 1.00 58.81 693 ASP A O 1
ATOM 5308 N N . GLY A 1 694 ? 2.475 6.014 -8.593 1.00 66.75 694 GLY A N 1
ATOM 5309 C CA . GLY A 1 694 ? 2.527 7.213 -9.429 1.00 66.75 694 GLY A CA 1
ATOM 5310 C C . GLY A 1 694 ? 3.813 8.025 -9.291 1.00 66.75 694 GLY A C 1
ATOM 5311 O O . GLY A 1 694 ? 4.742 7.681 -8.550 1.00 66.75 694 GLY A O 1
ATOM 5312 N N . PHE A 1 695 ? 3.874 9.122 -10.035 1.00 78.56 695 PHE A N 1
ATOM 5313 C CA . PHE A 1 695 ? 5.012 10.035 -10.074 1.00 78.56 695 PHE A CA 1
ATOM 5314 C C . PHE A 1 695 ? 4.940 11.084 -8.959 1.00 78.56 695 PHE A C 1
ATOM 5316 O O . PHE A 1 695 ? 3.885 11.413 -8.444 1.00 78.56 695 PHE A O 1
ATOM 5323 N N . SER A 1 696 ? 6.090 11.649 -8.579 1.00 84.38 696 SER A N 1
ATOM 5324 C CA . SER A 1 696 ? 6.095 12.793 -7.656 1.00 84.38 696 SER A CA 1
ATOM 5325 C C . SER A 1 696 ? 5.492 14.043 -8.299 1.00 84.38 696 SER A C 1
ATOM 5327 O O . SER A 1 696 ? 5.606 14.229 -9.509 1.00 84.38 696 SER A O 1
ATOM 5329 N N . LEU A 1 697 ? 4.998 14.962 -7.466 1.00 88.06 697 LEU A N 1
ATOM 5330 C CA . LEU A 1 697 ? 4.460 16.265 -7.857 1.00 88.06 697 LEU A CA 1
ATOM 5331 C C . LEU A 1 697 ? 5.386 17.004 -8.845 1.00 88.06 697 LEU A C 1
ATOM 5333 O O . LEU A 1 697 ? 6.584 17.208 -8.589 1.00 88.06 697 LEU A O 1
ATOM 5337 N N . PHE A 1 698 ? 4.797 17.489 -9.940 1.00 90.19 698 PHE A N 1
ATOM 5338 C CA . PHE A 1 698 ? 5.445 18.349 -10.927 1.00 90.19 698 PHE A CA 1
ATOM 5339 C C . PHE A 1 698 ? 5.039 19.812 -10.756 1.00 90.19 698 PHE A C 1
ATOM 5341 O O . PHE A 1 698 ? 3.922 20.134 -10.354 1.00 90.19 698 PHE A O 1
ATOM 5348 N N . VAL A 1 699 ? 5.952 20.719 -11.106 1.00 89.81 699 VAL A N 1
ATOM 5349 C CA . VAL A 1 699 ? 5.711 22.164 -11.089 1.00 89.81 699 VAL A CA 1
ATOM 5350 C C . VAL A 1 699 ? 6.168 22.814 -12.387 1.00 89.81 699 VAL A C 1
ATOM 5352 O O . VAL A 1 699 ? 7.314 22.641 -12.798 1.00 89.81 699 VAL A O 1
ATOM 5355 N N . ASP A 1 700 ? 5.300 23.614 -12.996 1.00 89.75 700 ASP A N 1
ATOM 5356 C CA . ASP A 1 700 ? 5.660 24.589 -14.023 1.00 89.75 700 ASP A CA 1
ATOM 5357 C C . ASP A 1 700 ? 5.800 25.973 -13.375 1.00 89.75 700 ASP A C 1
ATOM 5359 O O . ASP A 1 700 ? 4.865 26.509 -12.778 1.00 89.75 700 ASP A O 1
ATOM 5363 N N . TYR A 1 701 ? 6.988 26.565 -13.480 1.00 86.38 701 TYR A N 1
ATOM 5364 C CA . TYR A 1 701 ? 7.285 27.875 -12.898 1.00 86.38 701 TYR A CA 1
ATOM 5365 C C . TYR A 1 701 ? 6.817 29.045 -13.779 1.00 86.38 701 TYR A C 1
ATOM 5367 O O . TYR A 1 701 ? 7.054 30.202 -13.432 1.00 86.38 701 TYR A O 1
ATOM 5375 N N . ASN A 1 702 ? 6.163 28.761 -14.912 1.00 84.94 702 ASN A N 1
ATOM 5376 C CA . ASN A 1 702 ? 5.764 29.728 -15.935 1.00 84.94 702 ASN A CA 1
ATOM 5377 C C . ASN A 1 702 ? 6.937 30.575 -16.463 1.00 84.94 702 ASN A C 1
ATOM 5379 O O . ASN A 1 702 ? 6.750 31.696 -16.937 1.00 84.94 702 ASN A O 1
ATOM 5383 N N . ASP A 1 703 ? 8.158 30.047 -16.392 1.00 83.50 703 ASP A N 1
ATOM 5384 C CA . ASP A 1 703 ? 9.385 30.690 -16.875 1.00 83.50 703 ASP A CA 1
ATOM 5385 C C . ASP A 1 703 ? 9.790 30.211 -18.281 1.00 83.50 703 ASP A C 1
ATOM 5387 O O . ASP A 1 703 ? 10.829 30.609 -18.802 1.00 83.50 703 ASP A O 1
ATOM 5391 N N . GLY A 1 704 ? 8.939 29.398 -18.919 1.00 80.25 704 GLY A N 1
ATOM 5392 C CA . GLY A 1 704 ? 9.113 28.905 -20.287 1.00 80.25 704 GLY A CA 1
ATOM 5393 C C . GLY A 1 704 ? 9.876 27.586 -20.401 1.00 80.25 704 GLY A C 1
ATOM 5394 O O . GLY A 1 704 ? 10.016 27.073 -21.509 1.00 80.25 704 GLY A O 1
ATOM 5395 N N . HIS A 1 705 ? 10.334 27.010 -19.287 1.00 80.12 705 HIS A N 1
ATOM 5396 C CA . HIS A 1 705 ? 11.015 25.715 -19.291 1.00 80.12 705 HIS A CA 1
ATOM 5397 C C . HIS A 1 705 ? 10.054 24.519 -19.150 1.00 80.12 705 HIS A C 1
ATOM 5399 O O . HIS A 1 705 ? 10.463 23.399 -19.436 1.00 80.12 705 HIS A O 1
ATOM 5405 N N . GLY A 1 706 ? 8.795 24.740 -18.755 1.00 83.62 706 GLY A N 1
ATOM 5406 C CA . GLY A 1 706 ? 7.770 23.699 -18.616 1.00 83.62 706 GLY A CA 1
ATOM 5407 C C . GLY A 1 706 ? 7.811 22.955 -17.276 1.00 83.62 706 GLY A C 1
ATOM 5408 O O . GLY A 1 706 ? 8.370 23.443 -16.292 1.00 83.62 706 GLY A O 1
ATOM 5409 N N . TRP A 1 707 ? 7.202 21.767 -17.244 1.00 87.50 707 TRP A N 1
ATOM 5410 C CA . TRP A 1 707 ? 7.027 20.948 -16.040 1.00 87.50 707 TRP A CA 1
ATOM 5411 C C . TRP A 1 707 ? 8.343 20.369 -15.500 1.00 87.50 707 TRP A C 1
ATOM 5413 O O . TRP A 1 707 ? 9.137 19.789 -16.244 1.00 87.50 707 TRP A O 1
ATOM 5423 N N . ARG A 1 708 ? 8.546 20.480 -14.180 1.00 85.00 708 ARG A N 1
ATOM 5424 C CA . ARG A 1 708 ? 9.730 20.006 -13.446 1.00 85.00 708 ARG A CA 1
ATOM 5425 C C . ARG A 1 708 ? 9.320 19.114 -12.279 1.00 85.00 708 ARG A C 1
ATOM 5427 O O . ARG A 1 708 ? 8.526 19.545 -11.445 1.00 85.00 708 ARG A O 1
ATOM 5434 N N . GLY A 1 709 ? 9.883 17.912 -12.192 1.00 82.56 709 GLY A N 1
ATOM 5435 C CA . GLY A 1 709 ? 9.659 17.023 -11.052 1.00 82.56 709 GLY A CA 1
ATOM 5436 C C . GLY A 1 709 ? 10.397 17.536 -9.815 1.00 82.56 709 GLY A C 1
ATOM 5437 O O . GLY A 1 709 ? 11.579 17.872 -9.897 1.00 82.56 709 GLY A O 1
ATOM 5438 N N . LEU A 1 710 ? 9.714 17.609 -8.672 1.00 73.19 710 LEU A N 1
ATOM 5439 C CA . LEU A 1 710 ? 10.336 18.047 -7.415 1.00 73.19 710 LEU A CA 1
ATOM 5440 C C . LEU A 1 710 ? 11.000 16.908 -6.633 1.00 73.19 710 LEU A C 1
ATOM 5442 O O . LEU A 1 710 ? 11.893 17.176 -5.832 1.00 73.19 710 LEU A O 1
ATOM 5446 N N . GLY A 1 711 ? 10.596 15.663 -6.904 1.00 71.38 711 GLY A N 1
ATOM 5447 C CA . GLY A 1 711 ? 11.110 14.450 -6.270 1.00 71.38 711 GLY A CA 1
ATOM 5448 C C . GLY A 1 711 ? 10.725 14.321 -4.792 1.00 71.38 711 GLY A C 1
ATOM 5449 O O . GLY A 1 711 ? 10.978 15.208 -3.980 1.00 71.38 711 GLY A O 1
ATOM 5450 N N . GLY A 1 712 ? 10.143 13.181 -4.420 1.00 75.69 712 GLY A N 1
ATOM 5451 C CA . GLY A 1 712 ? 9.927 12.814 -3.016 1.00 75.69 712 GLY A CA 1
ATOM 5452 C C . GLY A 1 712 ? 8.759 13.517 -2.319 1.00 75.69 712 GLY A C 1
ATOM 5453 O O . GLY A 1 712 ? 8.647 13.397 -1.104 1.00 75.69 712 GLY A O 1
ATOM 5454 N N . PHE A 1 713 ? 7.897 14.220 -3.058 1.00 83.94 713 PHE A N 1
ATOM 5455 C CA . PHE A 1 713 ? 6.659 14.805 -2.541 1.00 83.94 713 PHE A CA 1
ATOM 5456 C C . PHE A 1 713 ? 5.512 14.597 -3.529 1.00 83.94 713 PHE A C 1
ATOM 5458 O O . PHE A 1 713 ? 5.726 14.732 -4.731 1.00 83.94 713 PHE A O 1
ATOM 5465 N N . ASN A 1 714 ? 4.309 14.365 -3.010 1.00 87.75 714 ASN A N 1
ATOM 5466 C CA . ASN A 1 714 ? 3.049 14.313 -3.753 1.00 87.75 714 ASN A CA 1
ATOM 5467 C C . ASN A 1 714 ? 2.083 15.364 -3.193 1.00 87.75 714 ASN A C 1
ATOM 5469 O O . ASN A 1 714 ? 2.136 15.694 -2.002 1.00 87.75 714 ASN A O 1
ATOM 5473 N N . GLY A 1 715 ? 1.209 15.898 -4.037 1.00 89.56 715 GLY A N 1
ATOM 5474 C CA . GLY A 1 715 ? 0.083 16.726 -3.629 1.00 89.56 715 GLY A CA 1
ATOM 5475 C C . GLY A 1 715 ? -0.929 15.907 -2.829 1.00 89.56 715 GLY A C 1
ATOM 5476 O O . GLY A 1 715 ? -1.263 14.776 -3.168 1.00 89.56 715 GLY A O 1
ATOM 5477 N N . VAL A 1 716 ? -1.438 16.477 -1.739 1.00 91.38 716 VAL A N 1
ATOM 5478 C CA . VAL A 1 716 ? -2.470 15.822 -0.931 1.00 91.38 716 VAL A CA 1
ATOM 5479 C C . VAL A 1 716 ? -3.830 16.102 -1.555 1.00 91.38 716 VAL A C 1
ATOM 5481 O O . VAL A 1 716 ? -4.382 17.204 -1.419 1.00 91.38 716 VAL A O 1
ATOM 5484 N N . PHE A 1 717 ? -4.359 15.103 -2.248 1.00 91.19 717 PHE A N 1
ATOM 5485 C CA . PHE A 1 717 ? -5.690 15.130 -2.828 1.00 91.19 717 PHE A CA 1
ATOM 5486 C C . PHE A 1 717 ? -6.336 13.745 -2.811 1.00 91.19 717 PHE A C 1
ATOM 5488 O O . PHE A 1 717 ? -5.670 12.716 -2.696 1.00 91.19 717 PHE A O 1
ATOM 5495 N N . GLU A 1 718 ? -7.650 13.762 -2.959 1.00 90.88 718 GLU A N 1
ATOM 5496 C CA . GLU A 1 718 ? -8.509 12.609 -3.159 1.00 90.88 718 GLU A CA 1
ATOM 5497 C C . GLU A 1 718 ? -9.465 12.937 -4.305 1.00 90.88 718 GLU A C 1
ATOM 5499 O O . GLU A 1 718 ? -10.077 14.008 -4.330 1.00 90.88 718 GLU A O 1
ATOM 5504 N N . ILE A 1 719 ? -9.568 12.033 -5.272 1.00 91.19 719 ILE A N 1
ATOM 5505 C CA . ILE A 1 719 ? -10.499 12.124 -6.390 1.00 91.19 719 ILE A CA 1
ATOM 5506 C C . ILE A 1 719 ? -11.446 10.930 -6.331 1.00 91.19 719 ILE A C 1
ATOM 5508 O O . ILE A 1 719 ? -11.028 9.775 -6.393 1.00 91.19 719 ILE A O 1
ATOM 5512 N N . THR A 1 720 ? -12.733 11.228 -6.207 1.00 90.88 720 THR A N 1
ATOM 5513 C CA . THR A 1 720 ? -13.801 10.241 -6.053 1.00 90.88 720 THR A CA 1
ATOM 5514 C C . THR A 1 720 ? -14.786 10.375 -7.203 1.00 90.88 720 THR A C 1
ATOM 5516 O O . THR A 1 720 ? -15.021 11.460 -7.745 1.00 90.88 720 THR A O 1
ATOM 5519 N N . GLY A 1 721 ? -15.378 9.262 -7.600 1.00 91.00 721 GLY A N 1
ATOM 5520 C CA . GLY A 1 721 ? -16.395 9.225 -8.636 1.00 91.00 721 GLY A CA 1
ATOM 5521 C C . GLY A 1 721 ? -16.860 7.800 -8.867 1.00 91.00 721 GLY A C 1
ATOM 5522 O O . GLY A 1 721 ? -16.793 6.975 -7.960 1.00 91.00 721 GLY A O 1
ATOM 5523 N N . SER A 1 722 ? -17.296 7.497 -10.087 1.00 89.56 722 SER A N 1
ATOM 5524 C CA . SER A 1 722 ? -17.744 6.151 -10.446 1.00 89.56 722 SER A CA 1
ATOM 5525 C C . SER A 1 722 ? -16.796 5.474 -11.432 1.00 89.56 722 SER A C 1
ATOM 5527 O O . SER A 1 722 ? -16.531 6.018 -12.506 1.00 89.56 722 SER A O 1
ATOM 5529 N N . CYS A 1 723 ? -16.319 4.279 -11.086 1.00 89.75 723 CYS A N 1
ATOM 5530 C CA . CYS A 1 723 ? -15.563 3.411 -11.982 1.00 89.75 723 CYS A CA 1
ATOM 5531 C C . CYS A 1 723 ? -16.500 2.339 -12.520 1.00 89.75 723 CYS A C 1
ATOM 5533 O O . CYS A 1 723 ? -16.951 1.454 -11.797 1.00 89.75 723 CYS A O 1
ATOM 5535 N N . THR A 1 724 ? -16.780 2.414 -13.812 1.00 87.88 724 THR A N 1
ATOM 5536 C CA . THR A 1 724 ? -17.580 1.402 -14.506 1.00 87.88 724 THR A CA 1
ATOM 5537 C C . THR A 1 724 ? -16.694 0.663 -15.502 1.00 87.88 724 THR A C 1
ATOM 5539 O O . THR A 1 724 ? -15.748 1.261 -16.022 1.00 87.88 724 THR A O 1
ATOM 5542 N N . PRO A 1 725 ? -16.954 -0.623 -15.793 1.00 86.38 725 PRO A N 1
ATOM 5543 C CA . PRO A 1 725 ? -16.283 -1.298 -16.897 1.00 86.38 725 PRO A CA 1
ATOM 5544 C C . PRO A 1 725 ? -16.420 -0.473 -18.180 1.00 86.38 725 PRO A C 1
ATOM 5546 O O . PRO A 1 725 ? -17.506 0.039 -18.474 1.00 86.38 725 PRO A O 1
ATOM 5549 N N . MET A 1 726 ? -15.338 -0.340 -18.952 1.00 87.81 726 MET A N 1
ATOM 5550 C CA . MET A 1 726 ? -15.408 0.373 -20.227 1.00 87.81 726 MET A CA 1
ATOM 5551 C C . MET A 1 726 ? -16.505 -0.251 -21.104 1.00 87.81 726 MET A C 1
ATOM 5553 O O . MET A 1 726 ? -16.558 -1.482 -21.212 1.00 87.81 726 MET A O 1
ATOM 5557 N N . PRO A 1 727 ? -17.351 0.558 -21.773 1.00 87.69 727 PRO A N 1
ATOM 5558 C CA . PRO A 1 727 ? -18.425 0.043 -22.623 1.00 87.69 727 PRO A CA 1
ATOM 5559 C C . PRO A 1 727 ? -17.931 -0.928 -23.702 1.00 87.69 727 PRO A C 1
ATOM 5561 O O . PRO A 1 727 ? -18.627 -1.890 -24.027 1.00 87.69 727 PRO A O 1
ATOM 5564 N N . VAL A 1 728 ? -16.719 -0.696 -24.220 1.00 91.12 728 VAL A N 1
ATOM 5565 C CA . VAL A 1 728 ? -15.964 -1.651 -25.032 1.00 91.12 728 VAL A CA 1
ATOM 5566 C C . VAL A 1 728 ? -14.504 -1.639 -24.585 1.00 91.12 728 VAL A C 1
ATOM 5568 O O . VAL A 1 728 ? -13.880 -0.580 -24.552 1.00 91.12 728 VAL A O 1
ATOM 5571 N N . VAL A 1 729 ? -13.948 -2.810 -24.288 1.00 90.88 729 VAL A N 1
ATOM 5572 C CA . VAL A 1 729 ? -12.515 -2.999 -24.019 1.00 90.88 729 VAL A CA 1
ATOM 5573 C C . VAL A 1 729 ? -11.853 -3.521 -25.286 1.00 90.88 729 VAL A C 1
ATOM 5575 O O . VAL A 1 729 ? -12.315 -4.524 -25.824 1.00 90.88 729 VAL A O 1
ATOM 5578 N N . VAL A 1 730 ? -10.786 -2.870 -25.754 1.00 91.44 730 VAL A N 1
ATOM 5579 C CA . VAL A 1 730 ? -9.978 -3.317 -26.901 1.00 91.44 730 VAL A CA 1
ATOM 5580 C C . VAL A 1 730 ? -8.609 -3.751 -26.399 1.00 91.44 730 VAL A C 1
ATOM 5582 O O . VAL A 1 730 ? -7.911 -2.960 -25.771 1.00 91.44 730 VAL A O 1
ATOM 5585 N N . LYS A 1 731 ? -8.210 -4.995 -26.679 1.00 90.75 731 LYS A N 1
ATOM 5586 C CA . LYS A 1 731 ? -6.915 -5.527 -26.230 1.00 90.75 731 LYS A CA 1
ATOM 5587 C C . LYS A 1 731 ? -6.349 -6.600 -27.158 1.00 90.75 731 LYS A C 1
ATOM 5589 O O . LYS A 1 731 ? -7.100 -7.188 -27.932 1.00 90.75 731 LYS A O 1
ATOM 5594 N N . PRO A 1 732 ? -5.044 -6.900 -27.090 1.00 92.94 732 PRO A N 1
ATOM 5595 C CA . PRO A 1 732 ? -4.467 -8.034 -27.804 1.00 92.94 732 PRO A CA 1
ATOM 5596 C C . PRO A 1 732 ? -4.946 -9.381 -27.237 1.00 92.94 732 PRO A C 1
ATOM 5598 O O . PRO A 1 732 ? -4.902 -9.603 -26.029 1.00 92.94 732 PRO A O 1
ATOM 5601 N N . THR A 1 733 ? -5.336 -10.312 -28.113 1.00 87.31 733 THR A N 1
ATOM 5602 C CA . THR A 1 733 ? -5.927 -11.632 -27.760 1.00 87.31 733 THR A CA 1
ATOM 5603 C C . THR A 1 733 ? -5.054 -12.530 -26.871 1.00 87.31 733 THR A C 1
ATOM 5605 O O . THR A 1 733 ? -5.576 -13.427 -26.217 1.00 87.31 733 THR A O 1
ATOM 5608 N N . ASN A 1 734 ? -3.737 -12.307 -26.823 1.00 78.38 734 ASN A N 1
ATOM 5609 C CA . ASN A 1 734 ? -2.792 -13.128 -26.051 1.00 78.38 734 ASN A CA 1
ATOM 5610 C C . ASN A 1 734 ? -2.108 -12.369 -24.898 1.00 78.38 734 ASN A C 1
ATOM 5612 O O . ASN A 1 734 ? -1.108 -12.851 -24.367 1.00 78.38 734 ASN A O 1
ATOM 5616 N N . GLY A 1 735 ? -2.585 -11.170 -24.540 1.00 71.56 735 GLY A N 1
ATOM 5617 C CA . GLY A 1 735 ? -1.921 -10.323 -23.538 1.00 71.56 735 GLY A CA 1
ATOM 5618 C C . GLY A 1 735 ? -0.551 -9.791 -23.981 1.00 71.56 735 GLY A C 1
ATOM 5619 O O . GLY A 1 735 ? 0.245 -9.367 -23.150 1.00 71.56 735 GLY A O 1
ATOM 5620 N N . SER A 1 736 ? -0.259 -9.848 -25.282 1.00 77.12 736 SER A N 1
ATOM 5621 C CA . SER A 1 736 ? 0.923 -9.230 -25.885 1.00 77.12 736 SER A CA 1
ATOM 5622 C C . SER A 1 736 ? 0.866 -7.708 -25.748 1.00 77.12 736 SER A C 1
ATOM 5624 O O . SER A 1 736 ? -0.216 -7.135 -25.636 1.00 77.12 736 SER A O 1
ATOM 5626 N N . GLU A 1 737 ? 2.019 -7.044 -25.802 1.00 83.94 737 GLU A N 1
ATOM 5627 C CA . GLU A 1 737 ? 2.063 -5.586 -25.921 1.00 83.94 737 GLU A CA 1
ATOM 5628 C C . GLU A 1 737 ? 1.398 -5.133 -27.230 1.00 83.94 737 GLU A C 1
ATOM 5630 O O . GLU A 1 737 ? 1.419 -5.846 -28.238 1.00 83.94 737 GLU A O 1
ATOM 5635 N N . ALA A 1 738 ? 0.821 -3.930 -27.235 1.00 89.25 738 ALA A N 1
ATOM 5636 C CA . ALA A 1 738 ? 0.257 -3.308 -28.431 1.00 89.25 738 ALA A CA 1
ATOM 5637 C C . ALA A 1 738 ? 1.372 -2.743 -29.337 1.00 89.25 738 ALA A C 1
ATOM 5639 O O . ALA A 1 738 ? 1.425 -1.552 -29.637 1.00 89.25 738 ALA A O 1
ATOM 5640 N N . LYS A 1 739 ? 2.302 -3.613 -29.739 1.00 91.25 739 LYS A N 1
ATOM 5641 C CA . LYS A 1 739 ? 3.496 -3.291 -30.518 1.00 91.25 739 LYS A CA 1
ATOM 5642 C C . LYS A 1 739 ? 3.733 -4.351 -31.595 1.00 91.25 739 LYS A C 1
ATOM 5644 O O . LYS A 1 739 ? 3.666 -5.543 -31.307 1.00 91.25 739 LYS A O 1
ATOM 5649 N N . ILE A 1 740 ? 4.041 -3.909 -32.813 1.00 93.00 740 ILE A N 1
ATOM 5650 C CA . ILE A 1 740 ? 4.391 -4.751 -33.969 1.00 93.00 740 ILE A CA 1
ATOM 5651 C C . ILE A 1 740 ? 5.527 -4.128 -34.780 1.00 93.00 740 ILE A C 1
ATOM 5653 O O . ILE A 1 740 ? 5.772 -2.925 -34.686 1.00 93.00 740 ILE A O 1
ATOM 5657 N N . TYR A 1 741 ? 6.208 -4.927 -35.598 1.00 90.56 741 TYR A N 1
ATOM 5658 C CA . TYR A 1 741 ? 7.115 -4.415 -36.626 1.00 90.56 741 TYR A CA 1
ATOM 5659 C C . TYR A 1 741 ? 6.414 -4.258 -37.984 1.00 90.56 741 TYR A C 1
ATOM 5661 O O . TYR A 1 741 ? 5.313 -4.768 -38.211 1.00 90.56 741 TYR A O 1
ATOM 5669 N N . LEU A 1 742 ? 7.041 -3.534 -38.911 1.00 88.19 742 LEU A N 1
ATOM 5670 C CA . LEU A 1 742 ? 6.555 -3.377 -40.281 1.00 88.19 742 LEU A CA 1
ATOM 5671 C C . LEU A 1 742 ? 6.270 -4.749 -40.926 1.00 88.19 742 LEU A C 1
ATOM 5673 O O . LEU A 1 742 ? 7.109 -5.648 -40.892 1.00 88.19 742 LEU A O 1
ATOM 5677 N N . ASN A 1 743 ? 5.097 -4.894 -41.549 1.00 85.94 743 ASN A N 1
ATOM 5678 C CA . ASN A 1 743 ? 4.540 -6.133 -42.116 1.00 85.94 743 ASN A CA 1
ATOM 5679 C C . ASN A 1 743 ? 4.153 -7.231 -41.109 1.00 85.94 743 ASN A C 1
ATOM 5681 O O . ASN A 1 743 ? 3.592 -8.251 -41.517 1.00 85.94 743 ASN A O 1
ATOM 5685 N N . GLU A 1 744 ? 4.386 -7.046 -39.810 1.00 92.31 744 GLU A N 1
ATOM 5686 C CA . GLU A 1 744 ? 3.818 -7.925 -38.791 1.00 92.31 744 GLU A CA 1
ATOM 5687 C C . GLU A 1 744 ? 2.349 -7.586 -38.530 1.00 92.31 744 GLU A C 1
ATOM 5689 O O . GLU A 1 744 ? 1.821 -6.552 -38.954 1.00 92.31 744 GLU A O 1
ATOM 5694 N N . SER A 1 745 ? 1.648 -8.501 -37.860 1.00 93.19 745 SER A N 1
ATOM 5695 C CA . SER A 1 745 ? 0.240 -8.325 -37.522 1.00 93.19 745 SER A CA 1
ATOM 5696 C C . SER A 1 745 ? -0.060 -8.703 -36.076 1.00 93.19 745 SER A C 1
ATOM 5698 O O . SER A 1 745 ? 0.511 -9.651 -35.541 1.00 93.19 745 SER A O 1
ATOM 5700 N N . LEU A 1 746 ? -1.006 -7.986 -35.474 1.00 94.62 746 LEU A N 1
ATOM 5701 C CA . LEU A 1 746 ? -1.489 -8.170 -34.110 1.00 94.62 746 LEU A CA 1
ATOM 5702 C C . LEU A 1 746 ? -2.997 -8.410 -34.121 1.00 94.62 746 LEU A C 1
ATOM 5704 O O . LEU A 1 746 ? -3.757 -7.609 -34.659 1.00 94.62 746 LEU A O 1
ATOM 5708 N N . GLN A 1 747 ? -3.448 -9.502 -33.509 1.00 96.00 747 GLN A N 1
ATOM 5709 C CA . GLN A 1 747 ? -4.875 -9.779 -33.361 1.00 96.00 747 GLN A CA 1
ATOM 5710 C C . GLN A 1 747 ? -5.422 -9.087 -32.110 1.00 96.00 747 GLN A C 1
ATOM 5712 O O . GLN A 1 747 ? -5.089 -9.465 -30.983 1.00 96.00 747 GLN A O 1
ATOM 5717 N N . LEU A 1 748 ? -6.325 -8.131 -32.308 1.00 95.56 748 LEU A N 1
ATOM 5718 C CA . LEU A 1 748 ? -7.087 -7.514 -31.230 1.00 95.56 748 LEU A CA 1
ATOM 5719 C C . LEU A 1 748 ? -8.421 -8.232 -31.011 1.00 95.56 748 LEU A C 1
ATOM 5721 O O . LEU A 1 748 ? -9.025 -8.761 -31.943 1.00 95.56 748 LEU A O 1
ATOM 5725 N N . GLU A 1 749 ? -8.899 -8.225 -29.778 1.00 93.44 749 GLU A N 1
ATOM 5726 C CA . GLU A 1 749 ? -10.270 -8.551 -29.414 1.00 93.44 749 GLU A CA 1
ATOM 5727 C C . GLU A 1 749 ? -10.965 -7.320 -28.835 1.00 93.44 749 GLU A C 1
ATOM 5729 O O . GLU A 1 749 ? -10.326 -6.432 -28.264 1.00 93.44 749 GLU A O 1
ATOM 5734 N N . ALA A 1 750 ? -12.284 -7.271 -29.014 1.00 93.62 750 ALA A N 1
ATOM 5735 C CA . ALA A 1 750 ? -13.148 -6.277 -28.405 1.00 93.62 750 ALA A CA 1
ATOM 5736 C C . ALA A 1 750 ? -14.181 -6.986 -27.527 1.00 93.62 750 ALA A C 1
ATOM 5738 O O . ALA A 1 750 ? -14.823 -7.935 -27.978 1.00 93.62 750 ALA A O 1
ATOM 5739 N N . ILE A 1 751 ? -14.351 -6.515 -26.296 1.00 91.94 751 ILE A N 1
ATOM 5740 C CA . ILE A 1 751 ? -15.344 -7.028 -25.348 1.00 91.94 751 ILE A CA 1
ATOM 5741 C C . ILE A 1 751 ? -16.356 -5.916 -25.092 1.00 91.94 751 ILE A C 1
ATOM 5743 O O . ILE A 1 751 ? -15.985 -4.863 -24.579 1.00 91.94 751 ILE A O 1
ATOM 5747 N N . VAL A 1 752 ? -17.622 -6.133 -25.455 1.00 92.25 752 VAL A N 1
ATOM 5748 C CA . VAL A 1 752 ? -18.711 -5.162 -25.260 1.00 92.25 752 VAL A CA 1
ATOM 5749 C C . VAL A 1 752 ? -19.373 -5.414 -23.902 1.00 92.25 752 VAL A C 1
ATOM 5751 O O . VAL A 1 752 ? -20.068 -6.414 -23.724 1.00 92.25 752 VAL A O 1
ATOM 5754 N N . ASN A 1 753 ? -19.194 -4.502 -22.946 1.00 88.44 753 ASN A N 1
ATOM 5755 C CA . ASN A 1 753 ? -19.661 -4.648 -21.557 1.00 88.44 753 ASN A CA 1
ATOM 5756 C C . ASN A 1 753 ? -21.027 -3.987 -21.292 1.00 88.44 753 ASN A C 1
ATOM 5758 O O . ASN A 1 753 ? -21.360 -3.660 -20.154 1.00 88.44 753 ASN A O 1
ATOM 5762 N N . VAL A 1 754 ? -21.840 -3.782 -22.332 1.00 86.12 754 VAL A N 1
ATOM 5763 C CA . VAL A 1 754 ? -23.157 -3.135 -22.221 1.00 86.12 754 VAL A CA 1
ATOM 5764 C C . VAL A 1 754 ? -24.272 -4.169 -22.361 1.00 86.12 754 VAL A C 1
ATOM 5766 O O . VAL A 1 754 ? -24.412 -4.826 -23.394 1.00 86.12 754 VAL A O 1
ATOM 5769 N N . SER A 1 755 ? -25.096 -4.302 -21.318 1.00 86.44 755 SER A N 1
ATOM 5770 C CA . SER A 1 755 ? -26.227 -5.237 -21.304 1.00 86.44 755 SER A CA 1
ATOM 5771 C C . SER A 1 755 ? -27.218 -4.940 -22.435 1.00 86.44 755 SER A C 1
ATOM 5773 O O . SER A 1 755 ? -27.686 -3.814 -22.589 1.00 86.44 755 SER A O 1
ATOM 5775 N N . GLY A 1 756 ? -27.557 -5.965 -23.221 1.00 87.25 756 GLY A N 1
ATOM 5776 C CA . GLY A 1 756 ? -28.495 -5.862 -24.344 1.00 87.25 756 GLY A CA 1
ATOM 5777 C C . GLY A 1 756 ? -27.862 -5.574 -25.709 1.00 87.25 756 GLY A C 1
ATOM 5778 O O . GLY A 1 756 ? -28.579 -5.672 -26.705 1.00 87.25 756 GLY A O 1
ATOM 5779 N N . LEU A 1 757 ? -26.556 -5.290 -25.780 1.00 92.69 757 LEU A N 1
ATOM 5780 C CA . LEU A 1 757 ? -25.814 -5.184 -27.044 1.00 92.69 757 LEU A CA 1
ATOM 5781 C C . LEU A 1 757 ? -25.115 -6.511 -27.392 1.00 92.69 757 LEU A C 1
ATOM 5783 O O . LEU A 1 757 ? -24.804 -7.325 -26.519 1.00 92.69 757 LEU A O 1
ATOM 5787 N N . SER A 1 758 ? -24.883 -6.753 -28.681 1.00 92.44 758 SER A N 1
ATOM 5788 C CA . SER A 1 758 ? -24.093 -7.882 -29.175 1.00 92.44 758 SER A CA 1
ATOM 5789 C C . SER A 1 758 ? -22.588 -7.638 -29.005 1.00 92.44 758 SER A C 1
ATOM 5791 O O . SER A 1 758 ? -22.134 -6.504 -28.891 1.00 92.44 758 SER A O 1
ATOM 5793 N N . GLN A 1 759 ? -21.795 -8.715 -29.030 1.00 93.62 759 GLN A N 1
ATOM 5794 C CA . GLN A 1 759 ? -20.323 -8.649 -28.992 1.00 93.62 759 GLN A CA 1
ATOM 5795 C C . GLN A 1 759 ? -19.693 -8.276 -30.349 1.00 93.62 759 GLN A C 1
ATOM 5797 O O . GLN A 1 759 ? -18.477 -8.319 -30.505 1.00 93.62 759 GLN A O 1
ATOM 5802 N N . ASN A 1 760 ? -20.502 -7.953 -31.361 1.00 93.19 760 ASN A N 1
ATOM 5803 C CA . ASN A 1 760 ? -19.994 -7.603 -32.681 1.00 93.19 760 ASN A CA 1
ATOM 5804 C C . ASN A 1 760 ? -19.584 -6.128 -32.715 1.00 93.19 760 ASN A C 1
ATOM 5806 O O . ASN A 1 760 ? -20.333 -5.250 -32.282 1.00 93.19 760 ASN A O 1
ATOM 5810 N N . VAL A 1 761 ? -18.429 -5.854 -33.318 1.00 96.56 761 VAL A N 1
ATOM 5811 C CA . VAL A 1 761 ? -17.903 -4.498 -33.490 1.00 96.56 761 VAL A CA 1
ATOM 5812 C C . VAL A 1 761 ? -17.477 -4.249 -34.934 1.00 96.56 761 VAL A C 1
ATOM 5814 O O . VAL A 1 761 ? -17.082 -5.168 -35.652 1.00 96.56 761 VAL A O 1
ATOM 5817 N N . ASN A 1 762 ? -17.532 -2.989 -35.350 1.00 96.94 762 ASN A N 1
ATOM 5818 C CA . ASN A 1 762 ? -16.871 -2.490 -36.544 1.00 96.94 762 ASN A CA 1
ATOM 5819 C C . ASN A 1 762 ? -15.496 -1.946 -36.152 1.00 96.94 762 ASN A C 1
ATOM 5821 O O . ASN A 1 762 ? -15.396 -1.067 -35.295 1.00 96.94 762 ASN A O 1
ATOM 5825 N N . TRP A 1 763 ? -14.456 -2.465 -36.798 1.00 97.81 763 TRP A N 1
ATOM 5826 C CA . TRP A 1 763 ? -13.078 -2.033 -36.602 1.00 97.81 763 TRP A CA 1
ATOM 5827 C C . TRP A 1 763 ? -12.708 -0.915 -37.575 1.00 97.81 763 TRP A C 1
ATOM 5829 O O . TRP A 1 763 ? -13.020 -0.987 -38.766 1.00 97.81 763 TRP A O 1
ATOM 5839 N N . SER A 1 764 ? -12.009 0.099 -37.078 1.00 97.06 764 SER A N 1
ATOM 5840 C CA . SER A 1 764 ? -11.431 1.172 -37.885 1.00 97.06 764 SER A CA 1
ATOM 5841 C C . SER A 1 764 ? -10.135 1.685 -37.267 1.00 97.06 764 SER A C 1
ATOM 5843 O O . SER A 1 764 ? -9.912 1.544 -36.068 1.00 97.06 764 SER A O 1
ATOM 5845 N N . VAL A 1 765 ? -9.296 2.322 -38.076 1.00 96.56 765 VAL A N 1
ATOM 5846 C CA . VAL A 1 765 ? -8.168 3.119 -37.586 1.00 96.56 765 VAL A CA 1
ATOM 5847 C C . VAL A 1 765 ? -8.673 4.551 -37.403 1.00 96.56 765 VAL A C 1
ATOM 5849 O O . VAL A 1 765 ? -9.100 5.169 -38.377 1.00 96.56 765 VAL A O 1
ATOM 5852 N N . GLU A 1 766 ? -8.696 5.049 -36.167 1.00 93.44 766 GLU A N 1
ATOM 5853 C CA . GLU A 1 766 ? -9.142 6.415 -35.848 1.00 93.44 766 GLU A CA 1
ATOM 5854 C C . GLU A 1 766 ? -8.076 7.442 -36.257 1.00 93.44 766 GLU A C 1
ATOM 5856 O O . GLU A 1 766 ? -8.391 8.464 -36.865 1.00 93.44 766 GLU A O 1
ATOM 5861 N N . THR A 1 767 ? -6.807 7.149 -35.960 1.00 90.69 767 THR A N 1
ATOM 5862 C CA . THR A 1 767 ? -5.633 7.958 -36.325 1.00 90.69 767 THR A CA 1
ATOM 5863 C C . THR A 1 767 ? -4.468 7.038 -36.709 1.00 90.69 767 THR A C 1
ATOM 5865 O O . THR A 1 767 ? -4.411 5.891 -36.270 1.00 90.69 767 THR A O 1
ATOM 5868 N N . GLY A 1 768 ? -3.539 7.514 -37.546 1.00 89.00 768 GLY A N 1
ATOM 5869 C CA . GLY A 1 768 ? -2.362 6.729 -37.949 1.00 89.00 768 GLY A CA 1
ATOM 5870 C C . GLY A 1 768 ? -2.620 5.693 -39.050 1.00 89.00 768 GLY A C 1
ATOM 5871 O O . GLY A 1 768 ? -1.998 4.634 -39.063 1.00 89.00 768 GLY A O 1
ATOM 5872 N N . THR A 1 769 ? -3.512 5.990 -40.003 1.00 93.06 769 THR A N 1
ATOM 5873 C CA . THR A 1 769 ? -3.796 5.118 -41.166 1.00 93.06 769 THR A CA 1
ATOM 5874 C C . THR A 1 769 ? -2.589 4.868 -42.064 1.00 93.06 769 THR A C 1
ATOM 5876 O O . THR A 1 769 ? -2.586 3.897 -42.811 1.00 93.06 769 THR A O 1
ATOM 5879 N N . ASP A 1 770 ? -1.583 5.740 -42.005 1.00 92.75 770 ASP A N 1
ATOM 5880 C CA . ASP A 1 770 ? -0.325 5.578 -42.736 1.00 92.75 770 ASP A CA 1
ATOM 5881 C C . ASP A 1 770 ? 0.618 4.578 -42.038 1.00 92.75 770 ASP A C 1
ATOM 5883 O O . ASP A 1 770 ? 1.579 4.113 -42.645 1.00 92.75 770 ASP A O 1
ATOM 5887 N N . PHE A 1 771 ? 0.333 4.225 -40.777 1.00 92.31 771 PHE A N 1
ATOM 5888 C CA . PHE A 1 771 ? 1.169 3.357 -39.948 1.00 92.31 771 PHE A CA 1
ATOM 5889 C C . PHE A 1 771 ? 0.598 1.948 -39.812 1.00 92.31 771 PHE A C 1
ATOM 5891 O O . PHE A 1 771 ? 1.340 0.970 -39.879 1.00 92.31 771 PHE A O 1
ATOM 5898 N N . ALA A 1 772 ? -0.723 1.809 -39.684 1.00 95.31 772 ALA A N 1
ATOM 5899 C CA . ALA A 1 772 ? -1.365 0.503 -39.597 1.00 95.31 772 ALA A CA 1
ATOM 5900 C C . ALA A 1 772 ? -2.711 0.451 -40.327 1.00 95.31 772 ALA A C 1
ATOM 5902 O O . ALA A 1 772 ? -3.404 1.453 -40.495 1.00 95.31 772 ALA A O 1
ATOM 5903 N N . THR A 1 773 ? -3.109 -0.761 -40.710 1.00 96.62 773 THR A N 1
ATOM 5904 C CA . THR A 1 773 ? -4.477 -1.081 -41.146 1.00 96.62 773 THR A CA 1
ATOM 5905 C C . THR A 1 773 ? -5.125 -2.029 -40.150 1.00 96.62 773 THR A C 1
ATOM 5907 O O . THR A 1 773 ? -4.419 -2.755 -39.459 1.00 96.62 773 THR A O 1
ATOM 5910 N N . VAL A 1 774 ? -6.458 -2.054 -40.081 1.00 97.50 774 VAL A N 1
ATOM 5911 C CA . VAL A 1 774 ? -7.201 -3.048 -39.295 1.00 97.50 774 VAL A CA 1
ATOM 5912 C C . VAL A 1 774 ? -8.252 -3.728 -40.165 1.00 97.50 774 VAL A C 1
ATOM 5914 O O . VAL A 1 774 ? -8.994 -3.077 -40.901 1.00 97.50 774 VAL A O 1
ATOM 5917 N N . SER A 1 775 ? -8.297 -5.056 -40.112 1.00 96.50 775 SER A N 1
ATOM 5918 C CA . SER A 1 775 ? -9.303 -5.861 -40.809 1.00 96.50 775 SER A CA 1
ATOM 5919 C C . SER A 1 775 ? -10.650 -5.852 -40.079 1.00 96.50 775 SER A C 1
ATOM 5921 O O . SER A 1 775 ? -10.747 -5.503 -38.904 1.00 96.50 775 SER A O 1
ATOM 5923 N N . SER A 1 776 ? -11.705 -6.336 -40.742 1.00 93.62 776 SER A N 1
ATOM 5924 C CA . SER A 1 776 ? -13.038 -6.478 -40.136 1.00 93.62 776 SER A CA 1
ATOM 5925 C C . SER A 1 776 ? -13.092 -7.452 -38.952 1.00 93.62 776 SER A C 1
ATOM 5927 O O . SER A 1 776 ? -14.108 -7.508 -38.267 1.00 93.62 776 SER A O 1
ATOM 5929 N N . THR A 1 777 ? -12.038 -8.238 -38.720 1.00 92.62 777 THR A N 1
ATOM 5930 C CA . THR A 1 777 ? -11.925 -9.174 -37.593 1.00 92.62 777 THR A CA 1
ATOM 5931 C C . THR A 1 777 ? -10.944 -8.699 -36.520 1.00 92.62 777 THR A C 1
ATOM 5933 O O . THR A 1 777 ? -10.626 -9.477 -35.628 1.00 92.62 777 THR A O 1
ATOM 5936 N N . GLY A 1 778 ? -10.440 -7.461 -36.592 1.00 93.50 778 GLY A N 1
ATOM 5937 C CA . GLY A 1 778 ? -9.540 -6.902 -35.575 1.00 93.50 778 GLY A CA 1
ATOM 5938 C C . GLY A 1 778 ? -8.064 -7.283 -35.728 1.00 93.50 778 GLY A C 1
ATOM 5939 O O . GLY A 1 778 ? -7.282 -7.044 -34.814 1.00 93.50 778 GLY A O 1
ATOM 5940 N N . VAL A 1 779 ? -7.652 -7.859 -36.865 1.00 96.38 779 VAL A N 1
ATOM 5941 C CA . VAL A 1 779 ? -6.218 -8.024 -37.184 1.00 96.38 779 VAL A CA 1
ATOM 5942 C C . VAL A 1 779 ? -5.660 -6.676 -37.619 1.00 96.38 779 VAL A C 1
ATOM 5944 O O . VAL A 1 779 ? -6.106 -6.152 -38.642 1.00 96.38 779 VAL A O 1
ATOM 5947 N N . VAL A 1 780 ? -4.709 -6.146 -36.857 1.00 96.88 780 VAL A N 1
ATOM 5948 C CA . VAL A 1 780 ? -3.960 -4.924 -37.152 1.00 96.88 780 VAL A CA 1
ATOM 5949 C C . VAL A 1 780 ? -2.667 -5.302 -37.865 1.00 96.88 780 VAL A C 1
ATOM 5951 O O . VAL A 1 780 ? -1.949 -6.155 -37.359 1.00 96.88 780 VAL A O 1
ATOM 5954 N N . THR A 1 781 ? -2.348 -4.685 -39.000 1.00 94.81 781 THR A N 1
ATOM 5955 C CA . THR A 1 781 ? -1.109 -4.935 -39.759 1.00 94.81 781 THR A CA 1
ATOM 5956 C C . THR A 1 781 ? -0.321 -3.643 -39.907 1.00 94.81 781 THR A C 1
ATOM 5958 O O . THR A 1 781 ? -0.874 -2.643 -40.374 1.00 94.81 781 THR A O 1
ATOM 5961 N N . GLY A 1 782 ? 0.960 -3.673 -39.536 1.00 91.56 782 GLY A N 1
ATOM 5962 C CA . GLY A 1 782 ? 1.867 -2.535 -39.664 1.00 91.56 782 GLY A CA 1
ATOM 5963 C C . GLY A 1 782 ? 2.249 -2.296 -41.124 1.00 91.56 782 GLY A C 1
ATOM 5964 O O . GLY A 1 782 ? 2.767 -3.198 -41.780 1.00 91.56 782 GLY A O 1
ATOM 5965 N N . ILE A 1 783 ? 1.996 -1.091 -41.632 1.00 92.75 783 ILE A N 1
ATOM 5966 C CA . ILE A 1 783 ? 2.294 -0.669 -43.014 1.00 92.75 783 ILE A CA 1
ATOM 5967 C C . ILE A 1 783 ? 3.193 0.576 -43.091 1.00 92.75 783 ILE A C 1
ATOM 5969 O O . ILE A 1 783 ? 3.658 0.918 -44.176 1.00 92.75 783 ILE A O 1
ATOM 5973 N N . GLY A 1 784 ? 3.482 1.212 -41.952 1.00 84.69 784 GLY A N 1
ATOM 5974 C CA . GLY A 1 784 ? 4.439 2.308 -41.813 1.00 84.69 784 GLY A CA 1
ATOM 5975 C C . GLY A 1 784 ? 4.833 2.514 -40.348 1.00 84.69 784 GLY A C 1
ATOM 5976 O O . GLY A 1 784 ? 4.096 2.120 -39.450 1.00 84.69 784 GLY A O 1
ATOM 5977 N N . VAL A 1 785 ? 5.997 3.112 -40.097 1.00 81.19 785 VAL A N 1
ATOM 5978 C CA . VAL A 1 785 ? 6.509 3.347 -38.734 1.00 81.19 785 VAL A CA 1
ATOM 5979 C C . VAL A 1 785 ? 5.745 4.490 -38.073 1.00 81.19 785 VAL A C 1
ATOM 5981 O O . VAL A 1 785 ? 5.675 5.581 -38.636 1.00 81.19 785 VAL A O 1
ATOM 5984 N N . GLY A 1 786 ? 5.198 4.257 -36.881 1.00 82.12 786 GLY A N 1
ATOM 5985 C CA . GLY A 1 786 ? 4.426 5.246 -36.127 1.00 82.12 786 GLY A CA 1
ATOM 5986 C C . GLY A 1 786 ? 3.429 4.599 -35.166 1.00 82.12 786 GLY A C 1
ATOM 5987 O O . GLY A 1 786 ? 3.503 3.406 -34.890 1.00 82.12 786 GLY A O 1
ATOM 5988 N N . VAL A 1 787 ? 2.484 5.379 -34.641 1.00 86.75 787 VAL A N 1
ATOM 5989 C CA . VAL A 1 787 ? 1.442 4.885 -33.722 1.00 86.75 787 VAL A CA 1
ATOM 5990 C C . VAL A 1 787 ? 0.072 5.054 -34.367 1.00 86.75 787 VAL A C 1
ATOM 5992 O O . VAL A 1 787 ? -0.284 6.156 -34.785 1.00 86.75 787 VAL A O 1
ATOM 5995 N N . ALA A 1 788 ? -0.697 3.969 -34.441 1.00 90.75 788 ALA A N 1
ATOM 5996 C CA . ALA A 1 788 ? -2.067 3.978 -34.940 1.00 90.75 788 ALA A CA 1
ATOM 5997 C C . ALA A 1 788 ? -3.065 3.728 -33.804 1.00 90.75 788 ALA A C 1
ATOM 5999 O O . ALA A 1 788 ? -2.966 2.718 -33.108 1.00 90.75 788 ALA A O 1
ATOM 6000 N N . THR A 1 789 ? -4.057 4.605 -33.642 1.00 93.44 789 THR A N 1
ATOM 6001 C CA . THR A 1 789 ? -5.163 4.390 -32.699 1.00 93.44 789 THR A CA 1
ATOM 6002 C C . THR A 1 789 ? -6.233 3.535 -33.368 1.00 93.44 789 THR A C 1
ATOM 6004 O O . THR A 1 789 ? -6.915 3.971 -34.300 1.00 93.44 789 THR A O 1
ATOM 6007 N N . ILE A 1 790 ? -6.411 2.310 -32.889 1.00 96.12 790 ILE A N 1
ATOM 6008 C CA . ILE A 1 790 ? -7.409 1.364 -33.386 1.00 96.12 790 ILE A CA 1
ATOM 6009 C C . ILE A 1 790 ? -8.695 1.517 -32.584 1.00 96.12 790 ILE A C 1
ATOM 6011 O O . ILE A 1 790 ? -8.658 1.564 -31.360 1.00 96.12 790 ILE A O 1
ATOM 6015 N N . LYS A 1 791 ? -9.838 1.567 -33.266 1.00 94.88 791 LYS A N 1
ATOM 6016 C CA . LYS A 1 791 ? -11.161 1.771 -32.673 1.00 94.88 791 LYS A CA 1
ATOM 6017 C C . LYS A 1 791 ? -12.092 0.613 -33.000 1.00 94.88 791 LYS A C 1
ATOM 6019 O O . LYS A 1 791 ? -12.220 0.221 -34.160 1.00 94.88 791 LYS A O 1
ATOM 6024 N N . ALA A 1 792 ? -12.773 0.108 -31.978 1.00 96.25 792 ALA A N 1
ATOM 6025 C CA . ALA A 1 792 ? -13.842 -0.874 -32.096 1.00 96.25 792 ALA A CA 1
ATOM 6026 C C . ALA A 1 792 ? -15.167 -0.227 -31.688 1.00 96.25 792 ALA A C 1
ATOM 6028 O O . ALA A 1 792 ? -15.319 0.191 -30.542 1.00 96.25 792 ALA A O 1
ATOM 6029 N N . VAL A 1 793 ? -16.125 -0.142 -32.611 1.00 95.75 793 VAL A N 1
ATOM 6030 C CA . VAL A 1 793 ? -17.448 0.465 -32.381 1.00 95.75 793 VAL A CA 1
ATOM 6031 C C . VAL A 1 793 ? -18.516 -0.622 -32.394 1.00 95.75 793 VAL A C 1
ATOM 6033 O O . VAL A 1 793 ? -18.552 -1.410 -33.336 1.00 95.75 793 VAL A O 1
ATOM 6036 N N . SER A 1 794 ? -19.410 -0.666 -31.406 1.00 95.25 794 SER A N 1
ATOM 6037 C CA . SER A 1 794 ? -20.530 -1.616 -31.395 1.00 95.25 794 SER A CA 1
ATOM 6038 C C . SER A 1 794 ? -21.382 -1.491 -32.663 1.00 95.25 794 SER A C 1
ATOM 6040 O O . SER A 1 794 ? -21.680 -0.392 -33.137 1.00 95.25 794 SER A O 1
ATOM 6042 N N . VAL A 1 795 ? -21.793 -2.630 -33.229 1.00 94.94 795 VAL A N 1
ATOM 6043 C CA . VAL A 1 795 ? -22.704 -2.636 -34.389 1.00 94.94 795 VAL A CA 1
ATOM 6044 C C . VAL A 1 795 ? -24.128 -2.213 -34.022 1.00 94.94 795 VAL A C 1
ATOM 6046 O O . VAL A 1 795 ? -24.882 -1.802 -34.905 1.00 94.94 795 VAL A O 1
ATOM 6049 N N . ASP A 1 796 ? -24.489 -2.312 -32.741 1.00 92.88 796 ASP A N 1
ATOM 6050 C CA . ASP A 1 796 ? -25.835 -2.031 -32.238 1.00 92.88 796 ASP A CA 1
ATOM 6051 C C . ASP A 1 796 ? -25.993 -0.578 -31.763 1.00 92.88 796 ASP A C 1
ATOM 6053 O O . ASP A 1 796 ? -27.093 -0.028 -31.836 1.00 92.88 796 ASP A O 1
ATOM 6057 N N . ASP A 1 797 ? -24.902 0.063 -31.325 1.00 91.19 797 ASP A N 1
ATOM 6058 C CA . ASP A 1 797 ? -24.870 1.467 -30.904 1.00 91.19 797 ASP A CA 1
ATOM 6059 C C . ASP A 1 797 ? -23.523 2.121 -31.257 1.00 91.19 797 ASP A C 1
ATOM 6061 O O . ASP A 1 797 ? -22.484 1.808 -30.681 1.00 91.19 797 ASP A O 1
ATOM 6065 N N . GLN A 1 798 ? -23.543 3.083 -32.183 1.00 87.62 798 GLN A N 1
ATOM 6066 C CA . GLN A 1 798 ? -22.327 3.759 -32.653 1.00 87.62 798 GLN A CA 1
ATOM 6067 C C . GLN A 1 798 ? -21.678 4.686 -31.612 1.00 87.62 798 GLN A C 1
ATOM 6069 O O . GLN A 1 798 ? -20.553 5.141 -31.818 1.00 87.62 798 GLN A O 1
ATOM 6074 N N . THR A 1 799 ? -22.369 4.986 -30.510 1.00 84.12 799 THR A N 1
ATOM 6075 C CA . THR A 1 799 ? -21.815 5.759 -29.388 1.00 84.12 799 THR A CA 1
ATOM 6076 C C . THR A 1 799 ? -21.012 4.893 -28.414 1.00 84.12 799 THR A C 1
ATOM 6078 O O . THR A 1 799 ? -20.238 5.424 -27.619 1.00 84.12 799 THR A O 1
ATOM 6081 N N . VAL A 1 800 ? -21.138 3.565 -28.512 1.00 87.56 800 VAL A N 1
ATOM 6082 C CA . VAL A 1 800 ? -20.434 2.584 -27.681 1.00 87.56 800 VAL A CA 1
ATOM 6083 C C . VAL A 1 800 ? -19.198 2.095 -28.430 1.00 87.56 800 VAL A C 1
ATOM 6085 O O . VAL A 1 800 ? -19.297 1.344 -29.400 1.00 87.56 800 VAL A O 1
ATOM 6088 N N . PHE A 1 801 ? -18.019 2.535 -27.994 1.00 91.69 801 PHE A N 1
ATOM 6089 C CA . PHE A 1 801 ? -16.748 2.169 -28.613 1.00 91.69 801 PHE A CA 1
ATOM 6090 C C . PHE A 1 801 ? -15.608 2.087 -27.594 1.00 91.69 801 PHE A C 1
ATOM 6092 O O . PHE A 1 801 ? -15.731 2.576 -26.471 1.00 91.69 801 PHE A O 1
ATOM 6099 N N . GLY A 1 802 ? -14.503 1.478 -28.018 1.00 89.12 802 GLY A N 1
ATOM 6100 C CA . GLY A 1 802 ? -13.236 1.413 -27.293 1.00 89.12 802 GLY A CA 1
ATOM 6101 C C . GLY A 1 802 ? -12.079 1.664 -28.253 1.00 89.12 802 GLY A C 1
ATOM 6102 O O . GLY A 1 802 ? -12.229 1.461 -29.464 1.00 89.12 802 GLY A O 1
ATOM 6103 N N . ILE A 1 803 ? -10.950 2.134 -27.727 1.00 90.06 803 ILE A N 1
ATOM 6104 C CA . ILE A 1 803 ? -9.746 2.430 -28.510 1.00 90.06 803 ILE A CA 1
ATOM 6105 C C . ILE A 1 803 ? -8.501 1.784 -27.899 1.00 90.06 803 ILE A C 1
ATOM 6107 O O . ILE A 1 803 ? -8.451 1.562 -26.692 1.00 90.06 803 ILE A O 1
ATOM 6111 N N . LEU A 1 804 ? -7.505 1.502 -28.738 1.00 90.44 804 LEU A N 1
ATOM 6112 C CA . LEU A 1 804 ? -6.182 1.023 -28.342 1.00 90.44 804 LEU A CA 1
ATOM 6113 C C . LEU A 1 804 ? -5.122 1.582 -29.297 1.00 90.44 804 LEU A C 1
ATOM 6115 O O . LEU A 1 804 ? -5.246 1.418 -30.511 1.00 90.44 804 LEU A O 1
ATOM 6119 N N . ASP A 1 805 ? -4.071 2.191 -28.757 1.00 91.31 805 ASP A N 1
ATOM 6120 C CA . ASP A 1 805 ? -2.908 2.612 -29.542 1.00 91.31 805 ASP A CA 1
ATOM 6121 C C . ASP A 1 805 ? -1.999 1.409 -29.831 1.00 91.31 805 ASP A C 1
ATOM 6123 O O . ASP A 1 805 ? -1.648 0.660 -28.921 1.00 91.31 805 ASP A O 1
ATOM 6127 N N . VAL A 1 806 ? -1.618 1.224 -31.100 1.00 91.38 806 VAL A N 1
ATOM 6128 C CA . VAL A 1 806 ? -0.685 0.184 -31.557 1.00 91.38 806 VAL A CA 1
ATOM 6129 C C . VAL A 1 806 ? 0.548 0.847 -32.171 1.00 91.38 806 VAL A C 1
ATOM 6131 O O . VAL A 1 806 ? 0.437 1.580 -33.156 1.00 91.38 806 VAL A O 1
ATOM 6134 N N . ALA A 1 807 ? 1.724 0.581 -31.601 1.00 91.88 807 ALA A N 1
ATOM 6135 C CA . ALA A 1 807 ? 3.001 1.080 -32.105 1.00 91.88 807 ALA A CA 1
ATOM 6136 C C . ALA A 1 807 ? 3.574 0.153 -33.190 1.00 91.88 807 ALA A C 1
ATOM 6138 O O . ALA A 1 807 ? 3.669 -1.060 -32.994 1.00 91.88 807 ALA A O 1
ATOM 6139 N N . VAL A 1 808 ? 3.983 0.730 -34.319 1.00 90.31 808 VAL A N 1
ATOM 6140 C CA . VAL A 1 808 ? 4.613 0.041 -35.450 1.00 90.31 808 VAL A CA 1
ATOM 6141 C C . VAL A 1 808 ? 6.061 0.507 -35.578 1.00 90.31 808 VAL A C 1
ATOM 6143 O O . VAL A 1 808 ? 6.307 1.693 -35.790 1.00 90.31 808 VAL A O 1
ATOM 6146 N N . HIS A 1 809 ? 7.004 -0.425 -35.463 1.00 88.00 809 HIS A N 1
ATOM 6147 C CA . HIS A 1 809 ? 8.450 -0.179 -35.527 1.00 88.00 809 HIS A CA 1
ATOM 6148 C C . HIS A 1 809 ? 9.076 -0.710 -36.824 1.00 88.00 809 HIS A C 1
ATOM 6150 O O . HIS A 1 809 ? 8.567 -1.657 -37.429 1.00 88.00 809 HIS A O 1
ATOM 6156 N N . ASP A 1 810 ? 10.217 -0.160 -37.237 1.00 85.69 810 ASP A N 1
ATOM 6157 C CA . ASP A 1 810 ? 11.042 -0.757 -38.292 1.00 85.69 810 ASP A CA 1
ATOM 6158 C C . ASP A 1 810 ? 11.953 -1.848 -37.698 1.00 85.69 810 ASP A C 1
ATOM 6160 O O . ASP A 1 810 ? 12.627 -1.604 -36.694 1.00 85.69 810 ASP A O 1
ATOM 6164 N N . PRO A 1 811 ? 12.021 -3.059 -38.280 1.00 82.75 811 PRO A N 1
ATOM 6165 C CA . PRO A 1 811 ? 12.942 -4.097 -37.809 1.00 82.75 811 PRO A CA 1
ATOM 6166 C C . PRO A 1 811 ? 14.427 -3.717 -37.956 1.00 82.75 811 P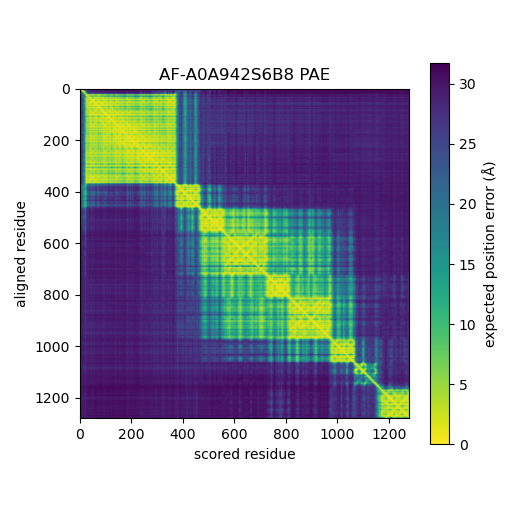RO A C 1
ATOM 6168 O O . PRO A 1 811 ? 15.269 -4.322 -37.293 1.00 82.75 811 PRO A O 1
ATOM 6171 N N . ASN A 1 812 ? 14.753 -2.731 -38.798 1.00 86.31 812 ASN A N 1
ATOM 6172 C CA . ASN A 1 812 ? 16.103 -2.200 -38.986 1.00 86.31 812 ASN A CA 1
ATOM 6173 C C . ASN A 1 812 ? 16.391 -0.965 -38.114 1.00 86.31 812 ASN A C 1
ATOM 6175 O O . ASN A 1 812 ? 17.441 -0.342 -38.286 1.00 86.31 812 ASN A O 1
ATOM 6179 N N . GLU A 1 813 ? 15.487 -0.583 -37.201 1.00 87.44 813 GLU A N 1
ATOM 6180 C CA . GLU A 1 813 ? 15.736 0.488 -36.229 1.00 87.44 813 GLU A CA 1
ATOM 6181 C C . GLU A 1 813 ? 17.052 0.245 -35.477 1.00 87.44 813 GLU A C 1
ATOM 6183 O O . GLU A 1 813 ? 17.269 -0.797 -34.856 1.00 87.44 813 GLU A O 1
ATOM 6188 N N . CYS A 1 814 ? 17.934 1.240 -35.507 1.00 89.25 814 CYS A N 1
ATOM 6189 C CA . CYS A 1 814 ? 19.185 1.241 -34.767 1.00 89.25 814 CYS A CA 1
ATOM 6190 C C . CYS A 1 814 ? 19.480 2.635 -34.210 1.00 89.25 814 CYS A C 1
ATOM 6192 O O . CYS A 1 814 ? 18.930 3.650 -34.649 1.00 89.25 814 CYS A O 1
ATOM 6194 N N . PHE A 1 815 ? 20.359 2.689 -33.215 1.00 93.69 815 PHE A N 1
ATOM 6195 C CA . PHE A 1 815 ? 20.773 3.942 -32.606 1.00 93.69 815 PHE A CA 1
ATOM 6196 C C . PHE A 1 815 ? 22.207 3.863 -32.091 1.00 93.69 815 PHE A C 1
ATOM 6198 O O . PHE A 1 815 ? 22.729 2.783 -31.812 1.00 93.69 815 PHE A O 1
ATOM 6205 N N . GLN A 1 816 ? 22.817 5.029 -31.919 1.00 94.19 816 GLN A N 1
ATOM 6206 C CA . GLN A 1 816 ? 24.046 5.213 -31.149 1.00 94.19 816 GLN A CA 1
ATOM 6207 C C . GLN A 1 816 ? 23.790 6.273 -30.094 1.00 94.19 816 GLN A C 1
ATOM 6209 O O . GLN A 1 816 ? 23.065 7.234 -30.353 1.00 94.19 816 GLN A O 1
ATOM 6214 N N . GLN A 1 817 ? 24.341 6.088 -28.900 1.00 96.00 817 GLN A N 1
ATOM 6215 C CA . GLN A 1 817 ? 24.100 7.005 -27.796 1.00 96.00 817 GLN A CA 1
ATOM 6216 C C . GLN A 1 817 ? 25.285 7.080 -26.850 1.00 96.00 817 GLN A C 1
ATOM 6218 O O . GLN A 1 817 ? 26.065 6.137 -26.742 1.00 96.00 817 GLN A O 1
ATOM 6223 N N . VAL A 1 818 ? 25.317 8.183 -26.117 1.00 93.94 818 VAL A N 1
ATOM 6224 C CA . VAL A 1 818 ? 26.133 8.392 -24.926 1.00 93.94 818 VAL A CA 1
ATOM 6225 C C . VAL A 1 818 ? 25.185 8.839 -23.827 1.00 93.94 818 VAL A C 1
ATOM 6227 O O . VAL A 1 818 ? 24.468 9.831 -23.990 1.00 93.94 818 VAL A O 1
ATOM 6230 N N . VAL A 1 819 ? 25.141 8.094 -22.722 1.00 92.19 819 VAL A N 1
ATOM 6231 C CA . VAL A 1 819 ? 24.138 8.320 -21.673 1.00 92.19 819 VAL A CA 1
ATOM 6232 C C . VAL A 1 819 ? 24.567 9.392 -20.672 1.00 92.19 819 VAL A C 1
ATOM 6234 O O . VAL A 1 819 ? 25.737 9.521 -20.309 1.00 92.19 819 VAL A O 1
ATOM 6237 N N . SER A 1 820 ? 23.591 10.154 -20.178 1.00 88.38 820 SER A N 1
ATOM 6238 C CA . SER A 1 820 ? 23.817 11.103 -19.086 1.00 88.38 820 SER A CA 1
ATOM 6239 C C . SER A 1 820 ? 24.264 10.382 -17.813 1.00 88.38 820 SER A C 1
ATOM 6241 O O . SER A 1 820 ? 23.778 9.298 -17.488 1.00 88.38 820 SER A O 1
ATOM 6243 N N . ASN A 1 821 ? 25.148 11.023 -17.050 1.00 83.31 821 ASN A N 1
ATOM 6244 C CA . ASN A 1 821 ? 25.632 10.539 -15.762 1.00 83.31 821 ASN A CA 1
ATOM 6245 C C . ASN A 1 821 ? 25.294 11.497 -14.623 1.00 83.31 821 ASN A C 1
ATOM 6247 O O . ASN A 1 821 ? 26.149 11.803 -13.795 1.00 83.31 821 ASN A O 1
ATOM 6251 N N . ASN A 1 822 ? 24.030 11.926 -14.580 1.00 78.88 822 ASN A N 1
ATOM 6252 C CA . ASN A 1 822 ? 23.488 12.866 -13.595 1.00 78.88 822 ASN A CA 1
ATOM 6253 C C . ASN A 1 822 ? 23.730 14.354 -13.925 1.00 78.88 822 ASN A C 1
ATOM 6255 O O . ASN A 1 822 ? 23.756 15.185 -13.021 1.00 78.88 822 ASN A O 1
ATOM 6259 N N . MET A 1 823 ? 23.860 14.704 -15.214 1.00 79.31 823 MET A N 1
ATOM 6260 C CA . MET A 1 823 ? 23.824 16.095 -15.707 1.00 79.31 823 MET A CA 1
ATOM 6261 C C . MET A 1 823 ? 24.837 17.041 -15.039 1.00 79.31 823 MET A C 1
ATOM 6263 O O . MET A 1 823 ? 24.526 18.183 -14.693 1.00 79.31 823 MET A O 1
ATOM 6267 N N . GLU A 1 824 ? 26.065 16.562 -14.825 1.00 67.94 824 GLU A N 1
ATOM 6268 C CA . GLU A 1 824 ? 27.072 17.278 -14.028 1.00 67.94 824 GLU A CA 1
ATOM 6269 C C . GLU A 1 824 ? 27.951 18.252 -14.839 1.00 67.94 824 GLU A C 1
ATOM 6271 O O . GLU A 1 824 ? 28.504 19.190 -14.266 1.00 67.94 824 GLU A O 1
ATOM 6276 N N . ASN A 1 825 ? 28.114 18.058 -16.156 1.00 81.25 825 ASN A N 1
ATOM 6277 C CA . ASN A 1 825 ? 29.059 18.829 -16.978 1.00 81.25 825 ASN A CA 1
ATOM 6278 C C . ASN A 1 825 ? 28.465 19.264 -18.327 1.00 81.25 825 ASN A C 1
ATOM 6280 O O . ASN A 1 825 ? 27.453 18.744 -18.790 1.00 81.25 825 ASN A O 1
ATOM 6284 N N . GLY A 1 826 ? 29.121 20.223 -18.985 1.00 86.38 826 GLY A N 1
ATOM 6285 C CA . GLY A 1 826 ? 28.780 20.609 -20.349 1.00 86.38 826 GLY A CA 1
ATOM 6286 C C . GLY A 1 826 ? 29.770 21.588 -20.973 1.00 86.38 826 GLY A C 1
ATOM 6287 O O . GLY A 1 826 ? 30.526 22.269 -20.274 1.00 86.38 826 GLY A O 1
ATOM 6288 N N . TYR A 1 827 ? 29.755 21.666 -22.302 1.00 89.88 827 TYR A N 1
ATOM 6289 C CA . TYR A 1 827 ? 30.531 22.635 -23.079 1.00 89.88 827 TYR A CA 1
ATOM 6290 C C . TYR A 1 827 ? 29.601 23.672 -23.699 1.00 89.88 827 TYR A C 1
ATOM 6292 O O . TYR A 1 827 ? 28.544 23.337 -24.227 1.00 89.88 827 TYR A O 1
ATOM 6300 N N . THR A 1 828 ? 29.990 24.944 -23.652 1.00 90.25 828 THR A N 1
ATOM 6301 C CA . THR A 1 828 ? 29.152 26.035 -24.157 1.00 90.25 828 THR A CA 1
ATOM 6302 C C . THR A 1 828 ? 29.140 26.092 -25.685 1.00 90.25 828 THR A C 1
ATOM 6304 O O . THR A 1 828 ? 30.175 25.926 -26.327 1.00 90.25 828 THR A O 1
ATOM 6307 N N . PHE A 1 829 ? 27.987 26.417 -26.278 1.00 90.38 829 PHE A N 1
ATOM 6308 C CA . PHE A 1 829 ? 27.873 26.641 -27.730 1.00 90.38 829 PHE A CA 1
ATOM 6309 C C . PHE A 1 829 ? 28.460 27.999 -28.182 1.00 90.38 829 PHE A C 1
ATOM 6311 O O . PHE A 1 829 ? 28.712 28.214 -29.367 1.00 90.38 829 PHE A O 1
ATOM 6318 N N . GLY A 1 830 ? 28.693 28.939 -27.255 1.00 78.44 830 GLY A N 1
ATOM 6319 C CA . GLY A 1 830 ? 29.062 30.340 -27.519 1.00 78.44 830 GLY A CA 1
ATOM 6320 C C . GLY A 1 830 ? 30.445 30.565 -28.152 1.00 78.44 830 GLY A C 1
ATOM 6321 O O . GLY A 1 830 ? 31.361 31.042 -27.485 1.00 78.44 830 GLY A O 1
ATOM 6322 N N . GLY A 1 831 ? 30.581 30.275 -29.450 1.00 78.50 831 GLY A N 1
ATOM 6323 C CA . GLY A 1 831 ? 31.819 30.434 -30.230 1.00 78.50 831 GLY A CA 1
ATOM 6324 C C . GLY A 1 831 ? 32.699 29.179 -30.288 1.00 78.50 831 GLY A C 1
ATOM 6325 O O . GLY A 1 831 ? 33.841 29.251 -30.745 1.00 78.50 831 GLY A O 1
ATOM 6326 N N . ILE A 1 832 ? 32.173 28.041 -29.831 1.00 89.25 832 ILE A N 1
ATOM 6327 C CA . ILE A 1 832 ? 32.832 26.734 -29.857 1.00 89.25 832 ILE A CA 1
ATOM 6328 C C . ILE A 1 832 ? 31.986 25.799 -30.723 1.00 89.25 832 ILE A C 1
ATOM 6330 O O . ILE A 1 832 ? 30.772 25.722 -30.563 1.00 89.25 832 ILE A O 1
ATOM 6334 N N . GLN A 1 833 ? 32.626 25.102 -31.656 1.00 92.25 833 GLN A N 1
ATOM 6335 C CA . GLN A 1 833 ? 32.009 24.018 -32.418 1.00 92.25 833 GLN A CA 1
ATOM 6336 C C . GLN A 1 833 ? 32.248 22.716 -31.664 1.00 92.25 833 GLN A C 1
ATOM 6338 O O . GLN A 1 833 ? 33.386 22.452 -31.282 1.00 92.25 833 GLN A O 1
ATOM 6343 N N . LEU A 1 834 ? 31.188 21.944 -31.440 1.00 95.00 834 LEU A N 1
ATOM 6344 C CA . LEU A 1 834 ? 31.192 20.710 -30.655 1.00 95.00 834 LEU A CA 1
ATOM 6345 C C . LEU A 1 834 ? 30.735 19.566 -31.555 1.00 95.00 834 LEU A C 1
ATOM 6347 O O . LEU A 1 834 ? 29.718 19.720 -32.235 1.00 95.00 834 LEU A O 1
ATOM 6351 N N . ALA A 1 835 ? 31.473 18.460 -31.573 1.00 95.50 835 ALA A N 1
ATOM 6352 C CA . ALA A 1 835 ? 31.171 17.305 -32.404 1.00 95.50 835 ALA A CA 1
ATOM 6353 C C . ALA A 1 835 ? 31.356 15.984 -31.652 1.00 95.50 835 ALA A C 1
ATOM 6355 O O . ALA A 1 835 ? 32.268 15.861 -30.836 1.00 95.50 835 ALA A O 1
ATOM 6356 N N . ILE A 1 836 ? 30.503 15.017 -31.976 1.00 95.94 836 ILE A N 1
ATOM 6357 C CA . ILE A 1 836 ? 30.587 13.615 -31.543 1.00 95.94 836 ILE A CA 1
ATOM 6358 C C . ILE A 1 836 ? 30.941 12.738 -32.735 1.00 95.94 836 ILE A C 1
ATOM 6360 O O . ILE A 1 836 ? 30.673 13.143 -33.870 1.00 95.94 836 ILE A O 1
ATOM 6364 N N . ASP A 1 837 ? 31.534 11.572 -32.514 1.00 94.25 837 ASP A N 1
ATOM 6365 C CA . ASP A 1 837 ? 31.735 10.595 -33.575 1.00 94.25 837 ASP A CA 1
ATOM 6366 C C . ASP A 1 837 ? 30.532 9.659 -33.747 1.00 94.25 837 ASP A C 1
ATOM 6368 O O . ASP A 1 837 ? 29.740 9.426 -32.838 1.00 94.25 837 ASP A O 1
ATOM 6372 N N . ILE A 1 838 ? 30.360 9.183 -34.978 1.00 94.12 838 ILE A N 1
ATOM 6373 C CA . ILE A 1 838 ? 29.327 8.235 -35.388 1.00 94.12 838 ILE A CA 1
ATOM 6374 C C . ILE A 1 838 ? 30.022 7.131 -36.170 1.00 94.12 838 ILE A C 1
ATOM 6376 O O . ILE A 1 838 ? 30.601 7.384 -37.234 1.00 94.12 838 ILE A O 1
ATOM 6380 N N . GLU A 1 839 ? 29.938 5.905 -35.665 1.00 92.19 839 GLU A N 1
ATOM 6381 C CA . GLU A 1 839 ? 30.513 4.732 -36.316 1.00 92.19 839 GLU A CA 1
ATOM 6382 C C . GLU A 1 839 ? 29.440 3.979 -37.106 1.00 92.19 839 GLU A C 1
ATOM 6384 O O . GLU A 1 839 ? 28.427 3.551 -36.561 1.00 92.19 839 GLU A O 1
ATOM 6389 N N . VAL A 1 840 ? 29.657 3.773 -38.401 1.00 90.81 840 VAL A N 1
ATOM 6390 C CA . VAL A 1 840 ? 28.794 2.928 -39.233 1.00 90.81 840 VAL A CA 1
ATOM 6391 C C . VAL A 1 840 ? 29.529 1.633 -39.546 1.00 90.81 840 VAL A C 1
ATOM 6393 O O . VAL A 1 840 ? 30.618 1.651 -40.127 1.00 90.81 840 VAL A O 1
ATOM 6396 N N . GLN A 1 841 ? 28.927 0.504 -39.165 1.00 85.88 841 GLN A N 1
ATOM 6397 C CA . GLN A 1 841 ? 29.531 -0.820 -39.314 1.00 85.88 841 GLN A CA 1
ATOM 6398 C C . GLN A 1 841 ? 29.803 -1.177 -40.785 1.00 85.88 841 GLN A C 1
ATOM 6400 O O . GLN A 1 841 ? 29.077 -0.776 -41.695 1.00 85.88 841 GLN A O 1
ATOM 6405 N N . SER A 1 842 ? 30.851 -1.976 -41.020 1.00 79.00 842 SER A N 1
ATOM 6406 C CA . SER A 1 842 ? 31.176 -2.496 -42.357 1.00 79.00 842 SER A CA 1
ATOM 6407 C C . SER A 1 842 ? 29.986 -3.247 -42.967 1.00 79.00 842 SER A C 1
ATOM 6409 O O . SER A 1 842 ? 29.321 -4.030 -42.290 1.00 79.00 842 SER A O 1
ATOM 6411 N N . GLY A 1 843 ? 29.716 -3.005 -44.253 1.00 73.75 843 GLY A N 1
ATOM 6412 C CA . GLY A 1 843 ? 28.607 -3.635 -44.978 1.00 73.75 843 GLY A CA 1
ATOM 6413 C C . GLY A 1 843 ? 27.216 -3.048 -44.706 1.00 73.75 843 GLY A C 1
ATOM 6414 O O . GLY A 1 843 ? 26.244 -3.575 -45.247 1.00 73.75 843 GLY A O 1
ATOM 6415 N N . GLN A 1 844 ? 27.095 -1.977 -43.911 1.00 83.25 844 GLN A N 1
ATOM 6416 C CA . GLN A 1 844 ? 25.810 -1.355 -43.567 1.00 83.25 844 GLN A CA 1
ATOM 6417 C C . GLN A 1 844 ? 25.768 0.153 -43.846 1.00 83.25 844 GLN A C 1
ATOM 6419 O O . GLN A 1 844 ? 26.768 0.852 -43.746 1.00 83.25 844 GLN A O 1
ATOM 6424 N N . THR A 1 845 ? 24.596 0.686 -44.165 1.00 86.94 845 THR A N 1
ATOM 6425 C CA . THR A 1 845 ? 24.332 2.133 -44.130 1.00 86.94 845 THR A CA 1
ATOM 6426 C C . THR A 1 845 ? 23.567 2.495 -42.869 1.00 86.94 845 THR A C 1
ATOM 6428 O O . THR A 1 845 ? 22.726 1.716 -42.431 1.00 86.94 845 THR A O 1
ATOM 6431 N N . PHE A 1 846 ? 23.809 3.689 -42.325 1.00 92.00 846 PHE A N 1
ATOM 6432 C CA . PHE A 1 846 ? 23.019 4.256 -41.232 1.00 92.00 846 PHE A CA 1
ATOM 6433 C C . PHE A 1 846 ? 22.260 5.494 -41.720 1.00 92.00 846 PHE A C 1
ATOM 6435 O O . PHE A 1 846 ? 22.864 6.523 -42.031 1.00 92.00 846 PHE A O 1
ATOM 6442 N N . THR A 1 847 ? 20.934 5.390 -41.800 1.00 91.62 847 THR A N 1
ATOM 6443 C CA . THR A 1 847 ? 20.031 6.485 -42.174 1.00 91.62 847 THR A CA 1
ATOM 6444 C C . THR A 1 847 ? 19.482 7.140 -40.914 1.00 91.62 847 THR A C 1
ATOM 6446 O O . THR A 1 847 ? 18.495 6.675 -40.352 1.00 91.62 847 THR A O 1
ATOM 6449 N N . ILE A 1 848 ? 20.119 8.219 -40.467 1.00 92.88 848 ILE A N 1
ATOM 6450 C CA . ILE A 1 848 ? 19.739 8.976 -39.269 1.00 92.88 848 ILE A CA 1
ATOM 6451 C C . ILE A 1 848 ? 18.485 9.799 -39.574 1.00 92.88 848 ILE A C 1
ATOM 6453 O O . ILE A 1 848 ? 18.485 10.613 -40.502 1.00 92.88 848 ILE A O 1
ATOM 6457 N N . SER A 1 849 ? 17.432 9.616 -38.782 1.00 90.81 849 SER A N 1
ATOM 6458 C CA . SER A 1 849 ? 16.134 10.283 -38.946 1.00 90.81 849 SER A CA 1
ATOM 6459 C C . SER A 1 849 ? 15.796 11.218 -37.787 1.00 90.81 849 SER A C 1
ATOM 6461 O O . SER A 1 849 ? 15.169 12.254 -38.011 1.00 90.81 849 SER A O 1
ATOM 6463 N N . SER A 1 850 ? 16.246 10.916 -36.569 1.00 93.38 850 SER A N 1
ATOM 6464 C CA . SER A 1 850 ? 16.050 11.785 -35.410 1.00 93.38 850 SER A CA 1
ATOM 6465 C C . SER A 1 850 ? 17.243 11.762 -34.463 1.00 93.38 850 SER A C 1
ATOM 6467 O O . SER A 1 850 ? 18.085 10.863 -34.496 1.00 93.38 850 SER A O 1
ATOM 6469 N N . ILE A 1 851 ? 17.352 12.803 -33.645 1.00 95.75 851 ILE A N 1
ATOM 6470 C CA . ILE A 1 851 ? 18.451 12.984 -32.703 1.00 95.75 851 ILE A CA 1
ATOM 6471 C C . ILE A 1 851 ? 17.874 13.486 -31.385 1.00 95.75 851 ILE A C 1
ATOM 6473 O O . ILE A 1 851 ? 17.201 14.516 -31.366 1.00 95.75 851 ILE A O 1
ATOM 6477 N N . ASP A 1 852 ? 18.177 12.790 -30.295 1.00 95.31 852 ASP A N 1
ATOM 6478 C CA . ASP A 1 852 ? 17.917 13.251 -28.941 1.00 95.31 852 ASP A CA 1
ATOM 6479 C C . ASP A 1 852 ? 19.175 13.910 -28.367 1.00 95.31 852 ASP A C 1
ATOM 6481 O O . ASP A 1 852 ? 20.276 13.357 -28.450 1.00 95.31 852 ASP A O 1
ATOM 6485 N N . ILE A 1 853 ? 19.033 15.107 -27.801 1.00 94.75 853 ILE A N 1
ATOM 6486 C CA . ILE A 1 853 ? 20.152 15.893 -27.263 1.00 94.75 853 ILE A CA 1
ATOM 6487 C C . ILE A 1 853 ? 19.780 16.489 -25.922 1.00 94.75 853 ILE A C 1
ATOM 6489 O O . ILE A 1 853 ? 18.731 17.120 -25.785 1.00 94.75 853 ILE A O 1
ATOM 6493 N N . ASN A 1 854 ? 20.708 16.385 -24.974 1.00 94.12 854 ASN A N 1
ATOM 6494 C CA . ASN A 1 854 ? 20.605 17.094 -23.715 1.00 94.12 854 ASN A CA 1
ATOM 6495 C C . ASN A 1 854 ? 21.403 18.406 -23.757 1.00 94.12 854 ASN A C 1
ATOM 6497 O O . ASN A 1 854 ? 22.617 18.412 -23.979 1.00 94.12 854 ASN A O 1
ATOM 6501 N N . THR A 1 855 ? 20.743 19.534 -23.512 1.00 93.50 855 THR A N 1
ATOM 6502 C CA . THR A 1 855 ? 21.383 20.851 -23.451 1.00 93.50 855 THR A CA 1
ATOM 6503 C C . THR A 1 855 ? 21.223 21.498 -22.087 1.00 93.50 855 THR A C 1
ATOM 6505 O O . THR A 1 855 ? 20.199 21.353 -21.424 1.00 93.50 855 THR A O 1
ATOM 6508 N N . GLY A 1 856 ? 22.225 22.277 -21.687 1.00 90.25 856 GLY A N 1
ATOM 6509 C CA . GLY A 1 856 ? 22.073 23.270 -20.635 1.00 90.25 856 GLY A CA 1
ATOM 6510 C C . GLY A 1 856 ? 21.336 24.487 -21.189 1.00 90.25 856 GLY A C 1
ATOM 6511 O O . GLY A 1 856 ? 21.792 25.090 -22.164 1.00 90.25 856 GLY A O 1
ATOM 6512 N N . ASP A 1 857 ? 20.242 24.857 -20.528 1.00 88.75 857 ASP A N 1
ATOM 6513 C CA . ASP A 1 857 ? 19.299 25.917 -20.894 1.00 88.75 857 ASP A CA 1
ATOM 6514 C C . ASP A 1 857 ? 18.419 25.597 -22.125 1.00 88.75 857 ASP A C 1
ATOM 6516 O O . ASP A 1 857 ? 18.595 24.585 -22.814 1.00 88.75 857 ASP A O 1
ATOM 6520 N N . LEU A 1 858 ? 17.421 26.450 -22.366 1.00 89.50 858 LEU A N 1
ATOM 6521 C CA . LEU A 1 858 ? 16.423 26.290 -23.417 1.00 89.50 858 LEU A CA 1
ATOM 6522 C C . LEU A 1 858 ? 17.053 26.442 -24.814 1.00 89.50 858 LEU A C 1
ATOM 6524 O O . LEU A 1 858 ? 17.731 27.427 -25.110 1.00 89.50 858 LEU A O 1
ATOM 6528 N N . ALA A 1 859 ? 16.752 25.503 -25.705 1.00 90.62 859 ALA A N 1
ATOM 6529 C CA . ALA A 1 859 ? 17.026 25.583 -27.128 1.00 90.62 859 ALA A CA 1
ATOM 6530 C C . ALA A 1 859 ? 15.717 25.801 -27.886 1.00 90.62 859 ALA A C 1
ATOM 6532 O O . ALA A 1 859 ? 14.686 25.205 -27.583 1.00 90.62 859 ALA A O 1
ATOM 6533 N N . THR A 1 860 ? 15.772 26.615 -28.933 1.00 89.75 860 THR A N 1
ATOM 6534 C CA . THR A 1 860 ? 14.681 26.727 -29.914 1.00 89.75 860 THR A CA 1
ATOM 6535 C C . THR A 1 860 ? 15.116 26.304 -31.310 1.00 89.75 860 THR A C 1
ATOM 6537 O O . THR A 1 860 ? 14.287 26.211 -32.211 1.00 89.75 860 THR A O 1
ATOM 6540 N N . THR A 1 861 ? 16.412 26.050 -31.508 1.00 90.44 861 THR A N 1
ATOM 6541 C CA . THR A 1 861 ? 16.994 25.671 -32.795 1.00 90.44 861 THR A CA 1
ATOM 6542 C C . THR A 1 861 ? 18.111 24.652 -32.609 1.00 90.44 861 THR A C 1
ATOM 6544 O O . THR A 1 861 ? 18.911 24.759 -31.678 1.00 90.44 861 THR A O 1
ATOM 6547 N N . PHE A 1 862 ? 18.180 23.702 -33.539 1.00 93.31 862 PHE A N 1
ATOM 6548 C CA . PHE A 1 862 ? 19.277 22.753 -33.686 1.00 93.31 862 PHE A CA 1
ATOM 6549 C C . PHE A 1 862 ? 19.646 22.626 -35.164 1.00 93.31 862 PHE A C 1
ATOM 6551 O O . PHE A 1 862 ? 18.772 22.572 -36.035 1.00 93.31 862 PHE A O 1
ATOM 6558 N N . SER A 1 863 ? 20.941 22.574 -35.449 1.00 92.38 863 SER A N 1
ATOM 6559 C CA . SER A 1 863 ? 21.468 22.227 -36.764 1.00 92.38 863 SER A CA 1
ATOM 6560 C C . SER A 1 863 ? 22.696 21.337 -36.638 1.00 92.38 863 SER A C 1
ATOM 6562 O O . SER A 1 863 ? 23.458 21.425 -35.675 1.00 92.38 863 SER A O 1
ATOM 6564 N N . PHE A 1 864 ? 22.876 20.477 -37.634 1.00 94.62 864 PHE A N 1
ATOM 6565 C CA . PHE A 1 864 ? 23.885 19.430 -37.625 1.00 94.62 864 PHE A CA 1
ATOM 6566 C C . PHE A 1 864 ? 24.753 19.500 -38.874 1.00 94.62 864 PHE A C 1
ATOM 6568 O O . PHE A 1 864 ? 24.259 19.761 -39.973 1.00 94.62 864 PHE A O 1
ATOM 6575 N N . VAL A 1 865 ? 26.050 19.258 -38.717 1.00 94.50 865 VAL A N 1
ATOM 6576 C CA . VAL A 1 865 ? 27.017 19.193 -39.820 1.00 94.50 865 VAL A CA 1
ATOM 6577 C C . VAL A 1 865 ? 27.808 17.904 -39.681 1.00 94.50 865 VAL A C 1
ATOM 6579 O O . VAL A 1 865 ? 28.289 17.603 -38.593 1.00 94.50 865 VAL A O 1
ATOM 6582 N N . PHE A 1 866 ? 27.957 17.158 -40.773 1.00 94.00 866 PHE A N 1
ATOM 6583 C CA . PHE A 1 866 ? 28.659 15.877 -40.759 1.00 94.00 866 PHE A CA 1
ATOM 6584 C C . PHE A 1 866 ? 29.999 15.994 -41.482 1.00 94.00 866 PHE A C 1
ATOM 6586 O O . PHE A 1 866 ? 30.075 16.568 -42.576 1.00 94.00 866 PHE A O 1
ATOM 6593 N N . PHE A 1 867 ? 31.043 15.423 -40.891 1.00 93.81 867 PHE A N 1
ATOM 6594 C CA . PHE A 1 867 ? 32.416 15.418 -41.387 1.00 93.81 867 PHE A CA 1
ATOM 6595 C C . PHE A 1 867 ? 32.924 13.986 -41.541 1.00 93.81 867 PHE A C 1
ATOM 6597 O O . PHE A 1 867 ? 32.507 13.088 -40.811 1.00 93.81 867 PHE A O 1
ATOM 6604 N N . LYS A 1 868 ? 33.859 13.779 -42.471 1.00 91.62 868 LYS A N 1
ATOM 6605 C CA . LYS A 1 868 ? 34.685 12.567 -42.478 1.00 91.62 868 LYS A CA 1
ATOM 6606 C C . LYS A 1 868 ? 35.640 12.581 -41.298 1.00 91.62 868 LYS A C 1
ATOM 6608 O O . LYS A 1 868 ? 36.140 13.645 -40.931 1.00 91.62 868 LYS A O 1
ATOM 6613 N N . ASP A 1 869 ? 35.945 11.401 -40.784 1.00 92.62 869 ASP A N 1
ATOM 6614 C CA . ASP A 1 869 ? 37.077 11.232 -39.889 1.00 92.62 869 ASP A CA 1
ATOM 6615 C C . ASP A 1 869 ? 38.416 11.421 -40.627 1.00 92.62 869 ASP A C 1
ATOM 6617 O O . ASP A 1 869 ? 38.612 10.923 -41.742 1.00 92.62 869 ASP A O 1
ATOM 6621 N N . VAL A 1 870 ? 39.333 12.169 -40.008 1.00 92.00 870 VAL A N 1
ATOM 6622 C CA . VAL A 1 870 ? 40.738 12.290 -40.409 1.00 92.00 870 VAL A CA 1
ATOM 6623 C C . VAL A 1 870 ? 41.600 12.128 -39.160 1.00 92.00 870 VAL A C 1
ATOM 6625 O O . VAL A 1 870 ? 41.718 13.050 -38.354 1.00 92.00 870 VAL A O 1
ATOM 6628 N N . ASP A 1 871 ? 42.217 10.953 -39.026 1.00 88.44 871 ASP A N 1
ATOM 6629 C CA . ASP A 1 871 ? 43.076 10.575 -37.896 1.00 88.44 871 ASP A CA 1
ATOM 6630 C C . ASP A 1 871 ? 42.373 10.693 -36.522 1.00 88.44 871 ASP A C 1
ATOM 6632 O O . ASP A 1 871 ? 42.991 11.094 -35.529 1.00 88.44 871 ASP A O 1
ATOM 6636 N N . GLY A 1 872 ? 41.084 10.334 -36.455 1.00 88.25 872 GLY A N 1
ATOM 6637 C CA . GLY A 1 872 ? 40.277 10.388 -35.232 1.00 88.25 872 GLY A CA 1
ATOM 6638 C C . GLY A 1 872 ? 39.694 11.770 -34.918 1.00 88.25 872 GLY A C 1
ATOM 6639 O O . GLY A 1 872 ? 39.261 12.007 -33.800 1.00 88.25 872 GLY A O 1
ATOM 6640 N N . LEU A 1 873 ? 39.727 12.731 -35.844 1.00 93.56 873 LEU A N 1
ATOM 6641 C CA . LEU A 1 873 ? 39.151 14.065 -35.644 1.00 93.56 873 LEU A CA 1
ATOM 6642 C C . LEU A 1 873 ? 38.309 14.499 -36.855 1.00 93.56 873 LEU A C 1
ATOM 6644 O O . LEU A 1 873 ? 38.540 14.019 -37.970 1.00 93.56 873 LEU A O 1
ATOM 6648 N N . PRO A 1 874 ? 37.370 15.454 -36.688 1.00 95.44 874 PRO A N 1
ATOM 6649 C CA . PRO A 1 874 ? 36.576 15.955 -37.805 1.00 95.44 874 PRO A CA 1
ATOM 6650 C C . PRO A 1 874 ? 37.447 16.591 -38.908 1.00 95.44 874 PRO A C 1
ATOM 6652 O O . PRO A 1 874 ? 38.221 17.522 -38.662 1.00 95.44 874 PRO A O 1
ATOM 6655 N N . GLY A 1 875 ? 37.293 16.107 -40.143 1.00 90.50 875 GLY A N 1
ATOM 6656 C CA . GLY A 1 875 ? 38.018 16.557 -41.332 1.00 90.50 875 GLY A CA 1
ATOM 6657 C C . GLY A 1 875 ? 37.145 17.317 -42.332 1.00 90.50 875 GLY A C 1
ATOM 6658 O O . GLY A 1 875 ? 36.577 18.364 -42.016 1.00 90.50 875 GLY A O 1
ATOM 6659 N N . ASP A 1 876 ? 37.063 16.808 -43.565 1.00 88.06 876 ASP A N 1
ATOM 6660 C CA . ASP A 1 876 ? 36.266 17.420 -44.632 1.00 88.06 876 ASP A CA 1
ATOM 6661 C C . ASP A 1 876 ? 34.763 17.210 -44.404 1.00 88.06 876 ASP A C 1
ATOM 6663 O O . ASP A 1 876 ? 34.294 16.107 -44.114 1.00 88.06 876 ASP A O 1
ATOM 6667 N N . GLN A 1 877 ? 33.995 18.280 -44.591 1.00 88.50 877 GLN A N 1
ATOM 6668 C CA . GLN A 1 877 ? 32.539 18.278 -44.483 1.00 88.50 877 GLN A CA 1
ATOM 6669 C C . GLN A 1 877 ? 31.898 17.460 -45.614 1.00 88.50 877 GLN A C 1
ATOM 6671 O O . GLN A 1 877 ? 32.220 17.657 -46.787 1.00 88.50 877 GLN A O 1
ATOM 6676 N N . ILE A 1 878 ? 30.942 16.596 -45.272 1.00 82.19 878 ILE A N 1
ATOM 6677 C CA . ILE A 1 878 ? 30.199 15.752 -46.226 1.00 82.19 878 ILE A CA 1
ATOM 6678 C C . ILE A 1 878 ? 28.725 16.127 -46.350 1.00 82.19 878 ILE A C 1
ATOM 6680 O O . ILE A 1 878 ? 28.161 15.997 -47.433 1.00 82.19 878 ILE A O 1
ATOM 6684 N N . VAL A 1 879 ? 28.114 16.654 -45.286 1.00 75.31 879 VAL A N 1
ATOM 6685 C CA . VAL A 1 879 ? 26.735 17.162 -45.301 1.00 75.31 879 VAL A CA 1
ATOM 6686 C C . VAL A 1 879 ? 26.743 18.563 -44.718 1.00 75.31 879 VAL A C 1
ATOM 6688 O O . VAL A 1 879 ? 27.182 18.763 -43.588 1.00 75.31 879 VAL A O 1
ATOM 6691 N N . ALA A 1 880 ? 26.305 19.542 -45.515 1.00 64.88 880 ALA A N 1
ATOM 6692 C CA . ALA A 1 880 ? 26.561 20.944 -45.213 1.00 64.88 880 ALA A CA 1
ATOM 6693 C C . ALA A 1 880 ? 25.731 21.516 -44.068 1.00 64.88 880 ALA A C 1
ATOM 6695 O O . ALA A 1 880 ? 26.257 22.290 -43.274 1.00 64.88 880 ALA A O 1
ATOM 6696 N N . THR A 1 881 ? 24.453 21.155 -43.975 1.00 81.25 881 THR A N 1
ATOM 6697 C CA . THR A 1 881 ? 23.603 21.441 -42.814 1.00 81.25 881 THR A CA 1
ATOM 6698 C C . THR A 1 881 ? 22.385 20.526 -42.880 1.00 81.25 881 THR A C 1
ATOM 6700 O O . THR A 1 881 ? 21.635 20.588 -43.852 1.00 81.25 881 THR A O 1
ATOM 6703 N N . ALA A 1 882 ? 22.177 19.704 -41.856 1.00 84.44 882 ALA A N 1
ATOM 6704 C CA . ALA A 1 882 ? 20.908 19.038 -41.596 1.00 84.44 882 ALA A CA 1
ATOM 6705 C C . ALA A 1 882 ? 20.168 19.815 -40.498 1.00 84.44 882 ALA A C 1
ATOM 6707 O O . ALA A 1 882 ? 20.754 20.179 -39.479 1.00 84.44 882 ALA A O 1
ATOM 6708 N N . THR A 1 883 ? 18.891 20.109 -40.717 1.00 86.88 883 THR A N 1
ATOM 6709 C CA . THR A 1 883 ? 18.026 20.789 -39.742 1.00 86.88 883 THR A CA 1
ATOM 6710 C C . THR A 1 883 ? 16.870 19.883 -39.372 1.00 86.88 883 THR A C 1
ATOM 6712 O O . THR A 1 883 ? 16.393 19.113 -40.209 1.00 86.88 883 THR A O 1
ATOM 6715 N N . GLY A 1 884 ? 16.376 20.007 -38.146 1.00 83.38 884 GLY A N 1
ATOM 6716 C CA . GLY A 1 884 ? 15.223 19.246 -37.689 1.00 83.38 884 GLY A CA 1
ATOM 6717 C C . GLY A 1 884 ? 14.243 20.073 -36.874 1.00 83.38 884 GLY A C 1
ATOM 6718 O O . GLY A 1 884 ? 14.572 21.164 -36.403 1.00 83.38 884 GLY A O 1
ATOM 6719 N N . ASN A 1 885 ? 13.032 19.545 -36.741 1.00 88.31 885 ASN A N 1
ATOM 6720 C CA . ASN A 1 885 ? 11.981 20.114 -35.915 1.00 88.31 885 ASN A CA 1
ATOM 6721 C C . ASN A 1 885 ? 12.095 19.535 -34.506 1.00 88.31 885 ASN A C 1
ATOM 6723 O O . ASN A 1 885 ? 12.210 18.323 -34.338 1.00 88.31 885 ASN A O 1
ATOM 6727 N N . ILE A 1 886 ? 12.048 20.402 -33.496 1.00 89.69 886 ILE A N 1
ATOM 6728 C CA . ILE A 1 886 ? 11.911 19.968 -32.106 1.00 89.69 886 ILE A CA 1
ATOM 6729 C C . ILE A 1 886 ? 10.497 19.409 -31.951 1.00 89.69 886 ILE A C 1
ATOM 6731 O O . ILE A 1 886 ? 9.530 20.171 -31.995 1.00 89.69 886 ILE A O 1
ATOM 6735 N N . VAL A 1 887 ? 10.384 18.093 -31.786 1.00 86.00 887 VAL A N 1
ATOM 6736 C CA . VAL A 1 887 ? 9.102 17.411 -31.544 1.00 86.00 887 VAL A CA 1
ATOM 6737 C C . VAL A 1 887 ? 8.846 17.199 -30.057 1.00 86.00 887 VAL A C 1
ATOM 6739 O O . VAL A 1 887 ? 7.703 17.022 -29.645 1.00 86.00 887 VAL A O 1
ATOM 6742 N N . GLN A 1 888 ? 9.895 17.285 -29.235 1.00 84.25 888 GLN A N 1
ATOM 6743 C CA . GLN A 1 888 ? 9.786 17.161 -27.789 1.00 84.25 888 GLN A CA 1
ATOM 6744 C C . GLN A 1 888 ? 10.849 17.981 -27.055 1.00 84.25 888 GLN A C 1
ATOM 6746 O O . GLN A 1 888 ? 11.974 18.116 -27.529 1.00 84.25 888 GLN A O 1
ATOM 6751 N N . ASN A 1 889 ? 10.481 18.505 -25.883 1.00 87.50 889 ASN A N 1
ATOM 6752 C CA . ASN A 1 889 ? 11.362 19.207 -24.949 1.00 87.50 889 ASN A CA 1
ATOM 6753 C C . ASN A 1 889 ? 11.025 18.779 -23.510 1.00 87.50 889 ASN A C 1
ATOM 6755 O O . ASN A 1 889 ? 9.853 18.768 -23.112 1.00 87.50 889 ASN A O 1
ATOM 6759 N N . ARG A 1 890 ? 12.040 18.409 -22.724 1.00 83.62 890 ARG A N 1
ATOM 6760 C CA . ARG A 1 890 ? 11.882 17.929 -21.349 1.00 83.62 890 ARG A CA 1
ATOM 6761 C C . ARG A 1 890 ? 12.892 18.534 -20.406 1.00 83.62 890 ARG A C 1
ATOM 6763 O O . ARG A 1 890 ? 14.075 18.383 -20.653 1.00 83.62 890 ARG A O 1
ATOM 6770 N N . VAL A 1 891 ? 12.460 19.111 -19.285 1.00 85.81 891 VAL A N 1
ATOM 6771 C CA . VAL A 1 891 ? 13.394 19.404 -18.188 1.00 85.81 891 VAL A CA 1
ATOM 6772 C C . VAL A 1 891 ? 13.750 18.092 -17.508 1.00 85.81 891 VAL A C 1
ATOM 6774 O O . VAL A 1 891 ? 12.875 17.416 -16.974 1.00 85.81 891 VAL A O 1
ATOM 6777 N N . ILE A 1 892 ? 15.029 17.743 -17.539 1.00 84.38 892 ILE A N 1
ATOM 6778 C CA . ILE A 1 892 ? 15.551 16.495 -16.968 1.00 84.38 892 ILE A CA 1
ATOM 6779 C C . ILE A 1 892 ? 16.318 16.726 -15.664 1.00 84.38 892 ILE A C 1
ATOM 6781 O O . ILE A 1 892 ? 16.501 15.793 -14.891 1.00 84.38 892 ILE A O 1
ATOM 6785 N N . GLY A 1 893 ? 16.706 17.971 -15.369 1.00 81.69 893 GLY A N 1
ATOM 6786 C CA . GLY A 1 893 ? 17.359 18.311 -14.110 1.00 81.69 893 GLY A CA 1
ATOM 6787 C C . GLY A 1 893 ? 17.751 19.778 -13.990 1.00 81.69 893 GLY A C 1
ATOM 6788 O O . GLY A 1 893 ? 17.559 20.580 -14.905 1.00 81.69 893 GLY A O 1
ATOM 6789 N N . HIS A 1 894 ? 18.312 20.131 -12.835 1.00 82.38 894 HIS A N 1
ATOM 6790 C CA . HIS A 1 894 ? 18.790 21.476 -12.523 1.00 82.38 894 HIS A CA 1
ATOM 6791 C C . HIS A 1 894 ? 20.181 21.415 -11.894 1.00 82.38 894 HIS A C 1
ATOM 6793 O O . HIS A 1 894 ? 20.394 20.728 -10.893 1.00 82.38 894 HIS A O 1
ATOM 6799 N N . HIS A 1 895 ? 21.124 22.185 -12.436 1.00 80.94 895 HIS A N 1
ATOM 6800 C CA . HIS A 1 895 ? 22.470 22.257 -11.884 1.00 80.94 895 HIS A CA 1
ATOM 6801 C C . HIS A 1 895 ? 22.599 23.412 -10.885 1.00 80.94 895 HIS A C 1
ATOM 6803 O O . HIS A 1 895 ? 22.730 24.583 -11.252 1.00 80.94 895 HIS A O 1
ATOM 6809 N N . ASN A 1 896 ? 22.643 23.066 -9.597 1.00 74.88 896 ASN A N 1
ATOM 6810 C CA . ASN A 1 896 ? 22.544 24.009 -8.475 1.00 74.88 896 ASN A CA 1
ATOM 6811 C C . ASN A 1 896 ? 23.625 25.105 -8.425 1.00 74.88 896 ASN A C 1
ATOM 6813 O O . ASN A 1 896 ? 23.399 26.148 -7.819 1.00 74.88 896 ASN A O 1
ATOM 6817 N N . VAL A 1 897 ? 24.796 24.895 -9.036 1.00 75.38 897 VAL A N 1
ATOM 6818 C CA . VAL A 1 897 ? 25.896 25.883 -9.020 1.00 75.38 897 VAL A CA 1
ATOM 6819 C C . VAL A 1 897 ? 25.808 26.867 -10.184 1.00 75.38 897 VAL A C 1
ATOM 6821 O O . VAL A 1 897 ? 26.136 28.040 -10.028 1.00 75.38 897 VAL A O 1
ATOM 6824 N N . PHE A 1 898 ? 25.379 26.390 -11.351 1.00 71.81 898 PHE A N 1
ATOM 6825 C CA . PHE A 1 898 ? 25.330 27.199 -12.571 1.00 71.81 898 PHE A CA 1
ATOM 6826 C C . PHE A 1 898 ? 23.951 27.830 -12.776 1.00 71.81 898 PHE A C 1
ATOM 6828 O O . PHE A 1 898 ? 23.835 28.742 -13.585 1.00 71.81 898 PHE A O 1
ATOM 6835 N N . LEU A 1 899 ? 22.950 27.401 -11.992 1.00 81.00 899 LEU A N 1
ATOM 6836 C CA . LEU A 1 899 ? 21.564 27.873 -12.043 1.00 81.00 899 LEU A CA 1
ATOM 6837 C C . LEU A 1 899 ? 20.952 27.699 -13.439 1.00 81.00 899 LEU A C 1
ATOM 6839 O O . LEU A 1 899 ? 20.241 28.572 -13.930 1.00 81.00 899 LEU A O 1
ATOM 6843 N N . ILE A 1 900 ? 21.276 26.574 -14.080 1.00 84.25 900 ILE A N 1
ATOM 6844 C CA . ILE A 1 900 ? 20.794 26.204 -15.412 1.00 84.25 900 ILE A CA 1
ATOM 6845 C C . ILE A 1 900 ? 19.946 24.942 -15.315 1.00 84.25 900 ILE A C 1
ATOM 6847 O O . ILE A 1 900 ? 20.274 24.011 -14.571 1.00 84.25 900 ILE A O 1
ATOM 6851 N N . TYR A 1 901 ? 18.867 24.915 -16.088 1.00 86.06 901 TYR A N 1
ATOM 6852 C CA . TYR A 1 901 ? 18.053 23.723 -16.283 1.00 86.06 901 TYR A CA 1
ATOM 6853 C C . TYR A 1 901 ? 18.589 22.933 -17.462 1.00 86.06 901 TYR A C 1
ATOM 6855 O O . TYR A 1 901 ? 18.903 23.508 -18.502 1.00 86.06 901 TYR A O 1
ATOM 6863 N N . PHE A 1 902 ? 18.695 21.623 -17.296 1.00 88.75 902 PHE A N 1
ATOM 6864 C CA . PHE A 1 902 ? 19.024 20.727 -18.387 1.00 88.75 902 PHE A CA 1
ATOM 6865 C C . PHE A 1 902 ? 17.746 20.274 -19.071 1.00 88.75 902 PHE A C 1
ATOM 6867 O O . PHE A 1 902 ? 16.775 19.885 -18.415 1.00 88.75 902 PHE A O 1
ATOM 6874 N N . HIS A 1 903 ? 17.771 20.348 -20.393 1.00 90.25 903 HIS A N 1
ATOM 6875 C CA . HIS A 1 903 ? 16.673 19.988 -21.261 1.00 90.25 903 HIS A CA 1
ATOM 6876 C C . HIS A 1 903 ? 17.073 18.834 -22.166 1.00 90.25 903 HIS A C 1
ATOM 6878 O O . HIS A 1 903 ? 18.105 18.920 -22.819 1.00 90.25 903 HIS A O 1
ATOM 6884 N N . GLN A 1 904 ? 16.241 17.806 -22.261 1.00 91.12 904 GLN A N 1
ATOM 6885 C CA . GLN A 1 904 ? 16.312 16.804 -23.313 1.00 91.12 904 GLN A CA 1
ATOM 6886 C C . GLN A 1 904 ? 15.366 17.195 -24.445 1.00 91.12 904 GLN A C 1
ATOM 6888 O O . GLN A 1 904 ? 14.172 17.408 -24.226 1.00 91.12 904 GLN A O 1
ATOM 6893 N N . TYR A 1 905 ? 15.903 17.270 -25.654 1.00 92.50 905 TYR A N 1
ATOM 6894 C CA . TYR A 1 905 ? 15.150 17.513 -26.875 1.00 92.50 905 TYR A CA 1
ATOM 6895 C C . TYR A 1 905 ? 15.139 16.266 -27.734 1.00 92.50 905 TYR A C 1
ATOM 6897 O O . TYR A 1 905 ? 16.186 15.643 -27.866 1.00 92.50 905 TYR A O 1
ATOM 6905 N N . SER A 1 906 ? 14.010 15.986 -28.383 1.00 92.56 906 SER A N 1
ATOM 6906 C CA . SER A 1 906 ? 13.948 15.077 -29.532 1.00 92.56 906 SER A CA 1
ATOM 6907 C C . SER A 1 906 ? 13.753 15.901 -30.795 1.00 92.56 906 SER A C 1
ATOM 6909 O O . SER A 1 906 ? 12.813 16.701 -30.896 1.00 92.56 906 SER A O 1
ATOM 6911 N N . ILE A 1 907 ? 14.675 15.741 -31.741 1.00 94.81 907 ILE A N 1
ATOM 6912 C CA . ILE A 1 907 ? 14.728 16.492 -32.990 1.00 94.81 907 ILE A CA 1
ATOM 6913 C C . ILE A 1 907 ? 14.521 15.532 -34.159 1.00 94.81 907 ILE A C 1
ATOM 6915 O O . ILE A 1 907 ? 15.380 14.699 -34.433 1.00 94.81 907 ILE A O 1
ATOM 6919 N N . GLU A 1 908 ? 13.428 15.687 -34.900 1.00 91.94 908 GLU A N 1
ATOM 6920 C CA . GLU A 1 908 ? 13.214 14.962 -36.157 1.00 91.94 908 GLU A CA 1
ATOM 6921 C C . GLU A 1 908 ? 13.844 15.724 -37.322 1.00 91.94 908 GLU A C 1
ATOM 6923 O O . GLU A 1 908 ? 13.525 16.893 -37.560 1.00 91.94 908 GLU A O 1
ATOM 6928 N N . LEU A 1 909 ? 14.752 15.085 -38.062 1.00 90.44 909 LEU A N 1
ATOM 6929 C CA . LEU A 1 909 ? 15.431 15.710 -39.192 1.00 90.44 909 LEU A CA 1
ATOM 6930 C C . LEU A 1 909 ? 14.454 15.930 -40.352 1.00 90.44 909 LEU A C 1
ATOM 6932 O O . LEU A 1 909 ? 13.744 15.029 -40.782 1.00 90.44 909 LEU A O 1
ATOM 6936 N N . THR A 1 910 ? 14.477 17.135 -40.929 1.00 87.56 910 THR A N 1
ATOM 6937 C CA . THR A 1 910 ? 13.629 17.495 -42.086 1.00 87.56 910 THR A CA 1
ATOM 6938 C C . THR A 1 910 ? 13.979 16.654 -43.317 1.00 87.56 910 THR A C 1
ATOM 6940 O O . THR A 1 910 ? 13.167 16.445 -44.215 1.00 87.56 910 THR A O 1
ATOM 6943 N N . THR A 1 911 ? 15.229 16.201 -43.391 1.00 86.19 911 THR A N 1
ATOM 6944 C CA . THR A 1 911 ? 15.718 15.267 -44.400 1.00 86.19 911 THR A CA 1
ATOM 6945 C C . THR A 1 911 ? 16.676 14.303 -43.703 1.00 86.19 911 THR A C 1
ATOM 6947 O O . THR A 1 911 ? 17.649 14.787 -43.114 1.00 86.19 911 THR A O 1
ATOM 6950 N N . PRO A 1 912 ? 16.418 12.982 -43.739 1.00 88.19 912 PRO A N 1
ATOM 6951 C CA . PRO A 1 912 ? 17.307 11.994 -43.139 1.00 88.19 912 PRO A CA 1
ATOM 6952 C C . PRO A 1 912 ? 18.732 12.072 -43.696 1.00 88.19 912 PRO A C 1
ATOM 6954 O O . PRO A 1 912 ? 18.941 12.401 -44.868 1.00 88.19 912 PRO A O 1
ATOM 6957 N N . VAL A 1 913 ? 19.718 11.755 -42.859 1.00 89.31 913 VAL A N 1
ATOM 6958 C CA . VAL A 1 913 ? 21.140 11.749 -43.226 1.00 89.31 913 VAL A CA 1
ATOM 6959 C C . VAL A 1 913 ? 21.606 10.311 -43.386 1.00 89.31 913 VAL A C 1
ATOM 6961 O O . VAL A 1 913 ? 21.599 9.551 -42.427 1.00 89.31 913 VAL A O 1
ATOM 6964 N N . VAL A 1 914 ? 22.033 9.948 -44.595 1.00 88.75 914 VAL A N 1
ATOM 6965 C CA . VAL A 1 914 ? 22.534 8.603 -44.905 1.00 88.75 914 VAL A CA 1
ATOM 6966 C C . VAL A 1 914 ? 24.058 8.592 -44.823 1.00 88.75 914 VAL A C 1
ATOM 6968 O O . VAL A 1 914 ? 24.729 9.330 -45.550 1.00 88.75 914 VAL A O 1
ATOM 6971 N N . LEU A 1 915 ? 24.604 7.741 -43.958 1.00 88.06 915 LEU A N 1
ATOM 6972 C CA . LEU A 1 915 ? 26.036 7.505 -43.806 1.00 88.06 915 LEU A CA 1
ATOM 6973 C C . LEU A 1 915 ? 26.387 6.096 -44.307 1.00 88.06 915 LEU A C 1
ATOM 6975 O O . LEU A 1 915 ? 25.739 5.116 -43.945 1.00 88.06 915 LEU A O 1
ATOM 6979 N N . SER A 1 916 ? 27.405 5.997 -45.163 1.00 83.81 916 SER A N 1
ATOM 6980 C CA . SER A 1 916 ? 28.004 4.717 -45.584 1.00 83.81 916 SER A CA 1
ATOM 6981 C C . SER A 1 916 ? 28.860 4.122 -44.455 1.00 83.81 916 SER A C 1
ATOM 6983 O O . SER A 1 916 ? 29.108 4.834 -43.486 1.00 83.81 916 SER A O 1
ATOM 6985 N N . PRO A 1 917 ? 29.370 2.878 -44.551 1.00 83.50 917 PRO A N 1
ATOM 6986 C CA . PRO A 1 917 ? 30.307 2.366 -43.558 1.00 83.50 917 PRO A CA 1
ATOM 6987 C C . PRO A 1 917 ? 31.534 3.249 -43.373 1.00 83.50 917 PRO A C 1
ATOM 6989 O O . PRO A 1 917 ? 32.159 3.682 -44.349 1.00 83.50 917 PRO A O 1
ATOM 6992 N N . GLY A 1 918 ? 31.923 3.441 -42.120 1.00 86.06 918 GLY A N 1
ATOM 6993 C CA . GLY A 1 918 ? 33.072 4.247 -41.741 1.00 86.06 918 GLY A CA 1
ATOM 6994 C C . GLY A 1 918 ? 32.820 5.062 -40.482 1.00 86.06 918 GLY A C 1
ATOM 6995 O O . GLY A 1 918 ? 31.751 5.004 -39.879 1.00 86.06 918 GLY A O 1
ATOM 6996 N N . LEU A 1 919 ? 33.834 5.833 -40.104 1.00 90.75 919 LEU A N 1
ATOM 6997 C CA . LEU A 1 919 ? 33.776 6.743 -38.972 1.00 90.75 919 LEU A CA 1
ATOM 6998 C C . LEU A 1 919 ? 33.524 8.173 -39.457 1.00 90.75 919 LEU A C 1
ATOM 7000 O O . LEU A 1 919 ? 34.172 8.660 -40.394 1.00 90.75 919 LEU A O 1
ATOM 7004 N N . TYR A 1 920 ? 32.581 8.841 -38.809 1.00 93.81 920 TYR A N 1
ATOM 7005 C CA . TYR A 1 920 ? 32.154 10.199 -39.120 1.00 93.81 920 TYR A CA 1
ATOM 7006 C C . TYR A 1 920 ? 32.091 11.034 -37.854 1.00 93.81 920 TYR A C 1
ATOM 7008 O O . TYR A 1 920 ? 32.057 10.497 -36.757 1.00 93.81 920 TYR A O 1
ATOM 7016 N N . TRP A 1 921 ? 32.019 12.350 -38.018 1.00 95.56 921 TRP A N 1
ATOM 7017 C CA . TRP A 1 921 ? 31.791 13.279 -36.918 1.00 95.56 921 TRP A CA 1
ATOM 7018 C C . TRP A 1 921 ? 30.548 14.117 -37.177 1.00 95.56 921 TRP A C 1
ATOM 7020 O O . TRP A 1 921 ? 30.407 14.685 -38.260 1.00 95.56 921 TRP A O 1
ATOM 7030 N N . MET A 1 922 ? 29.675 14.240 -36.184 1.00 96.00 922 MET A N 1
ATOM 7031 C CA . MET A 1 922 ? 28.499 15.099 -36.204 1.00 96.00 922 MET A CA 1
ATOM 7032 C C . MET A 1 922 ? 28.709 16.288 -35.276 1.00 96.00 922 MET A C 1
ATOM 7034 O O . MET A 1 922 ? 28.690 16.160 -34.054 1.00 96.00 922 MET A O 1
ATOM 7038 N N . GLN A 1 923 ? 28.857 17.471 -35.863 1.00 95.12 923 GLN A N 1
ATOM 7039 C CA . GLN A 1 923 ? 28.790 18.725 -35.130 1.00 95.12 923 GLN A CA 1
ATOM 7040 C C . GLN A 1 923 ? 27.335 19.102 -34.869 1.00 95.12 923 GLN A C 1
ATOM 7042 O O . GLN A 1 923 ? 26.531 19.110 -35.800 1.00 95.12 923 GLN A O 1
ATOM 7047 N N . CYS A 1 924 ? 27.033 19.525 -33.643 1.00 93.94 924 CYS A N 1
ATOM 7048 C CA . CYS A 1 924 ? 25.773 20.183 -33.301 1.00 93.94 924 CYS A CA 1
ATOM 7049 C C . CYS A 1 924 ? 25.986 21.689 -33.139 1.00 93.94 924 CYS A C 1
ATOM 7051 O O . CYS A 1 924 ? 27.012 22.156 -32.637 1.00 93.94 924 CYS A O 1
ATOM 7053 N N . THR A 1 925 ? 25.007 22.478 -33.564 1.00 91.38 925 THR A N 1
ATOM 7054 C CA . THR A 1 925 ? 24.905 23.905 -33.263 1.00 91.38 925 THR A CA 1
ATOM 7055 C C . THR A 1 925 ? 23.503 24.200 -32.756 1.00 91.38 925 THR A C 1
ATOM 7057 O O . THR A 1 925 ? 22.513 23.808 -33.369 1.00 91.38 925 THR A O 1
ATOM 7060 N N . SER A 1 926 ? 23.424 24.905 -31.632 1.00 92.69 926 SER A N 1
ATOM 7061 C CA . SER A 1 926 ? 22.168 25.288 -30.997 1.00 92.69 926 SER A CA 1
ATOM 7062 C C . SER A 1 926 ? 22.280 26.684 -30.389 1.00 92.69 926 SER A C 1
ATOM 7064 O O . SER A 1 926 ? 23.380 27.188 -30.154 1.00 92.69 926 SER A O 1
ATOM 7066 N N . ASN A 1 927 ? 21.132 27.312 -30.141 1.00 92.25 927 ASN A N 1
ATOM 7067 C CA . ASN A 1 927 ? 21.035 28.533 -29.345 1.00 92.25 927 ASN A CA 1
ATOM 7068 C C . ASN A 1 927 ? 20.896 28.273 -27.835 1.00 92.25 927 ASN A C 1
ATOM 7070 O O . ASN A 1 927 ? 20.776 29.246 -27.091 1.00 92.25 927 ASN A O 1
ATOM 7074 N N . ALA A 1 928 ? 20.920 27.011 -27.391 1.00 92.31 928 ALA A N 1
ATOM 7075 C CA . ALA A 1 928 ? 21.114 26.681 -25.981 1.00 92.31 928 ALA A CA 1
ATOM 7076 C C . ALA A 1 928 ? 22.458 27.207 -25.452 1.00 92.31 928 ALA A C 1
ATOM 7078 O O . ALA A 1 928 ? 23.384 27.513 -26.210 1.00 92.31 928 ALA A O 1
ATOM 7079 N N . LEU A 1 929 ? 22.587 27.279 -24.126 1.00 91.75 929 LEU A N 1
ATOM 7080 C CA . LEU A 1 929 ? 23.817 27.731 -23.483 1.00 91.75 929 LEU A CA 1
ATOM 7081 C C . LEU A 1 929 ? 24.957 26.720 -23.674 1.00 91.75 929 LEU A C 1
ATOM 7083 O O . LEU A 1 929 ? 26.087 27.115 -23.981 1.00 91.75 929 LEU A O 1
ATOM 7087 N N . ALA A 1 930 ? 24.669 25.430 -23.486 1.00 92.38 930 ALA A N 1
ATOM 7088 C CA . ALA A 1 930 ? 25.664 24.361 -23.508 1.00 92.38 930 ALA A CA 1
ATOM 7089 C C . ALA A 1 930 ? 25.097 23.018 -23.989 1.00 92.38 930 ALA A C 1
ATOM 7091 O O . ALA A 1 930 ? 23.900 22.775 -23.880 1.00 92.38 930 ALA A O 1
ATOM 7092 N N . TRP A 1 931 ? 25.969 22.132 -24.466 1.00 94.06 931 TRP A N 1
ATOM 7093 C CA . TRP A 1 931 ? 25.686 20.707 -24.648 1.00 94.06 931 TRP A CA 1
ATOM 7094 C C . TRP A 1 931 ? 26.171 19.955 -23.407 1.00 94.06 931 TRP A C 1
ATOM 7096 O O . TRP A 1 931 ? 27.312 20.160 -22.981 1.00 94.06 931 TRP A O 1
ATOM 7106 N N . GLU A 1 932 ? 25.313 19.126 -22.813 1.00 93.31 932 GLU A N 1
ATOM 7107 C CA . GLU A 1 932 ? 25.703 18.231 -21.723 1.00 93.31 932 GLU A CA 1
ATOM 7108 C C . GLU A 1 932 ? 26.854 17.307 -22.147 1.00 93.31 932 GLU A C 1
ATOM 7110 O O . GLU A 1 932 ? 26.875 16.797 -23.269 1.00 93.31 932 GLU A O 1
ATOM 7115 N N . SER A 1 933 ? 27.804 17.079 -21.239 1.00 92.06 933 SER A N 1
ATOM 7116 C CA . SER A 1 933 ? 28.867 16.092 -21.412 1.00 92.06 933 SER A CA 1
ATOM 7117 C C . SER A 1 933 ? 29.003 15.161 -20.208 1.00 92.06 933 SER A C 1
ATOM 7119 O O . SER A 1 933 ? 28.700 15.526 -19.072 1.00 92.06 933 SER A O 1
ATOM 7121 N N . THR A 1 934 ? 29.514 13.958 -20.461 1.00 90.19 934 THR A N 1
ATOM 7122 C CA . THR A 1 934 ? 29.767 12.900 -19.476 1.00 90.19 934 THR A CA 1
ATOM 7123 C C . THR A 1 934 ? 31.189 12.370 -19.645 1.00 90.19 934 THR A C 1
ATOM 7125 O O . THR A 1 934 ? 31.739 12.338 -20.742 1.00 90.19 934 THR A O 1
ATOM 7128 N N . SER A 1 935 ? 31.827 11.981 -18.545 1.00 85.69 935 SER A N 1
ATOM 7129 C CA . SER A 1 935 ? 33.114 11.267 -18.558 1.00 85.69 935 SER A CA 1
ATOM 7130 C C . SER A 1 935 ? 32.974 9.790 -18.190 1.00 85.69 935 SER A C 1
ATOM 7132 O O . SER A 1 935 ? 33.971 9.073 -18.131 1.00 85.69 935 SER A O 1
ATOM 7134 N N . SER A 1 936 ? 31.752 9.348 -17.887 1.00 85.56 936 SER A N 1
ATOM 7135 C CA . SER A 1 936 ? 31.471 7.974 -17.460 1.00 85.56 936 SER A CA 1
ATOM 7136 C C . SER A 1 936 ? 31.057 7.055 -18.605 1.00 85.56 936 SER A C 1
ATOM 7138 O O . SER A 1 936 ? 31.132 5.839 -18.447 1.00 85.56 936 SER A O 1
ATOM 7140 N N . ASP A 1 937 ? 30.663 7.639 -19.734 1.00 83.50 937 ASP A N 1
ATOM 7141 C CA . ASP A 1 937 ? 30.322 6.940 -20.961 1.00 83.50 937 ASP A CA 1
ATOM 7142 C C . ASP A 1 937 ? 30.953 7.686 -22.141 1.00 83.50 937 ASP A C 1
ATOM 7144 O O . ASP A 1 937 ? 30.986 8.918 -22.152 1.00 83.50 937 ASP A O 1
ATOM 7148 N N . ILE A 1 938 ? 31.530 6.939 -23.076 1.00 85.75 938 ILE A N 1
ATOM 7149 C CA . ILE A 1 938 ? 32.180 7.445 -24.290 1.00 85.75 938 ILE A CA 1
ATOM 7150 C C . ILE A 1 938 ? 31.883 6.414 -25.371 1.00 85.75 938 ILE A C 1
ATOM 7152 O O . ILE A 1 938 ? 32.204 5.234 -25.190 1.00 85.75 938 ILE A O 1
ATOM 7156 N N . ASN A 1 939 ? 31.314 6.850 -26.491 1.00 86.56 939 ASN A N 1
ATOM 7157 C CA . ASN A 1 939 ? 31.043 5.972 -27.619 1.00 86.56 939 ASN A CA 1
ATOM 7158 C C . ASN A 1 939 ? 32.029 6.277 -28.749 1.00 86.56 939 ASN A C 1
ATOM 7160 O O . ASN A 1 939 ? 31.791 7.178 -29.538 1.00 86.56 939 ASN A O 1
ATOM 7164 N N . GLY A 1 940 ? 33.131 5.522 -28.802 1.00 88.31 940 GLY A N 1
ATOM 7165 C CA . GLY A 1 940 ? 34.210 5.747 -29.763 1.00 88.31 940 GLY A CA 1
ATOM 7166 C C . GLY A 1 940 ? 35.281 6.691 -29.215 1.00 88.31 940 GLY A C 1
ATOM 7167 O O . GLY A 1 940 ? 36.035 6.309 -28.309 1.00 88.31 940 GLY A O 1
ATOM 7168 N N . PHE A 1 941 ? 35.401 7.893 -29.775 1.00 92.56 941 PHE A N 1
ATOM 7169 C CA . PHE A 1 941 ? 36.381 8.894 -29.346 1.00 92.56 941 PHE A CA 1
ATOM 7170 C C . PHE A 1 941 ? 35.774 9.904 -28.357 1.00 92.56 941 PHE A C 1
ATOM 7172 O O . PHE A 1 941 ? 34.571 10.115 -28.327 1.00 92.56 941 PHE A O 1
ATOM 7179 N N . PRO A 1 942 ? 36.581 10.582 -27.517 1.00 94.25 942 PRO A N 1
ATOM 7180 C CA . PRO A 1 942 ? 36.063 11.706 -26.746 1.00 94.25 942 PRO A CA 1
ATOM 7181 C C . PRO A 1 942 ? 35.521 12.798 -27.673 1.00 94.25 942 PRO A C 1
ATOM 7183 O O . PRO A 1 942 ? 36.156 13.111 -28.682 1.00 94.25 942 PRO A O 1
ATOM 7186 N N . GLY A 1 943 ? 34.431 13.454 -27.275 1.00 93.31 943 GLY A N 1
ATOM 7187 C CA . GLY A 1 943 ? 33.849 14.563 -28.028 1.00 93.31 943 GLY A CA 1
ATOM 7188 C C . GLY A 1 943 ? 34.900 15.603 -28.441 1.00 93.31 943 GLY A C 1
ATOM 7189 O O . GLY A 1 943 ? 35.754 16.019 -27.648 1.00 93.31 943 GLY A O 1
ATOM 7190 N N . ALA A 1 944 ? 34.857 16.031 -29.700 1.00 95.19 944 ALA A N 1
ATOM 7191 C CA . ALA A 1 944 ? 35.798 16.982 -30.273 1.00 95.19 944 ALA A CA 1
ATOM 7192 C C . ALA A 1 944 ? 35.245 18.405 -30.197 1.00 95.19 944 ALA A C 1
ATOM 7194 O O . ALA A 1 944 ? 34.048 18.649 -30.364 1.00 95.19 944 ALA A O 1
ATOM 7195 N N . PHE A 1 945 ? 36.129 19.380 -29.993 1.00 94.56 945 PHE A N 1
ATOM 7196 C CA . PHE A 1 945 ? 35.763 20.786 -30.047 1.00 94.56 945 PHE A CA 1
ATOM 7197 C C . PHE A 1 945 ? 36.767 21.632 -30.825 1.00 94.56 945 PHE A C 1
ATOM 7199 O O . PHE A 1 945 ? 37.951 21.308 -30.946 1.00 94.56 945 PHE A O 1
ATOM 7206 N N . LYS A 1 946 ? 36.278 22.753 -31.352 1.00 92.56 946 LYS A N 1
ATOM 7207 C CA . LYS A 1 946 ? 37.061 23.732 -32.107 1.00 92.56 946 LYS A CA 1
ATOM 7208 C C . LYS A 1 946 ? 36.632 25.148 -31.745 1.00 92.56 946 LYS A C 1
ATOM 7210 O O . LYS A 1 946 ? 35.449 25.473 -31.730 1.00 92.56 946 LYS A O 1
ATOM 7215 N N . SER A 1 947 ? 37.605 26.008 -31.463 1.00 91.88 947 SER A N 1
ATOM 7216 C CA . SER A 1 947 ? 37.393 27.417 -31.099 1.00 91.88 947 SER A CA 1
ATOM 7217 C C . SER A 1 947 ? 38.577 28.305 -31.497 1.00 91.88 947 SER A C 1
ATOM 7219 O O . SER A 1 947 ? 39.654 27.809 -31.845 1.00 91.88 947 SER A O 1
ATOM 7221 N N . GLU A 1 948 ? 38.440 29.627 -31.368 1.00 91.12 948 GLU A N 1
ATOM 7222 C CA . GLU A 1 948 ? 39.566 30.553 -31.578 1.00 91.12 948 GLU A CA 1
ATOM 7223 C C . GLU A 1 948 ? 40.770 30.224 -30.678 1.00 91.12 948 GLU A C 1
ATOM 7225 O O . GLU A 1 948 ? 41.917 30.313 -31.120 1.00 91.12 948 GLU A O 1
ATOM 7230 N N . ALA A 1 949 ? 40.524 29.765 -29.445 1.00 88.00 949 ALA A N 1
ATOM 7231 C CA . ALA A 1 949 ? 41.570 29.390 -28.491 1.00 88.00 949 ALA A CA 1
ATOM 7232 C C . ALA A 1 949 ? 42.383 28.164 -28.943 1.00 88.00 949 ALA A C 1
ATOM 7234 O O . ALA A 1 949 ? 43.568 28.059 -28.636 1.00 88.00 949 ALA A O 1
ATOM 7235 N N . THR A 1 950 ? 41.768 27.266 -29.715 1.00 89.94 950 THR A N 1
ATOM 7236 C CA . THR A 1 950 ? 42.438 26.110 -30.343 1.00 89.94 950 THR A CA 1
ATOM 7237 C C . THR A 1 950 ? 43.153 26.474 -31.652 1.00 89.94 950 THR A C 1
ATOM 7239 O O . THR A 1 950 ? 43.684 25.603 -32.335 1.00 89.94 950 THR A O 1
ATOM 7242 N N . GLY A 1 951 ? 43.147 27.753 -32.050 1.00 90.94 951 GLY A N 1
ATOM 7243 C CA . GLY A 1 951 ? 43.617 28.176 -33.369 1.00 90.94 951 GLY A CA 1
ATOM 7244 C C . GLY A 1 951 ? 42.694 27.727 -34.505 1.00 90.94 951 GLY A C 1
ATOM 7245 O O . GLY A 1 951 ? 43.150 27.603 -35.640 1.00 90.94 951 GLY A O 1
ATOM 7246 N N . ASN A 1 952 ? 41.409 27.488 -34.214 1.00 90.38 952 ASN A N 1
ATOM 7247 C CA . ASN A 1 952 ? 40.418 26.933 -35.141 1.00 90.38 952 ASN A CA 1
ATOM 7248 C C . ASN A 1 952 ? 40.787 25.539 -35.688 1.00 90.38 952 ASN A C 1
ATOM 7250 O O . ASN A 1 952 ? 40.476 25.216 -36.840 1.00 90.38 952 ASN A O 1
ATOM 7254 N N . VAL A 1 953 ? 41.410 24.706 -34.854 1.00 92.75 953 VAL A N 1
ATOM 7255 C CA . VAL A 1 953 ? 41.739 23.305 -35.149 1.00 92.75 953 VAL A CA 1
ATOM 7256 C C . VAL A 1 953 ? 40.941 22.404 -34.209 1.00 92.75 953 VAL A C 1
ATOM 7258 O O . VAL A 1 953 ? 40.759 22.747 -33.046 1.00 92.75 953 VAL A O 1
ATOM 7261 N N . TRP A 1 954 ? 40.447 21.274 -34.714 1.00 94.75 954 TRP A N 1
ATOM 7262 C CA . TRP A 1 954 ? 39.751 20.291 -33.888 1.00 94.75 954 TRP A CA 1
ATOM 7263 C C . TRP A 1 954 ? 40.708 19.640 -32.891 1.00 94.75 954 TRP A C 1
ATOM 7265 O O . TRP A 1 954 ? 41.815 19.240 -33.251 1.00 94.75 954 TRP A O 1
ATOM 7275 N N . VAL A 1 955 ? 40.276 19.551 -31.638 1.00 94.12 955 VAL A N 1
ATOM 7276 C CA . VAL A 1 955 ? 40.975 18.847 -30.561 1.00 94.12 955 VAL A CA 1
ATOM 7277 C C . VAL A 1 955 ? 39.954 18.085 -29.719 1.00 94.12 955 VAL A C 1
ATOM 7279 O O . VAL A 1 955 ? 38.806 18.510 -29.607 1.00 94.12 955 VAL A O 1
ATOM 7282 N N . TYR A 1 956 ? 40.363 16.975 -29.109 1.00 94.19 956 TYR A N 1
ATOM 7283 C CA . TYR A 1 956 ? 39.513 16.247 -28.165 1.00 94.19 956 TYR A CA 1
ATOM 7284 C C . TYR A 1 956 ? 39.220 17.074 -26.914 1.00 94.19 956 TYR A C 1
ATOM 7286 O O . TYR A 1 956 ? 40.032 17.915 -26.505 1.00 94.19 956 TYR A O 1
ATOM 7294 N N . SER A 1 957 ? 38.088 16.795 -26.270 1.00 87.44 957 SER A N 1
ATOM 7295 C CA . SER A 1 957 ? 37.750 17.337 -24.959 1.00 87.44 957 SER A CA 1
ATOM 7296 C C . SER A 1 957 ? 38.905 17.115 -23.970 1.00 87.44 957 SER A C 1
ATOM 7298 O O . SER A 1 957 ? 39.494 16.038 -23.856 1.00 87.44 957 SER A O 1
ATOM 7300 N N . SER A 1 958 ? 39.275 18.168 -23.241 1.00 75.88 958 SER A N 1
ATOM 7301 C CA . SER A 1 958 ? 40.475 18.176 -22.391 1.00 75.88 958 SER A CA 1
ATOM 7302 C C . SER A 1 958 ? 40.432 17.174 -21.235 1.00 75.88 958 SER A C 1
ATOM 7304 O O . SER A 1 958 ? 41.474 16.853 -20.667 1.00 75.88 958 SER A O 1
ATOM 7306 N N . ASN A 1 959 ? 39.235 16.701 -20.886 1.00 79.94 959 ASN A N 1
ATOM 7307 C CA . ASN A 1 959 ? 38.994 15.780 -19.779 1.00 79.94 959 ASN A CA 1
ATOM 7308 C C . ASN A 1 959 ? 38.661 14.358 -20.263 1.00 79.94 959 ASN A C 1
ATOM 7310 O O . ASN A 1 959 ? 38.364 13.504 -19.433 1.00 79.94 959 ASN A O 1
ATOM 7314 N N . GLY A 1 960 ? 38.692 14.110 -21.579 1.00 84.38 960 GLY A N 1
ATOM 7315 C CA . GLY A 1 960 ? 38.280 12.838 -22.174 1.00 84.38 960 GLY A CA 1
ATOM 7316 C C . GLY A 1 960 ? 36.774 12.576 -22.100 1.00 84.38 960 GLY A C 1
ATOM 7317 O O . GLY A 1 960 ? 36.374 11.431 -22.209 1.00 84.38 960 GLY A O 1
ATOM 7318 N N . SER A 1 961 ? 35.948 13.601 -21.878 1.00 91.00 961 SER A N 1
ATOM 7319 C CA . SER A 1 961 ? 34.486 13.488 -21.858 1.00 91.00 961 SER A CA 1
ATOM 7320 C C . SER A 1 961 ? 33.887 13.447 -23.262 1.00 91.00 961 SER A C 1
ATOM 7322 O O . SER A 1 961 ? 34.432 14.064 -24.180 1.00 91.00 961 SER A O 1
ATOM 7324 N N . ASP A 1 962 ? 32.718 12.841 -23.395 1.00 93.06 962 ASP A N 1
ATOM 7325 C CA . ASP A 1 962 ? 31.897 12.887 -24.604 1.00 93.06 962 ASP A CA 1
ATOM 7326 C C . ASP A 1 962 ? 30.589 13.657 -24.356 1.00 93.06 962 ASP A C 1
ATOM 7328 O O . ASP A 1 962 ? 30.240 13.941 -23.205 1.00 93.06 962 ASP A O 1
ATOM 7332 N N . PHE A 1 963 ? 29.899 14.076 -25.415 1.00 94.94 963 PHE A N 1
ATOM 7333 C CA . PHE A 1 963 ? 28.629 14.795 -25.309 1.00 94.94 963 PHE A CA 1
ATOM 7334 C C . PHE A 1 963 ? 27.461 13.818 -25.185 1.00 94.94 963 PHE A C 1
ATOM 7336 O O . PHE A 1 963 ? 27.491 12.738 -25.757 1.00 94.94 963 PHE A O 1
ATOM 7343 N N . VAL A 1 964 ? 26.418 14.187 -24.442 1.00 94.94 964 VAL A N 1
ATOM 7344 C CA . VAL A 1 964 ? 25.247 13.320 -24.234 1.00 94.94 964 VAL A CA 1
ATOM 7345 C C . VAL A 1 964 ? 24.292 13.455 -25.418 1.00 94.94 964 VAL A C 1
ATOM 7347 O O . VAL A 1 964 ? 23.776 14.544 -25.694 1.00 94.94 964 VAL A O 1
ATOM 7350 N N . TYR A 1 965 ? 24.060 12.350 -26.123 1.00 95.56 965 TYR A N 1
ATOM 7351 C CA . TYR A 1 965 ? 23.207 12.298 -27.310 1.00 95.56 965 TYR A CA 1
ATOM 7352 C C . TYR A 1 965 ? 22.611 10.907 -27.517 1.00 95.56 965 TYR A C 1
ATOM 7354 O O . TYR A 1 965 ? 23.122 9.916 -26.996 1.00 95.56 965 TYR A O 1
ATOM 7362 N N . LYS A 1 966 ? 21.585 10.831 -28.365 1.00 96.25 966 LYS A N 1
ATOM 7363 C CA . LYS A 1 966 ? 21.152 9.603 -29.031 1.00 96.25 966 LYS A CA 1
ATOM 7364 C C . LYS A 1 966 ? 20.798 9.909 -30.483 1.00 96.25 966 LYS A C 1
ATOM 7366 O O . LYS A 1 966 ? 19.898 10.694 -30.744 1.00 96.25 966 LYS A O 1
ATOM 7371 N N . VAL A 1 967 ? 21.505 9.318 -31.439 1.00 95.81 967 VAL A N 1
ATOM 7372 C CA . VAL A 1 967 ? 21.142 9.379 -32.863 1.00 95.81 967 VAL A CA 1
ATOM 7373 C C . VAL A 1 967 ? 20.315 8.143 -33.194 1.00 95.81 967 VAL A C 1
ATOM 7375 O O . VAL A 1 967 ? 20.767 7.024 -32.962 1.00 95.81 967 VAL A O 1
ATOM 7378 N N . ASN A 1 968 ? 19.106 8.337 -33.714 1.00 93.44 968 ASN A N 1
ATOM 7379 C CA . ASN A 1 968 ? 18.177 7.269 -34.073 1.00 93.44 968 ASN A CA 1
ATOM 7380 C C . ASN A 1 968 ? 18.003 7.219 -35.598 1.00 93.44 968 ASN A C 1
ATOM 7382 O O . ASN A 1 968 ? 18.003 8.251 -36.280 1.00 93.44 968 ASN A O 1
ATOM 7386 N N . GLY A 1 969 ? 17.843 6.017 -36.143 1.00 91.44 969 GLY A N 1
ATOM 7387 C CA . GLY A 1 969 ? 17.698 5.820 -37.578 1.00 91.44 969 GLY A CA 1
ATOM 7388 C C . GLY A 1 969 ? 17.547 4.354 -37.968 1.00 91.44 969 GLY A C 1
ATOM 7389 O O . GLY A 1 969 ? 17.178 3.522 -37.143 1.00 91.44 969 GLY A O 1
ATOM 7390 N N . LEU A 1 970 ? 17.852 4.045 -39.227 1.00 90.62 970 LEU A N 1
ATOM 7391 C CA . LEU A 1 970 ? 17.790 2.688 -39.780 1.00 90.62 970 LEU A CA 1
ATOM 7392 C C . LEU A 1 970 ? 19.183 2.193 -40.173 1.00 90.62 970 LEU A C 1
ATOM 7394 O O . LEU A 1 970 ? 19.914 2.911 -40.859 1.00 90.62 970 LEU A O 1
ATOM 7398 N N . CYS A 1 971 ? 19.529 0.971 -39.771 1.00 89.12 971 CYS A N 1
ATOM 7399 C CA . CYS A 1 971 ? 20.760 0.292 -40.166 1.00 89.12 971 CYS A CA 1
ATOM 7400 C C . CYS A 1 971 ? 20.437 -0.791 -41.192 1.00 89.12 971 CYS A C 1
ATOM 7402 O O . CYS A 1 971 ? 19.924 -1.855 -40.851 1.00 89.12 971 CYS A O 1
ATOM 7404 N N . GLU A 1 972 ? 20.756 -0.537 -42.456 1.00 84.75 972 GLU A N 1
ATOM 7405 C CA . GLU A 1 972 ? 20.424 -1.440 -43.559 1.00 84.75 972 GLU A CA 1
ATOM 7406 C C . GLU A 1 972 ? 21.685 -2.101 -44.110 1.00 84.75 972 GLU A C 1
ATOM 7408 O O . GLU A 1 972 ? 22.721 -1.459 -44.274 1.00 84.75 972 GLU A O 1
ATOM 7413 N N . THR A 1 973 ? 21.610 -3.396 -44.420 1.00 81.19 973 THR A N 1
ATOM 7414 C CA . THR A 1 973 ? 22.723 -4.097 -45.077 1.00 81.19 973 THR A CA 1
ATOM 7415 C C . THR A 1 973 ? 22.775 -3.709 -46.551 1.00 81.19 973 THR A C 1
ATOM 7417 O O . THR A 1 973 ? 21.784 -3.851 -47.272 1.00 81.19 973 THR A O 1
ATOM 7420 N N . VAL A 1 974 ? 23.942 -3.270 -47.025 1.00 70.19 974 VAL A N 1
ATOM 7421 C CA . VAL A 1 974 ? 24.140 -2.911 -48.433 1.00 70.19 974 VAL A CA 1
ATOM 7422 C C . VAL A 1 974 ? 24.193 -4.191 -49.265 1.00 70.19 974 VAL A C 1
ATOM 7424 O O . VAL A 1 974 ? 25.167 -4.940 -49.217 1.00 70.19 974 VAL A O 1
ATOM 7427 N N . THR A 1 975 ? 23.125 -4.455 -50.014 1.00 67.75 975 THR A N 1
ATOM 7428 C CA . THR A 1 975 ? 23.001 -5.637 -50.889 1.00 67.75 975 THR A CA 1
ATOM 7429 C C . THR A 1 975 ? 23.083 -5.298 -52.377 1.00 67.75 975 THR A C 1
ATOM 7431 O O . THR A 1 975 ? 23.340 -6.191 -53.183 1.00 67.75 975 THR A O 1
ATOM 7434 N N . ASP A 1 976 ? 22.929 -4.022 -52.741 1.00 72.56 976 ASP A N 1
ATOM 7435 C CA . ASP A 1 976 ? 22.984 -3.541 -54.120 1.00 72.56 976 ASP A CA 1
ATOM 7436 C C . ASP A 1 976 ? 24.267 -2.729 -54.358 1.00 72.56 976 ASP A C 1
ATOM 7438 O O . A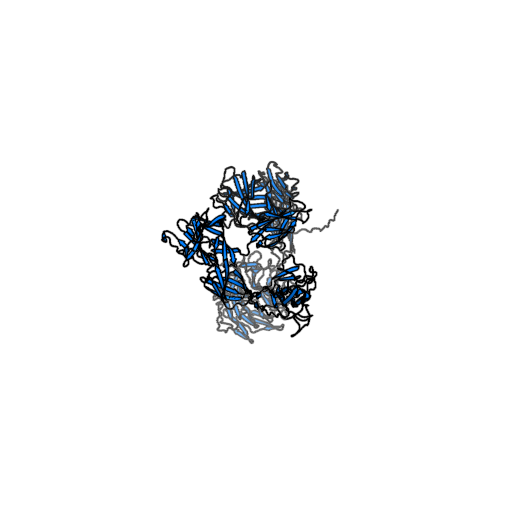SP A 1 976 ? 24.496 -1.689 -53.737 1.00 72.56 976 ASP A O 1
ATOM 7442 N N . PHE A 1 977 ? 25.135 -3.232 -55.237 1.00 81.44 977 PHE A N 1
ATOM 7443 C CA . PHE A 1 977 ? 26.410 -2.604 -55.588 1.00 81.44 977 PHE A CA 1
ATOM 7444 C C . PHE A 1 977 ? 26.323 -2.034 -57.012 1.00 81.44 977 PHE A C 1
ATOM 7446 O O . PHE A 1 977 ? 25.797 -2.715 -57.899 1.00 81.44 977 PHE A O 1
ATOM 7453 N N . PRO A 1 978 ? 26.891 -0.843 -57.298 1.00 85.88 978 PRO A N 1
ATOM 7454 C CA . PRO A 1 978 ? 26.759 -0.237 -58.619 1.00 85.88 978 PRO A CA 1
ATOM 7455 C C . PRO A 1 978 ? 27.309 -1.137 -59.738 1.00 85.88 978 PRO A C 1
ATOM 7457 O O . PRO A 1 978 ? 28.439 -1.632 -59.708 1.00 85.88 978 PRO A O 1
ATOM 7460 N N . SER A 1 979 ? 26.479 -1.391 -60.745 1.00 86.50 979 SER A N 1
ATOM 7461 C CA . SER A 1 979 ? 26.816 -2.283 -61.859 1.00 86.50 979 SER A CA 1
ATOM 7462 C C . SER A 1 979 ? 27.455 -1.511 -63.022 1.00 86.50 979 SER A C 1
ATOM 7464 O O . SER A 1 979 ? 27.209 -0.313 -63.171 1.00 86.50 979 SER A O 1
ATOM 7466 N N . PRO A 1 980 ? 28.287 -2.148 -63.867 1.00 89.94 980 PRO A N 1
ATOM 7467 C CA . PRO A 1 980 ? 28.757 -1.525 -65.105 1.00 89.94 980 PRO A CA 1
ATOM 7468 C C . PRO A 1 980 ? 27.576 -1.129 -66.006 1.00 89.94 980 PRO A C 1
ATOM 7470 O O . PRO A 1 980 ? 26.642 -1.905 -66.190 1.00 89.94 980 PRO A O 1
ATOM 7473 N N . ASN A 1 981 ? 27.608 0.066 -66.596 1.00 78.19 981 ASN A N 1
ATOM 7474 C CA . ASN A 1 981 ? 26.432 0.626 -67.280 1.00 78.19 981 ASN A CA 1
ATOM 7475 C C . ASN A 1 981 ? 26.114 -0.036 -68.637 1.00 78.19 981 ASN A C 1
ATOM 7477 O O . ASN A 1 981 ? 24.962 -0.035 -69.070 1.00 78.19 981 ASN A O 1
ATOM 7481 N N . ALA A 1 982 ? 27.118 -0.589 -69.330 1.00 71.75 982 ALA A N 1
ATOM 7482 C CA . ALA A 1 982 ? 26.942 -1.260 -70.620 1.00 71.75 982 ALA A CA 1
ATOM 7483 C C . ALA A 1 982 ? 28.082 -2.246 -70.903 1.00 71.75 982 ALA A C 1
ATOM 7485 O O . ALA A 1 982 ? 29.241 -1.908 -70.676 1.00 71.75 982 ALA A O 1
ATOM 7486 N N . VAL A 1 983 ? 27.771 -3.423 -71.463 1.00 78.56 983 VAL A N 1
ATOM 7487 C CA . VAL A 1 983 ? 28.761 -4.379 -71.994 1.00 78.56 983 VAL A CA 1
ATOM 7488 C C . VAL A 1 983 ? 28.506 -4.576 -73.487 1.00 78.56 983 VAL A C 1
ATOM 7490 O O . VAL A 1 983 ? 27.446 -5.040 -73.900 1.00 78.56 983 VAL A O 1
ATOM 7493 N N . ALA A 1 984 ? 29.484 -4.215 -74.311 1.00 82.62 984 ALA A N 1
ATOM 7494 C CA . ALA A 1 984 ? 29.492 -4.426 -75.753 1.00 82.62 984 ALA A CA 1
ATOM 7495 C C . ALA A 1 984 ? 30.565 -5.452 -76.132 1.00 82.62 984 ALA A C 1
ATOM 7497 O O . ALA A 1 984 ? 31.483 -5.730 -75.359 1.00 82.62 984 ALA A O 1
ATOM 7498 N N . TYR A 1 985 ? 30.478 -6.001 -77.343 1.00 84.44 985 TYR A N 1
ATOM 7499 C CA . TYR A 1 985 ? 31.491 -6.921 -77.847 1.00 84.44 985 TYR A CA 1
ATOM 7500 C C . TYR A 1 985 ? 31.836 -6.668 -79.313 1.00 84.44 985 TYR A C 1
ATOM 7502 O O . TYR A 1 985 ? 31.029 -6.159 -80.091 1.00 84.44 985 TYR A O 1
ATOM 7510 N N . ASN A 1 986 ? 33.040 -7.082 -79.705 1.00 82.31 986 ASN A N 1
ATOM 7511 C CA . ASN A 1 986 ? 33.369 -7.353 -81.098 1.00 82.31 986 ASN A CA 1
ATOM 7512 C C . ASN A 1 986 ? 33.945 -8.770 -81.236 1.00 82.31 986 ASN A C 1
ATOM 7514 O O . ASN A 1 986 ? 34.584 -9.291 -80.322 1.00 82.31 986 ASN A O 1
ATOM 7518 N N . TYR A 1 987 ? 33.709 -9.406 -82.382 1.00 76.69 987 TYR A N 1
ATOM 7519 C CA . TYR A 1 987 ? 34.315 -10.693 -82.710 1.00 76.69 987 TYR A CA 1
ATOM 7520 C C . TYR A 1 987 ? 35.306 -10.503 -83.853 1.00 76.69 987 TYR A C 1
ATOM 7522 O O . TYR A 1 987 ? 34.943 -10.090 -84.955 1.00 76.69 987 TYR A O 1
ATOM 7530 N N . SER A 1 988 ? 36.582 -10.765 -83.586 1.00 74.94 988 SER A N 1
ATOM 7531 C CA . SER A 1 988 ? 37.637 -10.700 -84.598 1.00 74.94 988 SER A CA 1
ATOM 7532 C C . SER A 1 988 ? 38.755 -11.677 -84.255 1.00 74.94 988 SER A C 1
ATOM 7534 O O . SER A 1 988 ? 39.010 -11.948 -83.086 1.00 74.94 988 SER A O 1
ATOM 7536 N N . ASN A 1 989 ? 39.416 -12.237 -85.274 1.00 71.62 989 ASN A N 1
ATOM 7537 C CA . ASN A 1 989 ? 40.539 -13.170 -85.104 1.00 71.62 989 ASN A CA 1
ATOM 7538 C C . ASN A 1 989 ? 40.257 -14.347 -84.146 1.00 71.62 989 ASN A C 1
ATOM 7540 O O . ASN A 1 989 ? 41.145 -14.767 -83.411 1.00 71.62 989 ASN A O 1
ATOM 7544 N N . ASN A 1 990 ? 39.036 -14.896 -84.179 1.00 71.31 990 ASN A N 1
ATOM 7545 C CA . ASN A 1 990 ? 38.605 -16.010 -83.325 1.00 71.31 990 ASN A CA 1
ATOM 7546 C C . ASN A 1 990 ? 38.543 -15.681 -81.814 1.00 71.31 990 ASN A C 1
ATOM 7548 O O . ASN A 1 990 ? 38.575 -16.593 -80.989 1.00 71.31 990 ASN A O 1
ATOM 7552 N N . THR A 1 991 ? 38.438 -14.398 -81.455 1.00 78.75 991 THR A N 1
ATOM 7553 C CA . THR A 1 991 ? 38.366 -13.895 -80.075 1.00 78.75 991 THR A CA 1
ATOM 7554 C C . THR A 1 991 ? 37.146 -12.988 -79.916 1.00 78.75 991 THR A C 1
ATOM 7556 O O . THR A 1 991 ? 36.919 -12.101 -80.745 1.00 78.75 991 THR A O 1
ATOM 7559 N N . VAL A 1 992 ? 36.369 -13.188 -78.848 1.00 86.12 992 VAL A N 1
ATOM 7560 C CA . VAL A 1 992 ? 35.317 -12.250 -78.420 1.00 86.12 992 VAL A CA 1
ATOM 7561 C C . VAL A 1 992 ? 35.971 -11.209 -77.515 1.00 86.12 992 VAL A C 1
ATOM 7563 O O . VAL A 1 992 ? 36.453 -11.566 -76.445 1.00 86.12 992 VAL A O 1
ATOM 7566 N N . ASN A 1 993 ? 36.022 -9.939 -77.925 1.00 88.38 993 ASN A N 1
ATOM 7567 C CA . ASN A 1 993 ? 36.523 -8.863 -77.067 1.00 88.38 993 ASN A CA 1
ATOM 7568 C C . ASN A 1 993 ? 35.345 -8.093 -76.478 1.00 88.38 993 ASN A C 1
ATOM 7570 O O . ASN A 1 993 ? 34.620 -7.420 -77.211 1.00 88.38 993 ASN A O 1
ATOM 7574 N N . LEU A 1 994 ? 35.177 -8.200 -75.164 1.00 91.00 994 LEU A N 1
ATOM 7575 C CA . LEU A 1 994 ? 34.227 -7.435 -74.371 1.00 91.00 994 LEU A CA 1
ATOM 7576 C C . LEU A 1 994 ? 34.805 -6.056 -74.059 1.00 91.00 994 LEU A C 1
ATOM 7578 O O . LEU A 1 994 ? 35.999 -5.933 -73.780 1.00 91.00 994 LEU A O 1
ATOM 7582 N N . ILE A 1 995 ? 33.953 -5.037 -74.083 1.00 91.94 995 ILE A N 1
ATOM 7583 C CA . ILE A 1 995 ? 34.262 -3.661 -73.686 1.00 91.94 995 ILE A CA 1
ATOM 7584 C C . ILE A 1 995 ? 33.089 -3.163 -72.847 1.00 91.94 995 ILE A C 1
ATOM 7586 O O . ILE A 1 995 ? 31.940 -3.380 -73.230 1.00 91.94 995 ILE A O 1
ATOM 7590 N N . TRP A 1 996 ? 33.360 -2.499 -71.729 1.00 93.62 996 TRP A N 1
ATOM 7591 C CA . TRP A 1 996 ? 32.315 -1.947 -70.868 1.00 93.62 996 TRP A CA 1
ATOM 7592 C C . TRP A 1 996 ? 32.643 -0.545 -70.369 1.00 93.62 996 TRP A C 1
ATOM 7594 O O . TRP A 1 996 ? 33.770 -0.069 -70.495 1.00 93.62 996 TRP A O 1
ATOM 7604 N N . GLU A 1 997 ? 31.643 0.124 -69.809 1.00 91.94 997 GLU A N 1
ATOM 7605 C CA . GLU A 1 997 ? 31.819 1.401 -69.118 1.00 91.94 997 GLU A CA 1
ATOM 7606 C C . GLU A 1 997 ? 31.848 1.187 -67.604 1.00 91.94 997 GLU A C 1
ATOM 7608 O O . GLU A 1 997 ? 31.122 0.344 -67.070 1.00 91.94 997 GLU A O 1
ATOM 7613 N N . ALA A 1 998 ? 32.709 1.940 -66.915 1.00 88.75 998 ALA A N 1
ATOM 7614 C CA . ALA A 1 998 ? 32.773 1.900 -65.460 1.00 88.75 998 ALA A CA 1
ATOM 7615 C C . ALA A 1 998 ? 31.428 2.338 -64.842 1.00 88.75 998 ALA A C 1
ATOM 7617 O O . ALA A 1 998 ? 30.767 3.213 -65.412 1.00 88.75 998 ALA A O 1
ATOM 7618 N N . PRO A 1 999 ? 31.036 1.776 -63.684 1.00 88.06 999 PRO A N 1
ATOM 7619 C CA . PRO A 1 999 ? 29.909 2.278 -62.904 1.00 88.06 999 PRO A CA 1
ATOM 7620 C C . PRO A 1 999 ? 30.072 3.771 -62.593 1.00 88.06 999 PRO A C 1
ATOM 7622 O O . PRO A 1 999 ? 31.196 4.266 -62.452 1.00 88.06 999 PRO A O 1
ATOM 7625 N N . GLU A 1 1000 ? 28.958 4.494 -62.465 1.00 82.25 1000 GLU A N 1
ATOM 7626 C CA . GLU A 1 1000 ? 28.998 5.898 -62.050 1.00 82.25 1000 GLU A CA 1
ATOM 7627 C C . GLU A 1 1000 ? 29.624 6.020 -60.650 1.00 82.25 1000 GLU A C 1
ATOM 7629 O O . GLU A 1 1000 ? 29.363 5.209 -59.761 1.00 82.25 1000 GLU A O 1
ATOM 7634 N N . ALA A 1 1001 ? 30.498 7.012 -60.458 1.00 71.56 1001 ALA A N 1
ATOM 7635 C CA . ALA A 1 1001 ? 31.224 7.173 -59.205 1.00 71.56 1001 ALA A CA 1
ATOM 7636 C C . ALA A 1 1001 ? 30.266 7.594 -58.079 1.00 71.56 1001 ALA A C 1
ATOM 7638 O O . ALA A 1 1001 ? 29.790 8.728 -58.053 1.00 71.56 1001 ALA A O 1
ATOM 7639 N N . GLN A 1 1002 ? 30.023 6.688 -57.133 1.00 68.25 1002 GLN A N 1
ATOM 7640 C CA . GLN A 1 1002 ? 29.207 6.930 -55.945 1.00 68.25 1002 GLN A CA 1
ATOM 7641 C C . GLN A 1 1002 ? 30.084 7.002 -54.691 1.00 68.25 1002 GLN A C 1
ATOM 7643 O O . GLN A 1 1002 ? 31.053 6.254 -54.541 1.00 68.25 1002 GLN A O 1
ATOM 7648 N N . ALA A 1 1003 ? 29.761 7.925 -53.782 1.00 57.81 1003 ALA A N 1
ATOM 7649 C CA . ALA A 1 1003 ? 30.474 8.057 -52.515 1.00 57.81 1003 ALA A CA 1
ATOM 7650 C C . ALA A 1 1003 ? 30.322 6.773 -51.678 1.00 57.81 1003 ALA A C 1
ATOM 7652 O O . ALA A 1 1003 ? 29.232 6.223 -51.592 1.00 57.81 1003 ALA A O 1
ATOM 7653 N N . GLY A 1 1004 ? 31.418 6.297 -51.078 1.00 62.69 1004 GLY A N 1
ATOM 7654 C CA . GLY A 1 1004 ? 31.433 5.083 -50.248 1.00 62.69 1004 GLY A CA 1
ATOM 7655 C C . GLY A 1 1004 ? 31.844 3.799 -50.980 1.00 62.69 1004 GLY A C 1
ATOM 7656 O O . GLY A 1 1004 ? 32.310 2.867 -50.332 1.00 62.69 1004 GLY A O 1
ATOM 7657 N N . PHE A 1 1005 ? 31.787 3.760 -52.316 1.00 74.50 1005 PHE A N 1
ATOM 7658 C CA . PHE A 1 1005 ? 32.147 2.577 -53.104 1.00 74.50 1005 PHE A CA 1
ATOM 7659 C C . PHE A 1 1005 ? 33.570 2.666 -53.676 1.00 74.50 1005 PHE A C 1
ATOM 7661 O O . PHE A 1 1005 ? 33.870 3.500 -54.532 1.00 74.50 1005 PHE A O 1
ATOM 7668 N N . ASN A 1 1006 ? 34.461 1.777 -53.229 1.00 82.94 1006 ASN A N 1
ATOM 7669 C CA . ASN A 1 1006 ? 35.849 1.706 -53.691 1.00 82.94 1006 ASN A CA 1
ATOM 7670 C C . ASN A 1 1006 ? 36.005 0.659 -54.802 1.00 82.94 1006 ASN A C 1
ATOM 7672 O O . ASN A 1 1006 ? 36.239 -0.514 -54.522 1.00 82.94 1006 ASN A O 1
ATOM 7676 N N . LEU A 1 1007 ? 35.845 1.064 -56.062 1.00 88.75 1007 LEU A N 1
ATOM 7677 C CA . LEU A 1 1007 ? 35.975 0.161 -57.208 1.00 88.75 1007 LEU A CA 1
ATOM 7678 C C . LEU A 1 1007 ? 37.418 -0.356 -57.341 1.00 88.75 1007 LEU A C 1
ATOM 7680 O O . LEU A 1 1007 ? 38.326 0.406 -57.676 1.00 88.75 1007 LEU A O 1
ATOM 7684 N N . VAL A 1 1008 ? 37.624 -1.658 -57.131 1.00 91.88 1008 VAL A N 1
ATOM 7685 C CA . VAL A 1 1008 ? 38.949 -2.301 -57.205 1.00 91.88 1008 VAL A CA 1
ATOM 7686 C C . VAL A 1 1008 ? 39.195 -3.015 -58.534 1.00 91.88 1008 VAL A C 1
ATOM 7688 O O . VAL A 1 1008 ? 40.339 -3.096 -58.985 1.00 91.88 1008 VAL A O 1
ATOM 7691 N N . GLY A 1 1009 ? 38.145 -3.487 -59.206 1.00 93.19 1009 GLY A N 1
ATOM 7692 C CA . GLY A 1 1009 ? 38.292 -4.232 -60.453 1.00 93.19 1009 GLY A CA 1
ATOM 7693 C C . GLY A 1 1009 ? 36.985 -4.756 -61.017 1.00 93.19 1009 GLY A C 1
ATOM 7694 O O . GLY A 1 1009 ? 35.908 -4.351 -60.590 1.00 93.19 1009 GLY A O 1
ATOM 7695 N N . TYR A 1 1010 ? 37.092 -5.669 -61.975 1.00 95.88 1010 TYR A N 1
ATOM 7696 C CA . TYR A 1 1010 ? 35.953 -6.336 -62.593 1.00 95.88 1010 TYR A CA 1
ATOM 7697 C C . TYR A 1 1010 ? 36.170 -7.844 -62.650 1.00 95.88 1010 TYR A C 1
ATOM 7699 O O . TYR A 1 1010 ? 37.296 -8.315 -62.836 1.00 95.88 1010 TYR A O 1
ATOM 7707 N N . LYS A 1 1011 ? 35.081 -8.603 -62.540 1.00 96.06 1011 LYS A N 1
ATOM 7708 C CA . LYS A 1 1011 ? 35.040 -10.040 -62.830 1.00 96.06 1011 LYS A CA 1
ATOM 7709 C C . LYS A 1 1011 ? 34.244 -10.270 -64.104 1.00 96.06 1011 LYS A C 1
ATOM 7711 O O . LYS A 1 1011 ? 33.188 -9.676 -64.303 1.00 96.06 1011 LYS A O 1
ATOM 7716 N N . ILE A 1 1012 ? 34.776 -11.126 -64.970 1.00 94.88 1012 ILE A N 1
ATOM 7717 C CA . ILE A 1 1012 ? 34.204 -11.437 -66.274 1.00 94.88 1012 ILE A CA 1
ATOM 7718 C C . ILE A 1 1012 ? 33.706 -12.874 -66.244 1.00 94.88 1012 ILE A C 1
ATOM 7720 O O . ILE A 1 1012 ? 34.447 -13.790 -65.886 1.00 94.88 1012 ILE A O 1
ATOM 7724 N N . TYR A 1 1013 ? 32.466 -13.059 -66.670 1.00 92.25 1013 TYR A N 1
ATOM 7725 C CA . TYR A 1 1013 ? 31.729 -14.309 -66.657 1.00 92.25 1013 TYR A CA 1
ATOM 7726 C C . TYR A 1 1013 ? 31.335 -14.727 -68.073 1.00 92.25 1013 TYR A C 1
ATOM 7728 O O . TYR A 1 1013 ? 31.061 -13.877 -68.918 1.00 92.25 1013 TYR A O 1
ATOM 7736 N N . LYS A 1 1014 ? 31.262 -16.037 -68.322 1.00 89.56 1014 LYS A N 1
ATOM 7737 C CA . LYS A 1 1014 ? 30.706 -16.652 -69.536 1.00 89.56 1014 LYS A CA 1
ATOM 7738 C C . LYS A 1 1014 ? 29.852 -17.848 -69.133 1.00 89.56 1014 LYS A C 1
ATOM 7740 O O . LYS A 1 1014 ? 30.359 -18.777 -68.510 1.00 89.56 1014 LYS A O 1
ATOM 7745 N N . GLY A 1 1015 ? 28.557 -17.816 -69.451 1.00 80.94 1015 GLY A N 1
ATOM 7746 C CA . GLY A 1 1015 ? 27.600 -18.843 -69.016 1.00 80.94 1015 GLY A CA 1
ATOM 7747 C C . GLY A 1 1015 ? 27.557 -19.005 -67.490 1.00 80.94 1015 GLY A C 1
ATOM 7748 O O . GLY A 1 1015 ? 27.549 -20.127 -66.996 1.00 80.94 1015 GLY A O 1
ATOM 7749 N N . GLY A 1 1016 ? 27.654 -17.893 -66.750 1.00 80.88 1016 GLY A N 1
ATOM 7750 C CA . GLY A 1 1016 ? 27.693 -17.872 -65.280 1.00 80.88 1016 GLY A CA 1
ATOM 7751 C C . GLY A 1 1016 ? 29.031 -18.272 -64.640 1.00 80.88 1016 GLY A C 1
ATOM 7752 O O . GLY A 1 1016 ? 29.199 -18.111 -63.437 1.00 80.88 1016 GLY A O 1
ATOM 7753 N N . GLN A 1 1017 ? 30.014 -18.756 -65.408 1.00 86.81 1017 GLN A N 1
ATOM 7754 C CA . GLN A 1 1017 ? 31.339 -19.132 -64.896 1.00 86.81 1017 GLN A CA 1
ATOM 7755 C C . GLN A 1 1017 ? 32.339 -17.985 -65.044 1.00 86.81 1017 GLN A C 1
ATOM 7757 O O . GLN A 1 1017 ? 32.436 -17.394 -66.119 1.00 86.81 1017 GLN A O 1
ATOM 7762 N N . GLN A 1 1018 ? 33.112 -17.685 -63.997 1.00 92.88 1018 GLN A N 1
ATOM 7763 C CA . GLN A 1 1018 ? 34.146 -16.648 -64.048 1.00 92.88 1018 GLN A CA 1
ATOM 7764 C C . GLN A 1 1018 ? 35.299 -17.094 -64.964 1.00 92.88 1018 GLN A C 1
ATOM 7766 O O . GLN A 1 1018 ? 35.937 -18.117 -64.723 1.00 92.88 1018 GLN A O 1
ATOM 7771 N N . ILE A 1 1019 ? 35.589 -16.309 -66.000 1.00 91.94 1019 ILE A N 1
ATOM 7772 C CA . ILE A 1 1019 ? 36.643 -16.577 -66.991 1.00 91.94 1019 ILE A CA 1
ATOM 7773 C C . ILE A 1 1019 ? 37.825 -15.605 -66.899 1.00 91.94 1019 ILE A C 1
ATOM 7775 O O . ILE A 1 1019 ? 38.866 -15.850 -67.507 1.00 91.94 1019 ILE A O 1
ATOM 7779 N N . GLY A 1 1020 ? 37.698 -14.519 -66.132 1.00 92.25 1020 GLY A N 1
ATOM 7780 C CA . GLY A 1 1020 ? 38.787 -13.567 -65.941 1.00 92.25 1020 GLY A CA 1
ATOM 7781 C C . GLY A 1 1020 ? 38.481 -12.463 -64.937 1.00 92.25 1020 GLY A C 1
ATOM 7782 O O . GLY A 1 1020 ? 37.353 -12.321 -64.467 1.00 92.25 1020 GLY A O 1
ATOM 7783 N N . THR A 1 1021 ? 39.512 -11.684 -64.617 1.00 94.06 1021 THR A N 1
ATOM 7784 C CA . THR A 1 1021 ? 39.429 -10.471 -63.795 1.00 94.06 1021 THR A CA 1
ATOM 7785 C C . THR A 1 1021 ? 40.262 -9.360 -64.412 1.00 94.06 1021 THR A C 1
ATOM 7787 O O . THR A 1 1021 ? 41.280 -9.639 -65.051 1.00 94.06 1021 THR A O 1
ATOM 7790 N N . THR A 1 1022 ? 39.877 -8.111 -64.179 1.00 93.81 1022 THR A N 1
ATOM 7791 C CA . THR A 1 1022 ? 40.666 -6.935 -64.558 1.00 93.81 1022 THR A CA 1
ATOM 7792 C C . THR A 1 1022 ? 40.729 -5.925 -63.414 1.00 93.81 1022 THR A C 1
ATOM 7794 O O . THR A 1 1022 ? 39.860 -5.908 -62.546 1.00 93.81 1022 THR A O 1
ATOM 7797 N N . ASP A 1 1023 ? 41.757 -5.078 -63.407 1.00 92.56 1023 ASP A N 1
ATOM 7798 C CA . ASP A 1 1023 ? 41.851 -3.962 -62.459 1.00 92.56 1023 ASP A CA 1
ATOM 7799 C C . ASP A 1 1023 ? 40.854 -2.850 -62.834 1.00 92.56 1023 ASP A C 1
ATOM 7801 O O . ASP A 1 1023 ? 40.435 -2.750 -63.990 1.00 92.56 1023 ASP A O 1
ATOM 7805 N N . ALA A 1 1024 ? 40.531 -1.951 -61.896 1.00 89.31 1024 ALA A N 1
ATOM 7806 C CA . ALA A 1 1024 ? 39.518 -0.897 -62.081 1.00 89.31 1024 ALA A CA 1
ATOM 7807 C C . ALA A 1 1024 ? 39.734 0.010 -63.315 1.00 89.31 1024 ALA A C 1
ATOM 7809 O O . ALA A 1 1024 ? 38.782 0.579 -63.846 1.00 89.31 1024 ALA A O 1
ATOM 7810 N N . SER A 1 1025 ? 40.978 0.136 -63.791 1.00 89.44 1025 SER A N 1
ATOM 7811 C CA . SER A 1 1025 ? 41.338 0.938 -64.972 1.00 89.44 1025 SER A CA 1
ATOM 7812 C C . SER A 1 1025 ? 41.213 0.196 -66.312 1.00 89.44 1025 SER A C 1
ATOM 7814 O O . SER A 1 1025 ? 41.312 0.819 -67.370 1.00 89.44 1025 SER A O 1
ATOM 7816 N N . THR A 1 1026 ? 41.008 -1.124 -66.296 1.00 92.19 1026 THR A N 1
ATOM 7817 C CA . THR A 1 1026 ? 40.965 -1.966 -67.498 1.00 92.19 1026 THR A CA 1
ATOM 7818 C C . THR A 1 1026 ? 39.522 -2.351 -67.823 1.00 92.19 1026 THR A C 1
ATOM 7820 O O . THR A 1 1026 ? 38.930 -3.204 -67.166 1.00 92.19 1026 THR A O 1
ATOM 7823 N N . LEU A 1 1027 ? 38.985 -1.724 -68.874 1.00 92.94 1027 LEU A N 1
ATOM 7824 C CA . LEU A 1 1027 ? 37.580 -1.796 -69.302 1.00 92.94 1027 LEU A CA 1
ATOM 7825 C C . LEU A 1 1027 ? 37.339 -2.710 -70.518 1.00 92.94 1027 LEU A C 1
ATOM 7827 O O . LEU A 1 1027 ? 36.427 -2.488 -71.315 1.00 92.94 1027 LEU A O 1
ATOM 7831 N N . ASN A 1 1028 ? 38.217 -3.688 -70.736 1.00 91.62 1028 ASN A N 1
ATOM 7832 C CA . ASN A 1 1028 ? 38.076 -4.655 -71.818 1.00 91.62 1028 ASN A CA 1
ATOM 7833 C C . ASN A 1 1028 ? 38.639 -6.028 -71.435 1.00 91.62 1028 ASN A C 1
ATOM 7835 O O . ASN A 1 1028 ? 39.510 -6.134 -70.572 1.00 91.62 1028 ASN A O 1
ATOM 7839 N N . PHE A 1 1029 ? 38.144 -7.076 -72.097 1.00 92.50 1029 PHE A N 1
ATOM 7840 C CA . PHE A 1 1029 ? 38.591 -8.456 -71.904 1.00 92.50 1029 PHE A CA 1
ATOM 7841 C C . PHE A 1 1029 ? 38.436 -9.273 -73.193 1.00 92.50 1029 PHE A C 1
ATOM 7843 O O . PHE A 1 1029 ? 37.376 -9.245 -73.813 1.00 92.50 1029 PHE A O 1
ATOM 7850 N N . GLY A 1 1030 ? 39.471 -10.014 -73.600 1.00 89.38 1030 GLY A N 1
ATOM 7851 C CA . GLY A 1 1030 ? 39.447 -10.866 -74.794 1.00 89.38 1030 GLY A CA 1
ATOM 7852 C C . GLY A 1 1030 ? 39.364 -12.356 -74.455 1.00 89.38 1030 GLY A C 1
ATOM 7853 O O . GLY A 1 1030 ? 40.249 -12.872 -73.779 1.00 89.38 1030 GLY A O 1
ATOM 7854 N N . ASP A 1 1031 ? 38.351 -13.052 -74.977 1.00 87.69 1031 ASP A N 1
ATOM 7855 C CA . ASP A 1 1031 ? 38.145 -14.501 -74.833 1.00 87.69 1031 ASP A CA 1
ATOM 7856 C C . ASP A 1 1031 ? 38.476 -15.261 -76.144 1.00 87.69 1031 ASP A C 1
ATOM 7858 O O . ASP A 1 1031 ? 37.663 -15.258 -77.084 1.00 87.69 1031 ASP A O 1
ATOM 7862 N N . PRO A 1 1032 ? 39.682 -15.856 -76.274 1.00 81.06 1032 PRO A N 1
ATOM 7863 C CA . PRO A 1 1032 ? 40.146 -16.498 -77.505 1.00 81.06 1032 PRO A CA 1
ATOM 7864 C C . PRO A 1 1032 ? 39.569 -17.908 -77.718 1.00 81.06 1032 PRO A C 1
ATOM 7866 O O . PRO A 1 1032 ? 39.325 -18.655 -76.777 1.00 81.06 1032 PRO A O 1
ATOM 7869 N N . ASN A 1 1033 ? 39.479 -18.327 -78.984 1.00 61.25 1033 ASN A N 1
ATOM 7870 C CA . ASN A 1 1033 ? 39.035 -19.655 -79.441 1.00 61.25 1033 ASN A CA 1
ATOM 7871 C C . ASN A 1 1033 ? 37.539 -19.972 -79.244 1.00 61.25 1033 ASN A C 1
ATOM 7873 O O . ASN A 1 1033 ? 37.176 -21.138 -79.076 1.00 61.25 1033 ASN A O 1
ATOM 7877 N N . SER A 1 1034 ? 36.661 -18.967 -79.310 1.00 65.12 1034 SER A N 1
ATOM 7878 C CA . SER A 1 1034 ? 35.207 -19.189 -79.232 1.00 65.12 1034 SER A CA 1
ATOM 7879 C C . SER A 1 1034 ? 34.659 -19.819 -80.524 1.00 65.12 1034 SER A C 1
ATOM 7881 O O . SER A 1 1034 ? 34.874 -19.287 -81.615 1.00 65.12 1034 SER A O 1
ATOM 7883 N N . VAL A 1 1035 ? 33.988 -20.971 -80.394 1.00 62.56 1035 VAL A N 1
ATOM 7884 C CA . VAL A 1 1035 ? 33.401 -21.766 -81.493 1.00 62.56 1035 VAL A CA 1
ATOM 7885 C C . VAL A 1 1035 ? 31.955 -21.336 -81.789 1.00 62.56 1035 VAL A C 1
ATOM 7887 O O . VAL A 1 1035 ? 31.408 -20.487 -81.098 1.00 62.56 1035 VAL A O 1
ATOM 7890 N N . ASN A 1 1036 ? 31.335 -21.899 -82.831 1.00 57.34 1036 ASN A N 1
ATOM 7891 C CA . ASN A 1 1036 ? 29.955 -21.584 -83.221 1.00 57.34 1036 ASN A CA 1
ATOM 7892 C C . ASN A 1 1036 ? 28.974 -21.871 -82.067 1.00 57.34 1036 ASN A C 1
ATOM 7894 O O . ASN A 1 1036 ? 28.990 -22.974 -81.514 1.00 57.34 1036 ASN A O 1
ATOM 7898 N N . GLY A 1 1037 ? 28.132 -20.899 -81.721 1.00 68.12 1037 GLY A N 1
ATOM 7899 C CA . GLY A 1 1037 ? 27.207 -20.993 -80.594 1.00 68.12 1037 GLY A CA 1
ATOM 7900 C C . GLY A 1 1037 ? 26.804 -19.635 -80.020 1.00 68.12 1037 GLY A C 1
ATOM 7901 O O . GLY A 1 1037 ? 27.351 -18.591 -80.381 1.00 68.12 1037 GLY A O 1
ATOM 7902 N N . THR A 1 1038 ? 25.839 -19.669 -79.103 1.00 76.50 1038 THR A N 1
ATOM 7903 C CA . THR A 1 1038 ? 25.379 -18.508 -78.336 1.00 76.50 1038 THR A CA 1
ATOM 7904 C C . THR A 1 1038 ? 26.015 -18.537 -76.949 1.00 76.50 1038 THR A C 1
ATOM 7906 O O . THR A 1 1038 ? 25.949 -19.549 -76.253 1.00 76.50 1038 THR A O 1
ATOM 7909 N N . TYR A 1 1039 ? 26.634 -17.431 -76.546 1.00 81.69 1039 TYR A N 1
ATOM 7910 C CA . TYR A 1 1039 ? 27.280 -17.262 -75.248 1.00 81.69 1039 TYR A CA 1
ATOM 7911 C C . TYR A 1 1039 ? 26.716 -16.036 -74.535 1.00 81.69 1039 TYR A C 1
ATOM 7913 O O . TYR A 1 1039 ? 26.650 -14.964 -75.128 1.00 81.69 1039 TYR A O 1
ATOM 7921 N N . THR A 1 1040 ? 26.399 -16.158 -73.249 1.00 87.38 1040 THR A N 1
ATOM 7922 C CA . THR A 1 1040 ? 26.088 -15.001 -72.398 1.00 87.38 1040 THR A CA 1
ATOM 7923 C C . THR A 1 1040 ? 27.331 -14.625 -71.613 1.00 87.38 1040 THR A C 1
ATOM 7925 O O . THR A 1 1040 ? 27.827 -15.434 -70.825 1.00 87.38 1040 THR A O 1
ATOM 7928 N N . TYR A 1 1041 ? 27.844 -13.418 -71.832 1.00 89.81 1041 TYR A N 1
ATOM 7929 C CA . TYR A 1 1041 ? 28.928 -12.856 -71.034 1.00 89.81 1041 TYR A CA 1
ATOM 7930 C C . TYR A 1 1041 ? 28.368 -11.899 -69.987 1.00 89.81 1041 TYR A C 1
ATOM 7932 O O . TYR A 1 1041 ? 27.384 -11.217 -70.251 1.00 89.81 1041 TYR A O 1
ATOM 7940 N N . GLY A 1 1042 ? 28.999 -11.846 -68.818 1.00 91.12 1042 GLY A N 1
ATOM 7941 C CA . GLY A 1 1042 ? 28.661 -10.925 -67.735 1.00 91.12 1042 GLY A CA 1
ATOM 7942 C C . GLY A 1 1042 ? 29.901 -10.199 -67.234 1.00 91.12 1042 GLY A C 1
ATOM 7943 O O . GLY A 1 1042 ? 30.970 -10.801 -67.168 1.00 91.12 1042 GLY A O 1
ATOM 7944 N N . VAL A 1 1043 ? 29.780 -8.924 -66.884 1.00 94.25 1043 VAL A N 1
ATOM 7945 C CA . VAL A 1 1043 ? 30.845 -8.161 -66.227 1.00 94.25 1043 VAL A CA 1
ATOM 7946 C C . VAL A 1 1043 ? 30.293 -7.570 -64.939 1.00 94.25 1043 VAL A C 1
ATOM 7948 O O . VAL A 1 1043 ? 29.385 -6.744 -64.986 1.00 94.25 1043 VAL A O 1
ATOM 7951 N N . SER A 1 1044 ? 30.856 -7.975 -63.805 1.00 92.50 1044 SER A N 1
ATOM 7952 C CA . SER A 1 1044 ? 30.550 -7.404 -62.491 1.00 92.50 1044 SER A CA 1
ATOM 7953 C C . SER A 1 1044 ? 31.660 -6.460 -62.061 1.00 92.50 1044 SER A C 1
ATOM 7955 O O . SER A 1 1044 ? 32.840 -6.745 -62.279 1.00 92.50 1044 SER A O 1
ATOM 7957 N N . ALA A 1 1045 ? 31.293 -5.351 -61.428 1.00 92.81 1045 ALA A N 1
ATOM 7958 C CA . ALA A 1 1045 ? 32.235 -4.487 -60.734 1.00 92.81 1045 ALA A CA 1
ATOM 7959 C C . ALA A 1 1045 ? 32.517 -5.055 -59.337 1.00 92.81 1045 ALA A C 1
ATOM 7961 O O . ALA A 1 1045 ? 31.611 -5.512 -58.645 1.00 92.81 1045 ALA A O 1
ATOM 7962 N N . VAL A 1 1046 ? 33.783 -5.044 -58.932 1.00 91.19 1046 VAL A N 1
ATOM 7963 C CA . VAL A 1 1046 ? 34.240 -5.522 -57.625 1.00 91.19 1046 VAL A CA 1
ATOM 7964 C C . VAL A 1 1046 ? 34.672 -4.323 -56.802 1.00 91.19 1046 VAL A C 1
ATOM 7966 O O . VAL A 1 1046 ? 35.478 -3.507 -57.258 1.00 91.19 1046 VAL A O 1
ATOM 7969 N N . TYR A 1 1047 ? 34.168 -4.251 -55.578 1.00 89.25 1047 TYR A N 1
ATOM 7970 C CA . TYR A 1 1047 ? 34.428 -3.193 -54.618 1.00 89.25 1047 TYR A CA 1
ATOM 7971 C C . TYR A 1 1047 ? 35.275 -3.714 -53.457 1.00 89.25 1047 TYR A C 1
ATOM 7973 O O . TYR A 1 1047 ? 35.122 -4.854 -53.016 1.00 89.25 1047 TYR A O 1
ATOM 7981 N N . GLY A 1 1048 ? 36.222 -2.893 -53.011 1.00 78.69 1048 GLY A N 1
ATOM 7982 C CA . GLY A 1 1048 ? 37.041 -3.129 -51.826 1.00 78.69 1048 GLY A CA 1
ATOM 7983 C C . GLY A 1 1048 ? 36.534 -2.343 -50.619 1.00 78.69 1048 GLY A C 1
ATOM 7984 O O . GLY A 1 1048 ? 35.530 -1.638 -50.694 1.00 78.69 1048 GLY A O 1
ATOM 7985 N N . GLU A 1 1049 ? 37.270 -2.432 -49.512 1.00 71.12 1049 GLU A N 1
ATOM 7986 C CA . GLU A 1 1049 ? 36.954 -1.715 -48.269 1.00 71.12 1049 GLU A CA 1
ATOM 7987 C C . GLU A 1 1049 ? 36.693 -0.209 -48.496 1.00 71.12 1049 GLU A C 1
ATOM 7989 O O . GLU A 1 1049 ? 37.377 0.405 -49.334 1.00 71.12 1049 GLU A O 1
ATOM 7994 N N . PRO A 1 1050 ? 35.738 0.398 -47.756 1.00 56.06 1050 PRO A N 1
ATOM 7995 C CA . PRO A 1 1050 ? 35.030 -0.156 -46.583 1.00 56.06 1050 PRO A CA 1
ATOM 7996 C C . PRO A 1 1050 ? 33.740 -0.950 -46.897 1.00 56.06 1050 PRO A C 1
ATOM 7998 O O . PRO A 1 1050 ? 33.088 -1.457 -45.984 1.00 56.06 1050 PRO A O 1
ATOM 8001 N N . LEU A 1 1051 ? 33.365 -1.056 -48.179 1.00 68.81 1051 LEU A N 1
ATOM 8002 C CA . LEU A 1 1051 ? 32.208 -1.813 -48.677 1.00 68.81 1051 LEU A CA 1
ATOM 8003 C C . LEU A 1 1051 ? 32.682 -2.927 -49.628 1.00 68.81 1051 LEU A C 1
ATOM 8005 O O . LEU A 1 1051 ? 32.574 -2.779 -50.850 1.00 68.81 1051 LEU A O 1
ATOM 8009 N N . PRO A 1 1052 ? 33.248 -4.031 -49.105 1.00 76.44 1052 PRO A N 1
ATOM 8010 C CA . PRO A 1 1052 ? 33.679 -5.134 -49.947 1.00 76.44 1052 PRO A CA 1
ATOM 8011 C C . PRO A 1 1052 ? 32.461 -5.839 -50.550 1.00 76.44 1052 PRO A C 1
ATOM 8013 O O . PRO A 1 1052 ? 31.550 -6.259 -49.840 1.00 76.44 1052 PRO A O 1
ATOM 8016 N N . GLY A 1 1053 ? 32.452 -6.008 -51.867 1.00 81.00 1053 GLY A N 1
ATOM 8017 C CA . GLY A 1 1053 ? 31.352 -6.691 -52.535 1.00 81.00 1053 GLY A CA 1
ATOM 8018 C C . GLY A 1 1053 ? 31.465 -6.697 -54.045 1.00 81.00 1053 GLY A C 1
ATOM 8019 O O . GLY A 1 1053 ? 32.455 -6.254 -54.628 1.00 81.00 1053 GLY A O 1
ATOM 8020 N N . GLU A 1 1054 ? 30.455 -7.257 -54.689 1.00 87.88 1054 GLU A N 1
ATOM 8021 C CA . GLU A 1 1054 ? 30.414 -7.443 -56.130 1.00 87.88 1054 GLU A CA 1
ATOM 8022 C C . GLU A 1 1054 ? 29.027 -7.077 -56.640 1.00 87.88 1054 GLU A C 1
ATOM 8024 O O . GLU A 1 1054 ? 28.024 -7.503 -56.072 1.00 87.88 1054 GLU A O 1
ATOM 8029 N N . SER A 1 1055 ? 28.973 -6.277 -57.701 1.00 88.75 1055 SER A N 1
ATOM 8030 C CA . SER A 1 1055 ? 27.710 -5.898 -58.319 1.00 88.75 1055 SER A CA 1
ATOM 8031 C C . SER A 1 1055 ? 27.105 -6.994 -59.170 1.00 88.75 1055 SER A C 1
ATOM 8033 O O . SER A 1 1055 ? 27.778 -7.937 -59.607 1.00 88.75 1055 SER A O 1
ATOM 8035 N N . MET A 1 1056 ? 25.805 -6.849 -59.432 1.00 86.88 1056 MET A N 1
ATOM 8036 C CA . MET A 1 1056 ? 25.148 -7.675 -60.429 1.00 86.88 1056 MET A CA 1
ATOM 8037 C C . MET A 1 1056 ? 25.886 -7.553 -61.774 1.00 86.88 1056 MET A C 1
ATOM 8039 O O . MET A 1 1056 ? 26.275 -6.454 -62.181 1.00 86.88 1056 MET A O 1
ATOM 8043 N N . PRO A 1 1057 ? 26.122 -8.671 -62.482 1.00 86.31 1057 PRO A N 1
ATOM 8044 C CA . PRO A 1 1057 ? 26.834 -8.620 -63.744 1.00 86.31 1057 PRO A CA 1
ATOM 8045 C C . PRO A 1 1057 ? 25.984 -7.904 -64.791 1.00 86.31 1057 PRO A C 1
ATOM 8047 O O . PRO A 1 1057 ? 24.862 -8.313 -65.090 1.00 86.31 1057 PRO A O 1
ATOM 8050 N N . ALA A 1 1058 ? 26.554 -6.889 -65.431 1.00 89.12 1058 ALA A N 1
ATOM 8051 C CA . ALA A 1 1058 ? 26.014 -6.370 -66.675 1.00 89.12 1058 ALA A CA 1
ATOM 8052 C C . ALA A 1 1058 ? 26.250 -7.419 -67.769 1.00 89.12 1058 ALA A C 1
ATOM 8054 O O . ALA A 1 1058 ? 27.386 -7.850 -67.979 1.00 89.12 1058 ALA A O 1
ATOM 8055 N N . THR A 1 1059 ? 25.190 -7.884 -68.431 1.00 89.00 1059 THR A N 1
ATOM 8056 C CA . THR A 1 1059 ? 25.278 -9.023 -69.356 1.00 89.00 1059 THR A CA 1
ATOM 8057 C C . THR A 1 1059 ? 25.132 -8.627 -70.822 1.00 89.00 1059 THR A C 1
ATOM 8059 O O . THR A 1 1059 ? 24.469 -7.651 -71.167 1.00 89.00 1059 THR A O 1
ATOM 8062 N N . VAL A 1 1060 ? 25.757 -9.408 -71.709 1.00 87.88 1060 VAL A N 1
ATOM 8063 C CA . VAL A 1 1060 ? 25.589 -9.321 -73.163 1.00 87.88 1060 VAL A CA 1
ATOM 8064 C C . VAL A 1 1060 ? 25.540 -10.717 -73.780 1.00 87.88 1060 VAL A C 1
ATOM 8066 O O . VAL A 1 1060 ? 26.355 -11.587 -73.464 1.00 87.88 1060 VAL A O 1
ATOM 8069 N N . SER A 1 1061 ? 24.587 -10.931 -74.688 1.00 86.00 1061 SER A N 1
ATOM 8070 C CA . SER A 1 1061 ? 24.507 -12.156 -75.487 1.00 86.00 1061 SER A CA 1
ATOM 8071 C C . SER A 1 1061 ? 25.324 -12.015 -76.771 1.00 86.00 1061 SER A C 1
ATOM 8073 O O . SER A 1 1061 ? 25.132 -11.087 -77.558 1.00 86.00 1061 SER A O 1
ATOM 8075 N N . VAL A 1 1062 ? 26.233 -12.959 -76.989 1.00 80.25 1062 VAL A N 1
ATOM 8076 C CA . VAL A 1 1062 ? 27.129 -13.048 -78.142 1.00 80.25 1062 VAL A CA 1
ATOM 8077 C C . VAL A 1 1062 ? 26.719 -14.253 -78.976 1.00 80.25 1062 VAL A C 1
ATOM 8079 O O . VAL A 1 1062 ? 26.763 -15.382 -78.493 1.00 80.25 1062 VAL A O 1
ATOM 8082 N N . ILE A 1 1063 ? 26.338 -14.022 -80.232 1.00 73.00 1063 ILE A N 1
ATOM 8083 C CA . ILE A 1 1063 ? 25.993 -15.085 -81.182 1.00 73.00 1063 ILE A CA 1
ATOM 8084 C C . ILE A 1 1063 ? 27.113 -15.183 -82.217 1.00 73.00 1063 ILE A C 1
ATOM 8086 O O . ILE A 1 1063 ? 27.449 -14.196 -82.874 1.00 73.00 1063 ILE A O 1
ATOM 8090 N N . ILE A 1 1064 ? 27.690 -16.375 -82.361 1.00 67.00 1064 ILE A N 1
ATOM 8091 C CA . ILE A 1 1064 ? 28.673 -16.695 -83.398 1.00 67.00 1064 ILE A CA 1
ATOM 8092 C C . ILE A 1 1064 ? 28.011 -17.704 -84.343 1.00 67.00 1064 ILE A C 1
ATOM 8094 O O . ILE A 1 1064 ? 27.926 -18.878 -83.989 1.00 67.00 1064 ILE A O 1
ATOM 8098 N N . ASP A 1 1065 ? 27.548 -17.235 -85.512 1.00 56.62 1065 ASP A N 1
ATOM 8099 C CA . ASP A 1 1065 ? 26.840 -18.031 -86.532 1.00 56.62 1065 ASP A CA 1
ATOM 8100 C C . ASP A 1 1065 ? 27.611 -18.129 -87.866 1.00 56.62 1065 ASP A C 1
ATOM 8102 O O . ASP A 1 1065 ? 28.078 -17.129 -88.422 1.00 56.62 1065 ASP A O 1
ATOM 8106 N N . LEU A 1 1066 ? 27.682 -19.342 -88.430 1.00 54.62 1066 LEU A N 1
ATOM 8107 C CA . LEU A 1 1066 ? 28.239 -19.663 -89.753 1.00 54.62 1066 LEU A CA 1
ATOM 8108 C C . LEU A 1 1066 ? 27.130 -20.176 -90.703 1.00 54.62 1066 LEU A C 1
ATOM 8110 O O . LEU A 1 1066 ? 26.411 -21.112 -90.361 1.00 54.62 1066 LEU A O 1
ATOM 8114 N N . TYR A 1 1067 ? 27.008 -19.611 -91.914 1.00 50.47 1067 TYR A N 1
ATOM 8115 C CA . TYR A 1 1067 ? 25.930 -19.901 -92.885 1.00 50.47 1067 TYR A CA 1
ATOM 8116 C C . TYR A 1 1067 ? 26.427 -20.653 -94.144 1.00 50.47 1067 TYR A C 1
ATOM 8118 O O . TYR A 1 1067 ? 27.531 -20.368 -94.619 1.00 50.47 1067 TYR A O 1
ATOM 8126 N N . PRO A 1 1068 ? 25.653 -21.592 -94.735 1.00 50.59 1068 PRO A N 1
ATOM 8127 C CA . PRO A 1 1068 ? 25.906 -22.109 -96.085 1.00 50.59 1068 PRO A CA 1
ATOM 8128 C C . PRO A 1 1068 ? 25.413 -21.111 -97.152 1.00 50.59 1068 PRO A C 1
ATOM 8130 O O . PRO A 1 1068 ? 24.390 -20.457 -96.968 1.00 50.59 1068 PRO A O 1
ATOM 8133 N N . ALA A 1 1069 ? 26.124 -20.984 -98.276 1.00 57.69 1069 ALA A N 1
ATOM 8134 C CA . ALA A 1 1069 ? 25.722 -20.112 -99.385 1.00 57.69 1069 ALA A CA 1
ATOM 8135 C C . ALA A 1 1069 ? 26.086 -20.758 -100.727 1.00 57.69 1069 ALA A C 1
ATOM 8137 O O . ALA A 1 1069 ? 27.257 -21.026 -100.992 1.00 57.69 1069 ALA A O 1
ATOM 8138 N N . ILE A 1 1070 ? 25.094 -21.012 -101.583 1.00 62.78 1070 ILE A N 1
ATOM 8139 C CA . ILE A 1 1070 ? 25.288 -21.662 -102.887 1.00 62.78 1070 ILE A CA 1
ATOM 8140 C C . ILE A 1 1070 ? 25.575 -20.640 -103.997 1.00 62.78 1070 ILE A C 1
ATOM 8142 O O . ILE A 1 1070 ? 24.857 -19.654 -104.156 1.00 62.78 1070 ILE A O 1
ATOM 8146 N N . ALA A 1 1071 ? 26.605 -20.889 -104.805 1.00 68.56 1071 ALA A N 1
ATOM 8147 C CA . ALA A 1 1071 ? 26.901 -20.135 -106.022 1.00 68.56 1071 ALA A CA 1
ATOM 8148 C C . ALA A 1 1071 ? 27.020 -21.078 -107.228 1.00 68.56 1071 ALA A C 1
ATOM 8150 O O . ALA A 1 1071 ? 27.636 -22.137 -107.141 1.00 68.56 1071 ALA A O 1
ATOM 8151 N N . VAL A 1 1072 ? 26.423 -20.701 -108.364 1.00 65.38 1072 VAL A N 1
ATOM 8152 C CA . VAL A 1 1072 ? 26.348 -21.544 -109.572 1.00 65.38 1072 VAL A CA 1
ATOM 8153 C C . VAL A 1 1072 ? 26.771 -20.740 -110.793 1.00 65.38 1072 VAL A C 1
ATOM 8155 O O . VAL A 1 1072 ? 26.243 -19.649 -111.023 1.00 65.38 1072 VAL A O 1
ATOM 8158 N N . ASN A 1 1073 ? 27.693 -21.276 -111.597 1.00 65.25 1073 ASN A N 1
ATOM 8159 C CA . ASN A 1 1073 ? 28.207 -20.584 -112.778 1.00 65.25 1073 ASN A CA 1
ATOM 8160 C C . ASN A 1 1073 ? 28.463 -21.535 -113.965 1.00 65.25 1073 ASN A C 1
ATOM 8162 O O . ASN A 1 1073 ? 29.206 -22.506 -113.808 1.00 65.25 1073 ASN A O 1
ATOM 8166 N N . PRO A 1 1074 ? 27.937 -21.234 -115.165 1.00 58.66 1074 PRO A N 1
ATOM 8167 C CA . PRO A 1 1074 ? 26.849 -20.294 -115.443 1.00 58.66 1074 PRO A CA 1
ATOM 8168 C C . PRO A 1 1074 ? 25.506 -20.802 -114.894 1.00 58.66 1074 PRO A C 1
ATOM 8170 O O . PRO A 1 1074 ? 25.240 -21.999 -114.829 1.00 58.66 1074 PRO A O 1
ATOM 8173 N N . ASN A 1 1075 ? 24.632 -19.870 -114.516 1.00 54.31 1075 ASN A N 1
ATOM 8174 C CA . ASN A 1 1075 ? 23.305 -20.154 -113.953 1.00 54.31 1075 ASN A CA 1
ATOM 8175 C C . ASN A 1 1075 ? 22.266 -20.637 -114.992 1.00 54.31 1075 ASN A C 1
ATOM 8177 O O . ASN A 1 1075 ? 21.143 -20.979 -114.629 1.00 54.31 1075 ASN A O 1
ATOM 8181 N N . SER A 1 1076 ? 22.614 -20.659 -116.284 1.00 57.78 1076 SER A N 1
ATOM 8182 C CA . SER A 1 1076 ? 21.804 -21.231 -117.366 1.00 57.78 1076 SER A CA 1
ATOM 8183 C C . SER A 1 1076 ? 22.649 -21.494 -118.620 1.00 57.78 1076 SER A C 1
ATOM 8185 O O . SER A 1 1076 ? 23.649 -20.815 -118.849 1.00 57.78 1076 SER A O 1
ATOM 8187 N N . TYR A 1 1077 ? 22.219 -22.449 -119.454 1.00 60.00 1077 TYR A N 1
ATOM 8188 C CA . TYR A 1 1077 ? 22.787 -22.698 -120.784 1.00 60.00 1077 TYR A CA 1
ATOM 8189 C C . TYR A 1 1077 ? 21.723 -22.578 -121.863 1.00 60.00 1077 TYR A C 1
ATOM 8191 O O . TYR A 1 1077 ? 20.603 -23.060 -121.704 1.00 60.00 1077 TYR A O 1
ATOM 8199 N N . VAL A 1 1078 ? 22.106 -22.009 -123.003 1.00 56.22 1078 VAL A N 1
ATOM 8200 C CA . VAL A 1 1078 ? 21.298 -22.026 -124.223 1.00 56.22 1078 VAL A CA 1
ATOM 8201 C C . VAL A 1 1078 ? 22.175 -22.552 -125.349 1.00 56.22 1078 VAL A C 1
ATOM 8203 O O . VAL A 1 1078 ? 23.030 -21.833 -125.859 1.00 56.22 1078 VAL A O 1
ATOM 8206 N N . VAL A 1 1079 ? 21.970 -23.810 -125.739 1.00 55.84 1079 VAL A N 1
ATOM 8207 C CA . VAL A 1 1079 ? 22.680 -24.421 -126.869 1.00 55.84 1079 VAL A CA 1
ATOM 8208 C C . VAL A 1 1079 ? 21.734 -24.530 -128.059 1.00 55.84 1079 VAL A C 1
ATOM 8210 O O . VAL A 1 1079 ? 20.606 -24.998 -127.939 1.00 55.84 1079 VAL A O 1
ATOM 8213 N N . SER A 1 1080 ? 22.200 -24.063 -129.213 1.00 54.09 1080 SER A N 1
ATOM 8214 C CA . SER A 1 1080 ? 21.459 -24.015 -130.472 1.00 54.09 1080 SER A CA 1
ATOM 8215 C C . SER A 1 1080 ? 22.087 -24.970 -131.485 1.00 54.09 1080 SER A C 1
ATOM 8217 O O . SER A 1 1080 ? 23.190 -24.710 -131.964 1.00 54.09 1080 SER A O 1
ATOM 8219 N N . PHE A 1 1081 ? 21.417 -26.077 -131.815 1.00 55.81 1081 PHE A N 1
ATOM 8220 C CA . PHE A 1 1081 ? 21.908 -27.037 -132.810 1.00 55.81 1081 PHE A CA 1
ATOM 8221 C C . PHE A 1 1081 ? 21.274 -26.759 -134.177 1.00 55.81 1081 PHE A C 1
ATOM 8223 O O . PHE A 1 1081 ? 20.084 -26.989 -134.371 1.00 55.81 1081 PHE A O 1
ATOM 8230 N N . ASN A 1 1082 ? 22.072 -26.274 -135.131 1.00 51.78 1082 ASN A N 1
ATOM 8231 C CA . ASN A 1 1082 ? 21.577 -25.860 -136.453 1.00 51.78 1082 ASN A CA 1
ATOM 8232 C C . ASN A 1 1082 ? 21.850 -26.903 -137.560 1.00 51.78 1082 ASN A C 1
ATOM 8234 O O . ASN A 1 1082 ? 21.545 -26.655 -138.724 1.00 51.78 1082 ASN A O 1
ATOM 8238 N N . THR A 1 1083 ? 22.421 -28.064 -137.214 1.00 48.50 1083 THR A N 1
ATOM 8239 C CA . THR A 1 1083 ? 22.656 -29.207 -138.115 1.00 48.50 1083 THR A CA 1
ATOM 8240 C C . THR A 1 1083 ? 22.533 -30.539 -137.357 1.00 48.50 1083 THR A C 1
ATOM 8242 O O . THR A 1 1083 ? 22.834 -30.568 -136.161 1.00 48.50 1083 THR A O 1
ATOM 8245 N N . PRO A 1 1084 ? 22.160 -31.653 -138.016 1.00 51.50 1084 PRO A N 1
ATOM 8246 C CA . PRO A 1 1084 ? 22.097 -32.974 -137.380 1.00 51.50 1084 PRO A CA 1
ATOM 8247 C C . PRO A 1 1084 ? 23.466 -33.454 -136.852 1.00 51.50 1084 PRO A C 1
ATOM 8249 O O . PRO A 1 1084 ? 24.498 -33.138 -137.442 1.00 51.50 1084 PRO A O 1
ATOM 8252 N N . ASN A 1 1085 ? 23.471 -34.270 -135.787 1.00 53.31 1085 ASN A N 1
ATOM 8253 C CA . ASN A 1 1085 ? 24.645 -34.951 -135.196 1.00 53.31 1085 ASN A CA 1
ATOM 8254 C C . ASN A 1 1085 ? 25.716 -34.074 -134.507 1.00 53.31 1085 ASN A C 1
ATOM 8256 O O . ASN A 1 1085 ? 26.883 -34.462 -134.447 1.00 53.31 1085 ASN A O 1
ATOM 8260 N N . VAL A 1 1086 ? 25.345 -32.924 -133.941 1.00 53.69 1086 VAL A N 1
ATOM 8261 C CA . VAL A 1 1086 ? 26.267 -32.095 -133.144 1.00 53.69 1086 VAL A CA 1
ATOM 8262 C C . VAL A 1 1086 ? 26.178 -32.476 -131.662 1.00 53.69 1086 VAL A C 1
ATOM 8264 O O . VAL A 1 1086 ? 25.090 -32.511 -131.094 1.00 53.69 1086 VAL A O 1
ATOM 8267 N N . GLN A 1 1087 ? 27.322 -32.749 -131.032 1.00 58.66 1087 GLN A N 1
ATOM 8268 C CA . GLN A 1 1087 ? 27.448 -32.875 -129.577 1.00 58.66 1087 GLN A CA 1
ATOM 8269 C C . GLN A 1 1087 ? 27.998 -31.563 -129.006 1.00 58.66 1087 GLN A C 1
ATOM 8271 O O . GLN A 1 1087 ? 28.961 -31.020 -129.543 1.00 58.66 1087 GLN A O 1
ATOM 8276 N N . ALA A 1 1088 ? 27.398 -31.069 -127.922 1.00 57.03 1088 ALA A N 1
ATOM 8277 C CA . ALA A 1 1088 ? 27.938 -29.976 -127.119 1.00 57.03 1088 ALA A CA 1
ATOM 8278 C C . ALA A 1 1088 ? 28.085 -30.455 -125.672 1.00 57.03 1088 ALA A C 1
ATOM 8280 O O . ALA A 1 1088 ? 27.168 -31.074 -125.130 1.00 57.03 1088 ALA A O 1
ATOM 8281 N N . THR A 1 1089 ? 29.236 -30.167 -125.074 1.00 60.22 1089 THR A N 1
ATOM 8282 C CA . THR A 1 1089 ? 29.532 -30.436 -123.665 1.00 60.22 1089 THR A CA 1
ATOM 8283 C C . THR A 1 1089 ? 29.778 -29.098 -122.993 1.00 60.22 1089 THR A C 1
ATOM 8285 O O . THR A 1 1089 ? 30.635 -28.345 -123.447 1.00 60.22 1089 THR A O 1
ATOM 8288 N N . GLU A 1 1090 ? 29.047 -28.820 -121.919 1.00 63.91 1090 GLU A N 1
ATOM 8289 C CA . GLU A 1 1090 ? 29.154 -27.588 -121.141 1.00 63.91 1090 GLU A CA 1
ATOM 8290 C C . GLU A 1 1090 ? 29.387 -27.934 -119.663 1.00 63.91 1090 GLU A C 1
ATOM 8292 O O . GLU A 1 1090 ? 28.791 -28.881 -119.147 1.00 63.91 1090 GLU A O 1
ATOM 8297 N N . ASN A 1 1091 ? 30.258 -27.182 -118.984 1.00 65.56 1091 ASN A N 1
ATOM 8298 C CA . ASN A 1 1091 ? 30.647 -27.439 -117.591 1.00 65.56 1091 ASN A CA 1
ATOM 8299 C C . ASN A 1 1091 ? 29.990 -26.431 -116.645 1.00 65.56 1091 ASN A C 1
ATOM 8301 O O . ASN A 1 1091 ? 30.304 -25.243 -116.746 1.00 65.56 1091 ASN A O 1
ATOM 8305 N N . MET A 1 1092 ? 29.134 -26.897 -115.728 1.00 65.38 1092 MET A N 1
ATOM 8306 C CA . MET A 1 1092 ? 28.544 -26.089 -114.651 1.00 65.38 1092 MET A CA 1
ATOM 8307 C C . MET A 1 1092 ? 29.347 -26.277 -113.368 1.00 65.38 1092 MET A C 1
ATOM 8309 O O . MET A 1 1092 ? 29.573 -27.414 -112.948 1.00 65.38 1092 MET A O 1
ATOM 8313 N N . THR A 1 1093 ? 29.723 -25.177 -112.720 1.00 66.38 1093 THR A N 1
ATOM 8314 C CA . THR A 1 1093 ? 30.363 -25.198 -111.400 1.00 66.38 1093 THR A CA 1
ATOM 8315 C C . THR A 1 1093 ? 29.335 -24.858 -110.323 1.00 66.38 1093 THR A C 1
ATOM 8317 O O . THR A 1 1093 ? 28.600 -23.881 -110.469 1.00 66.38 1093 THR A O 1
ATOM 8320 N N . ILE A 1 1094 ? 29.290 -25.654 -109.250 1.00 68.38 1094 ILE A N 1
ATOM 8321 C CA . ILE A 1 1094 ? 28.513 -25.381 -108.033 1.00 68.38 1094 ILE A CA 1
ATOM 8322 C C . ILE A 1 1094 ? 29.516 -25.232 -106.891 1.00 68.38 1094 ILE A C 1
ATOM 8324 O O . ILE A 1 1094 ? 30.234 -26.180 -106.569 1.00 68.38 1094 ILE A O 1
ATOM 8328 N N . GLU A 1 1095 ? 29.582 -24.039 -106.312 1.00 66.75 1095 GLU A N 1
ATOM 8329 C CA . GLU A 1 1095 ? 30.499 -23.674 -105.234 1.00 66.75 1095 GLU A CA 1
ATOM 8330 C C . GLU A 1 1095 ? 29.710 -23.372 -103.957 1.00 66.75 1095 GLU A C 1
ATOM 8332 O O . GLU A 1 1095 ? 28.640 -22.760 -103.987 1.00 66.75 1095 GLU A O 1
ATOM 8337 N N . ASN A 1 1096 ? 30.247 -23.820 -102.823 1.00 67.25 1096 ASN A N 1
ATOM 8338 C CA . ASN A 1 1096 ? 29.774 -23.414 -101.509 1.00 67.25 1096 ASN A CA 1
ATOM 8339 C C . ASN A 1 1096 ? 30.599 -22.207 -101.060 1.00 67.25 1096 ASN A C 1
ATOM 8341 O O . ASN A 1 1096 ? 31.740 -22.360 -100.630 1.00 67.25 1096 ASN A O 1
ATOM 8345 N N . ASN A 1 1097 ? 30.017 -21.020 -101.184 1.00 65.38 1097 ASN A N 1
ATOM 8346 C CA . ASN A 1 1097 ? 30.606 -19.758 -100.743 1.00 65.38 1097 ASN A CA 1
ATOM 8347 C C . ASN A 1 1097 ? 30.298 -19.453 -99.268 1.00 65.38 1097 ASN A C 1
ATOM 8349 O O . ASN A 1 1097 ? 30.657 -18.383 -98.778 1.00 65.38 1097 ASN A O 1
ATOM 8353 N N . GLY A 1 1098 ? 29.619 -20.371 -98.575 1.00 63.53 1098 GLY A N 1
ATOM 8354 C CA . GLY A 1 1098 ? 29.392 -20.322 -97.139 1.00 63.53 1098 GLY A CA 1
ATOM 8355 C C . GLY A 1 1098 ? 30.414 -21.141 -96.354 1.00 63.53 1098 GLY A C 1
ATOM 8356 O O . GLY A 1 1098 ? 31.264 -21.840 -96.905 1.00 63.53 1098 GLY A O 1
ATOM 8357 N N . THR A 1 1099 ? 30.319 -21.066 -95.033 1.00 55.84 1099 THR A N 1
ATOM 8358 C CA . THR A 1 1099 ? 31.258 -21.682 -94.083 1.00 55.84 1099 THR A CA 1
ATOM 8359 C C . THR A 1 1099 ? 30.725 -22.975 -93.443 1.00 55.84 1099 THR A C 1
ATOM 8361 O O . THR A 1 1099 ? 31.416 -23.570 -92.619 1.00 55.84 1099 THR A O 1
ATOM 8364 N N . SER A 1 1100 ? 29.537 -23.449 -93.854 1.00 53.28 1100 SER A N 1
ATOM 8365 C CA . SER A 1 1100 ? 28.902 -24.718 -93.434 1.00 53.28 1100 SER A CA 1
ATOM 8366 C C . SER A 1 1100 ? 28.644 -25.661 -94.625 1.00 53.28 1100 SER A C 1
ATOM 8368 O O . SER A 1 1100 ? 28.643 -25.208 -95.764 1.00 53.28 1100 SER A O 1
ATOM 8370 N N . LEU A 1 1101 ? 28.444 -26.968 -94.400 1.00 52.66 1101 LEU A N 1
ATOM 8371 C CA . LEU A 1 1101 ? 28.250 -27.994 -95.446 1.00 52.66 1101 LEU A CA 1
ATOM 8372 C C . LEU A 1 1101 ? 26.992 -27.733 -96.306 1.00 52.66 1101 LEU A C 1
ATOM 8374 O O . LEU A 1 1101 ? 25.886 -27.639 -95.784 1.00 52.66 1101 LEU A O 1
ATOM 8378 N N . LEU A 1 1102 ? 27.153 -27.670 -97.634 1.00 54.09 1102 LEU A N 1
ATOM 8379 C CA . LEU A 1 1102 ? 26.067 -27.431 -98.595 1.00 54.09 1102 LEU A CA 1
ATOM 8380 C C . LEU A 1 1102 ? 25.513 -28.747 -99.176 1.00 54.09 1102 LEU A C 1
ATOM 8382 O O . LEU A 1 1102 ? 26.231 -29.472 -99.868 1.00 54.09 1102 LEU A O 1
ATOM 8386 N N . HIS A 1 1103 ? 24.219 -29.012 -98.971 1.00 62.94 1103 HIS A N 1
ATOM 8387 C CA . HIS A 1 1103 ? 23.472 -30.102 -99.616 1.00 62.94 1103 HIS A CA 1
ATOM 8388 C C . HIS A 1 1103 ? 22.563 -29.542 -100.730 1.00 62.94 1103 HIS A C 1
ATOM 8390 O O . HIS A 1 1103 ? 21.769 -28.644 -100.471 1.00 62.94 1103 HIS A O 1
ATOM 8396 N N . TRP A 1 1104 ? 22.653 -30.059 -101.965 1.00 60.75 1104 TRP A N 1
ATOM 8397 C CA . TRP A 1 1104 ? 21.889 -29.553 -103.122 1.00 60.75 1104 TRP A CA 1
ATOM 8398 C C . TRP A 1 1104 ? 21.413 -30.671 -104.069 1.00 60.75 1104 TRP A C 1
ATOM 8400 O O . TRP A 1 1104 ? 21.994 -31.755 -104.110 1.00 60.75 1104 TRP A O 1
ATOM 8410 N N . THR A 1 1105 ? 20.365 -30.398 -104.862 1.00 52.94 1105 THR A N 1
ATOM 8411 C CA . THR A 1 1105 ? 19.879 -31.280 -105.946 1.00 52.94 1105 THR A CA 1
ATOM 8412 C C . THR A 1 1105 ? 19.659 -30.489 -107.240 1.00 52.94 1105 THR A C 1
ATOM 8414 O O . THR A 1 1105 ? 19.128 -29.383 -107.183 1.00 52.94 1105 THR A O 1
ATOM 8417 N N . ALA A 1 1106 ? 20.059 -31.037 -108.400 1.00 53.34 1106 ALA A N 1
ATOM 8418 C CA . ALA A 1 1106 ? 19.896 -30.414 -109.725 1.00 53.34 1106 ALA A CA 1
ATOM 8419 C C . ALA A 1 1106 ? 18.935 -31.202 -110.626 1.00 53.34 1106 ALA A C 1
ATOM 8421 O O . ALA A 1 1106 ? 19.028 -32.425 -110.718 1.00 53.34 1106 ALA A O 1
ATOM 8422 N N . THR A 1 1107 ? 18.063 -30.498 -111.353 1.00 53.56 1107 THR A N 1
ATOM 8423 C CA . THR A 1 1107 ? 17.146 -31.078 -112.355 1.00 53.56 1107 THR A CA 1
ATOM 8424 C C . THR A 1 1107 ? 17.339 -30.429 -113.722 1.00 53.56 1107 THR A C 1
ATOM 8426 O O . THR A 1 1107 ? 17.429 -29.210 -113.802 1.00 53.56 1107 THR A O 1
ATOM 8429 N N . ILE A 1 1108 ? 17.386 -31.226 -114.800 1.00 54.88 1108 ILE A N 1
ATOM 8430 C CA . ILE A 1 1108 ? 17.465 -30.747 -116.195 1.00 54.88 1108 ILE A CA 1
ATOM 8431 C C . ILE A 1 1108 ? 16.083 -30.884 -116.849 1.00 54.88 1108 ILE A C 1
ATOM 8433 O O . ILE A 1 1108 ? 15.553 -31.986 -116.974 1.00 54.88 1108 ILE A O 1
ATOM 8437 N N . GLU A 1 1109 ? 15.510 -29.774 -117.296 1.00 52.50 1109 GLU A N 1
ATOM 8438 C CA . GLU A 1 1109 ? 14.229 -29.685 -117.995 1.00 52.50 1109 GLU A CA 1
ATOM 8439 C C . GLU A 1 1109 ? 14.464 -29.461 -119.495 1.00 52.50 1109 GLU A C 1
ATOM 8441 O O . GLU A 1 1109 ? 15.155 -28.519 -119.869 1.00 52.50 1109 GLU A O 1
ATOM 8446 N N . TYR A 1 1110 ? 13.879 -30.296 -120.363 1.00 54.12 1110 TYR A N 1
ATOM 8447 C CA . TYR A 1 1110 ? 13.897 -30.123 -121.823 1.00 54.12 1110 TYR A CA 1
ATOM 8448 C C . TYR A 1 1110 ? 12.552 -29.542 -122.288 1.00 54.12 1110 TYR A C 1
ATOM 8450 O O . TYR A 1 1110 ? 11.518 -30.199 -122.181 1.00 54.12 1110 TYR A O 1
ATOM 8458 N N . LEU A 1 1111 ? 12.545 -28.327 -122.834 1.00 50.22 1111 LEU A N 1
ATOM 8459 C CA . LEU A 1 1111 ? 11.342 -27.660 -123.332 1.00 50.22 1111 LEU A CA 1
ATOM 8460 C C . LEU A 1 1111 ? 11.046 -28.105 -124.776 1.00 50.22 1111 LEU A C 1
ATOM 8462 O O . LEU A 1 1111 ? 11.647 -27.609 -125.727 1.00 50.22 1111 LEU A O 1
ATOM 8466 N N . ASN A 1 1112 ? 10.074 -29.007 -124.945 1.00 46.06 1112 ASN A N 1
ATOM 8467 C CA . ASN A 1 1112 ? 9.257 -29.112 -126.161 1.00 46.06 1112 ASN A CA 1
ATOM 8468 C C . ASN A 1 1112 ? 7.775 -29.061 -125.747 1.00 46.06 1112 ASN A C 1
ATOM 8470 O O . ASN A 1 1112 ? 7.412 -29.536 -124.671 1.00 46.06 1112 ASN A O 1
ATOM 8474 N N . LYS A 1 1113 ? 6.911 -28.468 -126.578 1.00 45.78 1113 LYS A N 1
ATOM 8475 C CA . LYS A 1 1113 ? 5.596 -27.913 -126.211 1.00 45.78 1113 LYS A CA 1
ATOM 8476 C C . LYS A 1 1113 ? 4.548 -28.911 -125.678 1.00 45.78 1113 LYS A C 1
ATOM 8478 O O . LYS A 1 1113 ? 3.409 -28.492 -125.588 1.00 45.78 1113 LYS A O 1
ATOM 8483 N N . ASN A 1 1114 ? 4.844 -30.175 -125.335 1.00 46.06 1114 ASN A N 1
ATOM 8484 C CA . ASN A 1 1114 ? 3.820 -31.115 -124.830 1.00 46.06 1114 ASN A CA 1
ATOM 8485 C C . ASN A 1 1114 ? 4.273 -32.326 -123.963 1.00 46.06 1114 ASN A C 1
ATOM 8487 O O . ASN A 1 1114 ? 3.472 -33.249 -123.819 1.00 46.06 1114 ASN A O 1
ATOM 8491 N N . LYS A 1 1115 ? 5.474 -32.388 -123.353 1.00 40.25 1115 LYS A N 1
ATOM 8492 C CA . LYS A 1 1115 ? 5.806 -33.442 -122.351 1.00 40.25 1115 LYS A CA 1
ATOM 8493 C C . LYS A 1 1115 ? 6.869 -32.987 -121.338 1.00 40.25 1115 LYS A C 1
ATOM 8495 O O . LYS A 1 1115 ? 7.987 -32.697 -121.741 1.00 40.25 1115 LYS A O 1
ATOM 8500 N N . THR A 1 1116 ? 6.552 -33.020 -120.044 1.00 39.69 1116 THR A N 1
ATOM 8501 C CA . THR A 1 1116 ? 7.503 -32.858 -118.925 1.00 39.69 1116 THR A CA 1
ATOM 8502 C C . THR A 1 1116 ? 7.786 -34.230 -118.307 1.00 39.69 1116 THR A C 1
ATOM 8504 O O . THR A 1 1116 ? 6.850 -34.965 -118.000 1.00 39.69 1116 THR A O 1
ATOM 8507 N N . ALA A 1 1117 ? 9.055 -34.596 -118.120 1.00 41.31 1117 ALA A N 1
ATOM 8508 C CA . ALA A 1 1117 ? 9.454 -35.763 -117.330 1.00 41.31 1117 ALA A CA 1
ATOM 8509 C C . ALA A 1 1117 ? 10.557 -35.335 -116.355 1.00 41.31 1117 ALA A C 1
ATOM 8511 O O . ALA A 1 1117 ? 11.615 -34.887 -116.789 1.00 41.31 1117 ALA A O 1
ATOM 8512 N N . ALA A 1 1118 ? 10.299 -35.449 -115.052 1.00 42.16 1118 ALA A N 1
ATOM 8513 C CA . ALA A 1 1118 ? 11.313 -35.274 -114.018 1.00 42.16 1118 ALA A CA 1
ATOM 8514 C C . ALA A 1 1118 ? 12.148 -36.562 -113.915 1.00 42.16 1118 ALA A C 1
ATOM 8516 O O . ALA A 1 1118 ? 11.585 -37.656 -113.854 1.00 42.16 1118 ALA A O 1
ATOM 8517 N N . ILE A 1 1119 ? 13.477 -36.437 -113.922 1.00 43.75 1119 ILE A N 1
ATOM 8518 C CA . ILE A 1 1119 ? 14.412 -37.554 -113.736 1.00 43.75 1119 ILE A CA 1
ATOM 8519 C C . ILE A 1 1119 ? 15.045 -37.405 -112.351 1.00 43.75 1119 ILE A C 1
ATOM 8521 O O . ILE A 1 1119 ? 15.682 -36.394 -112.071 1.00 43.75 1119 ILE A O 1
ATOM 8525 N N . ASP A 1 1120 ? 14.869 -38.415 -111.503 1.00 43.19 1120 ASP A N 1
ATOM 8526 C CA . ASP A 1 1120 ? 15.558 -38.553 -110.218 1.00 43.19 1120 ASP A CA 1
ATOM 8527 C C . ASP A 1 1120 ? 16.949 -39.172 -110.450 1.00 43.19 1120 ASP A C 1
ATOM 8529 O O . ASP A 1 1120 ? 17.066 -40.299 -110.935 1.00 43.19 1120 ASP A O 1
ATOM 8533 N N . LEU A 1 1121 ? 18.011 -38.418 -110.146 1.00 44.88 1121 LEU A N 1
ATOM 8534 C CA . LEU A 1 1121 ? 19.410 -38.806 -110.381 1.00 44.88 1121 LEU A CA 1
ATOM 8535 C C . LEU A 1 1121 ? 20.057 -39.537 -109.191 1.00 44.88 1121 LEU A C 1
ATOM 8537 O O . LEU A 1 1121 ? 21.257 -39.805 -109.214 1.00 44.88 1121 LEU A O 1
ATOM 8541 N N . THR A 1 1122 ? 19.293 -39.909 -108.161 1.00 42.84 1122 THR A N 1
ATOM 8542 C CA . THR A 1 1122 ? 19.857 -40.536 -106.952 1.00 42.84 1122 THR A CA 1
ATOM 8543 C C . THR A 1 1122 ? 20.098 -42.055 -107.054 1.00 42.84 1122 THR A C 1
ATOM 8545 O O . THR A 1 1122 ? 20.526 -42.672 -106.079 1.00 42.84 1122 THR A O 1
ATOM 8548 N N . LYS A 1 1123 ? 19.920 -42.694 -108.227 1.00 37.28 1123 LYS A N 1
ATOM 8549 C CA . LYS A 1 1123 ? 20.218 -44.132 -108.432 1.00 37.28 1123 LYS A CA 1
ATOM 8550 C C . LYS A 1 1123 ? 21.070 -44.442 -109.678 1.00 37.28 1123 LYS A C 1
ATOM 8552 O O . LYS A 1 1123 ? 20.547 -44.613 -110.770 1.00 37.28 1123 LYS A O 1
ATOM 8557 N N . VAL A 1 1124 ? 22.357 -44.687 -109.401 1.00 30.77 1124 VAL A N 1
ATOM 8558 C CA . VAL A 1 1124 ? 23.352 -45.519 -110.123 1.00 30.77 1124 VAL A CA 1
ATOM 8559 C C . VAL A 1 1124 ? 23.873 -45.017 -111.480 1.00 30.77 1124 VAL A C 1
ATOM 8561 O O . VAL A 1 1124 ? 23.152 -44.517 -112.333 1.00 30.77 1124 VAL A O 1
ATOM 8564 N N . GLY A 1 1125 ? 25.189 -45.198 -111.654 1.00 34.41 1125 GLY A N 1
ATOM 8565 C CA . GLY A 1 1125 ? 25.954 -44.858 -112.845 1.00 34.41 1125 GLY A CA 1
ATOM 8566 C C . GLY A 1 1125 ? 25.422 -45.414 -114.168 1.00 34.41 1125 GLY A C 1
ATOM 8567 O O . GLY A 1 1125 ? 24.733 -46.425 -114.223 1.00 34.41 1125 GLY A O 1
ATOM 8568 N N . ALA A 1 1126 ? 25.835 -44.714 -115.228 1.00 37.72 1126 ALA A N 1
ATOM 8569 C CA . ALA A 1 1126 ? 25.692 -45.034 -116.645 1.00 37.72 1126 ALA A CA 1
ATOM 8570 C C . ALA A 1 1126 ? 24.301 -45.530 -117.083 1.00 37.72 1126 ALA A C 1
ATOM 8572 O O . ALA A 1 1126 ? 24.049 -46.729 -117.175 1.00 37.72 1126 ALA A O 1
ATOM 8573 N N . ILE A 1 1127 ? 23.444 -44.597 -117.509 1.00 32.41 1127 ILE A N 1
ATOM 8574 C CA . ILE A 1 1127 ? 22.302 -44.912 -118.373 1.00 32.41 1127 ILE A CA 1
ATOM 8575 C C . ILE A 1 1127 ? 22.440 -44.110 -119.665 1.00 32.41 1127 ILE A C 1
ATOM 8577 O O . ILE A 1 1127 ? 22.129 -42.924 -119.739 1.00 32.41 1127 ILE A O 1
ATOM 8581 N N . ALA A 1 1128 ? 22.919 -44.800 -120.700 1.00 37.94 1128 ALA A N 1
ATOM 8582 C CA . ALA A 1 1128 ? 22.595 -44.469 -122.075 1.00 37.94 1128 ALA A CA 1
ATOM 8583 C C . ALA A 1 1128 ? 21.083 -44.644 -122.250 1.00 37.94 1128 ALA A C 1
ATOM 8585 O O . ALA A 1 1128 ? 20.556 -45.700 -121.902 1.00 37.94 1128 ALA A O 1
ATOM 8586 N N . ASN A 1 1129 ? 20.384 -43.655 -122.805 1.00 36.88 1129 ASN A N 1
ATOM 8587 C CA . ASN A 1 1129 ? 19.059 -43.915 -123.348 1.00 36.88 1129 ASN A CA 1
ATOM 8588 C C . ASN A 1 1129 ? 18.877 -43.276 -124.719 1.00 36.88 1129 ASN A C 1
ATOM 8590 O O . ASN A 1 1129 ? 18.836 -42.062 -124.902 1.00 36.88 1129 ASN A O 1
ATOM 8594 N N . THR A 1 1130 ? 18.756 -44.191 -125.671 1.00 37.56 1130 THR A N 1
ATOM 8595 C CA . THR A 1 1130 ? 18.138 -44.069 -126.979 1.00 37.56 1130 THR A CA 1
ATOM 8596 C C . THR A 1 1130 ? 16.754 -43.437 -126.861 1.00 37.56 1130 THR A C 1
ATOM 8598 O O . THR A 1 1130 ? 15.800 -44.108 -126.478 1.00 37.56 1130 THR A O 1
ATOM 8601 N N . ASN A 1 1131 ? 16.633 -42.172 -127.247 1.00 38.56 1131 ASN A N 1
ATOM 8602 C CA . ASN A 1 1131 ? 15.384 -41.599 -127.733 1.00 38.56 1131 ASN A CA 1
ATOM 8603 C C . ASN A 1 1131 ? 15.716 -40.854 -129.031 1.00 38.56 1131 ASN A C 1
ATOM 8605 O O . ASN A 1 1131 ? 16.422 -39.850 -129.020 1.00 38.56 1131 ASN A O 1
ATOM 8609 N N . ASN A 1 1132 ? 15.268 -41.412 -130.157 1.00 38.38 1132 ASN A N 1
ATOM 8610 C CA . ASN A 1 1132 ? 15.427 -40.831 -131.487 1.00 38.38 1132 ASN A CA 1
ATOM 8611 C C . ASN A 1 1132 ? 14.592 -39.547 -131.586 1.00 38.38 1132 ASN A C 1
ATOM 8613 O O . ASN A 1 1132 ? 13.365 -39.618 -131.657 1.00 38.38 1132 ASN A O 1
ATOM 8617 N N . PHE A 1 1133 ? 15.252 -38.393 -131.629 1.00 47.38 1133 PHE A N 1
ATOM 8618 C CA . PHE A 1 1133 ? 14.645 -37.134 -132.057 1.00 47.38 1133 PHE A CA 1
ATOM 8619 C C . PHE A 1 1133 ? 14.868 -36.981 -133.571 1.00 47.38 1133 PHE A C 1
ATOM 8621 O O . PHE A 1 1133 ? 15.980 -37.177 -134.057 1.00 47.38 1133 PHE A O 1
ATOM 8628 N N . ASN A 1 1134 ? 13.797 -36.724 -134.327 1.00 43.91 1134 ASN A N 1
ATOM 8629 C CA . ASN A 1 1134 ? 13.798 -36.695 -135.794 1.00 43.91 1134 ASN A CA 1
ATOM 8630 C C . ASN A 1 1134 ? 14.320 -35.341 -136.319 1.00 43.91 1134 ASN A C 1
ATOM 8632 O O . ASN A 1 1134 ? 14.103 -34.307 -135.696 1.00 43.91 1134 ASN A O 1
ATOM 8636 N N . GLU A 1 1135 ? 14.944 -35.333 -137.498 1.00 44.28 1135 GLU A N 1
ATOM 8637 C CA . GLU A 1 1135 ? 15.678 -34.200 -138.107 1.00 44.28 1135 GLU A CA 1
ATOM 8638 C C . GLU A 1 1135 ? 14.848 -32.947 -138.486 1.00 44.28 1135 GLU A C 1
ATOM 8640 O O . GLU A 1 1135 ? 15.384 -32.014 -139.077 1.00 44.28 1135 GLU A O 1
ATOM 8645 N N . ASN A 1 1136 ? 13.559 -32.895 -138.124 1.00 44.75 1136 ASN A N 1
ATOM 8646 C CA . ASN A 1 1136 ? 12.617 -31.839 -138.522 1.00 44.75 1136 ASN A CA 1
ATOM 8647 C C . ASN A 1 1136 ? 11.929 -31.098 -137.350 1.00 44.75 1136 ASN A C 1
ATOM 8649 O O . ASN A 1 1136 ? 11.019 -30.309 -137.606 1.00 44.75 1136 ASN A O 1
ATOM 8653 N N . ASP A 1 1137 ? 12.329 -31.310 -136.089 1.00 46.16 1137 ASP A N 1
ATOM 8654 C CA . ASP A 1 1137 ? 11.784 -30.555 -134.943 1.00 46.16 1137 ASP A CA 1
ATOM 8655 C C . ASP A 1 1137 ? 12.593 -29.260 -134.669 1.00 46.16 1137 ASP A C 1
ATOM 8657 O O . ASP A 1 1137 ? 13.798 -29.333 -134.413 1.00 46.16 1137 ASP A O 1
ATOM 8661 N N . PRO A 1 1138 ? 11.977 -28.058 -134.695 1.00 42.75 1138 PRO A N 1
ATOM 8662 C CA . PRO A 1 1138 ? 12.667 -26.805 -134.389 1.00 42.75 1138 PRO A CA 1
ATOM 8663 C C . PRO A 1 1138 ? 12.956 -26.641 -132.882 1.00 42.75 1138 PRO A C 1
ATOM 8665 O O . PRO A 1 1138 ? 12.043 -26.569 -132.068 1.00 42.75 1138 PRO A O 1
ATOM 8668 N N . MET A 1 1139 ? 14.253 -26.542 -132.570 1.00 41.56 1139 MET A N 1
ATOM 8669 C CA . MET A 1 1139 ? 14.940 -26.058 -131.353 1.00 41.56 1139 MET A CA 1
ATOM 8670 C C . MET A 1 1139 ? 14.359 -26.410 -129.967 1.00 41.56 1139 MET A C 1
ATOM 8672 O O . MET A 1 1139 ? 13.430 -25.782 -129.464 1.00 41.56 1139 MET A O 1
ATOM 8676 N N . LEU A 1 1140 ? 15.051 -27.340 -129.299 1.00 44.25 1140 LEU A N 1
ATOM 8677 C CA . LEU A 1 1140 ? 14.964 -27.660 -127.871 1.00 44.25 1140 LEU A CA 1
ATOM 8678 C C . LEU A 1 1140 ? 15.689 -26.587 -127.034 1.00 44.25 1140 LEU A C 1
ATOM 8680 O O . LEU A 1 1140 ? 16.863 -26.314 -127.267 1.00 44.25 1140 LEU A O 1
ATOM 8684 N N . SER A 1 1141 ? 15.022 -26.014 -126.032 1.00 40.25 1141 SER A N 1
ATOM 8685 C CA . SER A 1 1141 ? 15.662 -25.231 -124.962 1.00 40.25 1141 SER A CA 1
ATOM 8686 C C . SER A 1 1141 ? 15.717 -26.090 -123.700 1.00 40.25 1141 SER A C 1
ATOM 8688 O O . SER A 1 1141 ? 14.711 -26.690 -123.342 1.00 40.25 1141 SER A O 1
ATOM 8690 N N . THR A 1 1142 ? 16.859 -26.166 -123.017 1.00 42.84 1142 THR A N 1
ATOM 8691 C CA . THR A 1 1142 ? 16.972 -26.819 -121.701 1.00 42.84 1142 THR A CA 1
ATOM 8692 C C . THR A 1 1142 ? 17.092 -25.790 -120.582 1.00 42.84 1142 THR A C 1
ATOM 8694 O O . THR A 1 1142 ? 17.872 -24.850 -120.716 1.00 42.84 1142 THR A O 1
ATOM 8697 N N . ARG A 1 1143 ? 16.367 -25.955 -119.470 1.00 45.03 1143 ARG A N 1
ATOM 8698 C CA . ARG A 1 1143 ? 16.548 -25.171 -118.231 1.00 45.03 1143 ARG A CA 1
ATOM 8699 C C . ARG A 1 1143 ? 16.947 -26.088 -117.084 1.00 45.03 1143 ARG A C 1
ATOM 8701 O O . ARG A 1 1143 ? 16.528 -27.235 -117.052 1.00 45.03 1143 ARG A O 1
ATOM 8708 N N . ILE A 1 1144 ? 17.761 -25.593 -116.157 1.00 47.75 1144 ILE A N 1
ATOM 8709 C CA . ILE A 1 1144 ? 18.166 -26.337 -114.961 1.00 47.75 1144 ILE A CA 1
ATOM 8710 C C . ILE A 1 1144 ? 17.577 -25.624 -113.745 1.00 47.75 1144 ILE A C 1
ATOM 8712 O O . ILE A 1 1144 ? 17.769 -24.418 -113.610 1.00 47.75 1144 ILE A O 1
ATOM 8716 N N . HIS A 1 1145 ? 16.865 -26.351 -112.882 1.00 52.31 1145 HIS A N 1
ATOM 8717 C CA . HIS A 1 1145 ? 16.392 -25.844 -111.591 1.00 52.31 1145 HIS A CA 1
ATOM 8718 C C . HIS A 1 1145 ? 17.156 -26.544 -110.455 1.00 52.31 1145 HIS A C 1
ATOM 8720 O O . HIS A 1 1145 ? 17.320 -27.770 -110.467 1.00 52.31 1145 HIS A O 1
ATOM 8726 N N . LEU A 1 1146 ? 17.633 -25.756 -109.488 1.00 47.62 1146 LEU A N 1
ATOM 8727 C CA . LEU A 1 1146 ? 18.244 -26.209 -108.236 1.00 47.62 1146 LEU A CA 1
ATOM 8728 C C . LEU A 1 1146 ? 17.318 -25.774 -107.095 1.00 47.62 1146 LEU A C 1
ATOM 8730 O O . LEU A 1 1146 ? 17.018 -24.587 -106.991 1.00 47.62 1146 LEU A O 1
ATOM 8734 N N . ASN A 1 1147 ? 16.875 -26.716 -106.263 1.00 46.25 1147 ASN A N 1
ATOM 8735 C CA . ASN A 1 1147 ? 16.087 -26.419 -105.066 1.00 46.25 1147 ASN A CA 1
ATOM 8736 C C . ASN A 1 1147 ? 16.915 -26.781 -103.824 1.00 46.25 1147 ASN A C 1
ATOM 8738 O O . ASN A 1 1147 ? 17.423 -27.904 -103.730 1.00 46.25 1147 ASN A O 1
ATOM 8742 N N . GLU A 1 1148 ? 17.036 -25.847 -102.878 1.00 48.66 1148 GLU A N 1
ATOM 8743 C CA . GLU A 1 1148 ? 17.394 -26.168 -101.491 1.00 48.66 1148 GLU A CA 1
ATOM 8744 C C . GLU A 1 1148 ? 16.270 -27.023 -100.889 1.00 48.66 1148 GLU A C 1
ATOM 8746 O O . GLU A 1 1148 ? 15.100 -26.801 -101.204 1.00 48.66 1148 GLU A O 1
ATOM 8751 N N . ILE A 1 1149 ? 16.601 -28.030 -100.074 1.00 40.16 1149 ILE A N 1
ATOM 8752 C CA . ILE A 1 1149 ? 15.599 -28.859 -99.387 1.00 40.16 1149 ILE A CA 1
ATOM 8753 C C . ILE A 1 1149 ? 15.175 -28.111 -98.114 1.00 40.16 1149 ILE A C 1
ATOM 8755 O O . ILE A 1 1149 ? 16.005 -27.982 -97.217 1.00 40.16 1149 ILE A O 1
ATOM 8759 N N . PRO A 1 1150 ? 13.920 -27.644 -97.980 1.00 36.84 1150 PRO A N 1
ATOM 8760 C CA . PRO A 1 1150 ? 13.418 -27.125 -96.715 1.00 36.84 1150 PRO A CA 1
ATOM 8761 C C . PRO A 1 1150 ? 12.877 -28.303 -95.895 1.00 36.84 1150 PRO A C 1
ATOM 8763 O O . PRO A 1 1150 ? 11.959 -28.997 -96.342 1.00 36.84 1150 PRO A O 1
ATOM 8766 N N . GLU A 1 1151 ? 13.421 -28.556 -94.705 1.00 33.41 1151 GLU A N 1
ATOM 8767 C CA . GLU A 1 1151 ? 12.866 -29.571 -93.805 1.00 33.41 1151 GLU A CA 1
ATOM 8768 C C . GLU A 1 1151 ? 11.680 -28.995 -92.998 1.00 33.41 1151 GLU A C 1
ATOM 8770 O O . GLU A 1 1151 ? 11.825 -28.100 -92.174 1.00 33.41 1151 GLU A O 1
ATOM 8775 N N . LEU A 1 1152 ? 10.491 -29.486 -93.371 1.00 27.56 1152 LEU A N 1
ATOM 8776 C CA . LEU A 1 1152 ? 9.189 -29.611 -92.690 1.00 27.56 1152 LEU A CA 1
ATOM 8777 C C . LEU A 1 1152 ? 8.911 -28.881 -91.355 1.00 27.56 1152 LEU A C 1
ATOM 8779 O O . LEU A 1 1152 ? 9.446 -29.211 -90.302 1.00 27.56 1152 LEU A O 1
ATOM 8783 N N . ALA A 1 1153 ? 7.868 -28.041 -91.387 1.00 31.86 1153 ALA A N 1
ATOM 8784 C CA . ALA A 1 1153 ? 7.076 -27.634 -90.226 1.00 31.86 1153 ALA A CA 1
ATOM 8785 C C . ALA A 1 1153 ? 6.119 -28.756 -89.763 1.00 31.86 1153 ALA A C 1
ATOM 8787 O O . ALA A 1 1153 ? 5.478 -29.403 -90.595 1.00 31.86 1153 ALA A O 1
ATOM 8788 N N . LEU A 1 1154 ? 5.950 -28.918 -88.445 1.00 26.86 1154 LEU A N 1
ATOM 8789 C CA . LEU A 1 1154 ? 4.850 -29.668 -87.830 1.00 26.86 1154 LEU A CA 1
ATOM 8790 C C . LEU A 1 1154 ? 4.152 -28.826 -86.753 1.00 26.86 1154 LEU A C 1
ATOM 8792 O O . LEU A 1 1154 ? 4.790 -28.214 -85.899 1.00 26.86 1154 LEU A O 1
ATOM 8796 N N . GLN A 1 1155 ? 2.825 -28.809 -86.867 1.00 26.44 1155 GLN A N 1
ATOM 8797 C CA . GLN A 1 1155 ? 1.839 -28.201 -85.978 1.00 26.44 1155 GLN A CA 1
ATOM 8798 C C . GLN A 1 1155 ? 1.432 -29.188 -84.858 1.00 26.44 1155 GLN A C 1
ATOM 8800 O O . GLN A 1 1155 ? 1.805 -30.358 -84.880 1.00 26.44 1155 GLN A O 1
ATOM 8805 N N . SER A 1 1156 ? 0.685 -28.647 -83.900 1.00 35.88 1156 SER A N 1
ATOM 8806 C CA . SER A 1 1156 ? 0.380 -29.025 -82.516 1.00 35.88 1156 SER A CA 1
ATOM 8807 C C . SER A 1 1156 ? -0.456 -30.289 -82.220 1.00 35.88 1156 SER A C 1
ATOM 8809 O O . SER A 1 1156 ? -1.023 -30.913 -83.114 1.00 35.88 1156 SER A O 1
ATOM 8811 N N . ASP A 1 1157 ? -0.562 -30.530 -80.896 1.00 28.94 1157 ASP A N 1
ATOM 8812 C CA . ASP A 1 1157 ? -1.551 -31.287 -80.087 1.00 28.94 1157 ASP A CA 1
ATOM 8813 C C . ASP A 1 1157 ? -0.956 -32.595 -79.493 1.00 28.94 1157 ASP A C 1
ATOM 8815 O O . ASP A 1 1157 ? -0.418 -33.413 -80.229 1.00 28.94 1157 ASP A O 1
ATOM 8819 N N . VAL A 1 1158 ? -0.967 -32.920 -78.185 1.00 35.97 1158 VAL A N 1
ATOM 8820 C CA . VAL A 1 1158 ? -1.836 -32.567 -77.037 1.00 35.97 1158 VAL A CA 1
ATOM 8821 C C . VAL A 1 1158 ? -1.171 -32.953 -75.685 1.00 35.97 1158 VAL A C 1
ATOM 8823 O O . VAL A 1 1158 ? -0.325 -33.844 -75.657 1.00 35.97 1158 VAL A O 1
ATOM 8826 N N . ASN A 1 1159 ? -1.718 -32.398 -74.587 1.00 33.78 1159 ASN A N 1
ATOM 8827 C CA . ASN A 1 1159 ? -1.661 -32.793 -73.155 1.00 33.78 1159 ASN A CA 1
ATOM 8828 C C . ASN A 1 1159 ? -0.538 -32.226 -72.258 1.00 33.78 1159 ASN A C 1
ATOM 8830 O O . ASN A 1 1159 ? 0.468 -32.875 -71.994 1.00 33.78 1159 ASN A O 1
ATOM 8834 N N . GLY A 1 1160 ? -0.818 -31.054 -71.686 1.00 36.88 1160 GLY A N 1
ATOM 8835 C CA . GLY A 1 1160 ? -0.124 -30.389 -70.574 1.00 36.88 1160 GLY A CA 1
ATOM 8836 C C . GLY A 1 1160 ? -0.661 -28.954 -70.479 1.00 36.88 1160 GLY A C 1
ATOM 8837 O O . GLY A 1 1160 ? -1.128 -28.449 -71.495 1.00 36.88 1160 GLY A O 1
ATOM 8838 N N . GLY A 1 1161 ? -0.713 -28.342 -69.294 1.00 44.22 116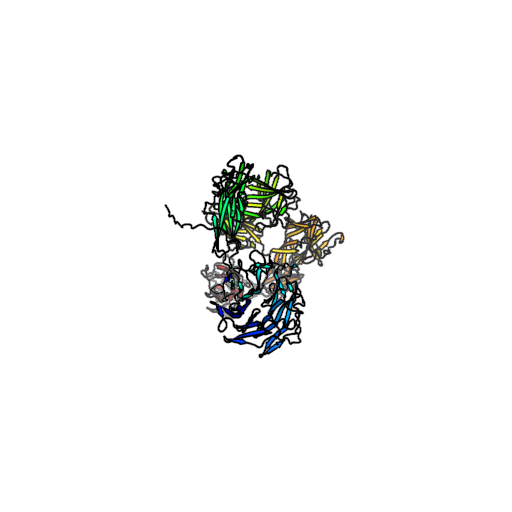1 GLY A N 1
ATOM 8839 C CA . GLY A 1 1161 ? -1.422 -27.080 -69.012 1.00 44.22 1161 GLY A CA 1
ATOM 8840 C C . GLY A 1 1161 ? -1.244 -25.957 -70.050 1.00 44.22 1161 GLY A C 1
ATOM 8841 O O . GLY A 1 1161 ? -0.203 -25.821 -70.688 1.00 44.22 1161 GLY A O 1
ATOM 8842 N N . GLN A 1 1162 ? -2.299 -25.158 -70.241 1.00 43.22 1162 GLN A N 1
ATOM 8843 C CA . GLN A 1 1162 ? -2.308 -24.010 -71.157 1.00 43.22 1162 GLN A CA 1
ATOM 8844 C C . GLN A 1 1162 ? -1.182 -23.008 -70.810 1.00 43.22 1162 GLN A C 1
ATOM 8846 O O . GLN A 1 1162 ? -1.099 -22.603 -69.651 1.00 43.22 1162 GLN A O 1
ATOM 8851 N N . PRO A 1 1163 ? -0.371 -22.537 -71.778 1.00 42.03 1163 PRO A N 1
ATOM 8852 C CA . PRO A 1 1163 ? 0.447 -21.343 -71.584 1.00 42.03 1163 PRO A CA 1
ATOM 8853 C C . PRO A 1 1163 ? -0.466 -20.108 -71.504 1.00 42.03 1163 PRO A C 1
ATOM 8855 O O . PRO A 1 1163 ? -1.403 -19.970 -72.293 1.00 42.03 1163 PRO A O 1
ATOM 8858 N N . LEU A 1 1164 ? -0.205 -19.207 -70.551 1.00 40.84 1164 LEU A N 1
ATOM 8859 C CA . LEU A 1 1164 ? -1.014 -17.999 -70.326 1.00 40.84 1164 LEU A CA 1
ATOM 8860 C C . LEU A 1 1164 ? -0.820 -16.905 -71.391 1.00 40.84 1164 LEU A C 1
ATOM 8862 O O . LEU A 1 1164 ? -1.555 -15.920 -71.378 1.00 40.84 1164 LEU A O 1
ATOM 8866 N N . THR A 1 1165 ? 0.098 -17.066 -72.344 1.00 41.66 1165 THR A N 1
ATOM 8867 C CA . THR A 1 1165 ? 0.303 -16.135 -73.463 1.00 41.66 1165 THR A CA 1
ATOM 8868 C C . THR A 1 1165 ? 0.886 -16.857 -74.685 1.00 41.66 1165 THR A C 1
ATOM 8870 O O . THR A 1 1165 ? 1.329 -18.001 -74.617 1.00 41.66 1165 THR A O 1
ATOM 8873 N N . THR A 1 1166 ? 0.880 -16.192 -75.843 1.00 41.16 1166 THR A N 1
ATOM 8874 C CA . THR A 1 1166 ? 1.487 -16.666 -77.102 1.00 41.16 1166 THR A CA 1
ATOM 8875 C C . THR A 1 1166 ? 3.025 -16.628 -77.124 1.00 41.16 1166 THR A C 1
ATOM 8877 O O . THR A 1 1166 ? 3.608 -16.788 -78.195 1.00 41.16 1166 THR A O 1
ATOM 8880 N N . GLU A 1 1167 ? 3.689 -16.454 -75.979 1.00 47.41 1167 GLU A N 1
ATOM 8881 C CA . GLU A 1 1167 ? 5.149 -16.515 -75.838 1.00 47.41 1167 GLU A CA 1
ATOM 8882 C C . GLU A 1 1167 ? 5.530 -17.692 -74.931 1.00 47.41 1167 GLU A C 1
ATOM 8884 O O . GLU A 1 1167 ? 4.851 -17.980 -73.947 1.00 47.41 1167 GLU A O 1
ATOM 8889 N N . ARG A 1 1168 ? 6.574 -18.439 -75.308 1.00 48.12 1168 ARG A N 1
ATOM 8890 C CA . ARG A 1 1168 ? 6.963 -19.710 -74.670 1.00 48.12 1168 ARG A CA 1
ATOM 8891 C C . ARG A 1 1168 ? 7.777 -19.512 -73.387 1.00 48.12 1168 ARG A C 1
ATOM 8893 O O . ARG A 1 1168 ? 8.483 -20.429 -72.996 1.00 48.12 1168 ARG A O 1
ATOM 8900 N N . ASP A 1 1169 ? 7.702 -18.358 -72.745 1.00 57.28 1169 ASP A N 1
ATOM 8901 C CA . ASP A 1 1169 ? 8.742 -17.983 -71.785 1.00 57.28 1169 ASP A CA 1
ATOM 8902 C C . ASP A 1 1169 ? 8.485 -18.522 -70.373 1.00 57.28 1169 ASP A C 1
ATOM 8904 O O . ASP A 1 1169 ? 9.413 -18.555 -69.583 1.00 57.28 1169 ASP A O 1
ATOM 8908 N N . ASN A 1 1170 ? 7.275 -19.019 -70.065 1.00 59.28 1170 ASN A N 1
ATOM 8909 C CA . ASN A 1 1170 ? 6.942 -19.623 -68.768 1.00 59.28 1170 ASN A CA 1
ATOM 8910 C C . ASN A 1 1170 ? 5.919 -20.766 -68.901 1.00 59.28 1170 ASN A C 1
ATOM 8912 O O . ASN A 1 1170 ? 4.912 -20.634 -69.603 1.00 59.28 1170 ASN A O 1
ATOM 8916 N N . ALA A 1 1171 ? 6.144 -21.880 -68.194 1.00 69.12 1171 ALA A N 1
ATOM 8917 C CA . ALA A 1 1171 ? 5.233 -23.026 -68.152 1.00 69.12 1171 ALA A CA 1
ATOM 8918 C C . ALA A 1 1171 ? 5.197 -23.686 -66.763 1.00 69.12 1171 ALA A C 1
ATOM 8920 O O . ALA A 1 1171 ? 6.234 -23.857 -66.131 1.00 69.12 1171 ALA A O 1
ATOM 8921 N N . VAL A 1 1172 ? 4.006 -24.106 -66.316 1.00 76.81 1172 VAL A N 1
ATOM 8922 C CA . VAL A 1 1172 ? 3.801 -24.854 -65.061 1.00 76.81 1172 VAL A CA 1
ATOM 8923 C C . VAL A 1 1172 ? 3.456 -26.306 -65.390 1.00 76.81 1172 VAL A C 1
ATOM 8925 O O . VAL A 1 1172 ? 2.590 -26.566 -66.229 1.00 76.81 1172 VAL A O 1
ATOM 8928 N N . LEU A 1 1173 ? 4.137 -27.251 -64.734 1.00 77.75 1173 LEU A N 1
ATOM 8929 C CA . LEU A 1 1173 ? 3.921 -28.687 -64.903 1.00 77.75 1173 LEU A CA 1
ATOM 8930 C C . LEU A 1 1173 ? 3.332 -29.297 -63.625 1.00 77.75 1173 LEU A C 1
ATOM 8932 O O . LEU A 1 1173 ? 4.011 -29.396 -62.609 1.00 77.75 1173 LEU A O 1
ATOM 8936 N N . ASN A 1 1174 ? 2.087 -29.759 -63.693 1.00 75.44 1174 ASN A N 1
ATOM 8937 C CA . ASN A 1 1174 ? 1.361 -30.364 -62.576 1.00 75.44 1174 ASN A CA 1
ATOM 8938 C C . ASN A 1 1174 ? 0.525 -31.571 -63.035 1.00 75.44 1174 ASN A C 1
ATOM 8940 O O . ASN A 1 1174 ? 0.212 -31.729 -64.219 1.00 75.44 1174 ASN A O 1
ATOM 8944 N N . TYR A 1 1175 ? 0.187 -32.448 -62.088 1.00 62.84 1175 TYR A N 1
ATOM 8945 C CA . TYR A 1 1175 ? -0.654 -33.629 -62.324 1.00 62.84 1175 TYR A CA 1
ATOM 8946 C C . TYR A 1 1175 ? -2.120 -33.429 -61.939 1.00 62.84 1175 TYR A C 1
ATOM 8948 O O . TYR A 1 1175 ? -2.986 -34.186 -62.382 1.00 62.84 1175 TYR A O 1
ATOM 8956 N N . ASP A 1 1176 ? -2.373 -32.456 -61.078 1.00 58.25 1176 ASP A N 1
ATOM 8957 C CA . ASP A 1 1176 ? -3.540 -32.311 -60.221 1.00 58.25 1176 ASP A CA 1
ATOM 8958 C C . ASP A 1 1176 ? -4.173 -30.913 -60.331 1.00 58.25 1176 ASP A C 1
ATOM 8960 O O . ASP A 1 1176 ? -3.634 -30.014 -60.969 1.00 58.25 1176 ASP A O 1
ATOM 8964 N N . GLY A 1 1177 ? -5.377 -30.762 -59.773 1.00 62.72 1177 GLY A N 1
ATOM 8965 C CA . GLY A 1 1177 ? -6.029 -29.465 -59.554 1.00 62.72 1177 GLY A CA 1
ATOM 8966 C C . GLY A 1 1177 ? -5.803 -28.991 -58.117 1.00 62.72 1177 GLY A C 1
ATOM 8967 O O . GLY A 1 1177 ? -4.762 -29.277 -57.538 1.00 62.72 1177 GLY A O 1
ATOM 8968 N N . ASP A 1 1178 ? -6.787 -28.319 -57.520 1.00 63.50 1178 ASP A N 1
ATOM 8969 C CA . ASP A 1 1178 ? -6.704 -27.860 -56.126 1.00 63.50 1178 ASP A CA 1
ATOM 8970 C C . ASP A 1 1178 ? -6.392 -29.010 -55.144 1.00 63.50 1178 ASP A C 1
ATOM 8972 O O . ASP A 1 1178 ? -6.868 -30.142 -55.303 1.00 63.50 1178 ASP A O 1
ATOM 8976 N N . ASN A 1 1179 ? -5.601 -28.723 -54.106 1.00 68.38 1179 ASN A N 1
ATOM 8977 C CA . ASN A 1 1179 ? -5.207 -29.710 -53.100 1.00 68.38 1179 ASN A CA 1
ATOM 8978 C C . ASN A 1 1179 ? -6.415 -30.219 -52.294 1.00 68.38 1179 ASN A C 1
ATOM 8980 O O . ASN A 1 1179 ? -7.243 -29.440 -51.829 1.00 68.38 1179 ASN A O 1
ATOM 8984 N N . ALA A 1 1180 ? -6.481 -31.536 -52.075 1.00 66.38 1180 ALA A N 1
ATOM 8985 C CA . ALA A 1 1180 ? -7.556 -32.173 -51.307 1.00 66.38 1180 ALA A CA 1
ATOM 8986 C C . ALA A 1 1180 ? -7.143 -32.583 -49.878 1.00 66.38 1180 ALA A C 1
ATOM 8988 O O . ALA A 1 1180 ? -7.951 -32.471 -48.961 1.00 66.38 1180 ALA A O 1
ATOM 8989 N N . ASP A 1 1181 ? -5.912 -33.074 -49.691 1.00 72.88 1181 ASP A N 1
ATOM 8990 C CA . ASP A 1 1181 ? -5.323 -33.484 -48.402 1.00 72.88 1181 ASP A CA 1
ATOM 8991 C C . ASP A 1 1181 ? -3.778 -33.521 -48.529 1.00 72.88 1181 ASP A C 1
ATOM 8993 O O . ASP A 1 1181 ? -3.252 -33.327 -49.629 1.00 72.88 1181 ASP A O 1
ATOM 8997 N N . ALA A 1 1182 ? -3.039 -33.779 -47.444 1.00 78.88 1182 ALA A N 1
ATOM 8998 C CA . ALA A 1 1182 ? -1.572 -33.814 -47.423 1.00 78.88 1182 ALA A CA 1
ATOM 8999 C C . ALA A 1 1182 ? -0.983 -35.166 -46.976 1.00 78.88 1182 ALA A C 1
ATOM 9001 O O . ALA A 1 1182 ? -1.557 -35.903 -46.177 1.00 78.88 1182 ALA A O 1
ATOM 9002 N N . ILE A 1 1183 ? 0.215 -35.488 -47.477 1.00 79.69 1183 ILE A N 1
ATOM 9003 C CA . ILE A 1 1183 ? 0.943 -36.727 -47.157 1.00 79.69 1183 ILE A CA 1
ATOM 9004 C C . ILE A 1 1183 ? 1.743 -36.530 -45.857 1.00 79.69 1183 ILE A C 1
ATOM 9006 O O . ILE A 1 1183 ? 2.541 -35.598 -45.769 1.00 79.69 1183 ILE A O 1
ATOM 9010 N N . GLY A 1 1184 ? 1.585 -37.425 -44.871 1.00 77.25 1184 GLY A N 1
ATOM 9011 C CA . GLY A 1 1184 ? 2.267 -37.351 -43.570 1.00 77.25 1184 GLY A CA 1
ATOM 9012 C C . GLY A 1 1184 ? 2.300 -38.676 -42.790 1.00 77.25 1184 GLY A C 1
ATOM 9013 O O . GLY A 1 1184 ? 1.716 -39.675 -43.211 1.00 77.25 1184 GLY A O 1
ATOM 9014 N N . LEU A 1 1185 ? 2.993 -38.689 -41.644 1.00 74.69 1185 LEU A N 1
ATOM 9015 C CA . LEU A 1 1185 ? 3.046 -39.821 -40.703 1.00 74.69 1185 LEU A CA 1
ATOM 9016 C C . LEU A 1 1185 ? 2.176 -39.538 -39.470 1.00 74.69 1185 LEU A C 1
ATOM 9018 O O . LEU A 1 1185 ? 2.217 -38.440 -38.930 1.00 74.69 1185 LEU A O 1
ATOM 9022 N N . THR A 1 1186 ? 1.463 -40.545 -38.961 1.00 72.38 1186 THR A N 1
ATOM 9023 C CA . THR A 1 1186 ? 0.574 -40.417 -37.787 1.00 72.38 1186 THR A CA 1
ATOM 9024 C C . THR A 1 1186 ? 1.281 -40.502 -36.428 1.00 72.38 1186 THR A C 1
ATOM 9026 O O . THR A 1 1186 ? 0.618 -40.486 -35.399 1.00 72.38 1186 THR A O 1
ATOM 9029 N N . SER A 1 1187 ? 2.601 -40.700 -36.376 1.00 69.19 1187 SER A N 1
ATOM 9030 C CA . SER A 1 1187 ? 3.331 -40.907 -35.107 1.00 69.19 1187 SER A CA 1
ATOM 9031 C C . SER A 1 1187 ? 4.684 -40.187 -35.055 1.00 69.19 1187 SER A C 1
ATOM 9033 O O . SER A 1 1187 ? 5.571 -40.594 -34.307 1.00 69.19 1187 SER A O 1
ATOM 9035 N N . GLY A 1 1188 ? 4.841 -39.120 -35.849 1.00 78.25 1188 GLY A N 1
ATOM 9036 C CA . GLY A 1 1188 ? 6.113 -38.415 -36.036 1.00 78.25 1188 GLY A CA 1
ATOM 9037 C C . GLY A 1 1188 ? 7.200 -39.270 -36.694 1.00 78.25 1188 GLY A C 1
ATOM 9038 O O . GLY A 1 1188 ? 7.057 -40.479 -36.883 1.00 78.25 1188 GLY A O 1
ATOM 9039 N N . GLY A 1 1189 ? 8.299 -38.627 -37.075 1.00 84.31 1189 GLY A N 1
ATOM 9040 C CA . GLY A 1 1189 ? 9.414 -39.238 -37.797 1.00 84.31 1189 GLY A CA 1
ATOM 9041 C C . GLY A 1 1189 ? 9.721 -38.533 -39.115 1.00 84.31 1189 GLY A C 1
ATOM 9042 O O . GLY A 1 1189 ? 9.115 -37.515 -39.456 1.00 84.31 1189 GLY A O 1
ATOM 9043 N N . SER A 1 1190 ? 10.686 -39.081 -39.850 1.00 89.81 1190 SER A N 1
ATOM 9044 C CA . SER A 1 1190 ? 11.118 -38.546 -41.141 1.00 89.81 1190 SER A CA 1
ATOM 9045 C C . SER A 1 1190 ? 10.696 -39.458 -42.287 1.00 89.81 1190 SER A C 1
ATOM 9047 O O . SER A 1 1190 ? 10.823 -40.680 -42.184 1.00 89.81 1190 SER A O 1
ATOM 9049 N N . PHE A 1 1191 ? 10.240 -38.881 -43.397 1.00 87.50 1191 PHE A N 1
ATOM 9050 C CA . PHE A 1 1191 ? 9.938 -39.633 -44.615 1.00 87.50 1191 PHE A CA 1
ATOM 9051 C C . PHE A 1 1191 ? 10.292 -38.840 -45.876 1.00 87.50 1191 PHE A C 1
ATOM 9053 O O . PHE A 1 1191 ? 10.506 -37.628 -45.839 1.00 87.50 1191 PHE A O 1
ATOM 9060 N N . TYR A 1 1192 ? 10.356 -39.563 -46.994 1.00 88.44 1192 TYR A N 1
ATOM 9061 C CA . TYR A 1 1192 ? 10.548 -39.013 -48.331 1.00 88.44 1192 TYR A CA 1
ATOM 9062 C C . TYR A 1 1192 ? 9.329 -39.357 -49.184 1.00 88.44 1192 TYR A C 1
ATOM 9064 O O . TYR A 1 1192 ? 8.845 -40.491 -49.137 1.00 88.44 1192 TYR A O 1
ATOM 9072 N N . ALA A 1 1193 ? 8.870 -38.409 -49.991 1.00 87.25 1193 ALA A N 1
ATOM 9073 C CA . ALA A 1 1193 ? 7.840 -38.630 -51.001 1.00 87.25 1193 ALA A CA 1
ATOM 9074 C C . ALA A 1 1193 ? 8.257 -37.944 -52.304 1.00 87.25 1193 ALA A C 1
ATOM 9076 O O . ALA A 1 1193 ? 8.853 -36.874 -52.263 1.00 87.25 1193 ALA A O 1
ATOM 9077 N N . ALA A 1 1194 ? 7.977 -38.552 -53.459 1.00 88.44 1194 ALA A N 1
ATOM 9078 C CA . ALA A 1 1194 ? 8.282 -37.963 -54.761 1.00 88.44 1194 ALA A CA 1
ATOM 9079 C C . ALA A 1 1194 ? 7.254 -38.372 -55.819 1.00 88.44 1194 ALA A C 1
ATOM 9081 O O . ALA A 1 1194 ? 6.859 -39.539 -55.892 1.00 88.44 1194 ALA A O 1
ATOM 9082 N N . ALA A 1 1195 ? 6.867 -37.419 -56.662 1.00 88.31 1195 ALA A N 1
ATOM 9083 C CA . ALA A 1 1195 ? 6.034 -37.625 -57.835 1.00 88.31 1195 ALA A CA 1
ATOM 9084 C C . ALA A 1 1195 ? 6.910 -37.739 -59.090 1.00 88.31 1195 ALA A C 1
ATOM 9086 O O . ALA A 1 1195 ? 7.822 -36.942 -59.309 1.00 88.31 1195 ALA A O 1
ATOM 9087 N N . ARG A 1 1196 ? 6.629 -38.737 -59.930 1.00 89.50 1196 ARG A N 1
ATOM 9088 C CA . ARG A 1 1196 ? 7.301 -38.934 -61.222 1.00 89.50 1196 ARG A CA 1
ATOM 9089 C C . ARG A 1 1196 ? 6.554 -38.187 -62.306 1.00 89.50 1196 ARG A C 1
ATOM 9091 O O . ARG A 1 1196 ? 5.425 -38.570 -62.570 1.00 89.50 1196 ARG A O 1
ATOM 9098 N N . PHE A 1 1197 ? 7.187 -37.268 -63.019 1.00 89.12 1197 PHE A N 1
ATOM 9099 C CA . PHE A 1 1197 ? 6.696 -36.679 -64.266 1.00 89.12 1197 PHE A CA 1
ATOM 9100 C C . PHE A 1 1197 ? 7.391 -37.374 -65.452 1.00 89.12 1197 PHE A C 1
ATOM 9102 O O . PHE A 1 1197 ? 8.604 -37.230 -65.614 1.00 89.12 1197 PHE A O 1
ATOM 9109 N N . PRO A 1 1198 ? 6.689 -38.205 -66.245 1.00 84.50 1198 PRO A N 1
ATOM 9110 C CA . PRO A 1 1198 ? 7.286 -39.009 -67.296 1.00 84.50 1198 PRO A CA 1
ATOM 9111 C C . PRO A 1 1198 ? 7.683 -38.145 -68.488 1.00 84.50 1198 PRO A C 1
ATOM 9113 O O . PRO A 1 1198 ? 7.119 -37.076 -68.717 1.00 84.50 1198 PRO A O 1
ATOM 9116 N N . ALA A 1 1199 ? 8.567 -38.692 -69.319 1.00 81.69 1199 ALA A N 1
ATOM 9117 C CA . ALA A 1 1199 ? 9.018 -38.112 -70.578 1.00 81.69 1199 ALA A CA 1
ATOM 9118 C C . ALA A 1 1199 ? 7.859 -37.633 -71.463 1.00 81.69 1199 ALA A C 1
ATOM 9120 O O . ALA A 1 1199 ? 7.982 -36.631 -72.147 1.00 81.69 1199 ALA A O 1
ATOM 9121 N N . SER A 1 1200 ? 6.695 -38.289 -71.430 1.00 76.81 1200 SER A N 1
ATOM 9122 C CA . SER A 1 1200 ? 5.528 -37.836 -72.198 1.00 76.81 1200 SER A CA 1
ATOM 9123 C C . SER A 1 1200 ? 4.979 -36.469 -71.765 1.00 76.81 1200 SER A C 1
ATOM 9125 O O . SER A 1 1200 ? 4.304 -35.832 -72.563 1.00 76.81 1200 SER A O 1
ATOM 9127 N N . MET A 1 1201 ? 5.242 -36.032 -70.529 1.00 80.25 1201 MET A N 1
ATOM 9128 C CA . MET A 1 1201 ? 4.846 -34.721 -69.998 1.00 80.25 1201 MET A CA 1
ATOM 9129 C C . MET A 1 1201 ? 5.995 -33.711 -70.025 1.00 80.25 1201 MET A C 1
ATOM 9131 O O . MET A 1 1201 ? 5.754 -32.524 -70.207 1.00 80.25 1201 MET A O 1
ATOM 9135 N N . THR A 1 1202 ? 7.241 -34.165 -69.871 1.00 80.94 1202 THR A N 1
ATOM 9136 C CA . THR A 1 1202 ? 8.422 -33.288 -69.834 1.00 80.94 1202 THR A CA 1
ATOM 9137 C C . THR A 1 1202 ? 9.058 -33.061 -71.208 1.00 80.94 1202 THR A C 1
ATOM 9139 O O . THR A 1 1202 ? 9.714 -32.042 -71.401 1.00 80.94 1202 THR A O 1
ATOM 9142 N N . ALA A 1 1203 ? 8.858 -33.954 -72.189 1.00 75.25 1203 ALA A N 1
ATOM 9143 C CA . ALA A 1 1203 ? 9.402 -33.827 -73.549 1.00 75.25 1203 ALA A CA 1
ATOM 9144 C C . ALA A 1 1203 ? 9.038 -32.520 -74.273 1.00 75.25 1203 ALA A C 1
ATOM 9146 O O . ALA A 1 1203 ? 9.921 -31.975 -74.935 1.00 75.25 1203 ALA A O 1
ATOM 9147 N N . PRO A 1 1204 ? 7.812 -31.970 -74.154 1.00 73.25 1204 PRO A N 1
ATOM 9148 C CA . PRO A 1 1204 ? 7.481 -30.672 -74.750 1.00 73.25 1204 PRO A CA 1
ATOM 9149 C C . PRO A 1 1204 ? 8.303 -29.502 -74.191 1.00 73.25 1204 PRO A C 1
ATOM 9151 O O . PRO A 1 1204 ? 8.461 -28.493 -74.875 1.00 73.25 1204 PRO A O 1
ATOM 9154 N N . TYR A 1 1205 ? 8.839 -29.658 -72.979 1.00 74.38 1205 TYR A N 1
ATOM 9155 C CA . TYR A 1 1205 ? 9.648 -28.669 -72.268 1.00 74.38 1205 TYR A CA 1
ATOM 9156 C C . TYR A 1 1205 ? 11.141 -29.030 -72.298 1.00 74.38 1205 TYR A C 1
ATOM 9158 O O . TYR A 1 1205 ? 11.920 -28.524 -71.498 1.00 74.38 1205 TYR A O 1
ATOM 9166 N N . ALA A 1 1206 ? 11.567 -29.915 -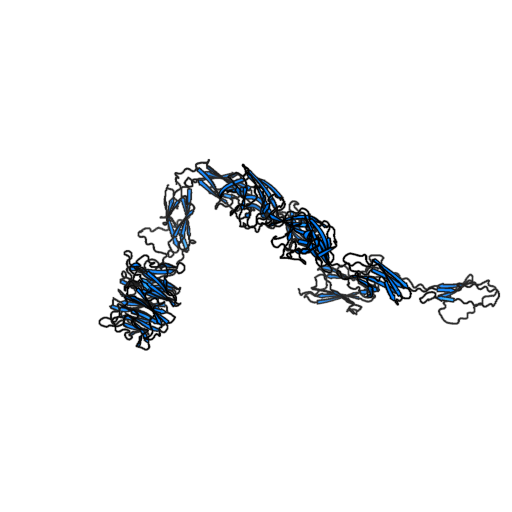73.207 1.00 75.19 1206 ALA A N 1
ATOM 9167 C CA . ALA A 1 1206 ? 12.979 -30.226 -73.382 1.00 75.19 1206 ALA A CA 1
ATOM 9168 C C . ALA A 1 1206 ? 13.764 -28.953 -73.758 1.00 75.19 1206 ALA A C 1
ATOM 9170 O O . ALA A 1 1206 ? 13.494 -28.342 -74.792 1.00 75.19 1206 ALA A O 1
ATOM 9171 N N . GLY A 1 1207 ? 14.725 -28.562 -72.921 1.00 72.19 1207 GLY A N 1
ATOM 9172 C CA . GLY A 1 1207 ? 15.483 -27.312 -73.036 1.00 72.19 1207 GLY A CA 1
ATOM 9173 C C . GLY A 1 1207 ? 14.988 -26.171 -72.139 1.00 72.19 1207 GLY A C 1
ATOM 9174 O O . GLY A 1 1207 ? 15.647 -25.140 -72.100 1.00 72.19 1207 GLY A O 1
ATOM 9175 N N . PHE A 1 1208 ? 13.877 -26.348 -71.416 1.00 81.31 1208 PHE A N 1
ATOM 9176 C CA . PHE A 1 1208 ? 13.470 -25.447 -70.333 1.00 81.31 1208 PHE A CA 1
ATOM 9177 C C . PHE A 1 1208 ? 14.222 -25.777 -69.046 1.00 81.31 1208 PHE A C 1
ATOM 9179 O O . PHE A 1 1208 ? 14.711 -26.896 -68.874 1.00 81.31 1208 PHE A O 1
ATOM 9186 N N . GLU A 1 1209 ? 14.250 -24.833 -68.113 1.00 86.06 1209 GLU A N 1
ATOM 9187 C CA . GLU A 1 1209 ? 14.750 -25.053 -66.762 1.00 86.06 1209 GLU A CA 1
ATOM 9188 C C . GLU A 1 1209 ? 13.593 -24.979 -65.761 1.00 86.06 1209 GLU A C 1
ATOM 9190 O O . GLU A 1 1209 ? 12.696 -24.148 -65.873 1.00 86.06 1209 GLU A O 1
ATOM 9195 N N . LEU A 1 1210 ? 13.578 -25.899 -64.797 1.00 87.94 1210 LEU A N 1
ATOM 9196 C CA . LEU A 1 1210 ? 12.653 -25.853 -63.675 1.00 87.94 1210 LEU A CA 1
ATOM 9197 C C . LEU A 1 1210 ? 13.199 -24.867 -62.641 1.00 87.94 1210 LEU A C 1
ATOM 9199 O O . LEU A 1 1210 ? 14.182 -25.175 -61.965 1.00 87.94 1210 LEU A O 1
ATOM 9203 N N . GLU A 1 1211 ? 12.564 -23.702 -62.538 1.00 88.88 1211 GLU A N 1
ATOM 9204 C CA . GLU A 1 1211 ? 13.004 -22.586 -61.688 1.00 88.88 1211 GLU A CA 1
ATOM 9205 C C . GLU A 1 1211 ? 12.295 -22.526 -60.331 1.00 88.88 1211 GLU A C 1
ATOM 9207 O O . GLU A 1 1211 ? 12.840 -21.971 -59.382 1.00 88.88 1211 GLU A O 1
ATOM 9212 N N . SER A 1 1212 ? 11.108 -23.119 -60.197 1.00 88.81 1212 SER A N 1
ATOM 9213 C CA . SER A 1 1212 ? 10.379 -23.180 -58.928 1.00 88.81 1212 SER A CA 1
ATOM 9214 C C . SER A 1 1212 ? 9.533 -24.451 -58.797 1.00 88.81 1212 SER A C 1
ATOM 9216 O O . SER A 1 1212 ? 9.185 -25.093 -59.790 1.00 88.81 1212 SER A O 1
ATOM 9218 N N . VAL A 1 1213 ? 9.230 -24.849 -57.558 1.00 90.62 1213 VAL A N 1
ATOM 9219 C CA . VAL A 1 1213 ? 8.289 -25.934 -57.236 1.00 90.62 1213 VAL A CA 1
ATOM 9220 C C . VAL A 1 1213 ? 7.350 -25.475 -56.130 1.00 90.62 1213 VAL A C 1
ATOM 9222 O O . VAL A 1 1213 ? 7.805 -25.092 -55.054 1.00 90.62 1213 VAL A O 1
ATOM 9225 N N . ASP A 1 1214 ? 6.047 -25.595 -56.365 1.00 87.12 1214 ASP A N 1
ATOM 9226 C CA . ASP A 1 1214 ? 5.024 -25.345 -55.353 1.00 87.12 1214 ASP A CA 1
ATOM 9227 C C . ASP A 1 1214 ? 4.749 -26.608 -54.527 1.00 87.12 1214 ASP A C 1
ATOM 9229 O O . ASP A 1 1214 ? 4.505 -27.688 -55.071 1.00 87.12 1214 ASP A O 1
ATOM 9233 N N . VAL A 1 1215 ? 4.766 -26.484 -53.197 1.00 86.25 1215 VAL A N 1
ATOM 9234 C CA . VAL A 1 1215 ? 4.436 -27.570 -52.260 1.00 86.25 1215 VAL A CA 1
ATOM 9235 C C . VAL A 1 1215 ? 3.400 -27.080 -51.253 1.00 86.25 1215 VAL A C 1
ATOM 9237 O O . VAL A 1 1215 ? 3.589 -26.044 -50.621 1.00 86.25 1215 VAL A O 1
ATOM 9240 N N . PHE A 1 1216 ? 2.315 -27.834 -51.064 1.00 85.12 1216 PHE A N 1
ATOM 9241 C CA . PHE A 1 1216 ? 1.329 -27.545 -50.022 1.00 85.12 1216 PHE A CA 1
ATOM 9242 C C . PHE A 1 1216 ? 1.766 -28.129 -48.675 1.00 85.12 1216 PHE A C 1
ATOM 9244 O O . PHE A 1 1216 ? 2.008 -29.334 -48.555 1.00 85.12 1216 PHE A O 1
ATOM 9251 N N . ILE A 1 1217 ? 1.830 -27.288 -47.646 1.00 85.31 1217 ILE A N 1
ATOM 9252 C CA . ILE A 1 1217 ? 2.204 -27.677 -46.286 1.00 85.31 1217 ILE A CA 1
ATOM 9253 C C . ILE A 1 1217 ? 0.959 -27.621 -45.412 1.00 85.31 1217 ILE A C 1
ATOM 9255 O O . ILE A 1 1217 ? 0.460 -26.548 -45.117 1.00 85.31 1217 ILE A O 1
ATOM 9259 N N . ASN A 1 1218 ? 0.451 -28.776 -44.973 1.00 83.88 1218 ASN A N 1
ATOM 9260 C CA . ASN A 1 1218 ? -0.703 -28.823 -44.068 1.00 83.88 1218 ASN A CA 1
ATOM 9261 C C . ASN A 1 1218 ? -0.289 -28.539 -42.613 1.00 83.88 1218 ASN A C 1
ATOM 9263 O O . ASN A 1 1218 ? -0.804 -27.614 -41.994 1.00 83.88 1218 ASN A O 1
ATOM 9267 N N . HIS A 1 1219 ? 0.712 -29.263 -42.101 1.00 84.31 1219 HIS A N 1
ATOM 9268 C CA . HIS A 1 1219 ? 1.353 -29.006 -40.806 1.00 84.31 1219 HIS A CA 1
ATOM 9269 C C . HIS A 1 1219 ? 2.834 -28.687 -41.012 1.00 84.31 1219 HIS A C 1
ATOM 9271 O O . HIS A 1 1219 ? 3.502 -29.372 -41.789 1.00 84.31 1219 HIS A O 1
ATOM 9277 N N . VAL A 1 1220 ? 3.359 -27.684 -40.302 1.00 84.38 1220 VAL A N 1
ATOM 9278 C CA . VAL A 1 1220 ? 4.752 -27.242 -40.465 1.00 84.38 1220 VAL A CA 1
ATOM 9279 C C . VAL A 1 1220 ? 5.720 -28.359 -40.037 1.00 84.38 1220 VAL A C 1
ATOM 9281 O O . VAL A 1 1220 ? 5.667 -28.806 -38.887 1.00 84.38 1220 VAL A O 1
ATOM 9284 N N . PRO A 1 1221 ? 6.599 -28.847 -40.933 1.00 84.75 1221 PRO A N 1
ATOM 9285 C CA . PRO A 1 1221 ? 7.628 -29.814 -40.573 1.00 84.75 1221 PRO A CA 1
ATOM 9286 C C . PRO A 1 1221 ? 8.748 -29.144 -39.769 1.00 84.75 1221 PRO A C 1
ATOM 9288 O O . PRO A 1 1221 ? 9.097 -27.991 -40.005 1.00 84.75 1221 PRO A O 1
ATOM 9291 N N . SER A 1 1222 ? 9.374 -29.884 -38.852 1.00 86.25 1222 SER A N 1
ATOM 9292 C CA . SER A 1 1222 ? 10.536 -29.389 -38.098 1.00 86.25 1222 SER A CA 1
ATOM 9293 C C . SER A 1 1222 ? 11.805 -29.309 -38.955 1.00 86.25 1222 SER A C 1
ATOM 9295 O O . SER A 1 1222 ? 12.762 -28.638 -38.584 1.00 86.25 1222 SER A O 1
ATOM 9297 N N . ALA A 1 1223 ? 11.834 -30.017 -40.087 1.00 88.19 1223 ALA A N 1
ATOM 9298 C CA . ALA A 1 1223 ? 12.831 -29.855 -41.140 1.00 88.19 1223 ALA A CA 1
ATOM 9299 C C . ALA A 1 1223 ? 12.238 -30.286 -42.486 1.00 88.19 1223 ALA A C 1
ATOM 9301 O O . ALA A 1 1223 ? 11.617 -31.348 -42.555 1.00 88.19 1223 ALA A O 1
ATOM 9302 N N . SER A 1 1224 ? 12.476 -29.511 -43.544 1.00 91.94 1224 SER A N 1
ATOM 9303 C CA . SER A 1 1224 ? 11.979 -29.764 -44.904 1.00 91.94 1224 SER A CA 1
ATOM 9304 C C . SER A 1 1224 ? 13.053 -29.511 -45.960 1.00 91.94 1224 SER A C 1
ATOM 9306 O O . SER A 1 1224 ? 13.789 -28.524 -45.891 1.00 91.94 1224 SER A O 1
ATOM 9308 N N . LYS A 1 1225 ? 13.137 -30.400 -46.955 1.00 93.62 1225 LYS A N 1
ATOM 9309 C CA . LYS A 1 1225 ? 13.979 -30.236 -48.147 1.00 93.62 1225 LYS A CA 1
ATOM 9310 C C . LYS A 1 1225 ? 13.221 -30.622 -49.411 1.00 93.62 1225 LYS A C 1
ATOM 9312 O O . LYS A 1 1225 ? 12.595 -31.676 -49.436 1.00 93.62 1225 LYS A O 1
ATOM 9317 N N . LEU A 1 1226 ? 13.310 -29.803 -50.452 1.00 94.62 1226 LEU A N 1
ATOM 9318 C CA . LEU A 1 1226 ? 12.919 -30.132 -51.818 1.00 94.62 1226 LEU A CA 1
ATOM 9319 C C . LEU A 1 1226 ? 14.009 -31.008 -52.435 1.00 94.62 1226 LEU A C 1
ATOM 9321 O O . LEU A 1 1226 ? 15.195 -30.737 -52.255 1.00 94.62 1226 LEU A O 1
ATOM 9325 N N . MET A 1 1227 ? 13.596 -32.038 -53.163 1.00 93.69 1227 MET A N 1
ATOM 9326 C CA . MET A 1 1227 ? 14.462 -33.036 -53.775 1.00 93.69 1227 MET A CA 1
ATOM 9327 C C . MET A 1 1227 ? 14.027 -33.269 -55.225 1.00 93.69 1227 MET A C 1
ATOM 9329 O O . MET A 1 1227 ? 12.910 -33.725 -55.472 1.00 93.69 1227 MET A O 1
ATOM 9333 N N . ILE A 1 1228 ? 14.905 -33.013 -56.190 1.00 94.69 1228 ILE A N 1
ATOM 9334 C CA . ILE A 1 1228 ? 14.643 -33.271 -57.611 1.00 94.69 1228 ILE A CA 1
ATOM 9335 C C . ILE A 1 1228 ? 15.617 -34.315 -58.116 1.00 94.69 1228 ILE A C 1
ATOM 9337 O O . ILE A 1 1228 ? 16.825 -34.165 -57.962 1.00 94.69 1228 ILE A O 1
ATOM 9341 N N . TYR A 1 1229 ? 15.105 -35.357 -58.759 1.00 92.62 1229 TYR A N 1
ATOM 9342 C CA . TYR A 1 1229 ? 15.893 -36.473 -59.264 1.00 92.62 1229 TYR A CA 1
ATOM 9343 C C . TYR A 1 1229 ? 15.697 -36.669 -60.767 1.00 92.62 1229 TYR A C 1
ATOM 9345 O O . TYR A 1 1229 ? 14.625 -36.425 -61.321 1.00 92.62 1229 TYR A O 1
ATOM 9353 N N . ALA A 1 1230 ? 16.734 -37.193 -61.411 1.00 91.56 1230 ALA A N 1
ATOM 9354 C CA . ALA A 1 1230 ? 16.735 -37.608 -62.803 1.00 91.56 1230 ALA A CA 1
ATOM 9355 C C . ALA A 1 1230 ? 15.834 -38.829 -63.047 1.00 91.56 1230 ALA A C 1
ATOM 9357 O O . ALA A 1 1230 ? 15.310 -39.460 -62.120 1.00 91.56 1230 ALA A O 1
ATOM 9358 N N . ALA A 1 1231 ? 15.726 -39.211 -64.321 1.00 89.56 1231 ALA A N 1
ATOM 9359 C CA . ALA A 1 1231 ? 15.026 -40.412 -64.751 1.00 89.56 1231 ALA A CA 1
ATOM 9360 C C . ALA A 1 1231 ? 15.529 -41.657 -63.998 1.00 89.56 1231 ALA A C 1
ATOM 9362 O O . ALA A 1 1231 ? 16.706 -42.018 -64.055 1.00 89.56 1231 ALA A O 1
ATOM 9363 N N . GLY A 1 1232 ? 14.614 -42.297 -63.271 1.00 83.25 1232 GLY A N 1
ATOM 9364 C CA . GLY A 1 1232 ? 14.851 -43.526 -62.521 1.00 83.25 1232 GLY A CA 1
ATOM 9365 C C . GLY A 1 1232 ? 14.172 -44.736 -63.157 1.00 83.25 1232 GLY A C 1
ATOM 9366 O O . GLY A 1 1232 ? 14.095 -44.875 -64.376 1.00 83.25 1232 GLY A O 1
ATOM 9367 N N . SER A 1 1233 ? 13.651 -45.623 -62.313 1.00 84.06 1233 SER A N 1
ATOM 9368 C CA . SER A 1 1233 ? 12.780 -46.718 -62.750 1.00 84.06 1233 SER A CA 1
ATOM 9369 C C . SER A 1 1233 ? 11.310 -46.291 -62.723 1.00 84.06 1233 SER A C 1
ATOM 9371 O O . SER A 1 1233 ? 10.975 -45.183 -62.312 1.00 84.06 1233 SER A O 1
ATOM 9373 N N . ALA A 1 1234 ? 10.399 -47.187 -63.106 1.00 75.19 1234 ALA A N 1
ATOM 9374 C CA . ALA A 1 1234 ? 8.970 -46.892 -63.039 1.00 75.19 1234 ALA A CA 1
ATOM 9375 C C . ALA A 1 1234 ? 8.445 -46.636 -61.610 1.00 75.19 1234 ALA A C 1
ATOM 9377 O O . ALA A 1 1234 ? 7.390 -46.024 -61.469 1.00 75.19 1234 ALA A O 1
ATOM 9378 N N . THR A 1 1235 ? 9.161 -47.089 -60.573 1.00 79.56 1235 THR A N 1
ATOM 9379 C CA . THR A 1 1235 ? 8.717 -47.057 -59.166 1.00 79.56 1235 THR A CA 1
ATOM 9380 C C . THR A 1 1235 ? 9.743 -46.448 -58.206 1.00 79.56 1235 THR A C 1
ATOM 9382 O O . THR A 1 1235 ? 9.557 -46.537 -56.997 1.00 79.56 1235 THR A O 1
ATOM 9385 N N . ALA A 1 1236 ? 10.842 -45.879 -58.705 1.00 83.06 1236 ALA A N 1
ATOM 9386 C CA . ALA A 1 1236 ? 11.862 -45.250 -57.866 1.00 83.06 1236 ALA A CA 1
ATOM 9387 C C . ALA A 1 1236 ? 12.626 -44.163 -58.640 1.00 83.06 1236 ALA A C 1
ATOM 9389 O O . ALA A 1 1236 ? 12.936 -44.399 -59.816 1.00 83.06 1236 ALA A O 1
ATOM 9390 N N . PRO A 1 1237 ? 12.960 -43.026 -57.998 1.00 90.75 1237 PRO A N 1
ATOM 9391 C CA . PRO A 1 1237 ? 13.699 -41.931 -58.623 1.00 90.75 1237 PRO A CA 1
ATOM 9392 C C . PRO A 1 1237 ? 15.136 -42.316 -59.005 1.00 90.75 1237 PRO A C 1
ATOM 9394 O O . PRO A 1 1237 ? 15.700 -43.279 -58.480 1.00 90.75 1237 PRO A O 1
ATOM 9397 N N . GLY A 1 1238 ? 15.708 -41.578 -59.962 1.00 88.06 1238 GLY A N 1
ATOM 9398 C CA . GLY A 1 1238 ? 17.090 -41.730 -60.422 1.00 88.06 1238 GLY A CA 1
ATOM 9399 C C . GLY A 1 1238 ? 18.093 -40.959 -59.559 1.00 88.06 1238 GLY A C 1
ATOM 9400 O O . GLY A 1 1238 ? 17.892 -40.768 -58.362 1.00 88.06 1238 GLY A O 1
ATOM 9401 N N . ALA A 1 1239 ? 19.199 -40.514 -60.161 1.00 91.44 1239 ALA A N 1
ATOM 9402 C CA . ALA A 1 1239 ? 20.207 -39.715 -59.460 1.00 91.44 1239 ALA A CA 1
ATOM 9403 C C . ALA A 1 1239 ? 19.638 -38.358 -59.005 1.00 91.44 1239 ALA A C 1
ATOM 9405 O O . ALA A 1 1239 ? 18.888 -37.734 -59.749 1.00 91.44 1239 ALA A O 1
ATOM 9406 N N . LEU A 1 1240 ? 20.003 -37.896 -57.806 1.00 91.94 1240 LEU A N 1
ATOM 9407 C CA . LEU A 1 1240 ? 19.617 -36.577 -57.293 1.00 91.94 1240 LEU A CA 1
ATOM 9408 C C . LEU A 1 1240 ? 20.270 -35.473 -58.138 1.00 91.94 1240 LEU A C 1
ATOM 9410 O O . LEU A 1 1240 ? 21.479 -35.501 -58.356 1.00 91.94 1240 LEU A O 1
ATOM 9414 N N . LEU A 1 1241 ? 19.457 -34.533 -58.613 1.00 90.94 1241 LEU A N 1
ATOM 9415 C CA . LEU A 1 1241 ? 19.850 -33.385 -59.431 1.00 90.94 1241 LEU A CA 1
ATOM 9416 C C . LEU A 1 1241 ? 19.866 -32.085 -58.624 1.00 90.94 1241 LEU A C 1
ATOM 9418 O O . LEU A 1 1241 ? 20.754 -31.270 -58.841 1.00 90.94 1241 LEU A O 1
ATOM 9422 N N . HIS A 1 1242 ? 18.919 -31.909 -57.695 1.00 92.31 1242 HIS A N 1
ATOM 9423 C CA . HIS A 1 1242 ? 18.829 -30.723 -56.835 1.00 92.31 1242 HIS A CA 1
ATOM 9424 C C . HIS A 1 1242 ? 18.294 -31.079 -55.449 1.00 92.31 1242 HIS A C 1
ATOM 9426 O O . HIS A 1 1242 ? 17.344 -31.854 -55.335 1.00 92.31 1242 HIS A O 1
ATOM 9432 N N . GLU A 1 1243 ? 18.888 -30.505 -54.404 1.00 93.94 1243 GLU A N 1
ATOM 9433 C CA . GLU A 1 1243 ? 18.394 -30.562 -53.024 1.00 93.94 1243 GLU A CA 1
ATOM 9434 C C . GLU A 1 1243 ? 18.443 -29.157 -52.424 1.00 93.94 1243 GLU A C 1
ATOM 9436 O O . GLU A 1 1243 ? 19.470 -28.483 -52.502 1.00 93.94 1243 GLU A O 1
ATOM 9441 N N . GLN A 1 1244 ? 17.355 -28.733 -51.783 1.00 92.69 1244 GLN A N 1
ATOM 9442 C CA . GLN A 1 1244 ? 17.278 -27.414 -51.160 1.00 92.69 1244 GLN A CA 1
ATOM 9443 C C . GLN A 1 1244 ? 16.368 -27.426 -49.938 1.00 92.69 1244 GLN A C 1
ATOM 9445 O O . GLN A 1 1244 ? 15.241 -27.906 -49.996 1.00 92.69 1244 GLN A O 1
ATOM 9450 N N . THR A 1 1245 ? 16.835 -26.873 -48.822 1.00 93.31 1245 THR A N 1
ATOM 9451 C CA . THR A 1 1245 ? 15.997 -26.651 -47.637 1.00 93.31 1245 THR A CA 1
ATOM 9452 C C . THR A 1 1245 ? 14.981 -25.547 -47.896 1.00 93.31 1245 THR A C 1
ATOM 9454 O O . THR A 1 1245 ? 15.324 -24.522 -48.480 1.00 93.31 1245 THR A O 1
ATOM 9457 N N . PHE A 1 1246 ? 13.758 -25.725 -47.410 1.00 91.25 1246 PHE A N 1
ATOM 9458 C CA . PHE A 1 1246 ? 12.722 -24.696 -47.466 1.00 91.25 1246 PHE A CA 1
ATOM 9459 C C . PHE A 1 1246 ? 11.914 -24.695 -46.170 1.00 91.25 1246 PHE A C 1
ATOM 9461 O O . PHE A 1 1246 ? 11.888 -25.700 -45.459 1.00 91.25 1246 PHE A O 1
ATOM 9468 N N . THR A 1 1247 ? 11.257 -23.582 -45.867 1.00 82.81 1247 THR A N 1
ATOM 9469 C CA . THR A 1 1247 ? 10.334 -23.429 -44.735 1.00 82.81 1247 THR A CA 1
ATOM 9470 C C . THR A 1 1247 ? 8.977 -22.972 -45.262 1.00 82.81 1247 THR A C 1
ATOM 9472 O O . THR A 1 1247 ? 8.889 -22.360 -46.323 1.00 82.81 1247 THR A O 1
ATOM 9475 N N . GLY A 1 1248 ? 7.905 -23.327 -44.560 1.00 76.31 1248 GLY A N 1
ATOM 9476 C CA . GLY A 1 1248 ? 6.536 -23.098 -45.012 1.00 76.31 1248 GLY A CA 1
ATOM 9477 C C . GLY A 1 1248 ? 5.576 -22.918 -43.847 1.00 76.31 1248 GLY A C 1
ATOM 9478 O O . GLY A 1 1248 ? 5.846 -23.414 -42.754 1.00 76.31 1248 GLY A O 1
ATOM 9479 N N . ALA A 1 1249 ? 4.465 -22.220 -44.075 1.00 76.56 1249 ALA A N 1
ATOM 9480 C CA . ALA A 1 1249 ? 3.395 -22.070 -43.091 1.00 76.56 1249 ALA A CA 1
ATOM 9481 C C . ALA A 1 1249 ? 2.404 -23.246 -43.168 1.00 76.56 1249 ALA A C 1
ATOM 9483 O O . ALA A 1 1249 ? 2.302 -23.921 -44.189 1.00 76.56 1249 ALA A O 1
ATOM 9484 N N . ALA A 1 1250 ? 1.690 -23.517 -42.073 1.00 82.56 1250 ALA A N 1
ATOM 9485 C CA . ALA A 1 1250 ? 0.637 -24.530 -42.060 1.00 82.56 1250 ALA A CA 1
ATOM 9486 C C . ALA A 1 1250 ? -0.545 -24.105 -42.946 1.00 82.56 1250 ALA A C 1
ATOM 9488 O O . ALA A 1 1250 ? -0.903 -22.932 -43.007 1.00 82.56 1250 ALA A O 1
ATOM 9489 N N . SER A 1 1251 ? -1.183 -25.085 -43.578 1.00 85.38 1251 SER A N 1
ATOM 9490 C CA . SER A 1 1251 ? -2.316 -24.942 -44.496 1.00 85.38 1251 SER A CA 1
ATOM 9491 C C . SER A 1 1251 ? -2.102 -23.977 -45.676 1.00 85.38 1251 SER A C 1
ATOM 9493 O O . SER A 1 1251 ? -3.070 -23.380 -46.150 1.00 85.38 1251 SER A O 1
ATOM 9495 N N . SER A 1 1252 ? -0.874 -23.827 -46.188 1.00 82.69 1252 SER A N 1
ATOM 9496 C CA . SER A 1 1252 ? -0.587 -22.957 -47.339 1.00 82.69 1252 SER A CA 1
ATOM 9497 C C . SER A 1 1252 ? 0.236 -23.635 -48.437 1.00 82.69 1252 SER A C 1
ATOM 9499 O O . SER A 1 1252 ? 0.972 -24.596 -48.204 1.00 82.69 1252 SER A O 1
ATOM 9501 N N . TRP A 1 1253 ? 0.102 -23.120 -49.663 1.00 85.88 1253 TRP A N 1
ATOM 9502 C CA . TRP A 1 1253 ? 1.028 -23.406 -50.757 1.00 85.88 1253 TRP A CA 1
ATOM 9503 C C . TRP A 1 1253 ? 2.298 -22.579 -50.585 1.00 85.88 1253 TRP A C 1
ATOM 9505 O O . TRP A 1 1253 ? 2.237 -21.387 -50.285 1.00 85.88 1253 TRP A O 1
ATOM 9515 N N . VAL A 1 1254 ? 3.444 -23.217 -50.786 1.00 83.31 1254 VAL A N 1
ATOM 9516 C CA . VAL A 1 1254 ? 4.763 -22.601 -50.681 1.00 83.31 1254 VAL A CA 1
ATOM 9517 C C . VAL A 1 1254 ? 5.474 -22.765 -52.012 1.00 83.31 1254 VAL A C 1
ATOM 9519 O O . VAL A 1 1254 ? 5.787 -23.890 -52.402 1.00 83.31 1254 VAL A O 1
ATOM 9522 N N . THR A 1 1255 ? 5.752 -21.648 -52.681 1.00 90.38 1255 THR A N 1
ATOM 9523 C CA . THR A 1 1255 ? 6.571 -21.618 -53.894 1.00 90.38 1255 THR A CA 1
ATOM 9524 C C . THR A 1 1255 ? 8.041 -21.621 -53.523 1.00 90.38 1255 THR A C 1
ATOM 9526 O O . THR A 1 1255 ? 8.569 -20.662 -52.958 1.00 90.38 1255 THR A O 1
ATOM 9529 N N . ILE A 1 1256 ? 8.719 -22.717 -53.841 1.00 89.50 1256 ILE A N 1
ATOM 9530 C CA . ILE A 1 1256 ? 10.142 -22.895 -53.585 1.00 89.50 1256 ILE A CA 1
ATOM 9531 C C . ILE A 1 1256 ? 10.881 -22.555 -54.870 1.00 89.50 1256 ILE A C 1
ATOM 9533 O O . ILE A 1 1256 ? 10.979 -23.386 -55.771 1.00 89.50 1256 ILE A O 1
ATOM 9537 N N . ASN A 1 1257 ? 11.421 -21.342 -54.951 1.00 91.31 1257 ASN A N 1
ATOM 9538 C CA . ASN A 1 1257 ? 12.318 -20.974 -56.042 1.00 91.31 1257 ASN A CA 1
ATOM 9539 C C . ASN A 1 1257 ? 13.635 -21.741 -55.888 1.00 91.31 1257 ASN A C 1
ATOM 9541 O O . ASN A 1 1257 ? 14.262 -21.723 -54.822 1.00 91.31 1257 ASN A O 1
ATOM 9545 N N . LEU A 1 1258 ? 14.035 -22.449 -56.939 1.00 86.81 1258 LEU A N 1
ATOM 9546 C CA . LEU A 1 1258 ? 15.271 -23.203 -56.968 1.00 86.81 1258 LEU A CA 1
ATOM 9547 C C . LEU A 1 1258 ? 16.466 -22.255 -56.977 1.00 86.81 1258 LEU A C 1
ATOM 9549 O O . LEU A 1 1258 ? 16.590 -21.387 -57.833 1.00 86.81 1258 LEU A O 1
ATOM 9553 N N . THR A 1 1259 ? 17.398 -22.479 -56.055 1.00 85.81 1259 THR A N 1
ATOM 9554 C CA . THR A 1 1259 ? 18.686 -21.772 -56.012 1.00 85.81 1259 THR A CA 1
ATOM 9555 C C . THR A 1 1259 ? 19.556 -22.071 -57.231 1.00 85.81 1259 THR A C 1
ATOM 9557 O O . THR A 1 1259 ? 20.427 -21.276 -57.573 1.00 85.81 1259 THR A O 1
ATOM 9560 N N . SER A 1 1260 ? 19.315 -23.202 -57.896 1.00 85.88 1260 SER A N 1
ATOM 9561 C CA . SER A 1 1260 ? 19.846 -23.510 -59.219 1.00 85.88 1260 SER A CA 1
ATOM 9562 C C . SER A 1 1260 ? 18.766 -24.199 -60.052 1.00 85.88 1260 SER A C 1
ATOM 9564 O O . SER A 1 1260 ? 18.351 -25.301 -59.675 1.00 85.88 1260 SER A O 1
ATOM 9566 N N . PRO A 1 1261 ? 18.313 -23.587 -61.157 1.00 88.00 1261 PRO A N 1
ATOM 9567 C CA . PRO A 1 1261 ? 17.315 -24.193 -62.025 1.00 88.00 1261 PRO A CA 1
ATOM 9568 C C . PRO A 1 1261 ? 17.749 -25.572 -62.538 1.00 88.00 1261 PRO A C 1
ATOM 9570 O O . PRO A 1 1261 ? 18.928 -25.817 -62.809 1.00 88.00 1261 PRO A O 1
ATOM 9573 N N . VAL A 1 1262 ? 16.798 -26.501 -62.664 1.00 87.62 1262 VAL A N 1
ATOM 9574 C CA . VAL A 1 1262 ? 17.079 -27.868 -63.139 1.00 87.62 1262 VAL A CA 1
ATOM 9575 C C . VAL A 1 1262 ? 16.634 -28.025 -64.585 1.00 87.62 1262 VAL A C 1
ATOM 9577 O O . VAL A 1 1262 ? 15.441 -27.997 -64.875 1.00 87.62 1262 VAL A O 1
ATOM 9580 N N . ALA A 1 1263 ? 17.582 -28.259 -65.492 1.00 85.25 1263 ALA A N 1
ATOM 9581 C CA . ALA A 1 1263 ? 17.287 -28.464 -66.908 1.00 85.25 1263 ALA A CA 1
ATOM 9582 C C . ALA A 1 1263 ? 16.356 -29.669 -67.149 1.00 85.25 1263 ALA A C 1
ATOM 9584 O O . ALA A 1 1263 ? 16.628 -30.805 -66.739 1.00 85.25 1263 ALA A O 1
ATOM 9585 N N . ILE A 1 1264 ? 15.274 -29.431 -67.886 1.00 84.44 1264 ILE A N 1
ATOM 9586 C CA . ILE A 1 1264 ? 14.352 -30.451 -68.368 1.00 84.44 1264 ILE A CA 1
ATOM 9587 C C . ILE A 1 1264 ? 14.887 -30.978 -69.697 1.00 84.44 1264 ILE A C 1
ATOM 9589 O O . ILE A 1 1264 ? 14.851 -30.308 -70.720 1.00 84.44 1264 ILE A O 1
ATOM 9593 N N . ASN A 1 1265 ? 15.364 -32.221 -69.704 1.00 80.75 1265 ASN A N 1
ATOM 9594 C CA . ASN A 1 1265 ? 15.970 -32.838 -70.895 1.00 80.75 1265 ASN A CA 1
ATOM 9595 C C . ASN A 1 1265 ? 14.968 -33.656 -71.731 1.00 80.75 1265 ASN A C 1
ATOM 9597 O O . ASN A 1 1265 ? 15.358 -34.462 -72.574 1.00 80.75 1265 ASN A O 1
ATOM 9601 N N . GLY A 1 1266 ? 13.671 -33.510 -71.448 1.00 75.94 1266 GLY A N 1
ATOM 9602 C CA . GLY A 1 1266 ? 12.597 -34.289 -72.065 1.00 75.94 1266 GLY A CA 1
ATOM 9603 C C . GLY A 1 1266 ? 12.530 -35.761 -71.646 1.00 75.94 1266 GLY A C 1
ATOM 9604 O O . GLY A 1 1266 ? 11.738 -36.527 -72.194 1.00 75.94 1266 GLY A O 1
ATOM 9605 N N . THR A 1 1267 ? 13.350 -36.170 -70.677 1.00 85.00 1267 THR A N 1
ATOM 9606 C CA . THR A 1 1267 ? 13.261 -37.468 -69.996 1.00 85.00 1267 THR A CA 1
ATOM 9607 C C . THR A 1 1267 ? 12.454 -37.336 -68.706 1.00 85.00 1267 THR A C 1
ATOM 9609 O O . THR A 1 1267 ? 12.138 -36.228 -68.275 1.00 85.00 1267 THR A O 1
ATOM 9612 N N . ASP A 1 1268 ? 12.123 -38.459 -68.068 1.00 85.38 1268 ASP A N 1
ATOM 9613 C CA . ASP A 1 1268 ? 11.438 -38.446 -66.775 1.00 85.38 1268 ASP A CA 1
ATOM 9614 C C . ASP A 1 1268 ? 12.186 -37.592 -65.740 1.00 85.38 1268 ASP A C 1
ATOM 9616 O O . ASP A 1 1268 ? 13.414 -37.671 -65.637 1.00 85.38 1268 ASP A O 1
ATOM 9620 N N . ILE A 1 1269 ? 11.435 -36.859 -64.923 1.00 91.44 1269 ILE A N 1
ATOM 9621 C CA . ILE A 1 1269 ? 11.940 -36.180 -63.728 1.00 91.44 1269 ILE A CA 1
ATOM 9622 C C . ILE A 1 1269 ? 11.095 -36.587 -62.525 1.00 91.44 1269 ILE A C 1
ATOM 9624 O O . ILE A 1 1269 ? 9.896 -36.838 -62.648 1.00 91.44 1269 ILE A O 1
ATOM 9628 N N . TRP A 1 1270 ? 11.718 -36.696 -61.359 1.00 93.38 1270 TRP A N 1
ATOM 9629 C CA . TRP A 1 1270 ? 11.008 -36.933 -60.109 1.00 93.38 1270 TRP A CA 1
ATOM 9630 C C . TRP A 1 1270 ? 11.168 -35.716 -59.213 1.00 93.38 1270 TRP A C 1
ATOM 9632 O O . TRP A 1 1270 ? 12.293 -35.343 -58.892 1.00 93.38 1270 TRP A O 1
ATOM 9642 N N . VAL A 1 1271 ? 10.052 -35.129 -58.798 1.00 93.12 1271 VAL A N 1
ATOM 9643 C CA . VAL A 1 1271 ? 10.025 -33.986 -57.883 1.00 93.12 1271 VAL A CA 1
ATOM 9644 C C . VAL A 1 1271 ? 9.426 -34.465 -56.573 1.00 93.12 1271 VAL A C 1
ATOM 9646 O O . VAL A 1 1271 ? 8.339 -35.039 -56.545 1.00 93.12 1271 VAL A O 1
ATOM 9649 N N . GLY A 1 1272 ? 10.165 -34.299 -55.489 1.00 90.12 1272 GLY A N 1
ATOM 9650 C CA . GLY A 1 1272 ? 9.786 -34.794 -54.181 1.00 90.12 1272 GLY A CA 1
ATOM 9651 C C . GLY A 1 1272 ? 10.334 -33.946 -53.058 1.00 90.12 1272 GLY A C 1
ATOM 9652 O O . GLY A 1 1272 ? 10.966 -32.919 -53.276 1.00 90.12 1272 GLY A O 1
ATOM 9653 N N . TYR A 1 1273 ? 10.098 -34.392 -51.838 1.00 90.69 1273 TYR A N 1
ATOM 9654 C CA . TYR A 1 1273 ? 10.575 -33.722 -50.647 1.00 90.69 1273 TYR A CA 1
ATOM 9655 C C . TYR A 1 1273 ? 10.950 -34.725 -49.560 1.00 90.69 1273 TYR A C 1
ATOM 9657 O O . TYR A 1 1273 ? 10.491 -35.871 -49.525 1.00 90.69 1273 TYR A O 1
ATOM 9665 N N . PHE A 1 1274 ? 11.794 -34.253 -48.655 1.00 91.31 1274 PHE A N 1
ATOM 9666 C CA . PHE A 1 1274 ? 12.075 -34.851 -47.364 1.00 91.31 1274 PHE A CA 1
ATOM 9667 C C . PHE A 1 1274 ? 11.465 -33.975 -46.281 1.00 91.31 1274 PHE A C 1
ATOM 9669 O O . PHE A 1 1274 ? 11.676 -32.762 -46.295 1.00 91.31 1274 PHE A O 1
ATOM 9676 N N . VAL A 1 1275 ? 10.780 -34.581 -45.317 1.00 89.06 1275 VAL A N 1
ATOM 9677 C CA . VAL A 1 1275 ? 10.306 -33.872 -44.124 1.00 89.06 1275 VAL A CA 1
ATOM 9678 C C . VAL A 1 1275 ? 10.554 -34.677 -42.860 1.00 89.06 1275 VAL A C 1
ATOM 9680 O O . VAL A 1 1275 ? 10.577 -35.908 -42.883 1.00 89.06 1275 VAL A O 1
ATOM 9683 N N . THR A 1 1276 ? 10.722 -33.968 -41.747 1.00 87.88 1276 THR A N 1
ATOM 9684 C CA . THR A 1 1276 ? 10.722 -34.520 -40.388 1.00 87.88 1276 THR A CA 1
ATOM 9685 C C . THR A 1 1276 ? 9.643 -33.838 -39.562 1.00 87.88 1276 THR A C 1
ATOM 9687 O O . THR A 1 1276 ? 9.547 -32.614 -39.573 1.00 87.88 1276 THR A O 1
ATOM 9690 N N . HIS A 1 1277 ? 8.858 -34.627 -38.832 1.00 81.81 1277 HIS A N 1
ATOM 9691 C CA . HIS A 1 1277 ? 7.880 -34.138 -37.862 1.00 81.81 1277 HIS A CA 1
ATOM 9692 C C . HIS A 1 1277 ? 8.193 -34.700 -36.472 1.00 81.81 1277 HIS A C 1
ATOM 9694 O O . HIS A 1 1277 ? 8.563 -35.871 -36.339 1.00 81.81 1277 HIS A O 1
ATOM 9700 N N . ALA A 1 1278 ? 8.029 -33.883 -35.431 1.00 67.56 1278 ALA A N 1
ATOM 9701 C CA . ALA A 1 1278 ? 8.051 -34.363 -34.052 1.00 67.56 1278 ALA A CA 1
ATOM 9702 C C . ALA A 1 1278 ? 6.823 -35.261 -33.795 1.00 67.56 1278 ALA A C 1
ATOM 9704 O O . ALA A 1 1278 ? 5.768 -35.041 -34.381 1.00 67.56 1278 ALA A O 1
ATOM 9705 N N . GLY A 1 1279 ? 6.964 -36.305 -32.971 1.00 60.16 1279 GLY A N 1
ATOM 9706 C CA . GLY A 1 1279 ? 5.836 -37.170 -32.608 1.00 60.16 1279 GLY A CA 1
ATOM 9707 C C . GLY A 1 1279 ? 4.796 -36.404 -31.800 1.00 60.16 1279 GLY A C 1
ATOM 9708 O O . GLY A 1 1279 ? 5.099 -35.977 -30.688 1.00 60.16 1279 GLY A O 1
ATOM 9709 N N . GLY A 1 1280 ? 3.600 -36.253 -32.367 1.00 48.56 1280 GLY A N 1
ATOM 9710 C CA . GLY A 1 1280 ? 2.435 -35.600 -31.773 1.00 48.56 1280 GLY A CA 1
ATOM 9711 C C . GLY A 1 1280 ? 1.206 -35.876 -32.614 1.00 48.56 1280 GLY A C 1
ATOM 9712 O O . GLY A 1 1280 ? 1.222 -35.438 -33.785 1.00 48.56 1280 GLY A O 1
#

pLDDT: mean 83.88, std 15.48, range [25.27, 98.31]

Nearest PDB structures (foldseek):
  6t96-assembly1_A  TM=7.443E-01  e=3.491E-10  Photorhabdus laumondii subsp. laumondii TTO1
  6htn-assembly1_B  TM=5.955E-01  e=3.182E-03  Kordia periserrulae
  6q9m-assembly1_A  TM=5.877E-01  e=1.953E-01  Drosophila melanogaster
  3pdd-assembly1_A  TM=3.874E-01  e=1.870E-02  Acetivibrio thermocellus ATCC 27405
  5uv8-assembly1_A  TM=2.649E-01  e=2.332E-01  Homo sapiens

Foldseek 3Di:
DDDDDDDDDDDDDDDDDDDKWLFLDWFFQEPPQFQAPFFWAAKAWEAEQVRKIKMWTQRPVVQAIWIWIDPRHHIDTQADDGHPDPHHFNAKEWEAANVRWIKIWGADHPPAGFIWIWIRDPSDIDTAPTQGRHGFRAKYWYAANVGWIKIWTCVQHIWIWIQDPRDTFTAEEGNLNVDGFQYWEWYAAPVQKIWIWTDDPQAIFIWIDGNPHHRHHHTATQLNDGGPAGADRHNFFTKYWDADNQRKIKIWGQHDVVLVRAIWMWIDNRHDIDTQADRSQDPAHWTQKEWDAFLVRKIKIKTFGCDPVQHQFIWMWIGDPVVSHIDTQGIDTSAPHHWHNWYWDAHNVRWIKIWTGHVVRSHITIIIRDPDAPDFPAKDKAWVVRDDQEDADAFDKTAMAMATPPNSGTRQKAKDWPPDVLQWDADSRRIITGQAAADFTKMKIADPVDNVHIDIDTHHYHDHAQPDAFDAKDKAWVVNDDLEAQAQVDKTAMDMATPPNSHHRDWAKDWPPPPCQWDADRRRIIHGRDFAKIKMKIAHPVHRVHMDIDMYGYHNFKDKFFFPLDFPDFADDAAQLKWKKFKTFQDAQKKWFWFKKKFKKKWLDDWAWAWKFKFKAADPPQFGDHTPDTDIFGWPDKDFDDDDDRITIIITMTGDPHTDIDHGDMMMIIMHIDTPVRIDMTFGKDQGGPPGPGAAMWMGSVPPQDIDHPPRIHGGMMIMGHMDRQQKHKDFPVNDPLEEEAFDKTAIAIAGPDPPFDSQWAKAFPDDPCQWGADSRRIIHGHHFDKTKMKTAGPVDRVRIDIDIHGYHHPQKDKDWWADPAQADWDFLVQKWKKAKDAFAFQKKWWFFKKKFKFWADWPWKKKWKAADDPNWGDHTDRHIWTWHFPDKDFPDADPPVRTTIIITMTGTPGIDMDAGDMMMMIMHTPTGTFGKDQVTGDRFAMWMAGVVNVRDIDHDPSRIHTGMMTIGGMGGPPADFWFPAWDWDDDPQKIKIFTHQGDDDPQWAFAWKFKDKPNHTPDIGGNVDGMDIGHNDDADKIKMWIWTATDPSHGDIHDTRIDIDGDDWDWDKDKPPQFDWDADPFPPDDDDDDMDIDTPTDDDDDKDKWKFKDDPDDTDTDDPPDDDDDDDDDDDDPPDHDIGMHMDMDDDDDDDDDDDDDADDDPDPDPQDGDGDDDDDDDDDDDDQFWFKDKDKDKDFLVRLVVVAFPWAFKDKDFAQDWFPWKKKWKAFDDDPPDGHHTDDIGTDTDDHGDIDIGGGPDTHGRRSGMMMIMMMGGHDGD